Protein AF-0000000074055749 (afdb_homodimer)

Nearest PDB structures (foldseek):
  2ffj-assembly2_A-2  TM=7.618E-01  e=1.193E-06  Archaeoglobus fulgidus DSM 4304
  1xfi-assembly1_A  TM=6.530E-01  e=8.987E-08  Arabidopsis thaliana
  2ffj-assembly2_B  TM=7.366E-01  e=2.694E-06  Archaeoglobus fulgidus DSM 4304
  7u1x-assembly2_B  TM=4.970E-01  e=5.228E-04  Schizosaccharomyces pombe
  2wtz-assembly1_A  TM=3.624E-01  e=6.543E+00  Mycobacterium tuberculosis H37Rv

pLDDT: mean 88.6, std 11.99, range [26.44, 98.62]

Structure (mmCIF, N/CA/C/O backbone):
data_AF-0000000074055749-model_v1
#
loop_
_entity.id
_entity.type
_entity.pdbx_description
1 polymer 'Damage-control phosphatase ARMT1-like metal-binding domain-containing protein'
#
loop_
_atom_site.group_PDB
_atom_site.id
_atom_site.type_symbol
_atom_site.label_atom_id
_atom_site.label_alt_id
_atom_site.label_comp_id
_atom_site.label_asym_id
_atom_site.label_entity_id
_atom_site.label_seq_id
_atom_site.pdbx_PDB_ins_code
_atom_site.Cartn_x
_atom_site.Cartn_y
_atom_site.Cartn_z
_atom_site.occupancy
_atom_site.B_iso_or_equiv
_atom_site.auth_seq_id
_atom_site.auth_comp_id
_atom_site.auth_asym_id
_atom_site.auth_atom_id
_atom_site.pdbx_PDB_model_num
ATOM 1 N N . MET A 1 1 ? -15.938 49.438 37.906 1 33.16 1 MET A N 1
ATOM 2 C CA . MET A 1 1 ? -16.203 48.75 36.656 1 33.16 1 MET A CA 1
ATOM 3 C C . MET A 1 1 ? -15.445 47.438 36.562 1 33.16 1 MET A C 1
ATOM 5 O O . MET A 1 1 ? -14.234 47.406 36.781 1 33.16 1 MET A O 1
ATOM 9 N N . LYS A 1 2 ? -16.188 46.406 36.906 1 42.69 2 LYS A N 1
ATOM 10 C CA . LYS A 1 2 ? -15.891 45.031 37.25 1 42.69 2 LYS A CA 1
ATOM 11 C C . LYS A 1 2 ? -14.883 44.406 36.281 1 42.69 2 LYS A C 1
ATOM 13 O O . LYS A 1 2 ? -15.031 44.562 35.062 1 42.69 2 LYS A O 1
ATOM 18 N N . LYS A 1 3 ? -13.648 44.219 36.5 1 47.81 3 LYS A N 1
ATOM 19 C CA . LYS A 1 3 ? -12.383 43.781 35.906 1 47.81 3 LYS A CA 1
ATOM 20 C C . LYS A 1 3 ? -12.57 42.562 35.031 1 47.81 3 LYS A C 1
ATOM 22 O O . LYS A 1 3 ? -12.961 41.5 35.531 1 47.81 3 LYS A O 1
ATOM 27 N N . SER A 1 4 ? -13.109 42.594 33.75 1 51.25 4 SER A N 1
ATOM 28 C CA . SER A 1 4 ? -13.492 41.75 32.594 1 51.25 4 SER A CA 1
ATOM 29 C C . SER A 1 4 ? -12.562 40.562 32.469 1 51.25 4 SER A C 1
ATOM 31 O O . SER A 1 4 ? -11.352 40.688 32.688 1 51.25 4 SER A O 1
ATOM 33 N N . ARG A 1 5 ? -13.062 39.344 32.781 1 63.41 5 ARG A N 1
ATOM 34 C CA . ARG A 1 5 ? -12.398 38.031 32.906 1 63.41 5 ARG A CA 1
ATOM 35 C C . ARG A 1 5 ? -11.594 37.719 31.656 1 63.41 5 ARG A C 1
ATOM 37 O O . ARG A 1 5 ? -12.125 37.156 30.703 1 63.41 5 ARG A O 1
ATOM 44 N N . GLU A 1 6 ? -10.688 38.5 31.391 1 78.62 6 GLU A N 1
ATOM 45 C CA . GLU A 1 6 ? -9.773 38.219 30.281 1 78.62 6 GLU A CA 1
ATOM 46 C C . GLU A 1 6 ? -9.203 36.812 30.375 1 78.62 6 GLU A C 1
ATOM 48 O O . GLU A 1 6 ? -8.992 36.281 31.484 1 78.62 6 GLU A O 1
ATOM 53 N N . PRO A 1 7 ? -9.219 36.094 29.219 1 86.44 7 PRO A N 1
ATOM 54 C CA . PRO A 1 7 ? -8.688 34.719 29.234 1 86.44 7 PRO A CA 1
ATOM 55 C C . PRO A 1 7 ? -7.246 34.656 29.734 1 86.44 7 PRO A C 1
ATOM 57 O O . PRO A 1 7 ? -6.438 35.531 29.422 1 86.44 7 PRO A O 1
ATOM 60 N N . SER A 1 8 ? -6.992 33.812 30.672 1 83.94 8 SER A N 1
ATOM 61 C CA . SER A 1 8 ? -5.66 33.625 31.234 1 83.94 8 SER A CA 1
ATOM 62 C C . SER A 1 8 ? -4.801 32.719 30.375 1 83.94 8 SER A C 1
ATOM 64 O O . SER A 1 8 ? -3.574 32.719 30.484 1 83.94 8 SER A O 1
ATOM 66 N N . SER A 1 9 ? -5.445 31.922 29.578 1 92 9 SER A N 1
ATOM 67 C CA . SER A 1 9 ? -4.766 30.984 28.688 1 92 9 SER A CA 1
ATOM 68 C C . SER A 1 9 ? -5.391 31 27.297 1 92 9 SER A C 1
ATOM 70 O O . SER A 1 9 ? -6.504 31.5 27.109 1 92 9 SER A O 1
ATOM 72 N N . VAL A 1 10 ? -4.641 30.516 26.344 1 92.75 10 VAL A N 1
ATOM 73 C CA . VAL A 1 10 ? -5.109 30.562 24.969 1 92.75 10 VAL A CA 1
ATOM 74 C C . VAL A 1 10 ? -6.328 29.656 24.812 1 92.75 10 VAL A C 1
ATOM 76 O O . VAL A 1 10 ? -7.199 29.922 23.984 1 92.75 10 VAL A O 1
ATOM 79 N N . ARG A 1 11 ? -6.457 28.641 25.594 1 92.25 11 ARG A N 1
ATOM 80 C CA . ARG A 1 11 ? -7.586 27.719 25.5 1 92.25 11 ARG A CA 1
ATOM 81 C C . ARG A 1 11 ? -8.891 28.406 25.891 1 92.25 11 ARG A C 1
ATOM 83 O O . ARG A 1 11 ? -9.969 28 25.469 1 92.25 11 ARG A O 1
ATOM 90 N N . ASP A 1 12 ? -8.773 29.453 26.672 1 91.56 12 ASP A N 1
ATOM 91 C CA . ASP A 1 12 ? -9.945 30.094 27.25 1 91.56 12 ASP A CA 1
ATOM 92 C C . ASP A 1 12 ? -10.445 31.219 26.344 1 91.56 12 ASP A C 1
ATOM 94 O O . ASP A 1 12 ? -11.422 31.906 26.672 1 91.56 12 ASP A O 1
ATOM 98 N N . ILE A 1 13 ? -9.789 31.375 25.297 1 92.88 13 ILE A N 1
ATOM 99 C CA . ILE A 1 13 ? -10.18 32.469 24.391 1 92.88 13 ILE A CA 1
ATOM 100 C C . ILE A 1 13 ? -11.516 32.125 23.719 1 92.88 13 ILE A C 1
ATOM 102 O O . ILE A 1 13 ? -11.633 31.078 23.062 1 92.88 13 ILE A O 1
ATOM 106 N N . ARG A 1 14 ? -12.469 32.969 23.906 1 91.56 14 ARG A N 1
ATOM 107 C CA . ARG A 1 14 ? -13.797 32.844 23.312 1 91.56 14 ARG A CA 1
ATOM 108 C C . ARG A 1 14 ? -14.305 34.188 22.812 1 91.56 14 ARG A C 1
ATOM 110 O O . ARG A 1 14 ? -14.062 35.219 23.453 1 91.56 14 ARG A O 1
ATOM 117 N N . LEU A 1 15 ? -14.977 34.125 21.766 1 87.69 15 LEU A N 1
ATOM 118 C CA . LEU A 1 15 ? -15.578 35.344 21.234 1 87.69 15 LEU A CA 1
ATOM 119 C C . LEU A 1 15 ? -16.938 35.594 21.891 1 87.69 15 LEU A C 1
ATOM 121 O O . LEU A 1 15 ? -17.641 34.656 22.25 1 87.69 15 LEU A O 1
ATOM 125 N N . GLY A 1 16 ? -17.297 36.906 21.984 1 84.88 16 GLY A N 1
ATOM 126 C CA . GLY A 1 16 ? -18.625 37.312 22.406 1 84.88 16 GLY A CA 1
ATOM 127 C C . GLY A 1 16 ? -18.719 37.562 23.906 1 84.88 16 GLY A C 1
ATOM 128 O O . GLY A 1 16 ? -19.781 37.969 24.406 1 84.88 16 GLY A O 1
ATOM 129 N N . ARG A 1 17 ? -17.688 37.469 24.625 1 84.31 17 ARG A N 1
ATOM 130 C CA . ARG A 1 17 ? -17.734 37.625 26.062 1 84.31 17 ARG A CA 1
ATOM 131 C C . ARG A 1 17 ? -17.359 39.062 26.469 1 84.31 17 ARG A C 1
ATOM 133 O O . ARG A 1 17 ? -17.938 39.625 27.391 1 84.31 17 ARG A O 1
ATOM 140 N N . ASP A 1 18 ? -16.281 39.531 25.875 1 87.88 18 ASP A N 1
ATOM 141 C CA . ASP A 1 18 ? -15.773 40.875 26.141 1 87.88 18 ASP A CA 1
ATOM 142 C C . ASP A 1 18 ? -15.523 41.656 24.859 1 87.88 18 ASP A C 1
ATOM 144 O O . ASP A 1 18 ? -14.664 41.25 24.047 1 87.88 18 ASP A O 1
ATOM 148 N N . VAL A 1 19 ? -16.125 42.781 24.75 1 88.5 19 VAL A N 1
ATOM 149 C CA . VAL A 1 19 ? -16.109 43.531 23.516 1 88.5 19 VAL A CA 1
ATOM 150 C C . VAL A 1 19 ? -14.703 44.094 23.266 1 88.5 19 VAL A C 1
ATOM 152 O O . VAL A 1 19 ? -14.234 44.125 22.125 1 88.5 19 VAL A O 1
ATOM 155 N N . CYS A 1 20 ? -14.102 44.625 24.328 1 88.38 20 CYS A N 1
ATOM 156 C CA . CYS A 1 20 ? -12.766 45.156 24.172 1 88.38 20 CYS A CA 1
ATOM 157 C C . CYS A 1 20 ? -11.766 44.094 23.781 1 88.38 20 CYS A C 1
ATOM 159 O O . CYS A 1 20 ? -10.922 44.312 22.906 1 88.38 20 CYS A O 1
ATOM 161 N N . PHE A 1 21 ? -11.898 42.969 24.453 1 90.69 21 PHE A N 1
ATOM 162 C CA . PHE A 1 21 ? -11.008 41.875 24.141 1 90.69 21 PHE A CA 1
ATOM 163 C C . PHE A 1 21 ? -11.25 41.375 22.703 1 90.69 21 PHE A C 1
ATOM 165 O O . PHE A 1 21 ? -10.297 41.062 21.984 1 90.69 21 PHE A O 1
ATOM 172 N N . ASP A 1 22 ? -12.477 41.312 22.359 1 91.56 22 ASP A N 1
ATOM 173 C CA . ASP A 1 22 ? -12.82 40.875 21.016 1 91.56 22 ASP A CA 1
ATOM 174 C C . ASP A 1 22 ? -12.188 41.781 19.953 1 91.56 22 ASP A C 1
ATOM 176 O O . ASP A 1 22 ? -11.68 41.312 18.938 1 91.56 22 ASP A O 1
ATOM 180 N N . ALA A 1 23 ? -12.25 43 20.203 1 90.69 23 ALA A N 1
ATOM 181 C CA . ALA A 1 23 ? -11.656 43.969 19.281 1 90.69 23 ALA A CA 1
ATOM 182 C C . ALA A 1 23 ? -10.148 43.75 19.172 1 90.69 23 ALA A C 1
ATOM 184 O O . ALA A 1 23 ? -9.586 43.844 18.078 1 90.69 23 ALA A O 1
ATOM 185 N N . TRP A 1 24 ? -9.609 43.531 20.297 1 90.31 24 TRP A N 1
ATOM 186 C CA . TRP A 1 24 ? -8.172 43.281 20.297 1 90.31 24 TRP A CA 1
ATOM 187 C C . TRP A 1 24 ? -7.852 42 19.531 1 90.31 24 TRP A C 1
ATOM 189 O O . TRP A 1 24 ? -6.918 41.969 18.734 1 90.31 24 TRP A O 1
ATOM 199 N N . LEU A 1 25 ? -8.625 41.031 19.875 1 91.75 25 LEU A N 1
ATOM 200 C CA . LEU A 1 25 ? -8.406 39.719 19.25 1 91.75 25 LEU A CA 1
ATOM 201 C C . LEU A 1 25 ? -8.531 39.812 17.734 1 91.75 25 LEU A C 1
ATOM 203 O O . LEU A 1 25 ? -7.703 39.25 17.016 1 91.75 25 LEU A O 1
ATOM 207 N N . TYR A 1 26 ? -9.461 40.469 17.266 1 90.69 26 TYR A N 1
ATOM 208 C CA . TYR A 1 26 ? -9.648 40.625 15.828 1 90.69 26 TYR A CA 1
ATOM 209 C C . TYR A 1 26 ? -8.492 41.375 15.203 1 90.69 26 TYR A C 1
ATOM 211 O O . TYR A 1 26 ? -8.031 41.062 14.109 1 90.69 26 TYR A O 1
ATOM 219 N N . SER A 1 27 ? -8.102 42.406 15.891 1 90.31 27 SER A N 1
ATOM 220 C CA . SER A 1 27 ? -6.949 43.188 15.414 1 90.31 27 SER A CA 1
ATOM 221 C C . SER A 1 27 ? -5.703 42.281 15.336 1 90.31 27 SER A C 1
ATOM 223 O O . SER A 1 27 ? -4.941 42.375 14.367 1 90.31 27 SER A O 1
ATOM 225 N N . MET A 1 28 ? -5.57 41.531 16.359 1 91.62 28 MET A N 1
ATOM 226 C CA . MET A 1 28 ? -4.438 40.625 16.406 1 91.62 28 MET A CA 1
ATOM 227 C C . MET A 1 28 ? -4.488 39.625 15.258 1 91.62 28 MET A C 1
ATOM 229 O O . MET A 1 28 ? -3.477 39.375 14.602 1 91.62 28 MET A O 1
ATOM 233 N N . LEU A 1 29 ? -5.613 39.062 14.992 1 92.88 29 LEU A N 1
ATOM 234 C CA . LEU A 1 29 ? -5.777 38.125 13.914 1 92.88 29 LEU A CA 1
ATOM 235 C C . LEU A 1 29 ? -5.527 38.75 12.555 1 92.88 29 LEU A C 1
ATOM 237 O O . LEU A 1 29 ? -4.895 38.156 11.68 1 92.88 29 LEU A O 1
ATOM 241 N N . MET A 1 30 ? -5.941 39.938 12.391 1 90.56 30 MET A N 1
ATOM 242 C CA . MET A 1 30 ? -5.766 40.656 11.141 1 90.56 30 MET A CA 1
ATOM 243 C C . MET A 1 30 ? -4.301 41 10.914 1 90.56 30 MET A C 1
ATOM 245 O O . MET A 1 30 ? -3.766 40.812 9.82 1 90.56 30 MET A O 1
ATOM 249 N N . ASP A 1 31 ? -3.699 41.531 11.992 1 91.38 31 ASP A N 1
ATOM 250 C CA . ASP A 1 31 ? -2.303 41.938 11.898 1 91.38 31 ASP A CA 1
ATOM 251 C C . ASP A 1 31 ? -1.399 40.75 11.555 1 91.38 31 ASP A C 1
ATOM 253 O O . ASP A 1 31 ? -0.371 40.938 10.898 1 91.38 31 ASP A O 1
ATOM 257 N N . ASN A 1 32 ? -1.759 39.625 11.984 1 94 32 ASN A N 1
ATOM 258 C CA . ASN A 1 32 ? -0.957 38.438 11.758 1 94 32 ASN A CA 1
ATOM 259 C C . ASN A 1 32 ? -1.463 37.625 10.547 1 94 32 ASN A C 1
ATOM 261 O O . ASN A 1 32 ? -1.005 36.531 10.297 1 94 32 ASN A O 1
ATOM 265 N N . ASN A 1 33 ? -2.416 38.125 9.797 1 91.88 33 ASN A N 1
ATOM 266 C CA . ASN A 1 33 ? -3.002 37.5 8.609 1 91.88 33 ASN A CA 1
ATOM 267 C C . ASN A 1 33 ? -3.549 36.125 8.922 1 91.88 33 ASN A C 1
ATOM 269 O O . ASN A 1 33 ? -3.199 35.156 8.25 1 91.88 33 ASN A O 1
ATOM 273 N N . LEU A 1 34 ? -4.363 36.062 9.953 1 93.75 34 LEU A N 1
ATOM 274 C CA . LEU A 1 34 ? -4.922 34.781 10.414 1 93.75 34 LEU A CA 1
ATOM 275 C C . LEU A 1 34 ? -6.445 34.812 10.336 1 93.75 34 LEU A C 1
ATOM 277 O O . LEU A 1 34 ? -7.098 33.844 10.695 1 93.75 34 LEU A O 1
ATOM 281 N N . ALA A 1 35 ? -7.004 35.938 9.891 1 90.88 35 ALA A N 1
ATOM 282 C CA . ALA A 1 35 ? -8.453 36.062 9.805 1 90.88 35 ALA A CA 1
ATOM 283 C C . ALA A 1 35 ? -8.992 35.438 8.523 1 90.88 35 ALA A C 1
ATOM 285 O O . ALA A 1 35 ? -8.844 36 7.438 1 90.88 35 ALA A O 1
ATOM 286 N N . TYR A 1 36 ? -9.719 34.406 8.672 1 87.06 36 TYR A N 1
ATOM 287 C CA . TYR A 1 36 ? -10.172 33.594 7.539 1 87.06 36 TYR A CA 1
ATOM 288 C C . TYR A 1 36 ? -11.008 34.438 6.574 1 87.06 36 TYR A C 1
ATOM 290 O O . TYR A 1 36 ? -10.828 34.344 5.355 1 87.06 36 TYR A O 1
ATOM 298 N N . ARG A 1 37 ? -11.852 35.188 7.02 1 81.81 37 ARG A N 1
ATOM 299 C CA . ARG A 1 37 ? -12.789 35.938 6.188 1 81.81 37 ARG A CA 1
ATOM 300 C C . ARG A 1 37 ? -12.062 36.969 5.324 1 81.81 37 ARG A C 1
ATOM 302 O O . ARG A 1 37 ? -12.547 37.344 4.258 1 81.81 37 ARG A O 1
ATOM 309 N N . MET A 1 38 ? -10.922 37.344 5.746 1 82.44 38 MET A N 1
ATOM 310 C CA . MET A 1 38 ? -10.156 38.344 5.008 1 82.44 38 MET A CA 1
ATOM 311 C C . MET A 1 38 ? -9.414 37.719 3.84 1 82.44 38 MET A C 1
ATOM 313 O O . MET A 1 38 ? -9.258 38.312 2.785 1 82.44 38 MET A O 1
ATOM 317 N N . ASN A 1 39 ? -8.93 36.5 4.066 1 86.25 39 ASN A N 1
ATOM 318 C CA . ASN A 1 39 ? -8.18 35.781 3.039 1 86.25 39 ASN A CA 1
ATOM 319 C C . ASN A 1 39 ? -8.484 34.281 3.049 1 86.25 39 ASN A C 1
ATOM 321 O O . ASN A 1 39 ? -7.629 33.469 3.383 1 86.25 39 ASN A O 1
ATOM 325 N N . PRO A 1 40 ? -9.633 33.906 2.527 1 83.75 40 PRO A N 1
ATOM 326 C CA . PRO A 1 40 ? -10.07 32.531 2.602 1 83.75 40 PRO A CA 1
ATOM 327 C C . PRO A 1 40 ? -9.234 31.594 1.723 1 83.75 40 PRO A C 1
ATOM 329 O O . PRO A 1 40 ? -9.258 30.375 1.914 1 83.75 40 PRO A O 1
ATOM 332 N N . ASP A 1 41 ? -8.469 32.156 0.854 1 81.69 41 ASP A N 1
ATOM 333 C CA . ASP A 1 41 ? -7.699 31.344 -0.084 1 81.69 41 ASP A CA 1
ATOM 334 C C . ASP A 1 41 ? -6.43 30.797 0.57 1 81.69 41 ASP A C 1
ATOM 336 O O . ASP A 1 41 ? -5.879 29.797 0.124 1 81.69 41 ASP A O 1
ATOM 340 N N . ILE A 1 42 ? -6.039 31.5 1.638 1 88.12 42 ILE A N 1
ATOM 341 C CA . ILE A 1 42 ? -4.742 31.094 2.17 1 88.12 42 ILE A CA 1
ATOM 342 C C . ILE A 1 42 ? -4.879 30.719 3.643 1 88.12 42 ILE A C 1
ATOM 344 O O . ILE A 1 42 ? -3.98 30.109 4.219 1 88.12 42 ILE A O 1
ATOM 348 N N . ILE A 1 43 ? -5.98 31.125 4.246 1 92 43 ILE A N 1
ATOM 349 C CA . ILE A 1 43 ? -6.168 30.844 5.668 1 92 43 ILE A CA 1
ATOM 350 C C . ILE A 1 43 ? -7.125 29.672 5.844 1 92 43 ILE A C 1
ATOM 352 O O . ILE A 1 43 ? -8.172 29.609 5.191 1 92 43 ILE A O 1
ATOM 356 N N . ALA A 1 44 ? -6.785 28.781 6.719 1 92.12 44 ALA A N 1
ATOM 357 C CA . ALA A 1 44 ? -7.586 27.594 6.977 1 92.12 44 ALA A CA 1
ATOM 358 C C . ALA A 1 44 ? -8.977 27.969 7.492 1 92.12 44 ALA A C 1
ATOM 360 O O . ALA A 1 44 ? -9.109 28.859 8.336 1 92.12 44 ALA A O 1
ATOM 361 N N . SER A 1 45 ? -9.992 27.328 6.914 1 87.06 45 SER A N 1
ATOM 362 C CA . SER A 1 45 ? -11.352 27.5 7.391 1 87.06 45 SER A CA 1
ATOM 363 C C . SER A 1 45 ? -11.547 26.875 8.766 1 87.06 45 SER A C 1
ATOM 365 O O . SER A 1 45 ? -10.711 26.078 9.211 1 87.06 45 SER A O 1
ATOM 367 N N . PRO A 1 46 ? -12.562 27.281 9.453 1 85.56 46 PRO A N 1
ATOM 368 C CA . PRO A 1 46 ? -12.836 26.656 10.742 1 85.56 46 PRO A CA 1
ATOM 369 C C . PRO A 1 46 ? -12.992 25.141 10.648 1 85.56 46 PRO A C 1
ATOM 371 O O . PRO A 1 46 ? -12.562 24.422 11.547 1 85.56 46 PRO A O 1
ATOM 374 N N . GLU A 1 47 ? -13.586 24.625 9.578 1 83 47 GLU A N 1
ATOM 375 C CA . GLU A 1 47 ? -13.75 23.188 9.375 1 83 47 GLU A CA 1
ATOM 376 C C . GLU A 1 47 ? -12.398 22.5 9.203 1 83 47 GLU A C 1
ATOM 378 O O . GLU A 1 47 ? -12.188 21.391 9.719 1 83 47 GLU A O 1
ATOM 383 N N . GLN A 1 48 ? -11.562 23.188 8.492 1 88.44 48 GLN A N 1
ATOM 384 C CA . GLN A 1 48 ? -10.227 22.656 8.297 1 88.44 48 GLN A CA 1
ATOM 385 C C . GLN A 1 48 ? -9.445 22.625 9.609 1 88.44 48 GLN A C 1
ATOM 387 O O . GLN A 1 48 ? -8.766 21.641 9.906 1 88.44 48 GLN A O 1
ATOM 392 N N . LEU A 1 49 ? -9.555 23.703 10.352 1 92.88 49 LEU A N 1
ATOM 393 C CA . LEU A 1 49 ? -8.867 23.797 11.633 1 92.88 49 LEU A CA 1
ATOM 394 C C . LEU A 1 49 ? -9.344 22.703 12.586 1 92.88 49 LEU A C 1
ATOM 396 O O . LEU A 1 49 ? -8.57 22.219 13.414 1 92.88 49 LEU A O 1
ATOM 400 N N . ALA A 1 50 ? -10.562 22.312 12.422 1 89.38 50 ALA A N 1
ATOM 401 C CA . ALA A 1 50 ? -11.172 21.328 13.312 1 89.38 50 ALA A CA 1
ATOM 402 C C . ALA A 1 50 ? -10.555 19.953 13.102 1 89.38 50 ALA A C 1
ATOM 404 O O . ALA A 1 50 ? -10.664 19.078 13.969 1 89.38 50 ALA A O 1
ATOM 405 N N . PHE A 1 51 ? -9.914 19.75 11.992 1 92.06 51 PHE A N 1
ATOM 406 C CA . PHE A 1 51 ? -9.203 18.5 11.773 1 92.06 51 PHE A CA 1
ATOM 407 C C . PHE A 1 51 ? -8.039 18.359 12.75 1 92.06 51 PHE A C 1
ATOM 409 O O . PHE A 1 51 ? -7.656 17.25 13.117 1 92.06 51 PHE A O 1
ATOM 416 N N . MET A 1 52 ? -7.555 19.453 13.219 1 96.44 52 MET A N 1
ATOM 417 C CA . MET A 1 52 ? -6.273 19.438 13.922 1 96.44 52 MET A CA 1
ATOM 418 C C . MET A 1 52 ? -6.441 19.859 15.375 1 96.44 52 MET A C 1
ATOM 420 O O . MET A 1 52 ? -5.742 19.359 16.266 1 96.44 52 MET A O 1
ATOM 424 N N . ILE A 1 53 ? -7.355 20.781 15.555 1 95.88 53 ILE A N 1
ATOM 425 C CA . ILE A 1 53 ? -7.551 21.359 16.875 1 95.88 53 ILE A CA 1
ATOM 426 C C . ILE A 1 53 ? -8.969 21.062 17.375 1 95.88 53 ILE A C 1
ATOM 428 O O . ILE A 1 53 ? -9.93 21.141 16.594 1 95.88 53 ILE A O 1
ATOM 432 N N . GLN A 1 54 ? -8.984 20.688 18.656 1 93.5 54 GLN A N 1
ATOM 433 C CA . GLN A 1 54 ? -10.297 20.531 19.281 1 93.5 54 GLN A CA 1
ATOM 434 C C . GLN A 1 54 ? -10.82 21.875 19.797 1 93.5 54 GLN A C 1
ATOM 436 O O . GLN A 1 54 ? -10.297 22.406 20.781 1 93.5 54 GLN A O 1
ATOM 441 N N . LEU A 1 55 ? -11.789 22.391 19.125 1 89.44 55 LEU A N 1
ATOM 442 C CA . LEU A 1 55 ? -12.328 23.688 19.5 1 89.44 55 LEU A CA 1
ATOM 443 C C . LEU A 1 55 ? -13.797 23.578 19.891 1 89.44 55 LEU A C 1
ATOM 445 O O . LEU A 1 55 ? -14.57 22.875 19.234 1 89.44 55 LEU A O 1
ATOM 449 N N . ASP A 1 56 ? -14.07 24.266 20.938 1 86.69 56 ASP A N 1
ATOM 450 C CA . ASP A 1 56 ? -15.477 24.438 21.297 1 86.69 56 ASP A CA 1
ATOM 451 C C . ASP A 1 56 ? -16.141 25.516 20.438 1 86.6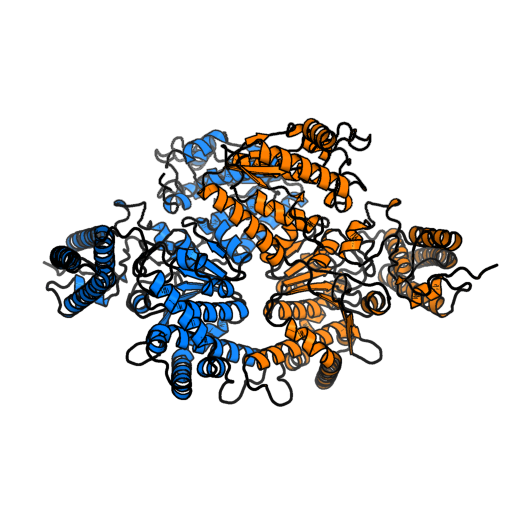9 56 ASP A C 1
ATOM 453 O O . ASP A 1 56 ? -15.469 26.203 19.672 1 86.69 56 ASP A O 1
ATOM 457 N N . ASP A 1 57 ? -17.469 25.594 20.766 1 83.75 57 ASP A N 1
ATOM 458 C CA . ASP A 1 57 ? -18.203 26.641 20.047 1 83.75 57 ASP A CA 1
ATOM 459 C C . ASP A 1 57 ? -17.672 28.031 20.391 1 83.75 57 ASP A C 1
ATOM 461 O O . ASP A 1 57 ? -17.453 28.328 21.562 1 83.75 57 ASP A O 1
ATOM 465 N N . ASN A 1 58 ? -17.359 28.906 19.562 1 86.5 58 ASN A N 1
ATOM 466 C CA . ASN A 1 58 ? -16.906 30.281 19.672 1 86.5 58 ASN A CA 1
ATOM 467 C C . ASN A 1 58 ? -15.477 30.375 20.172 1 86.5 58 ASN A C 1
ATOM 469 O O . ASN A 1 58 ? -15 31.469 20.516 1 86.5 58 ASN A O 1
ATOM 473 N N . GLN A 1 59 ? -14.891 29.219 20.453 1 91.62 59 GLN A N 1
ATOM 474 C CA . GLN A 1 59 ? -13.477 29.234 20.844 1 91.62 59 GLN A CA 1
ATOM 475 C C . GLN A 1 59 ? -12.594 29.609 19.656 1 91.62 59 GLN A C 1
ATOM 477 O O . GLN A 1 59 ? -12.867 29.219 18.516 1 91.62 59 GLN A O 1
ATOM 482 N N . VAL A 1 60 ? -11.602 30.375 19.969 1 93.31 60 VAL A N 1
ATOM 483 C CA . VAL A 1 60 ? -10.695 30.812 18.922 1 93.31 60 VAL A CA 1
ATOM 484 C C . VAL A 1 60 ? -9.305 30.219 19.156 1 93.31 60 VAL A C 1
ATOM 486 O O . VAL A 1 60 ? -8.828 30.172 20.281 1 93.31 60 VAL A O 1
ATOM 489 N N . TYR A 1 61 ? -8.734 29.734 18.078 1 95 61 TYR A N 1
ATOM 490 C CA . TYR A 1 61 ? -7.371 29.219 18.125 1 95 61 TYR A CA 1
ATOM 491 C C . TYR A 1 61 ? -6.359 30.328 17.891 1 95 61 TYR A C 1
ATOM 493 O O . TYR A 1 61 ? -6.527 31.141 16.984 1 95 61 TYR A O 1
ATOM 501 N N . LEU A 1 62 ? -5.375 30.422 18.734 1 94.38 62 LEU A N 1
ATOM 502 C CA . LEU A 1 62 ? -4.227 31.297 18.516 1 94.38 62 LEU A CA 1
ATOM 503 C C . LEU A 1 62 ? -2.945 30.484 18.375 1 94.38 62 LEU A C 1
ATOM 505 O O . LEU A 1 62 ? -2.625 29.672 19.234 1 94.38 62 LEU A O 1
ATOM 509 N N . PRO A 1 63 ? -2.203 30.609 17.312 1 93.88 63 PRO A N 1
ATOM 510 C CA . PRO A 1 63 ? -1.02 29.797 17.047 1 93.88 63 PRO A CA 1
ATOM 511 C C . PRO A 1 63 ? 0.207 30.25 17.828 1 93.88 63 PRO A C 1
ATOM 513 O O . PRO A 1 63 ? 1.273 30.469 17.25 1 93.88 63 PRO A O 1
ATOM 516 N N . CYS A 1 64 ? 0.084 30.391 19.109 1 92.81 64 CYS A N 1
ATOM 517 C CA . CYS A 1 64 ? 1.205 30.734 19.969 1 92.81 64 CYS A CA 1
ATOM 518 C C . CYS A 1 64 ? 1.053 30.078 21.344 1 92.81 64 CYS A C 1
ATOM 520 O O . CYS A 1 64 ? -0.008 29.531 21.656 1 92.81 64 CYS A O 1
ATOM 522 N N . SER A 1 65 ? 2.133 30.078 22.109 1 94.19 65 SER A N 1
ATOM 523 C CA . SER A 1 65 ? 2.117 29.5 23.453 1 94.19 65 SER A CA 1
ATOM 524 C C . SER A 1 65 ? 1.374 30.391 24.438 1 94.19 65 SER A C 1
ATOM 526 O O . SER A 1 65 ? 1.133 31.578 24.156 1 94.19 65 SER A O 1
ATOM 528 N N . ASP A 1 66 ? 1.009 29.828 25.594 1 95.31 66 ASP A N 1
ATOM 529 C CA . ASP A 1 66 ? 0.383 30.609 26.656 1 95.31 66 ASP A CA 1
ATOM 530 C C . ASP A 1 66 ? 1.307 31.719 27.125 1 95.31 66 ASP A C 1
ATOM 532 O O . ASP A 1 66 ? 0.849 32.844 27.438 1 95.31 66 ASP A O 1
ATOM 536 N N . ALA A 1 67 ? 2.57 31.422 27.141 1 93.31 67 ALA A N 1
ATOM 537 C CA . ALA A 1 67 ? 3.549 32.406 27.562 1 93.31 67 ALA A CA 1
ATOM 538 C C . ALA A 1 67 ? 3.578 33.594 26.594 1 93.31 67 ALA A C 1
ATOM 540 O O . ALA A 1 67 ? 3.572 34.75 27 1 93.31 67 ALA A O 1
ATOM 541 N N . THR A 1 68 ? 3.588 33.312 25.359 1 92.62 68 THR A N 1
ATOM 542 C CA . THR A 1 68 ? 3.6 34.344 24.359 1 92.62 68 THR A CA 1
ATOM 543 C C . THR A 1 68 ? 2.303 35.156 24.391 1 92.62 68 THR A C 1
ATOM 545 O O . THR A 1 68 ? 2.322 36.375 24.266 1 92.62 68 THR A O 1
ATOM 548 N N . PHE A 1 69 ? 1.215 34.531 24.562 1 93.44 69 PHE A N 1
ATOM 549 C CA . PHE A 1 69 ? -0.079 35.188 24.672 1 93.44 69 PHE A CA 1
ATOM 550 C C . PHE A 1 69 ? -0.097 36.156 25.828 1 93.44 69 PHE A C 1
ATOM 552 O O . PHE A 1 69 ? -0.54 37.312 25.688 1 93.44 69 PHE A O 1
ATOM 559 N N . ALA A 1 70 ? 0.401 35.688 26.922 1 92.44 70 ALA A N 1
ATOM 560 C CA . ALA A 1 70 ? 0.46 36.562 28.109 1 92.44 70 ALA A CA 1
ATOM 561 C C . ALA A 1 70 ? 1.325 37.781 27.844 1 92.44 70 ALA A C 1
ATOM 563 O O . ALA A 1 70 ? 1.003 38.875 28.312 1 92.44 70 ALA A O 1
ATOM 564 N N . MET A 1 71 ? 2.369 37.594 27.125 1 91.88 71 MET A N 1
ATOM 565 C CA . MET A 1 71 ? 3.266 38.688 26.812 1 91.88 71 MET A CA 1
ATOM 566 C C . MET A 1 71 ? 2.602 39.688 25.859 1 91.88 71 MET A C 1
ATOM 568 O O . MET A 1 71 ? 2.773 40.906 26.016 1 91.88 71 MET A O 1
ATOM 572 N N . LEU A 1 72 ? 1.874 39.25 24.953 1 90.5 72 LEU A N 1
ATOM 573 C CA . LEU A 1 72 ? 1.205 40.094 23.984 1 90.5 72 LEU A CA 1
ATOM 574 C C . LEU A 1 72 ? 0.074 40.906 24.625 1 90.5 72 LEU A C 1
ATOM 576 O O . LEU A 1 72 ? -0.238 42 24.203 1 90.5 72 LEU A O 1
ATOM 580 N N . ARG A 1 73 ? -0.495 40.344 25.625 1 89.19 73 ARG A N 1
ATOM 581 C CA . ARG A 1 73 ? -1.638 40.969 26.281 1 89.19 73 ARG A CA 1
ATOM 582 C C . ARG A 1 73 ? -1.18 41.969 27.328 1 89.19 73 ARG A C 1
ATOM 584 O O . ARG A 1 73 ? -1.956 42.844 27.766 1 89.19 73 ARG A O 1
ATOM 591 N N . ALA A 1 74 ? 0.006 41.844 27.672 1 86.38 74 ALA A N 1
ATOM 592 C CA . ALA A 1 74 ? 0.506 42.75 28.703 1 86.38 74 ALA A CA 1
ATOM 593 C C . ALA A 1 74 ? 0.397 44.219 28.266 1 86.38 74 ALA A C 1
ATOM 595 O O . ALA A 1 74 ? 0.47 44.5 27.078 1 86.38 74 ALA A O 1
ATOM 596 N N . ASP A 1 75 ? 0.186 45.094 29.188 1 80.12 75 ASP A N 1
ATOM 597 C CA . ASP A 1 75 ? 0.005 46.531 28.906 1 80.12 75 ASP A CA 1
ATOM 598 C C . ASP A 1 75 ? 1.291 47.156 28.359 1 80.12 75 ASP A C 1
ATOM 600 O O . ASP A 1 75 ? 1.247 48.031 27.5 1 80.12 75 ASP A O 1
ATOM 604 N N . ASN A 1 76 ? 2.393 46.688 28.953 1 80.25 76 ASN A N 1
ATOM 605 C CA . ASN A 1 76 ? 3.689 47.188 28.5 1 80.25 76 ASN A CA 1
ATOM 606 C C . ASN A 1 76 ? 4.484 46.094 27.781 1 80.25 76 ASN A C 1
ATOM 608 O O . ASN A 1 76 ? 4.176 44.906 27.922 1 80.25 76 ASN A O 1
ATOM 612 N N . LEU A 1 77 ? 5.289 46.656 26.953 1 79.75 77 LEU A N 1
ATOM 613 C CA . LEU A 1 77 ? 6.18 45.719 26.281 1 79.75 77 LEU A CA 1
ATOM 614 C C . LEU A 1 77 ? 7.125 45.031 27.281 1 79.75 77 LEU A C 1
ATOM 616 O O . LEU A 1 77 ? 8.031 45.688 27.812 1 79.75 77 LEU A O 1
ATOM 620 N N . LEU A 1 78 ? 6.891 43.812 27.438 1 84.44 78 LEU A N 1
ATOM 621 C CA . LEU A 1 78 ? 7.699 43.062 28.391 1 84.44 78 LEU A CA 1
ATOM 622 C C . LEU A 1 78 ? 9.078 42.75 27.797 1 84.44 78 LEU A C 1
ATOM 624 O O . LEU A 1 78 ? 9.203 42.5 26.609 1 84.44 78 LEU A O 1
ATOM 628 N N . PRO A 1 79 ? 10.023 42.75 28.625 1 88.75 79 PRO A N 1
ATOM 629 C CA . PRO A 1 79 ? 11.383 42.469 28.156 1 88.75 79 PRO A CA 1
ATOM 630 C C . PRO A 1 79 ? 11.516 41.125 27.453 1 88.75 79 PRO A C 1
ATOM 632 O O . PRO A 1 79 ? 12.273 41 26.484 1 88.75 79 PRO A O 1
ATOM 635 N N . LYS A 1 80 ? 10.828 40.25 27.891 1 90.81 80 LYS A N 1
ATOM 636 C CA . LYS A 1 80 ? 10.922 38.906 27.281 1 90.81 80 LYS A CA 1
ATOM 637 C C . LYS A 1 80 ? 10.383 38.906 25.859 1 90.81 80 LYS A C 1
ATOM 639 O O . LYS A 1 80 ? 10.906 38.219 25 1 90.81 80 LYS A O 1
ATOM 644 N N . LEU A 1 81 ? 9.359 39.625 25.672 1 91.75 81 LEU A N 1
ATOM 645 C CA . LEU A 1 81 ? 8.812 39.75 24.312 1 91.75 81 LEU A CA 1
ATOM 646 C C . LEU A 1 81 ? 9.766 40.5 23.406 1 91.75 81 LEU A C 1
ATOM 648 O O . LEU A 1 81 ? 9.953 40.125 22.25 1 91.75 81 LEU A O 1
ATOM 652 N N . GLN A 1 82 ? 10.344 41.562 23.969 1 92.38 82 GLN A N 1
ATOM 653 C CA . GLN A 1 82 ? 11.336 42.312 23.219 1 92.38 82 GLN A CA 1
ATOM 654 C C . GLN A 1 82 ? 12.516 41.438 22.828 1 92.38 82 GLN A C 1
ATOM 656 O O . GLN A 1 82 ? 13.062 41.562 21.719 1 92.38 82 GLN A O 1
ATOM 661 N N . ALA A 1 83 ? 12.852 40.625 23.719 1 93.94 83 ALA A N 1
ATOM 662 C CA . ALA A 1 83 ? 13.945 39.688 23.422 1 93.94 83 ALA A CA 1
ATOM 663 C C . ALA A 1 83 ? 13.602 38.781 22.25 1 93.94 83 ALA A C 1
ATOM 665 O O . ALA A 1 83 ? 14.469 38.438 21.438 1 93.94 83 ALA A O 1
ATOM 666 N N . GLN A 1 84 ? 12.445 38.344 22.188 1 93.06 84 GLN A N 1
ATOM 667 C CA . GLN A 1 84 ? 12 37.5 21.078 1 93.06 84 GLN A CA 1
ATOM 668 C C . GLN A 1 84 ? 12.016 38.281 19.766 1 93.06 84 GLN A C 1
ATOM 670 O O . GLN A 1 84 ? 12.391 37.719 18.719 1 93.06 84 GLN A O 1
ATOM 675 N N . TYR A 1 85 ? 11.586 39.469 19.797 1 94.62 85 TYR A N 1
ATOM 676 C CA . TYR A 1 85 ? 11.625 40.312 18.609 1 94.62 85 TYR A CA 1
ATOM 677 C C . TYR A 1 85 ? 13.062 40.594 18.172 1 94.62 85 TYR A C 1
ATOM 679 O O . TYR A 1 85 ? 13.359 40.594 16.969 1 94.62 85 TYR A O 1
ATOM 687 N N . ASN A 1 86 ? 13.898 40.781 19.156 1 94.69 86 ASN A N 1
ATOM 688 C CA . ASN A 1 86 ? 15.305 40.969 18.844 1 94.69 86 ASN A CA 1
ATOM 689 C C . ASN A 1 86 ? 15.914 39.719 18.203 1 94.69 86 ASN A C 1
ATOM 691 O O . ASN A 1 86 ? 16.781 39.844 17.328 1 94.69 86 ASN A O 1
ATOM 695 N N . ARG A 1 87 ? 15.539 38.656 18.719 1 93.88 87 ARG A N 1
ATOM 696 C CA . ARG A 1 87 ? 15.992 37.406 18.094 1 93.88 87 ARG A CA 1
ATOM 697 C C . ARG A 1 87 ? 15.547 37.344 16.641 1 93.88 87 ARG A C 1
ATOM 699 O O . ARG A 1 87 ? 16.328 36.906 15.773 1 93.88 87 ARG A O 1
ATOM 706 N N . ALA A 1 88 ? 14.328 37.688 16.391 1 94.25 88 ALA A N 1
ATOM 707 C CA . ALA A 1 88 ? 13.82 37.719 15.023 1 94.25 88 ALA A CA 1
ATOM 708 C C . ALA A 1 88 ? 14.672 38.656 14.148 1 94.25 88 ALA A C 1
ATOM 710 O O . ALA A 1 88 ? 15 38.312 13.008 1 94.25 88 ALA A O 1
ATOM 711 N N . TRP A 1 89 ? 14.992 39.719 14.719 1 95 89 TRP A N 1
ATOM 712 C CA . TRP A 1 89 ? 15.805 40.688 13.992 1 95 89 TRP A CA 1
ATOM 713 C C . TRP A 1 89 ? 17.172 40.094 13.648 1 95 89 TRP A C 1
ATOM 715 O O . TRP A 1 89 ? 17.672 40.281 12.539 1 95 89 TRP A O 1
ATOM 725 N N . ARG A 1 90 ? 17.781 39.406 14.539 1 95.19 90 ARG A N 1
ATOM 726 C CA . ARG A 1 90 ? 19.078 38.781 14.305 1 95.19 90 ARG A CA 1
ATOM 727 C C . ARG A 1 90 ? 19 37.75 13.172 1 95.19 90 ARG A C 1
ATOM 729 O O . ARG A 1 90 ? 19.922 37.656 12.359 1 95.19 90 ARG A O 1
ATOM 736 N N . ILE A 1 91 ? 17.984 37.062 13.18 1 93.12 91 ILE A N 1
ATOM 737 C CA . ILE A 1 91 ? 17.766 36.062 12.133 1 93.12 91 ILE A CA 1
ATOM 738 C C . ILE A 1 91 ? 17.719 36.75 10.766 1 93.12 91 ILE A C 1
ATOM 740 O O . ILE A 1 91 ? 18.344 36.281 9.812 1 93.12 91 ILE A O 1
ATOM 744 N N . ILE A 1 92 ? 17.031 37.844 10.703 1 93.38 92 ILE A N 1
ATOM 745 C CA . ILE A 1 92 ? 16.844 38.562 9.445 1 93.38 92 ILE A CA 1
ATOM 746 C C . ILE A 1 92 ? 18.156 39.188 8.992 1 93.38 92 ILE A C 1
ATOM 748 O O . ILE A 1 92 ? 18.5 39.156 7.809 1 93.38 92 ILE A O 1
ATOM 752 N N . MET A 1 93 ? 18.875 39.625 9.93 1 93.94 93 MET A N 1
ATOM 753 C CA . MET A 1 93 ? 20.172 40.219 9.609 1 93.94 93 MET A CA 1
ATOM 754 C C . MET A 1 93 ? 21.109 39.156 9.023 1 93.94 93 MET A C 1
ATOM 756 O O . MET A 1 93 ? 21.812 39.438 8.039 1 93.94 93 MET A O 1
ATOM 760 N N . ARG A 1 94 ? 21.078 38.062 9.602 1 90.56 94 ARG A N 1
ATOM 761 C CA . ARG A 1 94 ? 21.906 36.969 9.102 1 90.56 94 ARG A CA 1
ATOM 762 C C . ARG A 1 94 ? 21.484 36.562 7.691 1 90.56 94 ARG A C 1
ATOM 764 O O . ARG A 1 94 ? 22.312 36.219 6.859 1 90.56 94 ARG A O 1
ATOM 771 N N . LEU A 1 95 ? 20.234 36.594 7.465 1 91.12 95 LEU A N 1
ATOM 772 C CA . LEU A 1 95 ? 19.688 36.25 6.152 1 91.12 95 LEU A CA 1
ATOM 773 C C . LEU A 1 95 ? 20.156 37.25 5.102 1 91.12 95 LEU A C 1
ATOM 775 O O . LEU A 1 95 ? 20.625 36.844 4.031 1 91.12 95 LEU A O 1
ATOM 779 N N . ILE A 1 96 ? 20.109 38.469 5.426 1 91.19 96 ILE A N 1
ATOM 780 C CA . ILE A 1 96 ? 20.484 39.531 4.496 1 91.19 96 ILE A CA 1
ATOM 781 C C . ILE A 1 96 ? 21.984 39.438 4.188 1 91.19 96 ILE A C 1
ATOM 783 O O . ILE A 1 96 ? 22.391 39.531 3.025 1 91.19 96 ILE A O 1
ATOM 787 N N . ARG A 1 97 ? 22.688 39.188 5.184 1 89.75 97 ARG A N 1
ATOM 788 C CA . ARG A 1 97 ? 24.141 39.094 5.023 1 89.75 97 ARG A CA 1
ATOM 789 C C . ARG A 1 97 ? 24.531 37.906 4.176 1 89.75 97 ARG A C 1
ATOM 791 O O . ARG A 1 97 ? 25.516 37.969 3.42 1 89.75 97 ARG A O 1
ATOM 798 N N . SER A 1 98 ? 23.828 36.906 4.316 1 85.94 98 SER A N 1
ATOM 799 C CA . SER A 1 98 ? 24.141 35.688 3.584 1 85.94 98 SER A CA 1
ATOM 800 C C . SER A 1 98 ? 23.719 35.781 2.125 1 85.94 98 SER A C 1
ATOM 802 O O . SER A 1 98 ? 24.312 35.156 1.252 1 85.94 98 SER A O 1
ATOM 804 N N . MET A 1 99 ? 22.797 36.594 1.773 1 86.56 99 MET A N 1
ATOM 805 C CA . MET A 1 99 ? 22.203 36.625 0.442 1 86.56 99 MET A CA 1
ATOM 806 C C . MET A 1 99 ? 22.812 37.719 -0.409 1 86.56 99 MET A C 1
ATOM 808 O O . MET A 1 99 ? 22.984 37.562 -1.619 1 86.56 99 MET A O 1
ATOM 812 N N . VAL A 1 100 ? 23.047 38.812 0.24 1 85.81 100 VAL A N 1
ATOM 813 C CA . VAL A 1 100 ? 23.453 40 -0.511 1 85.81 100 VAL A CA 1
ATOM 814 C C . VAL A 1 100 ? 24.953 40.25 -0.338 1 85.81 100 VAL A C 1
ATOM 816 O O . VAL A 1 100 ? 25.406 40.562 0.759 1 85.81 100 VAL A O 1
ATOM 819 N N . GLN A 1 101 ? 25.609 40.156 -1.411 1 84.56 101 GLN A N 1
ATOM 820 C CA . GLN A 1 101 ? 27.047 40.312 -1.353 1 84.56 101 GLN A CA 1
ATOM 821 C C . GLN A 1 101 ? 27.484 41.75 -1.511 1 84.56 101 GLN A C 1
ATOM 823 O O . GLN A 1 101 ? 28.453 42.188 -0.887 1 84.56 101 GLN A O 1
ATOM 828 N N . ASP A 1 102 ? 26.719 42.469 -2.336 1 88.25 102 ASP A N 1
ATOM 829 C CA . ASP A 1 102 ? 27.047 43.875 -2.557 1 88.25 102 ASP A CA 1
ATOM 830 C C . ASP A 1 102 ? 26.812 44.688 -1.293 1 88.25 102 ASP A C 1
ATOM 832 O O . ASP A 1 102 ? 25.719 44.688 -0.732 1 88.25 102 ASP A O 1
ATOM 836 N N . ARG A 1 103 ? 27.75 45.438 -0.859 1 91.31 103 ARG A N 1
ATOM 837 C CA . ARG A 1 103 ? 27.719 46.188 0.406 1 91.31 103 ARG A CA 1
ATOM 838 C C . ARG A 1 103 ? 26.688 47.312 0.366 1 91.31 103 ARG A C 1
ATOM 840 O O . ARG A 1 103 ? 26 47.562 1.357 1 91.31 103 ARG A O 1
ATOM 847 N N . VAL A 1 104 ? 26.641 48 -0.734 1 91.81 104 VAL A N 1
ATOM 848 C CA . VAL A 1 104 ? 25.719 49.125 -0.846 1 91.81 104 VAL A CA 1
ATOM 849 C C . VAL A 1 104 ? 24.281 48.625 -0.838 1 91.81 104 VAL A C 1
ATOM 851 O O . VAL A 1 104 ? 23.438 49.188 -0.135 1 91.81 104 VAL A O 1
ATOM 854 N N . GLU A 1 105 ? 24.125 47.656 -1.578 1 89.25 105 GLU A N 1
ATOM 855 C CA . GLU A 1 105 ? 22.797 47.062 -1.64 1 89.25 105 GLU A CA 1
ATOM 856 C C . GLU A 1 105 ? 22.391 46.438 -0.297 1 89.25 105 GLU A C 1
ATOM 858 O O . GLU A 1 105 ? 21.234 46.562 0.114 1 89.25 105 GLU A O 1
ATOM 863 N N . ARG A 1 106 ? 23.312 45.812 0.339 1 92.12 106 ARG A N 1
ATOM 864 C CA . ARG A 1 106 ? 23.062 45.25 1.653 1 92.12 106 ARG A CA 1
ATOM 865 C C . ARG A 1 106 ? 22.656 46.312 2.66 1 92.12 106 ARG A C 1
ATOM 867 O O . ARG A 1 106 ? 21.703 46.094 3.43 1 92.12 106 ARG A O 1
ATOM 874 N N . ARG A 1 107 ? 23.297 47.406 2.617 1 92.44 107 ARG A N 1
ATOM 875 C CA . ARG A 1 107 ? 22.969 48.469 3.531 1 92.44 107 ARG A CA 1
ATOM 876 C C . ARG A 1 107 ? 21.578 49.062 3.244 1 92.44 107 ARG A C 1
ATOM 878 O O . ARG A 1 107 ? 20.844 49.375 4.168 1 92.44 107 ARG A O 1
ATOM 885 N N . ARG A 1 108 ? 21.297 49.125 2.043 1 92.38 108 ARG A N 1
ATOM 886 C CA . ARG A 1 108 ? 19.984 49.625 1.651 1 92.38 108 ARG A CA 1
ATOM 887 C C . ARG A 1 108 ? 18.875 48.719 2.17 1 92.38 108 ARG A C 1
ATOM 889 O O . ARG A 1 108 ? 17.922 49.188 2.77 1 92.38 108 ARG A O 1
ATOM 896 N N . ILE A 1 109 ? 19.047 47.5 1.96 1 91.25 109 ILE A N 1
ATOM 897 C CA . ILE A 1 109 ? 18.047 46.531 2.369 1 91.25 109 ILE A CA 1
ATOM 898 C C . ILE A 1 109 ? 17.953 46.5 3.893 1 91.25 109 ILE A C 1
ATOM 900 O O . ILE A 1 109 ? 16.859 46.375 4.449 1 91.25 109 ILE A O 1
ATOM 904 N N . LEU A 1 110 ? 19.062 46.594 4.527 1 93.81 110 LEU A N 1
ATOM 905 C CA . LEU A 1 110 ? 19.109 46.594 5.984 1 93.81 110 LEU A CA 1
ATOM 906 C C . LEU A 1 110 ? 18.359 47.781 6.559 1 93.81 110 LEU A C 1
ATOM 908 O O . LEU A 1 110 ? 17.625 47.656 7.543 1 93.81 110 LEU A O 1
ATOM 912 N N . HIS A 1 111 ? 18.531 48.906 5.945 1 93.38 111 HIS A N 1
ATOM 913 C CA . HIS A 1 111 ? 17.844 50.094 6.422 1 93.38 111 HIS A CA 1
ATOM 914 C C . HIS A 1 111 ? 16.344 50 6.191 1 93.38 111 HIS A C 1
ATOM 916 O O . HIS A 1 111 ? 15.555 50.375 7.059 1 93.38 111 HIS A O 1
ATOM 922 N N . PHE A 1 112 ? 16.078 49.562 5.098 1 92.94 112 PHE A N 1
ATOM 923 C CA . PHE A 1 112 ? 14.672 49.344 4.789 1 92.94 112 PHE A CA 1
ATOM 924 C C . PHE A 1 112 ? 14.031 48.406 5.781 1 92.94 112 PHE A C 1
ATOM 926 O O . PHE A 1 112 ? 12.961 48.688 6.328 1 92.94 112 PHE A O 1
ATOM 933 N N . CYS A 1 113 ? 14.688 47.281 6.055 1 93.19 113 CYS A N 1
ATOM 934 C CA . CYS A 1 113 ? 14.156 46.25 6.949 1 93.19 113 CYS A CA 1
ATOM 935 C C . CYS A 1 113 ? 14.102 46.781 8.383 1 93.19 113 CYS A C 1
ATOM 937 O O . CYS A 1 113 ? 13.188 46.406 9.141 1 93.19 113 CYS A O 1
ATOM 939 N N . ARG A 1 114 ? 15.023 47.562 8.734 1 94.31 114 ARG A N 1
ATOM 940 C CA . ARG A 1 114 ? 15.023 48.125 10.078 1 94.31 114 ARG A CA 1
ATOM 941 C C . ARG A 1 114 ? 13.812 49.031 10.289 1 94.31 114 ARG A C 1
ATOM 943 O O . ARG A 1 114 ? 13.172 49 11.344 1 94.31 114 ARG A O 1
ATOM 950 N N . TYR A 1 115 ? 13.547 49.812 9.273 1 94.19 115 TYR A N 1
ATOM 951 C CA . TYR A 1 115 ? 12.391 50.688 9.344 1 94.19 115 TYR A CA 1
ATOM 952 C C . TYR A 1 115 ? 11.102 49.906 9.492 1 94.19 115 TYR A C 1
ATOM 954 O O . TYR A 1 115 ? 10.266 50.219 10.344 1 94.19 115 TYR A O 1
ATOM 962 N N . ARG A 1 116 ? 10.953 48.969 8.734 1 92.44 116 ARG A N 1
ATOM 963 C CA . ARG A 1 116 ? 9.75 48.125 8.773 1 92.44 116 ARG A CA 1
ATOM 964 C C . ARG A 1 116 ? 9.656 47.375 10.094 1 92.44 116 ARG A C 1
ATOM 966 O O . ARG A 1 116 ? 8.57 47.188 10.641 1 92.44 116 ARG A O 1
ATOM 973 N N . PHE A 1 117 ? 10.781 46.875 10.523 1 94.56 117 PHE A N 1
ATOM 974 C CA . PHE A 1 117 ? 10.852 46.125 11.781 1 94.56 117 PHE A CA 1
ATOM 975 C C . PHE A 1 117 ? 10.328 47 12.93 1 94.56 117 PHE A C 1
ATOM 977 O O . PHE A 1 117 ? 9.492 46.531 13.711 1 94.56 117 PHE A O 1
ATOM 984 N N . LEU A 1 118 ? 10.758 48.188 13 1 93.25 118 LEU A N 1
ATOM 985 C CA . LEU A 1 118 ? 10.352 49.094 14.07 1 93.25 118 LEU A CA 1
ATOM 986 C C . LEU A 1 118 ? 8.867 49.406 13.984 1 93.25 118 LEU A C 1
ATOM 988 O O . LEU A 1 118 ? 8.188 49.531 15.008 1 93.25 118 LEU A O 1
ATOM 992 N N . GLN A 1 119 ? 8.406 49.5 12.828 1 91.5 119 GLN A N 1
ATOM 993 C CA . GLN A 1 119 ? 6.98 49.75 12.625 1 91.5 119 GLN A CA 1
ATOM 994 C C . GLN A 1 119 ? 6.141 48.562 13.094 1 91.5 119 GLN A C 1
ATOM 996 O O . GLN A 1 119 ? 5.102 48.75 13.734 1 91.5 119 GLN A O 1
ATOM 1001 N N . TYR A 1 120 ? 6.621 47.406 12.797 1 90.81 120 TYR A N 1
ATOM 1002 C CA . TYR A 1 120 ? 5.867 46.188 13.109 1 90.81 120 TYR A CA 1
ATOM 1003 C C . TYR A 1 120 ? 5.812 45.969 14.617 1 90.81 120 TYR A C 1
ATOM 1005 O O . TYR A 1 120 ? 4.77 45.594 15.156 1 90.81 120 TYR A O 1
ATOM 1013 N N . ILE A 1 121 ? 6.918 46.125 15.297 1 90 121 ILE A N 1
ATOM 1014 C CA . ILE A 1 121 ? 6.969 45.812 16.719 1 90 121 ILE A CA 1
ATOM 1015 C C . ILE A 1 121 ? 6.211 46.875 17.516 1 90 121 ILE A C 1
ATOM 1017 O O . ILE A 1 121 ? 5.754 46.625 18.625 1 90 121 ILE A O 1
ATOM 1021 N N . ALA A 1 122 ? 6.078 48 16.906 1 87.31 122 ALA A N 1
ATOM 1022 C CA . ALA A 1 122 ? 5.363 49.094 17.562 1 87.31 122 ALA A CA 1
ATOM 1023 C C . ALA A 1 122 ? 3.883 48.75 17.734 1 87.31 122 ALA A C 1
ATOM 1025 O O . ALA A 1 122 ? 3.229 49.25 18.656 1 87.31 122 ALA A O 1
ATOM 1026 N N . GLN A 1 123 ? 3.352 47.938 16.891 1 81.5 123 GLN A N 1
ATOM 1027 C CA . GLN A 1 123 ? 1.951 47.531 16.969 1 81.5 123 GLN A CA 1
ATOM 1028 C C . GLN A 1 123 ? 1.696 46.656 18.172 1 81.5 123 GLN A C 1
ATOM 1030 O O . GLN A 1 123 ? 0.579 46.625 18.703 1 81.5 123 GLN A O 1
ATOM 1035 N N . ARG A 1 124 ? 2.602 45.875 18.688 1 82.75 124 ARG A N 1
ATOM 1036 C CA . ARG A 1 124 ? 2.592 45 19.875 1 82.75 124 ARG A CA 1
ATOM 1037 C C . ARG A 1 124 ? 1.574 43.875 19.719 1 82.75 124 ARG A C 1
ATOM 1039 O O . ARG A 1 124 ? 1.02 43.406 20.703 1 82.75 124 ARG A O 1
ATOM 1046 N N . THR A 1 125 ? 1.173 43.531 18.531 1 88.94 125 THR A N 1
ATOM 1047 C CA . THR A 1 125 ? 0.195 42.469 18.297 1 88.94 125 THR A CA 1
ATOM 1048 C C . THR A 1 125 ? 0.797 41.375 17.453 1 88.94 125 THR A C 1
ATOM 1050 O O . THR A 1 125 ? 0.175 40.312 17.266 1 88.94 125 THR A O 1
ATOM 1053 N N . LEU A 1 126 ? 1.945 41.594 17.047 1 92.56 126 LEU A N 1
ATOM 1054 C CA . LEU A 1 126 ? 2.533 40.625 16.125 1 92.56 126 LEU A CA 1
ATOM 1055 C C . LEU A 1 126 ? 3.168 39.469 16.891 1 92.56 126 LEU A C 1
ATOM 1057 O O . LEU A 1 126 ? 3.945 39.688 17.828 1 92.56 126 LEU A O 1
ATOM 1061 N N . ILE A 1 127 ? 2.781 38.281 16.516 1 93.69 127 ILE A N 1
ATOM 1062 C CA . ILE A 1 127 ? 3.441 37.094 17.047 1 93.69 127 ILE A CA 1
ATOM 1063 C C . ILE A 1 127 ? 4.875 37 16.516 1 93.69 127 ILE A C 1
ATOM 1065 O O . ILE A 1 127 ? 5.109 37.156 15.32 1 93.69 127 ILE A O 1
ATOM 1069 N N . PRO A 1 128 ? 5.828 36.75 17.359 1 93.38 128 PRO A N 1
ATOM 1070 C CA . PRO A 1 128 ? 7.23 36.781 16.938 1 93.38 128 PRO A CA 1
ATOM 1071 C C . PRO A 1 128 ? 7.504 35.906 15.719 1 93.38 128 PRO A C 1
ATOM 1073 O O . PRO A 1 128 ? 8.242 36.312 14.82 1 93.38 128 PRO A O 1
ATOM 1076 N N . SER A 1 129 ? 6.984 34.688 15.672 1 93.56 129 SER A N 1
ATOM 1077 C CA . SER A 1 129 ? 7.195 33.812 14.523 1 93.56 129 SER A CA 1
ATOM 1078 C C . SER A 1 129 ? 6.625 34.438 13.25 1 93.56 129 SER A C 1
ATOM 1080 O O . SER A 1 129 ? 7.203 34.281 12.172 1 93.56 129 SER A O 1
ATOM 1082 N N . ARG A 1 130 ? 5.523 35.156 13.359 1 94.5 130 ARG A N 1
ATOM 1083 C CA . ARG A 1 130 ? 4.91 35.812 12.219 1 94.5 130 ARG A CA 1
ATOM 1084 C C . ARG A 1 130 ? 5.762 37 11.758 1 94.5 130 ARG A C 1
ATOM 1086 O O . ARG A 1 130 ? 5.805 37.312 10.57 1 94.5 130 ARG A O 1
ATOM 1093 N N . LEU A 1 131 ? 6.375 37.594 12.719 1 94.56 131 LEU A N 1
ATOM 1094 C CA . LEU A 1 131 ? 7.305 38.656 12.383 1 94.56 131 LEU A CA 1
ATOM 1095 C C . LEU A 1 131 ? 8.445 38.156 11.516 1 94.56 131 LEU A C 1
ATOM 1097 O O . LEU A 1 131 ? 8.805 38.75 10.516 1 94.56 131 LEU A O 1
ATOM 1101 N N . VAL A 1 132 ? 8.984 37.031 11.914 1 94.5 132 VAL A N 1
ATOM 1102 C CA . VAL A 1 132 ? 10.055 36.438 11.141 1 94.5 132 VAL A CA 1
ATOM 1103 C C . VAL A 1 132 ? 9.578 36.156 9.719 1 94.5 132 VAL A C 1
ATOM 1105 O O . VAL A 1 132 ? 10.289 36.438 8.75 1 94.5 132 VAL A O 1
ATOM 1108 N N . LYS A 1 133 ? 8.438 35.594 9.586 1 94.44 133 LYS A N 1
ATOM 1109 C CA . LYS A 1 133 ? 7.855 35.281 8.281 1 94.44 133 LYS A CA 1
ATOM 1110 C C . LYS A 1 133 ? 7.715 36.562 7.434 1 94.44 133 LYS A C 1
ATOM 1112 O O . LYS A 1 133 ? 8.164 36.594 6.281 1 94.44 133 LYS A O 1
ATOM 1117 N N . ARG A 1 134 ? 7.145 37.562 7.984 1 92.62 134 ARG A N 1
ATOM 1118 C CA . ARG A 1 134 ? 6.906 38.812 7.27 1 92.62 134 ARG A CA 1
ATOM 1119 C C . ARG A 1 134 ? 8.219 39.438 6.824 1 92.62 134 ARG A C 1
ATOM 1121 O O . ARG A 1 134 ? 8.344 39.875 5.684 1 92.62 134 ARG A O 1
ATOM 1128 N N . MET A 1 135 ? 9.109 39.5 7.734 1 93.75 135 MET A N 1
ATOM 1129 C CA . MET A 1 135 ? 10.406 40.125 7.438 1 93.75 135 MET A CA 1
ATOM 1130 C C . MET A 1 135 ? 11.156 39.312 6.387 1 93.75 135 MET A C 1
ATOM 1132 O O . MET A 1 135 ? 11.828 39.875 5.52 1 93.75 135 MET A O 1
ATOM 1136 N N . THR A 1 136 ? 11.125 38 6.504 1 92.56 136 THR A N 1
ATOM 1137 C CA . THR A 1 136 ? 11.758 37.125 5.512 1 92.56 136 THR A CA 1
ATOM 1138 C C . THR A 1 136 ? 11.18 37.406 4.121 1 92.56 136 THR A C 1
ATOM 1140 O O . THR A 1 136 ? 11.922 37.5 3.143 1 92.56 136 THR A O 1
ATOM 1143 N N . ASP A 1 137 ? 9.898 37.5 4.055 1 90.56 137 ASP A N 1
ATOM 1144 C CA . ASP A 1 137 ? 9.242 37.781 2.781 1 90.56 137 ASP A CA 1
ATOM 1145 C C . ASP A 1 137 ? 9.719 39.125 2.199 1 90.56 137 ASP A C 1
ATOM 1147 O O . ASP A 1 137 ? 9.914 39.25 0.988 1 90.56 137 ASP A O 1
ATOM 1151 N N . LEU A 1 138 ? 9.883 40.031 3.055 1 89.31 138 LEU A N 1
ATOM 1152 C CA . LEU A 1 138 ? 10.328 41.344 2.627 1 89.31 138 LEU A CA 1
ATOM 1153 C C . LEU A 1 138 ? 11.742 41.281 2.059 1 89.31 138 LEU A C 1
ATOM 1155 O O . LEU A 1 138 ? 12.031 41.875 1.023 1 89.31 138 LEU A O 1
ATOM 1159 N N . VAL A 1 139 ? 12.578 40.625 2.734 1 89.81 139 VAL A N 1
ATOM 1160 C CA . VAL A 1 139 ? 13.961 40.5 2.299 1 89.81 139 VAL A CA 1
ATOM 1161 C C . VAL A 1 139 ? 14.016 39.781 0.941 1 89.81 139 VAL A C 1
ATOM 1163 O O . VAL A 1 139 ? 14.734 40.219 0.041 1 89.81 139 VAL A O 1
ATOM 1166 N N . LEU A 1 140 ? 13.281 38.719 0.795 1 88.12 140 LEU A N 1
ATOM 1167 C CA . LEU A 1 140 ? 13.281 37.969 -0.447 1 88.12 140 LEU A CA 1
ATOM 1168 C C . LEU A 1 140 ? 12.719 38.812 -1.598 1 88.12 140 LEU A C 1
ATOM 1170 O O . LEU A 1 140 ? 13.203 38.688 -2.729 1 88.12 140 LEU A O 1
ATOM 1174 N N . ALA A 1 141 ? 11.758 39.562 -1.338 1 84.19 141 ALA A N 1
ATOM 1175 C CA . ALA A 1 141 ? 11.148 40.406 -2.357 1 84.19 141 ALA A CA 1
ATOM 1176 C C . ALA A 1 141 ? 12.125 41.469 -2.826 1 84.19 141 ALA A C 1
ATOM 1178 O O . ALA A 1 141 ? 12.141 41.844 -4.008 1 84.19 141 ALA A O 1
ATOM 1179 N N . GLN A 1 142 ? 12.906 41.969 -1.997 1 81.12 142 GLN A N 1
ATOM 1180 C CA . GLN A 1 142 ? 13.812 43.062 -2.299 1 81.12 142 GLN A CA 1
ATOM 1181 C C . GLN A 1 142 ? 15.062 42.562 -3.016 1 81.12 142 GLN A C 1
ATOM 1183 O O . GLN A 1 142 ? 15.703 43.312 -3.756 1 81.12 142 GLN A O 1
ATOM 1188 N N . SER A 1 143 ? 15.477 41.438 -2.76 1 74.12 143 SER A N 1
ATOM 1189 C CA . SER A 1 143 ? 16.734 40.938 -3.309 1 74.12 143 SER A CA 1
ATOM 1190 C C . SER A 1 143 ? 16.531 40.375 -4.719 1 74.12 143 SER A C 1
ATOM 1192 O O . SER A 1 143 ? 17.5 40.031 -5.398 1 74.12 143 SER A O 1
ATOM 1194 N N . TYR A 1 144 ? 15.547 40.594 -5.41 1 61.34 144 TYR A N 1
ATOM 1195 C CA . TYR A 1 144 ? 15.273 40.094 -6.762 1 61.34 144 TYR A CA 1
ATOM 1196 C C . TYR A 1 144 ? 15.742 38.656 -6.941 1 61.34 144 TYR A C 1
ATOM 1198 O O . TYR A 1 144 ? 16.031 38.25 -8.062 1 61.34 144 TYR A O 1
ATOM 1206 N N . SER A 1 145 ? 16.062 38.125 -5.941 1 61 145 SER A N 1
ATOM 1207 C CA . SER A 1 145 ? 16.531 36.75 -6.047 1 61 145 SER A CA 1
ATOM 1208 C C . SER A 1 145 ? 15.391 35.812 -6.352 1 61 145 SER A C 1
ATOM 1210 O O . SER A 1 145 ? 14.352 35.844 -5.688 1 61 145 SER A O 1
ATOM 1212 N N . LEU A 1 146 ? 15.336 35.312 -7.617 1 61.41 146 LEU A N 1
ATOM 1213 C CA . LEU A 1 146 ? 14.258 34.469 -8.172 1 61.41 146 LEU A CA 1
ATOM 1214 C C . LEU A 1 146 ? 14.289 33.094 -7.578 1 61.41 146 LEU A C 1
ATOM 1216 O O . LEU A 1 146 ? 13.391 32.281 -7.824 1 61.41 146 LEU A O 1
ATOM 1220 N N . GLY A 1 147 ? 14.867 32.906 -6.297 1 74.81 147 GLY A N 1
ATOM 1221 C CA . GLY A 1 147 ? 14.82 31.5 -5.895 1 74.81 147 GLY A CA 1
ATOM 1222 C C . GLY A 1 147 ? 15.055 31.312 -4.41 1 74.81 147 GLY A C 1
ATOM 1223 O O . GLY A 1 147 ? 14.977 32.25 -3.629 1 74.81 147 GLY A O 1
ATOM 1224 N N . ASP A 1 148 ? 14.984 30.141 -3.941 1 87.44 148 ASP A N 1
ATOM 1225 C CA . ASP A 1 148 ? 15.289 29.719 -2.574 1 87.44 148 ASP A CA 1
ATOM 1226 C C . ASP A 1 148 ? 16.766 29.953 -2.25 1 87.44 148 ASP A C 1
ATOM 1228 O O . ASP A 1 148 ? 17.641 29.25 -2.779 1 87.44 148 ASP A O 1
ATOM 1232 N N . PRO A 1 149 ? 17.094 30.938 -1.468 1 88.69 149 PRO A N 1
ATOM 1233 C CA . PRO A 1 149 ? 18.484 31.312 -1.213 1 88.69 149 PRO A CA 1
ATOM 1234 C C . PRO A 1 149 ? 19.25 30.234 -0.453 1 88.69 149 PRO A C 1
ATOM 1236 O O . PRO A 1 149 ? 20.484 30.281 -0.398 1 88.69 149 PRO A O 1
ATOM 1239 N N . TRP A 1 150 ? 18.656 29.312 0.139 1 92.12 150 TRP A N 1
ATOM 1240 C CA . TRP A 1 150 ? 19.328 28.344 0.988 1 92.12 150 TRP A CA 1
ATOM 1241 C C . TRP A 1 150 ? 19.375 26.969 0.308 1 92.12 150 TRP A C 1
ATOM 1243 O O . TRP A 1 150 ? 19.734 25.969 0.938 1 92.12 150 TRP A O 1
ATOM 1253 N N . ARG A 1 151 ? 19.016 26.859 -0.901 1 92.06 151 ARG A N 1
ATOM 1254 C CA . ARG A 1 151 ? 18.953 25.578 -1.606 1 92.06 151 ARG A CA 1
ATOM 1255 C C . ARG A 1 151 ? 20.328 24.891 -1.607 1 92.06 151 ARG A C 1
ATOM 1257 O O . ARG A 1 151 ? 20.438 23.719 -1.279 1 92.06 151 ARG A O 1
ATOM 1264 N N . GLU A 1 152 ? 21.312 25.641 -1.905 1 92.5 152 GLU A N 1
ATOM 1265 C CA . GLU A 1 152 ? 22.672 25.078 -1.978 1 92.5 152 GLU A CA 1
ATOM 1266 C C . GLU A 1 152 ? 23.188 24.719 -0.593 1 92.5 152 GLU A C 1
ATOM 1268 O O . GLU A 1 152 ? 23.875 23.703 -0.434 1 92.5 152 GLU A O 1
ATOM 1273 N N . ARG A 1 153 ? 22.859 25.531 0.342 1 93.25 153 ARG A N 1
ATOM 1274 C CA . ARG A 1 153 ? 23.281 25.25 1.713 1 93.25 153 ARG A CA 1
ATOM 1275 C C . ARG A 1 153 ? 22.625 23.969 2.23 1 93.25 153 ARG A C 1
ATOM 1277 O O . ARG A 1 153 ? 23.266 23.172 2.906 1 93.25 153 ARG A O 1
ATOM 1284 N N . ARG A 1 154 ? 21.391 23.797 1.927 1 95.62 154 ARG A N 1
ATOM 1285 C CA . ARG A 1 154 ? 20.688 22.594 2.35 1 95.62 154 ARG A CA 1
ATOM 1286 C C . ARG A 1 154 ? 21.266 21.359 1.659 1 95.62 154 ARG A C 1
ATOM 1288 O O . ARG A 1 154 ? 21.422 20.297 2.285 1 95.62 154 ARG A O 1
ATOM 1295 N N . SER A 1 155 ? 21.594 21.5 0.397 1 95.81 155 SER A N 1
ATOM 1296 C CA . SER A 1 155 ? 22.172 20.391 -0.345 1 95.81 155 SER A CA 1
ATOM 1297 C C . SER A 1 155 ? 23.516 19.984 0.25 1 95.81 155 SER A C 1
ATOM 1299 O O . SER A 1 155 ? 23.797 18.797 0.395 1 95.81 155 SER A O 1
ATOM 1301 N N . ALA A 1 156 ? 24.266 20.969 0.592 1 96.06 156 ALA A N 1
ATOM 1302 C CA . ALA A 1 156 ? 25.562 20.688 1.22 1 96.06 156 ALA A CA 1
ATOM 1303 C C . ALA A 1 156 ? 25.375 20.031 2.58 1 96.06 156 ALA A C 1
ATOM 1305 O O . ALA A 1 156 ? 26.141 19.125 2.941 1 96.06 156 ALA A O 1
ATOM 1306 N N . SER A 1 157 ? 24.453 20.531 3.25 1 96.31 157 SER A N 1
ATOM 1307 C CA . SER A 1 157 ? 24.141 19.953 4.559 1 96.31 157 SER A CA 1
ATOM 1308 C C . SER A 1 157 ? 23.719 18.5 4.434 1 96.31 157 SER A C 1
ATOM 1310 O O . SER A 1 157 ? 24.125 17.656 5.23 1 96.31 157 SER A O 1
ATOM 1312 N N . THR A 1 158 ? 22.891 18.172 3.475 1 97.06 158 THR A N 1
ATOM 1313 C CA . THR A 1 158 ? 22.406 16.812 3.252 1 97.06 158 THR A CA 1
ATOM 1314 C C . THR A 1 158 ? 23.547 15.875 2.895 1 97.06 158 THR A C 1
ATOM 1316 O O . THR A 1 158 ? 23.594 14.727 3.352 1 97.06 158 THR A O 1
ATOM 1319 N N . LEU A 1 159 ? 24.453 16.359 2.104 1 96.62 159 LEU A N 1
ATOM 1320 C CA . LEU A 1 159 ? 25.625 15.562 1.745 1 96.62 159 LEU A CA 1
ATOM 1321 C C . LEU A 1 159 ? 26.453 15.242 2.979 1 96.62 159 LEU A C 1
ATOM 1323 O O . LEU A 1 159 ? 26.938 14.117 3.141 1 96.62 159 LEU A O 1
ATOM 1327 N N . ARG A 1 160 ? 26.625 16.234 3.768 1 96.62 160 ARG A N 1
ATOM 1328 C CA . ARG A 1 160 ? 27.375 16.047 5.008 1 96.62 160 ARG A CA 1
ATOM 1329 C C . ARG A 1 160 ? 26.688 15.023 5.906 1 96.62 160 ARG A C 1
ATOM 1331 O O . ARG A 1 160 ? 27.359 14.211 6.547 1 96.62 160 ARG A O 1
ATOM 1338 N N . GLN A 1 161 ? 25.422 15.109 5.992 1 97.38 161 GLN A N 1
ATOM 1339 C CA . GLN A 1 161 ? 24.656 14.156 6.785 1 97.38 161 GLN A CA 1
ATOM 1340 C C . GLN A 1 161 ? 24.875 12.734 6.289 1 97.38 161 GLN A C 1
ATOM 1342 O O . GLN A 1 161 ? 25.016 11.805 7.086 1 97.38 161 GLN A O 1
ATOM 1347 N N . GLN A 1 162 ? 24.859 12.523 4.984 1 97 162 GLN A N 1
ATOM 1348 C CA . GLN A 1 162 ? 25.094 11.211 4.398 1 97 162 GLN A CA 1
ATOM 1349 C C . GLN A 1 162 ? 26.469 10.68 4.789 1 97 162 GLN A C 1
ATOM 1351 O O . GLN A 1 162 ? 26.609 9.508 5.148 1 97 162 GLN A O 1
ATOM 1356 N N . GLU A 1 163 ? 27.422 11.523 4.715 1 96.31 163 GLU A N 1
ATOM 1357 C CA . GLU A 1 163 ? 28.766 11.148 5.113 1 96.31 163 GLU A CA 1
ATOM 1358 C C . GLU A 1 163 ? 28.812 10.711 6.578 1 96.31 163 GLU A C 1
ATOM 1360 O O . GLU A 1 163 ? 29.469 9.734 6.918 1 96.31 163 GLU A O 1
ATOM 1365 N N . MET A 1 164 ? 28.156 11.445 7.363 1 96.38 164 MET A N 1
ATOM 1366 C CA . MET A 1 164 ? 28.141 11.164 8.797 1 96.38 164 MET A CA 1
ATOM 1367 C C . MET A 1 164 ? 27.469 9.82 9.086 1 96.38 164 MET A C 1
ATOM 1369 O O . MET A 1 164 ? 27.953 9.047 9.914 1 96.38 164 MET A O 1
ATOM 1373 N N . LEU A 1 165 ? 26.438 9.531 8.422 1 95.12 165 LEU A N 1
ATOM 1374 C CA . LEU A 1 165 ? 25.734 8.266 8.609 1 95.12 165 LEU A CA 1
ATOM 1375 C C . LEU A 1 165 ? 26.641 7.09 8.25 1 95.12 165 LEU A C 1
ATOM 1377 O O . LEU A 1 165 ? 26.469 5.996 8.797 1 95.12 165 LEU A O 1
ATOM 1381 N N . ASP A 1 166 ? 27.578 7.355 7.391 1 94.25 166 ASP A N 1
ATOM 1382 C CA . ASP A 1 166 ? 28.453 6.297 6.926 1 94.25 166 ASP A CA 1
ATOM 1383 C C . ASP A 1 166 ? 29.672 6.145 7.848 1 94.25 166 ASP A C 1
ATOM 1385 O O . ASP A 1 166 ? 30.406 5.168 7.754 1 94.25 166 ASP A O 1
ATOM 1389 N N . MET A 1 167 ? 29.844 7.055 8.766 1 95.56 167 MET A N 1
ATOM 1390 C CA . MET A 1 167 ? 30.969 6.996 9.695 1 95.56 167 MET A CA 1
ATOM 1391 C C . MET A 1 167 ? 30.781 5.867 10.711 1 95.56 167 MET A C 1
ATOM 1393 O O . MET A 1 167 ? 29.688 5.703 11.258 1 95.56 167 MET A O 1
ATOM 1397 N N . PRO A 1 168 ? 31.781 5.125 10.961 1 94.75 168 PRO A N 1
ATOM 1398 C CA . PRO A 1 168 ? 31.688 4.008 11.906 1 94.75 168 PRO A CA 1
ATOM 1399 C C . PRO A 1 168 ? 31.281 4.453 13.305 1 94.75 168 PRO A C 1
ATOM 1401 O O . PRO A 1 168 ? 30.578 3.721 14.008 1 94.75 168 PRO A O 1
ATOM 1404 N N . GLU A 1 169 ? 31.719 5.668 13.703 1 94.19 169 GLU A N 1
ATOM 1405 C CA . GLU A 1 169 ? 31.406 6.188 15.031 1 94.19 169 GLU A CA 1
ATOM 1406 C C . GLU A 1 169 ? 29.891 6.297 15.227 1 94.19 169 GLU A C 1
ATOM 1408 O O . GLU A 1 169 ? 29.375 5.984 16.297 1 94.19 169 GLU A O 1
ATOM 1413 N N . ILE A 1 170 ? 29.25 6.688 14.188 1 96.12 170 ILE A N 1
ATOM 1414 C CA . ILE A 1 170 ? 27.797 6.871 14.266 1 96.12 170 ILE A CA 1
ATOM 1415 C C . ILE A 1 170 ? 27.109 5.531 14.039 1 96.12 170 ILE A C 1
ATOM 1417 O O . ILE A 1 170 ? 26.25 5.133 14.836 1 96.12 170 ILE A O 1
ATOM 1421 N N . ARG A 1 171 ? 27.516 4.773 13.055 1 94.88 171 ARG A N 1
ATOM 1422 C CA . ARG A 1 171 ? 26.891 3.512 12.68 1 94.88 171 ARG A CA 1
ATOM 1423 C C . ARG A 1 171 ? 26.969 2.502 13.82 1 94.88 171 ARG A C 1
ATOM 1425 O O . ARG A 1 171 ? 25.984 1.833 14.133 1 94.88 171 ARG A O 1
ATOM 1432 N N . ASN A 1 172 ? 28.078 2.416 14.43 1 94.88 172 ASN A N 1
ATOM 1433 C CA . ASN A 1 172 ? 28.297 1.449 15.5 1 94.88 172 ASN A CA 1
ATOM 1434 C C . ASN A 1 172 ? 27.422 1.768 16.719 1 94.88 172 ASN A C 1
ATOM 1436 O O . ASN A 1 172 ? 26.938 0.86 17.391 1 94.88 172 ASN A O 1
ATOM 1440 N N . ASN A 1 173 ? 27.297 3.016 16.969 1 95.38 173 ASN A N 1
ATOM 1441 C CA . ASN A 1 173 ? 26.469 3.408 18.109 1 95.38 173 ASN A CA 1
ATOM 1442 C C . ASN A 1 173 ? 24.984 3.193 17.812 1 95.38 173 ASN A C 1
ATOM 1444 O O . ASN A 1 173 ? 24.219 2.789 18.688 1 95.38 173 ASN A O 1
ATOM 1448 N N . LEU A 1 174 ? 24.609 3.451 16.578 1 96.12 174 LEU A N 1
ATOM 1449 C CA . LEU A 1 174 ? 23.219 3.25 16.188 1 96.12 174 LEU A CA 1
ATOM 1450 C C . LEU A 1 174 ? 22.828 1.773 16.266 1 96.12 174 LEU A C 1
ATOM 1452 O O . LEU A 1 174 ? 21.719 1.436 16.656 1 96.12 174 LEU A O 1
ATOM 1456 N N . GLU A 1 175 ? 23.781 0.894 15.984 1 95 175 GLU A N 1
ATOM 1457 C CA . GLU A 1 175 ? 23.484 -0.53 15.852 1 95 175 GLU A CA 1
ATOM 1458 C C . GLU A 1 175 ? 23.938 -1.304 17.094 1 95 175 GLU A C 1
ATOM 1460 O O . GLU A 1 175 ? 23.797 -2.527 17.141 1 95 175 GLU A O 1
ATOM 1465 N N . ALA A 1 176 ? 24.422 -0.655 18.062 1 95.38 176 ALA A N 1
ATOM 1466 C CA . ALA A 1 176 ? 24.938 -1.318 19.266 1 95.38 176 ALA A CA 1
ATOM 1467 C C . ALA A 1 176 ? 23.844 -2.057 20 1 95.38 176 ALA A C 1
ATOM 1469 O O . ALA A 1 176 ? 22.703 -1.569 20.094 1 95.38 176 ALA A O 1
ATOM 1470 N N . MET A 1 177 ? 24.156 -3.207 20.562 1 94.94 177 MET A N 1
ATOM 1471 C CA . MET A 1 177 ? 23.219 -3.977 21.359 1 94.94 177 MET A CA 1
ATOM 1472 C C . MET A 1 177 ? 22.938 -3.279 22.688 1 94.94 177 MET A C 1
ATOM 1474 O O . MET A 1 177 ? 23.781 -2.545 23.203 1 94.94 177 MET A O 1
ATOM 1478 N N . PRO A 1 178 ? 21.672 -3.467 23.125 1 92 178 PRO A N 1
ATOM 1479 C CA . PRO A 1 178 ? 21.375 -2.867 24.438 1 92 178 PRO A CA 1
ATOM 1480 C C . PRO A 1 178 ? 22.266 -3.418 25.547 1 92 178 PRO A C 1
ATOM 1482 O O . PRO A 1 178 ? 22.688 -4.574 25.5 1 92 178 PRO A O 1
ATOM 1485 N N . ARG A 1 179 ? 22.344 -2.498 26.484 1 84.06 179 ARG A N 1
ATOM 1486 C CA . ARG A 1 179 ? 23.094 -2.908 27.672 1 84.06 179 ARG A CA 1
ATOM 1487 C C . ARG A 1 179 ? 22.203 -3.678 28.641 1 84.06 179 ARG A C 1
ATOM 1489 O O . ARG A 1 179 ? 21.016 -3.381 28.766 1 84.06 179 ARG A O 1
ATOM 1496 N N . GLY A 1 180 ? 22.672 -4.785 29.062 1 81.62 180 GLY A N 1
ATOM 1497 C CA . GLY A 1 180 ? 21.906 -5.512 30.078 1 81.62 180 GLY A CA 1
ATOM 1498 C C . GLY A 1 180 ? 21.297 -6.797 29.547 1 81.62 180 GLY A C 1
ATOM 1499 O O . GLY A 1 180 ? 21.641 -7.25 28.453 1 81.62 180 GLY A O 1
ATOM 1500 N N . LYS A 1 181 ? 20.344 -7.301 30.359 1 87.19 181 LYS A N 1
ATOM 1501 C CA . LYS A 1 181 ? 19.719 -8.578 30.031 1 87.19 181 LYS A CA 1
ATOM 1502 C C . LYS A 1 181 ? 18.578 -8.383 29.031 1 87.19 181 LYS A C 1
ATOM 1504 O O . LYS A 1 181 ? 17.797 -7.438 29.141 1 87.19 181 LYS A O 1
ATOM 1509 N N . LEU A 1 182 ? 18.594 -9.211 28.047 1 91.19 182 LEU A N 1
ATOM 1510 C CA . LEU A 1 182 ? 17.516 -9.203 27.062 1 91.19 182 LEU A CA 1
ATOM 1511 C C . LEU A 1 182 ? 16.281 -9.898 27.625 1 91.19 182 LEU A C 1
ATOM 1513 O O . LEU A 1 182 ? 16.375 -10.734 28.531 1 91.19 182 LEU A O 1
ATOM 1517 N N . PRO A 1 183 ? 15.156 -9.484 27.109 1 90.94 183 PRO A N 1
ATOM 1518 C CA . PRO A 1 183 ? 13.93 -10.18 27.5 1 90.94 183 PRO A CA 1
ATOM 1519 C C . PRO A 1 183 ? 13.977 -11.68 27.203 1 90.94 183 PRO A C 1
ATOM 1521 O O . PRO A 1 183 ? 14.836 -12.133 26.438 1 90.94 183 PRO A O 1
ATOM 1524 N N . ALA A 1 184 ? 12.977 -12.367 27.781 1 89.62 184 ALA A N 1
ATOM 1525 C CA . ALA A 1 184 ? 12.969 -13.82 27.688 1 89.62 184 ALA A CA 1
ATOM 1526 C C . ALA A 1 184 ? 12.359 -14.297 26.375 1 89.62 184 ALA A C 1
ATOM 1528 O O . ALA A 1 184 ? 12.547 -15.453 25.984 1 89.62 184 ALA A O 1
ATOM 1529 N N . ASP A 1 185 ? 11.68 -13.445 25.766 1 92.94 185 ASP A N 1
ATOM 1530 C CA . ASP A 1 185 ? 11.062 -13.906 24.516 1 92.94 185 ASP A CA 1
ATOM 1531 C C . ASP A 1 185 ? 11.461 -13.008 23.344 1 92.94 185 ASP A C 1
ATOM 1533 O O . ASP A 1 185 ? 11.844 -11.852 23.547 1 92.94 185 ASP A O 1
ATOM 1537 N N . MET A 1 186 ? 11.312 -13.562 22.172 1 93.88 186 MET A N 1
ATOM 1538 C CA . MET A 1 186 ? 11.773 -12.906 20.953 1 93.88 186 MET A CA 1
ATOM 1539 C C . MET A 1 186 ? 10.938 -11.672 20.641 1 93.88 186 MET A C 1
ATOM 1541 O O . MET A 1 186 ? 11.453 -10.672 20.156 1 93.88 186 MET A O 1
ATOM 1545 N N . CYS A 1 187 ? 9.648 -11.727 20.953 1 89.62 187 CYS A N 1
ATOM 1546 C CA . CYS A 1 187 ? 8.758 -10.609 20.672 1 89.62 187 CYS A CA 1
ATOM 1547 C C . CYS A 1 187 ? 9.148 -9.383 21.484 1 89.62 187 CYS A C 1
ATOM 1549 O O . CYS A 1 187 ? 9.312 -8.289 20.938 1 89.62 187 CYS A O 1
ATOM 1551 N N . GLU A 1 188 ? 9.375 -9.578 22.734 1 90.5 188 GLU A N 1
ATOM 1552 C CA . GLU A 1 188 ? 9.773 -8.484 23.609 1 90.5 188 GLU A CA 1
ATOM 1553 C C . GLU A 1 188 ? 11.172 -7.969 23.25 1 90.5 188 GLU A C 1
ATOM 1555 O O . GLU A 1 188 ? 11.438 -6.77 23.359 1 90.5 188 GLU A O 1
ATOM 1560 N N . THR A 1 189 ? 12.008 -8.867 22.875 1 93.81 189 THR A N 1
ATOM 1561 C CA . THR A 1 189 ? 13.352 -8.469 22.469 1 93.81 189 THR A CA 1
ATOM 1562 C C . THR A 1 189 ? 13.297 -7.594 21.219 1 93.81 189 THR A C 1
ATOM 1564 O O . THR A 1 189 ? 13.984 -6.574 21.141 1 93.81 189 THR A O 1
ATOM 1567 N N . ARG A 1 190 ? 12.5 -7.961 20.297 1 91.31 190 ARG A N 1
ATOM 1568 C CA . ARG A 1 190 ? 12.344 -7.164 19.094 1 91.31 190 ARG A CA 1
ATOM 1569 C C . ARG A 1 190 ? 11.82 -5.77 19.422 1 91.31 190 ARG A C 1
ATOM 1571 O O . ARG A 1 190 ? 12.281 -4.777 18.859 1 91.31 190 ARG A O 1
ATOM 1578 N N . GLN A 1 191 ? 10.875 -5.746 20.266 1 89.62 191 GLN A N 1
ATOM 1579 C CA . GLN A 1 191 ? 10.305 -4.469 20.672 1 89.62 191 GLN A CA 1
ATOM 1580 C C . GLN A 1 191 ? 11.352 -3.576 21.312 1 89.62 191 GLN A C 1
ATOM 1582 O O . GLN A 1 191 ? 11.383 -2.367 21.094 1 89.62 191 GLN A O 1
ATOM 1587 N N . LEU A 1 192 ? 12.141 -4.223 22.125 1 91.81 192 LEU A N 1
ATOM 1588 C CA . LEU A 1 192 ? 13.211 -3.488 22.781 1 91.81 192 LEU A CA 1
ATOM 1589 C C . LEU A 1 192 ? 14.203 -2.936 21.75 1 91.81 192 LEU A C 1
ATOM 1591 O O . LEU A 1 192 ? 14.586 -1.767 21.828 1 91.81 192 LEU A O 1
ATOM 1595 N N . LEU A 1 193 ? 14.602 -3.744 20.812 1 93.06 193 LEU A N 1
ATOM 1596 C CA . LEU A 1 193 ? 15.547 -3.32 19.797 1 93.06 193 LEU A CA 1
ATOM 1597 C C . LEU A 1 193 ? 14.969 -2.195 18.953 1 93.06 193 LEU A C 1
ATOM 1599 O O . LEU A 1 193 ? 15.656 -1.22 18.641 1 93.06 193 LEU A O 1
ATOM 1603 N N . ASP A 1 194 ? 13.711 -2.344 18.609 1 91.62 194 ASP A N 1
ATOM 1604 C CA . ASP A 1 194 ? 13.039 -1.329 17.812 1 91.62 194 ASP A CA 1
ATOM 1605 C C . ASP A 1 194 ? 12.977 0.004 18.547 1 91.62 194 ASP A C 1
ATOM 1607 O O . ASP A 1 194 ? 13.242 1.058 17.969 1 91.62 194 ASP A O 1
ATOM 1611 N N . SER A 1 195 ? 12.586 -0.046 19.812 1 91.56 195 SER A N 1
ATOM 1612 C CA . SER A 1 195 ? 12.492 1.163 20.625 1 91.56 195 SER A CA 1
ATOM 1613 C C . SER A 1 195 ? 13.852 1.847 20.75 1 91.56 195 SER A C 1
ATOM 1615 O O . SER A 1 195 ? 13.945 3.072 20.656 1 91.56 195 SER A O 1
ATOM 1617 N N . LEU A 1 196 ? 14.859 1.065 20.953 1 93.38 196 LEU A N 1
ATOM 1618 C CA . LEU A 1 196 ? 16.203 1.596 21.109 1 93.38 196 LEU A CA 1
ATOM 1619 C C . LEU A 1 196 ? 16.672 2.264 19.828 1 93.38 196 LEU A C 1
ATOM 1621 O O . LEU A 1 196 ? 17.25 3.355 19.859 1 93.38 196 LEU A O 1
ATOM 1625 N N . GLU A 1 197 ? 16.469 1.599 18.766 1 94.31 197 GLU A N 1
ATOM 1626 C CA . GLU A 1 197 ? 16.828 2.15 17.453 1 94.31 197 GLU A CA 1
ATOM 1627 C C . GLU A 1 197 ? 16.156 3.496 17.219 1 94.31 197 GLU A C 1
ATOM 1629 O O . GLU A 1 197 ? 16.797 4.461 16.812 1 94.31 197 GLU A O 1
ATOM 1634 N N . LEU A 1 198 ? 14.906 3.568 17.531 1 94.25 198 LEU A N 1
ATOM 1635 C CA . LEU A 1 198 ? 14.133 4.785 17.297 1 94.25 198 LEU A CA 1
ATOM 1636 C C . LEU A 1 198 ? 14.672 5.938 18.141 1 94.25 198 LEU A C 1
ATOM 1638 O O . LEU A 1 198 ? 14.883 7.039 17.641 1 94.25 198 LEU A O 1
ATOM 1642 N N . VAL A 1 199 ? 14.906 5.645 19.375 1 96.38 199 VAL A N 1
ATOM 1643 C CA . VAL A 1 199 ? 15.359 6.691 20.281 1 96.38 199 VAL A CA 1
ATOM 1644 C C . VAL A 1 199 ? 16.75 7.184 19.859 1 96.38 199 VAL A C 1
ATOM 1646 O O . VAL A 1 199 ? 17.031 8.383 19.953 1 96.38 199 VAL A O 1
ATOM 1649 N N . ARG A 1 200 ? 17.578 6.305 19.438 1 97.12 200 ARG A N 1
ATOM 1650 C CA . ARG A 1 200 ? 18.906 6.691 18.984 1 97.12 200 ARG A CA 1
ATOM 1651 C C . ARG A 1 200 ? 18.828 7.562 17.734 1 97.12 200 ARG A C 1
ATOM 1653 O O . ARG A 1 200 ? 19.578 8.531 17.594 1 97.12 200 ARG A O 1
ATOM 1660 N N . PHE A 1 201 ? 17.906 7.258 16.875 1 97.38 201 PHE A N 1
ATOM 1661 C CA . PHE A 1 201 ? 17.703 8.094 15.703 1 97.38 201 PHE A CA 1
ATOM 1662 C C . PHE A 1 201 ? 17.094 9.438 16.094 1 97.38 201 PHE A C 1
ATOM 1664 O O . PHE A 1 201 ? 17.391 10.461 15.484 1 97.38 201 PHE A O 1
ATOM 1671 N N . PHE A 1 202 ? 16.219 9.445 17.141 1 97.5 202 PHE A N 1
ATOM 1672 C CA . PHE A 1 202 ? 15.719 10.711 17.656 1 97.5 202 PHE A CA 1
ATOM 1673 C C . PHE A 1 202 ? 16.859 11.602 18.109 1 97.5 202 PHE A C 1
ATOM 1675 O O . PHE A 1 202 ? 16.891 12.805 17.812 1 97.5 202 PHE A O 1
ATOM 1682 N N . CYS A 1 203 ? 17.734 10.992 18.75 1 97.81 203 CYS A N 1
ATOM 1683 C CA . CYS A 1 203 ? 18.906 11.719 19.25 1 97.81 203 CYS A CA 1
ATOM 1684 C C . CYS A 1 203 ? 19.719 12.289 18.109 1 97.81 203 CYS A C 1
ATOM 1686 O O . CYS A 1 203 ? 20.031 13.484 18.094 1 97.81 203 CYS A O 1
ATOM 1688 N N . LEU A 1 204 ? 20.031 11.461 17.156 1 97.44 204 LEU A N 1
ATOM 1689 C CA . LEU A 1 204 ? 20.812 11.891 16 1 97.44 204 LEU A CA 1
ATOM 1690 C C . LEU A 1 204 ? 20.109 13.031 15.266 1 97.44 204 LEU A C 1
ATOM 1692 O O . LEU A 1 204 ? 20.75 14.016 14.883 1 97.44 204 LEU A O 1
ATOM 1696 N N . SER A 1 205 ? 18.797 12.898 15.07 1 97.56 205 SER A N 1
ATOM 1697 C CA . SER A 1 205 ? 17.984 13.898 14.398 1 97.56 205 SER A CA 1
ATOM 1698 C C . SER A 1 205 ? 17.969 15.211 15.172 1 97.56 205 SER A C 1
ATOM 1700 O O . SER A 1 205 ? 18.141 16.281 14.594 1 97.56 205 SER A O 1
ATOM 1702 N N . ALA A 1 206 ? 17.828 15.125 16.453 1 97.06 206 ALA A N 1
ATOM 1703 C CA . ALA A 1 206 ? 17.734 16.312 17.312 1 97.06 206 ALA A CA 1
ATOM 1704 C C . ALA A 1 206 ? 19.078 17.047 17.359 1 97.06 206 ALA A C 1
ATOM 1706 O O . ALA A 1 206 ? 19.125 18.266 17.484 1 97.06 206 ALA A O 1
ATOM 1707 N N . MET A 1 207 ? 20.203 16.312 17.25 1 95.31 207 MET A N 1
ATOM 1708 C CA . MET A 1 207 ? 21.531 16.875 17.406 1 95.31 207 MET A CA 1
ATOM 1709 C C . MET A 1 207 ? 22.125 17.25 16.047 1 95.31 207 MET A C 1
ATOM 1711 O O . MET A 1 207 ? 23.312 17.578 15.961 1 95.31 207 MET A O 1
ATOM 1715 N N . ALA A 1 208 ? 21.359 17.203 15.031 1 94.19 208 ALA A N 1
ATOM 1716 C CA . ALA A 1 208 ? 21.844 17.312 13.656 1 94.19 208 ALA A CA 1
ATOM 1717 C C . ALA A 1 208 ? 22.656 18.578 13.453 1 94.19 208 ALA A C 1
ATOM 1719 O O . ALA A 1 208 ? 23.766 18.547 12.922 1 94.19 208 ALA A O 1
ATOM 1720 N N . LYS A 1 209 ? 22.109 19.734 13.836 1 92.69 209 LYS A N 1
ATOM 1721 C CA . LYS A 1 209 ? 22.766 21.016 13.617 1 92.69 209 LYS A CA 1
ATOM 1722 C C . LYS A 1 209 ? 24.125 21.078 14.328 1 92.69 209 LYS A C 1
ATOM 1724 O O . LYS A 1 209 ? 25.141 21.391 13.719 1 92.69 209 LYS A O 1
ATOM 1729 N N . GLU A 1 210 ? 24.172 20.688 15.531 1 92.94 210 GLU A N 1
ATOM 1730 C CA . GLU A 1 210 ? 25.375 20.766 16.359 1 92.94 210 GLU A CA 1
ATOM 1731 C C . GLU A 1 210 ? 26.438 19.766 15.883 1 92.94 210 GLU A C 1
ATOM 1733 O O . GLU A 1 210 ? 27.609 20.109 15.797 1 92.94 210 GLU A O 1
ATOM 1738 N N . TRP A 1 211 ? 26.031 18.562 15.586 1 93.69 211 TRP A N 1
ATOM 1739 C CA . TRP A 1 211 ? 26.969 17.5 15.242 1 93.69 211 TRP A CA 1
ATOM 1740 C C . TRP A 1 211 ? 27.562 17.734 13.859 1 93.69 211 TRP A C 1
ATOM 1742 O O . TRP A 1 211 ? 28.688 17.297 13.578 1 93.69 211 TRP A O 1
ATOM 1752 N N . GLN A 1 212 ? 26.828 18.438 12.977 1 92.88 212 GLN A N 1
ATOM 1753 C CA . GLN A 1 212 ? 27.391 18.781 11.68 1 92.88 212 GLN A CA 1
ATOM 1754 C C . GLN A 1 212 ? 28.469 19.844 11.805 1 92.88 212 GLN A C 1
ATOM 1756 O O . GLN A 1 212 ? 29.422 19.891 11.023 1 92.88 212 GLN A O 1
ATOM 1761 N N . GLU A 1 213 ? 28.234 20.734 12.766 1 91.88 213 GLU A N 1
ATOM 1762 C CA . GLU A 1 213 ? 29.219 21.766 13.016 1 91.88 213 GLU A CA 1
ATOM 1763 C C . GLU A 1 213 ? 30.469 21.188 13.688 1 91.88 213 GLU A C 1
ATOM 1765 O O . GLU A 1 213 ? 31.594 21.484 13.289 1 91.88 213 GLU A O 1
ATOM 1770 N N . ARG A 1 214 ? 30.172 20.359 14.703 1 92.75 214 ARG A N 1
ATOM 1771 C CA . ARG A 1 214 ? 31.25 19.688 15.422 1 92.75 214 ARG A CA 1
ATOM 1772 C C . ARG A 1 214 ? 30.828 18.297 15.875 1 92.75 214 ARG A C 1
ATOM 1774 O O . ARG A 1 214 ? 30.094 18.141 16.859 1 92.75 214 ARG A O 1
ATOM 1781 N N . LEU A 1 215 ? 31.375 17.312 15.266 1 91.25 215 LEU A N 1
ATOM 1782 C CA . LEU A 1 215 ? 31.031 15.938 15.578 1 91.25 215 LEU A CA 1
ATOM 1783 C C . LEU A 1 215 ? 31.672 15.492 16.891 1 91.25 215 LEU A C 1
ATOM 1785 O O . LEU A 1 215 ? 32.906 15.641 17.062 1 91.25 215 LEU A O 1
ATOM 1789 N N . PRO A 1 216 ? 30.922 15.008 17.719 1 91.56 216 PRO A N 1
ATOM 1790 C CA . PRO A 1 216 ? 31.531 14.477 18.953 1 91.56 216 PRO A CA 1
ATOM 1791 C C . PRO A 1 216 ? 32.344 13.203 18.703 1 91.56 216 PRO A C 1
ATOM 1793 O O . PRO A 1 216 ? 32.25 12.617 17.625 1 91.56 216 PRO A O 1
ATOM 1796 N N . SER A 1 217 ? 33.062 12.797 19.797 1 93.56 217 SER A N 1
ATOM 1797 C CA . SER A 1 217 ? 33.781 11.516 19.75 1 93.56 217 SER A CA 1
ATOM 1798 C C . SER A 1 217 ? 32.812 10.344 19.828 1 93.56 217 SER A C 1
ATOM 1800 O O . SER A 1 217 ? 31.625 10.523 20.141 1 93.56 217 SER A O 1
ATOM 1802 N N . ALA A 1 218 ? 33.344 9.211 19.516 1 94.25 218 ALA A N 1
ATOM 1803 C CA . ALA A 1 218 ? 32.531 8 19.578 1 94.25 218 ALA A CA 1
ATOM 1804 C C . ALA A 1 218 ? 31.906 7.832 20.969 1 94.25 218 ALA A C 1
ATOM 1806 O O . ALA A 1 218 ? 30.75 7.445 21.094 1 94.25 218 ALA A O 1
ATOM 1807 N N . GLN A 1 219 ? 32.688 8.148 21.922 1 95.12 219 GLN A N 1
ATOM 1808 C CA . GLN A 1 219 ? 32.219 8.055 23.297 1 95.12 219 GLN A CA 1
ATOM 1809 C C . GLN A 1 219 ? 31.172 9.125 23.594 1 95.12 219 GLN A C 1
ATOM 1811 O O . GLN A 1 219 ? 30.234 8.883 24.359 1 95.12 219 GLN A O 1
ATOM 1816 N N . GLY A 1 220 ? 31.422 10.281 23.031 1 95.19 220 GLY A N 1
ATOM 1817 C CA . GLY A 1 220 ? 30.453 11.352 23.188 1 95.19 220 GLY A CA 1
ATOM 1818 C C . GLY A 1 220 ? 29.109 11.016 22.578 1 95.19 220 GLY A C 1
ATOM 1819 O O . GLY A 1 220 ? 28.062 11.32 23.172 1 95.19 220 GLY A O 1
ATOM 1820 N N . ILE A 1 221 ? 29.188 10.406 21.438 1 96.31 221 ILE A N 1
ATOM 1821 C CA . ILE A 1 221 ? 27.953 9.977 20.766 1 96.31 221 ILE A CA 1
ATOM 1822 C C . ILE A 1 221 ? 27.25 8.922 21.609 1 96.31 221 ILE A C 1
ATOM 1824 O O . ILE A 1 221 ? 26.031 8.984 21.812 1 96.31 221 ILE A O 1
ATOM 1828 N N . HIS A 1 222 ? 28 8.016 22.156 1 95.88 222 HIS A N 1
ATOM 1829 C CA . HIS A 1 222 ? 27.469 6.961 23.016 1 95.88 222 HIS A CA 1
ATOM 1830 C C . HIS A 1 222 ? 26.75 7.551 24.219 1 95.88 222 HIS A C 1
ATOM 1832 O O . HIS A 1 222 ? 25.641 7.125 24.562 1 95.88 222 HIS A O 1
ATOM 1838 N N . ARG A 1 223 ? 27.359 8.477 24.812 1 95.38 223 ARG A N 1
ATOM 1839 C CA . ARG A 1 223 ? 26.781 9.117 25.984 1 95.38 223 ARG A CA 1
ATOM 1840 C C . ARG A 1 223 ? 25.5 9.859 25.625 1 95.38 223 ARG A C 1
ATOM 1842 O O . ARG A 1 223 ? 24.516 9.781 26.359 1 95.38 223 ARG A O 1
ATOM 1849 N N . ALA A 1 224 ? 25.516 10.578 24.562 1 96 224 ALA A N 1
ATOM 1850 C CA . ALA A 1 224 ? 24.344 11.328 24.125 1 96 224 ALA A CA 1
ATOM 1851 C C . ALA A 1 224 ? 23.172 10.398 23.859 1 96 224 ALA A C 1
ATOM 1853 O O . ALA A 1 224 ? 22.031 10.688 24.25 1 96 224 ALA A O 1
ATOM 1854 N N . MET A 1 225 ? 23.438 9.281 23.25 1 96 225 MET A N 1
ATOM 1855 C CA . MET A 1 225 ? 22.375 8.344 22.891 1 96 225 MET A CA 1
ATOM 1856 C C . MET A 1 225 ? 21.8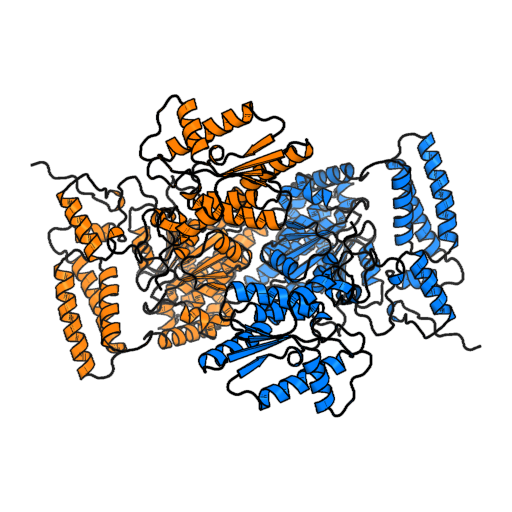44 7.637 24.141 1 96 225 MET A C 1
ATOM 1858 O O . MET A 1 225 ? 20.641 7.367 24.25 1 96 225 MET A O 1
ATOM 1862 N N . ARG A 1 226 ? 22.688 7.402 25.047 1 95.12 226 ARG A N 1
ATOM 1863 C CA . ARG A 1 226 ? 22.266 6.82 26.312 1 95.12 226 ARG A CA 1
ATOM 1864 C C . ARG A 1 226 ? 21.375 7.785 27.078 1 95.12 226 ARG A C 1
ATOM 1866 O O . ARG A 1 226 ? 20.375 7.371 27.703 1 95.12 226 ARG A O 1
ATOM 1873 N N . GLU A 1 227 ? 21.734 9.016 27.062 1 95.56 227 GLU A N 1
ATOM 1874 C CA . GLU A 1 227 ? 20.922 10.039 27.719 1 95.56 227 GLU A CA 1
ATOM 1875 C C . GLU A 1 227 ? 19.547 10.148 27.062 1 95.56 227 GLU A C 1
ATOM 1877 O O . GLU A 1 227 ? 18.547 10.336 27.75 1 95.56 227 GLU A O 1
ATOM 1882 N N . ALA A 1 228 ? 19.562 10.039 25.797 1 96.69 228 ALA A N 1
ATOM 1883 C CA . ALA A 1 228 ? 18.297 10.07 25.062 1 96.69 228 ALA A CA 1
ATOM 1884 C C . ALA A 1 228 ? 17.422 8.883 25.438 1 96.69 228 ALA A C 1
ATOM 1886 O O . ALA A 1 228 ? 16.203 9.016 25.562 1 96.69 228 ALA A O 1
ATOM 1887 N N . GLU A 1 229 ? 18.047 7.723 25.625 1 94.5 229 GLU A N 1
ATOM 1888 C CA . GLU A 1 229 ? 17.328 6.523 26.047 1 94.5 229 GLU A CA 1
ATOM 1889 C C . GLU A 1 229 ? 16.672 6.719 27.406 1 94.5 229 GLU A C 1
ATOM 1891 O O . GLU A 1 229 ? 15.531 6.305 27.625 1 94.5 229 GLU A O 1
ATOM 1896 N N . GLN A 1 230 ? 17.344 7.363 28.219 1 94.06 230 GLN A N 1
ATOM 1897 C CA . GLN A 1 230 ? 16.812 7.637 29.547 1 94.06 230 GLN A CA 1
ATOM 1898 C C . GLN A 1 230 ? 15.664 8.641 29.5 1 94.06 230 GLN A C 1
ATOM 1900 O O . GLN A 1 230 ? 14.656 8.469 30.172 1 94.06 230 GLN A O 1
ATOM 1905 N N . ALA A 1 231 ? 15.859 9.602 28.688 1 95.62 231 ALA A N 1
ATOM 1906 C CA . ALA A 1 231 ? 14.828 10.625 28.547 1 95.62 231 ALA A CA 1
ATOM 1907 C C . ALA A 1 231 ? 13.547 10.031 27.953 1 95.62 231 ALA A C 1
ATOM 1909 O O . ALA A 1 231 ? 12.445 10.469 28.281 1 95.62 231 ALA A O 1
ATOM 1910 N N . ALA A 1 232 ? 13.688 9.039 27.125 1 95.19 232 ALA A N 1
ATOM 1911 C CA . ALA A 1 232 ? 12.555 8.469 26.406 1 95.19 232 ALA A CA 1
ATOM 1912 C C . ALA A 1 232 ? 11.938 7.316 27.188 1 95.19 232 ALA A C 1
ATOM 1914 O O . ALA A 1 232 ? 10.898 6.773 26.797 1 95.19 232 ALA A O 1
ATOM 1915 N N . ALA A 1 233 ? 12.469 6.914 28.266 1 92.12 233 ALA A N 1
ATOM 1916 C CA . ALA A 1 233 ? 12.055 5.746 29.047 1 92.12 233 ALA A CA 1
ATOM 1917 C C . ALA A 1 233 ? 10.578 5.832 29.422 1 92.12 233 ALA A C 1
ATOM 1919 O O . ALA A 1 233 ? 9.852 4.844 29.312 1 92.12 233 ALA A O 1
ATOM 1920 N N . PRO A 1 234 ? 10.086 6.988 29.75 1 91.69 234 PRO A N 1
ATOM 1921 C CA . PRO A 1 234 ? 8.672 7.074 30.125 1 91.69 234 PRO A CA 1
ATOM 1922 C C . PRO A 1 234 ? 7.734 6.828 28.953 1 91.69 234 PRO A C 1
ATOM 1924 O O . PRO A 1 234 ? 6.555 6.516 29.156 1 91.69 234 PRO A O 1
ATOM 1927 N N . LEU A 1 235 ? 8.219 7.008 27.812 1 91.94 235 LEU A N 1
ATOM 1928 C CA . LEU A 1 235 ? 7.371 6.879 26.641 1 91.94 235 LEU A CA 1
ATOM 1929 C C . LEU A 1 235 ? 7.445 5.469 26.062 1 91.94 235 LEU A C 1
ATOM 1931 O O . LEU A 1 235 ? 6.785 5.16 25.078 1 91.94 235 LEU A O 1
ATOM 1935 N N . ARG A 1 236 ? 8.188 4.602 26.656 1 86.19 236 ARG A N 1
ATOM 1936 C CA . ARG A 1 236 ? 8.359 3.24 26.156 1 86.19 236 ARG A CA 1
ATOM 1937 C C . ARG A 1 236 ? 7.016 2.523 26.062 1 86.19 236 ARG A C 1
ATOM 1939 O O . ARG A 1 236 ? 6.754 1.807 25.094 1 86.19 236 ARG A O 1
ATOM 1946 N N . GLY A 1 237 ? 6.238 2.682 27.031 1 83.12 237 GLY A N 1
ATOM 1947 C CA . GLY A 1 237 ? 4.918 2.076 27.016 1 83.12 237 GLY A CA 1
ATOM 1948 C C . GLY A 1 237 ? 4.047 2.58 25.875 1 83.12 237 GLY A C 1
ATOM 1949 O O . GLY A 1 237 ? 3.307 1.808 25.266 1 83.12 237 GLY A O 1
ATOM 1950 N N . TYR A 1 238 ? 4.188 3.832 25.609 1 85.81 238 TYR A N 1
ATOM 1951 C CA . TYR A 1 238 ? 3.408 4.438 24.547 1 85.81 238 TYR A CA 1
ATOM 1952 C C . TYR A 1 238 ? 3.812 3.869 23.188 1 85.81 238 TYR A C 1
ATOM 1954 O O . TYR A 1 238 ? 2.957 3.494 22.375 1 85.81 238 TYR A O 1
ATOM 1962 N N . PHE A 1 239 ? 5.043 3.721 23.016 1 80.5 239 PHE A N 1
ATOM 1963 C CA . PHE A 1 239 ? 5.555 3.234 21.734 1 80.5 239 PHE A CA 1
ATOM 1964 C C . PHE A 1 239 ? 5.281 1.743 21.578 1 80.5 239 PHE A C 1
ATOM 1966 O O . PHE A 1 239 ? 5.031 1.269 20.469 1 80.5 239 PHE A O 1
ATOM 1973 N N . SER A 1 240 ? 5.309 1.025 22.609 1 76.81 240 SER A N 1
ATOM 1974 C CA . SER A 1 240 ? 5.078 -0.416 22.578 1 76.81 240 SER A CA 1
ATOM 1975 C C . SER A 1 240 ? 3.625 -0.736 22.25 1 76.81 240 SER A C 1
ATOM 1977 O O . SER A 1 240 ? 3.34 -1.723 21.578 1 76.81 240 SER A O 1
ATOM 1979 N N . ARG A 1 241 ? 2.732 0.032 22.781 1 73 241 ARG A N 1
ATOM 1980 C CA . ARG A 1 241 ? 1.313 -0.205 22.531 1 73 241 ARG A CA 1
ATOM 1981 C C . ARG A 1 241 ? 0.97 -0.006 21.062 1 73 241 ARG A C 1
ATOM 1983 O O . ARG A 1 241 ? 0.042 -0.631 20.547 1 73 241 ARG A O 1
ATOM 1990 N N . THR A 1 242 ? 1.716 0.756 20.578 1 62.72 242 THR A N 1
ATOM 1991 C CA . THR A 1 242 ? 1.492 1.03 19.172 1 62.72 242 THR A CA 1
ATOM 1992 C C . THR A 1 242 ? 2.262 0.042 18.297 1 62.72 242 THR A C 1
ATOM 1994 O O . THR A 1 242 ? 2.014 -0.059 17.094 1 62.72 242 THR A O 1
ATOM 1997 N N . ALA A 1 243 ? 3.123 -0.706 19.234 1 59.38 243 ALA A N 1
ATOM 1998 C CA . ALA A 1 243 ? 3.945 -1.705 18.562 1 59.38 243 ALA A CA 1
ATOM 1999 C C . ALA A 1 243 ? 3.109 -2.91 18.125 1 59.38 243 ALA A C 1
ATOM 2001 O O . ALA A 1 243 ? 2.195 -3.32 18.844 1 59.38 243 ALA A O 1
ATOM 2002 N N . GLY A 1 244 ? 2.945 -3.182 16.812 1 59.47 244 GLY A N 1
ATOM 2003 C CA . GLY A 1 244 ? 2.207 -4.316 16.281 1 59.47 244 GLY A CA 1
ATOM 2004 C C . GLY A 1 244 ? 1.055 -3.912 15.391 1 59.47 244 GLY A C 1
ATOM 2005 O O . GLY A 1 244 ? 0.492 -4.746 14.68 1 59.47 244 GLY A O 1
ATOM 2006 N N . ARG A 1 245 ? 0.766 -2.664 15.75 1 69.75 245 ARG A N 1
ATOM 2007 C CA . ARG A 1 245 ? -0.261 -2.174 14.836 1 69.75 245 ARG A CA 1
ATOM 2008 C C . ARG A 1 245 ? 0.333 -1.219 13.805 1 69.75 245 ARG A C 1
ATOM 2010 O O . ARG A 1 245 ? 1.317 -0.532 14.078 1 69.75 245 ARG A O 1
ATOM 2017 N N . SER A 1 246 ? -0.054 -1.449 12.633 1 81.12 246 SER A N 1
ATOM 2018 C CA . SER A 1 246 ? 0.38 -0.523 11.594 1 81.12 246 SER A CA 1
ATOM 2019 C C . SER A 1 246 ? -0.23 0.86 11.797 1 81.12 246 SER A C 1
ATOM 2021 O O . SER A 1 246 ? -1.429 1.053 11.578 1 81.12 246 SER A O 1
ATOM 2023 N N . ALA A 1 247 ? 0.57 1.767 12.367 1 90.12 247 ALA A N 1
ATOM 2024 C CA . ALA A 1 247 ? 0.102 3.129 12.617 1 90.12 247 ALA A CA 1
ATOM 2025 C C . ALA A 1 247 ? 0.545 4.07 11.5 1 90.12 247 ALA A C 1
ATOM 2027 O O . ALA A 1 247 ? 1.474 3.762 10.75 1 90.12 247 ALA A O 1
ATOM 2028 N N . THR A 1 248 ? -0.224 5.117 11.359 1 94.25 248 THR A N 1
ATOM 2029 C CA . THR A 1 248 ? 0.162 6.203 10.461 1 94.25 248 THR A CA 1
ATOM 2030 C C . THR A 1 248 ? 0.82 7.34 11.242 1 94.25 248 THR A C 1
ATOM 2032 O O . THR A 1 248 ? 0.21 7.914 12.148 1 94.25 248 THR A O 1
ATOM 2035 N N . VAL A 1 249 ? 2.059 7.684 10.898 1 96.69 249 VAL A N 1
ATOM 2036 C CA . VAL A 1 249 ? 2.82 8.711 11.602 1 96.69 249 VAL A CA 1
ATOM 2037 C C . VAL A 1 249 ? 2.977 9.945 10.711 1 96.69 249 VAL A C 1
ATOM 2039 O O . VAL A 1 249 ? 3.4 9.828 9.555 1 96.69 249 VAL A O 1
ATOM 2042 N N . LEU A 1 250 ? 2.523 11.094 11.188 1 98.5 250 LEU A N 1
ATOM 2043 C CA . LEU A 1 250 ? 2.799 12.367 10.516 1 98.5 250 LEU A CA 1
ATOM 2044 C C . LEU A 1 250 ? 4.039 13.031 11.109 1 98.5 250 LEU A C 1
ATOM 2046 O O . LEU A 1 250 ? 4.074 13.344 12.297 1 98.5 250 LEU A O 1
ATOM 2050 N N . PHE A 1 251 ? 5.066 13.188 10.336 1 98.56 251 PHE A N 1
ATOM 2051 C CA . PHE A 1 251 ? 6.32 13.773 10.789 1 98.56 251 PHE A CA 1
ATOM 2052 C C . PHE A 1 251 ? 6.426 15.227 10.336 1 98.56 251 PHE A C 1
ATOM 2054 O O . PHE A 1 251 ? 6.207 15.539 9.164 1 98.56 251 PHE A O 1
ATOM 2061 N N . LEU A 1 252 ? 6.797 16.109 11.25 1 98.38 252 LEU A N 1
ATOM 2062 C CA . LEU A 1 252 ? 7.004 17.531 10.977 1 98.38 252 LEU A CA 1
ATOM 2063 C C . LEU A 1 252 ? 8.484 17.891 11.086 1 98.38 252 LEU A C 1
ATOM 2065 O O . LEU A 1 252 ? 9.094 17.719 12.141 1 98.38 252 LEU A O 1
ATOM 2069 N N . CYS A 1 253 ? 8.984 18.453 10.039 1 96.44 253 CYS A N 1
ATOM 2070 C CA . CYS A 1 253 ? 10.391 18.844 10 1 96.44 253 CYS A CA 1
ATOM 2071 C C . CYS A 1 253 ? 10.617 20.156 10.742 1 96.44 253 CYS A C 1
ATOM 2073 O O . CYS A 1 253 ? 9.664 20.812 11.148 1 96.44 253 CYS A O 1
ATOM 2075 N N . ASP A 1 254 ? 11.875 20.516 10.828 1 93.62 254 ASP A N 1
ATOM 2076 C CA . ASP A 1 254 ? 12.25 21.719 11.555 1 93.62 254 ASP A CA 1
ATOM 2077 C C . ASP A 1 254 ? 13.25 22.547 10.758 1 93.62 254 ASP A C 1
ATOM 2079 O O . ASP A 1 254 ? 13.883 22.047 9.828 1 93.62 254 ASP A O 1
ATOM 2083 N N . ALA A 1 255 ? 13.352 23.797 11.164 1 94.62 255 ALA A N 1
ATOM 2084 C CA . ALA A 1 255 ? 14.211 24.75 10.461 1 94.62 255 ALA A CA 1
ATOM 2085 C C . ALA A 1 255 ? 15.68 24.5 10.789 1 94.62 255 ALA A C 1
ATOM 2087 O O . ALA A 1 255 ? 16.578 25.031 10.125 1 94.62 255 ALA A O 1
ATOM 2088 N N . ASP A 1 256 ? 15.977 23.656 11.711 1 92.31 256 ASP A N 1
ATOM 2089 C CA . ASP A 1 256 ? 17.359 23.328 12.047 1 92.31 256 ASP A CA 1
ATOM 2090 C C . ASP A 1 256 ? 17.938 22.312 11.062 1 92.31 256 ASP A C 1
ATOM 2092 O O . ASP A 1 256 ? 19.141 22.062 11.062 1 92.31 256 ASP A O 1
ATOM 2096 N N . GLY A 1 257 ? 17.141 21.734 10.352 1 95.38 257 GLY A N 1
ATOM 2097 C CA . GLY A 1 257 ? 17.594 20.828 9.312 1 95.38 257 GLY A CA 1
ATOM 2098 C C . GLY A 1 257 ? 17.812 19.406 9.82 1 95.38 257 GLY A C 1
ATOM 2099 O O . GLY A 1 257 ? 17.156 18.969 10.758 1 95.38 257 GLY A O 1
ATOM 2100 N N . GLY A 1 258 ? 18.594 18.594 9.062 1 97.06 258 GLY A N 1
ATOM 2101 C CA . GLY A 1 258 ? 18.859 17.203 9.398 1 97.06 258 GLY A CA 1
ATOM 2102 C C . GLY A 1 258 ? 17.938 16.234 8.703 1 97.06 258 GLY A C 1
ATOM 2103 O O . GLY A 1 258 ? 17.594 15.188 9.258 1 97.06 258 GLY A O 1
ATOM 2104 N N . ILE A 1 259 ? 17.562 16.594 7.535 1 97.81 259 ILE A N 1
ATOM 2105 C CA . ILE A 1 259 ? 16.484 15.875 6.867 1 97.81 259 ILE A CA 1
ATOM 2106 C C . ILE A 1 259 ? 16.906 14.43 6.605 1 97.81 259 ILE A C 1
ATOM 2108 O O . ILE A 1 259 ? 16.094 13.516 6.656 1 97.81 259 ILE A O 1
ATOM 2112 N N . LEU A 1 260 ? 18.188 14.195 6.348 1 97.62 260 LEU A N 1
ATOM 2113 C CA . LEU A 1 260 ? 18.609 12.828 6.066 1 97.62 260 LEU A CA 1
ATOM 2114 C C . LEU A 1 260 ? 18.531 11.969 7.324 1 97.62 260 LEU A C 1
ATOM 2116 O O . LEU A 1 260 ? 18.188 10.781 7.254 1 97.62 260 LEU A O 1
ATOM 2120 N N . PHE A 1 261 ? 18.906 12.531 8.461 1 97.94 261 PHE A N 1
ATOM 2121 C CA . PHE A 1 261 ? 18.766 11.828 9.727 1 97.94 261 PHE A CA 1
ATOM 2122 C C . PHE A 1 261 ? 17.297 11.547 10.016 1 97.94 261 PHE A C 1
ATOM 2124 O O . PHE A 1 261 ? 16.953 10.477 10.523 1 97.94 261 PHE A O 1
ATOM 2131 N N . ASP A 1 262 ? 16.453 12.523 9.688 1 98.25 262 ASP A N 1
ATOM 2132 C CA . ASP A 1 262 ? 15.016 12.336 9.836 1 98.25 262 ASP A CA 1
ATOM 2133 C C . ASP A 1 262 ? 14.523 11.18 8.977 1 98.25 262 ASP A C 1
ATOM 2135 O O . ASP A 1 262 ? 13.758 10.336 9.445 1 98.25 262 ASP A O 1
ATOM 2139 N N . LEU A 1 263 ? 14.977 11.172 7.734 1 97.94 263 LEU A N 1
ATOM 2140 C CA . LEU A 1 263 ? 14.539 10.133 6.805 1 97.94 263 LEU A CA 1
ATOM 2141 C C . LEU A 1 263 ? 15.023 8.758 7.258 1 97.94 263 LEU A C 1
ATOM 2143 O O . LEU A 1 263 ? 14.305 7.77 7.113 1 97.94 263 LEU A O 1
ATOM 2147 N N . ALA A 1 264 ? 16.234 8.672 7.777 1 96.69 264 ALA A N 1
ATOM 2148 C CA . ALA A 1 264 ? 16.734 7.406 8.32 1 96.69 264 ALA A CA 1
ATOM 2149 C C . ALA A 1 264 ? 15.836 6.91 9.453 1 96.69 264 ALA A C 1
ATOM 2151 O O . ALA A 1 264 ? 15.523 5.719 9.531 1 96.69 264 ALA A O 1
ATOM 2152 N N . MET A 1 265 ? 15.469 7.809 10.289 1 97.12 265 MET A N 1
ATOM 2153 C CA . MET A 1 265 ? 14.547 7.496 11.383 1 97.12 265 MET A CA 1
ATOM 2154 C C . MET A 1 265 ? 13.203 7.031 10.844 1 97.12 265 MET A C 1
ATOM 2156 O O . MET A 1 265 ? 12.641 6.043 11.32 1 97.12 265 MET A O 1
ATOM 2160 N N . LEU A 1 266 ? 12.688 7.715 9.875 1 97.25 266 LEU A N 1
ATOM 2161 C CA . LEU A 1 266 ? 11.398 7.379 9.289 1 97.25 266 LEU A CA 1
ATOM 2162 C C . LEU A 1 266 ? 11.445 6.012 8.617 1 97.25 266 LEU A C 1
ATOM 2164 O O . LEU A 1 266 ? 10.469 5.262 8.648 1 97.25 266 LEU A O 1
ATOM 2168 N N . GLN A 1 267 ? 12.594 5.73 7.984 1 94.19 267 GLN A N 1
ATOM 2169 C CA . GLN A 1 267 ? 12.766 4.41 7.387 1 94.19 267 GLN A CA 1
ATOM 2170 C C . GLN A 1 267 ? 12.703 3.314 8.445 1 94.19 267 GLN A C 1
ATOM 2172 O O . GLN A 1 267 ? 12.211 2.215 8.18 1 94.19 267 GLN A O 1
ATOM 2177 N N . SER A 1 268 ? 13.188 3.6 9.633 1 93.12 268 SER A N 1
ATOM 2178 C CA . SER A 1 268 ? 13.078 2.652 10.734 1 93.12 268 SER A CA 1
ATOM 2179 C C . SER A 1 268 ? 11.617 2.418 11.117 1 93.12 268 SER A C 1
ATOM 2181 O O . SER A 1 268 ? 11.211 1.282 11.367 1 93.12 268 SER A O 1
ATOM 2183 N N . LEU A 1 269 ? 10.836 3.479 11.148 1 93.44 269 LEU A N 1
ATOM 2184 C CA . LEU A 1 269 ? 9.414 3.361 11.445 1 93.44 269 LEU A CA 1
ATOM 2185 C C . LEU A 1 269 ? 8.703 2.521 10.383 1 93.44 269 LEU A C 1
ATOM 2187 O O . LEU A 1 269 ? 7.848 1.699 10.711 1 93.44 269 LEU A O 1
ATOM 2191 N N . ILE A 1 270 ? 9.086 2.721 9.164 1 91.81 270 ILE A N 1
ATOM 2192 C CA . ILE A 1 270 ? 8.508 1.967 8.062 1 91.81 270 ILE A CA 1
ATOM 2193 C C . ILE A 1 270 ? 8.852 0.487 8.211 1 91.81 270 ILE A C 1
ATOM 2195 O O . ILE A 1 270 ? 7.992 -0.379 8.039 1 91.81 270 ILE A O 1
ATOM 2199 N N . ARG A 1 271 ? 10.094 0.206 8.516 1 88.19 271 ARG A N 1
ATOM 2200 C CA . ARG A 1 271 ? 10.523 -1.174 8.719 1 88.19 271 ARG A CA 1
ATOM 2201 C C . ARG A 1 271 ? 9.703 -1.844 9.82 1 88.19 271 ARG A C 1
ATOM 2203 O O . ARG A 1 271 ? 9.398 -3.033 9.734 1 88.19 271 ARG A O 1
ATOM 2210 N N . MET A 1 272 ? 9.32 -1.053 10.75 1 88.5 272 MET A N 1
ATOM 2211 C CA . MET A 1 272 ? 8.539 -1.562 11.875 1 88.5 272 MET A CA 1
ATOM 2212 C C . MET A 1 272 ? 7.082 -1.772 11.484 1 88.5 272 MET A C 1
ATOM 2214 O O . MET A 1 272 ? 6.273 -2.227 12.297 1 88.5 272 MET A O 1
ATOM 2218 N N . GLY A 1 273 ? 6.727 -1.351 10.305 1 85.06 273 GLY A N 1
ATOM 2219 C CA . GLY A 1 273 ? 5.398 -1.644 9.789 1 85.06 273 GLY A CA 1
ATOM 2220 C C . GLY A 1 273 ? 4.492 -0.428 9.75 1 85.06 273 GLY A C 1
ATOM 2221 O O . GLY A 1 273 ? 3.314 -0.536 9.406 1 85.06 273 GLY A O 1
ATOM 2222 N N . HIS A 1 274 ? 4.984 0.727 10.047 1 90.88 274 HIS A N 1
ATOM 2223 C CA . HIS A 1 274 ? 4.172 1.938 10.086 1 90.88 274 HIS A CA 1
ATOM 2224 C C . HIS A 1 274 ? 4.137 2.625 8.727 1 90.88 274 HIS A C 1
ATOM 2226 O O . HIS A 1 274 ? 5.004 2.387 7.883 1 90.88 274 HIS A O 1
ATOM 2232 N N . ARG A 1 275 ? 3.113 3.373 8.508 1 92.81 275 ARG A N 1
ATOM 2233 C CA . ARG A 1 275 ? 3.037 4.324 7.402 1 92.81 275 ARG A CA 1
ATOM 2234 C C . ARG A 1 275 ? 3.494 5.711 7.84 1 92.81 275 ARG A C 1
ATOM 2236 O O . ARG A 1 275 ? 3.193 6.145 8.953 1 92.81 275 ARG A O 1
ATOM 2243 N N . VAL A 1 276 ? 4.191 6.352 6.945 1 97.25 276 VAL A N 1
ATOM 2244 C CA . VAL A 1 276 ? 4.762 7.629 7.371 1 97.25 276 VAL A CA 1
ATOM 2245 C C . VAL A 1 276 ? 4.395 8.719 6.367 1 97.25 276 VAL A C 1
ATOM 2247 O O . VAL A 1 276 ? 4.504 8.516 5.152 1 97.25 276 VAL A O 1
ATOM 2250 N N . ILE A 1 277 ? 3.873 9.805 6.863 1 98.5 277 ILE A N 1
ATOM 2251 C CA . ILE A 1 277 ? 3.689 11.039 6.109 1 98.5 277 ILE A CA 1
ATOM 2252 C C . ILE A 1 277 ? 4.738 12.062 6.539 1 98.5 277 ILE A C 1
ATOM 2254 O O . ILE A 1 277 ? 4.828 12.414 7.719 1 98.5 277 ILE A O 1
ATOM 2258 N N . CYS A 1 278 ? 5.543 12.445 5.633 1 98.62 278 CYS A N 1
ATOM 2259 C CA . CYS A 1 278 ? 6.559 13.453 5.898 1 98.62 278 CYS A CA 1
ATOM 2260 C C . CYS A 1 278 ? 6.145 14.805 5.336 1 98.62 278 CYS A C 1
ATOM 2262 O O . CYS A 1 278 ? 6.062 14.977 4.117 1 98.62 278 CYS A O 1
ATOM 2264 N N . ALA A 1 279 ? 5.844 15.758 6.176 1 98.5 279 ALA A N 1
ATOM 2265 C CA . ALA A 1 279 ? 5.438 17.094 5.742 1 98.5 279 ALA A CA 1
ATOM 2266 C C . ALA A 1 279 ? 6.641 18.031 5.648 1 98.5 279 ALA A C 1
ATOM 2268 O O . ALA A 1 279 ? 7.375 18.203 6.625 1 98.5 279 ALA A O 1
ATOM 2269 N N . VAL A 1 280 ? 6.824 18.594 4.496 1 98.31 280 VAL A N 1
ATOM 2270 C CA . VAL A 1 280 ? 7.918 19.531 4.277 1 98.31 280 VAL A CA 1
ATOM 2271 C C . VAL A 1 280 ? 7.355 20.891 3.867 1 98.31 280 VAL A C 1
ATOM 2273 O O . VAL A 1 280 ? 6.145 21.047 3.695 1 98.31 280 VAL A O 1
ATOM 2276 N N . LYS A 1 281 ? 8.234 21.828 3.762 1 97.31 281 LYS A N 1
ATOM 2277 C CA . LYS A 1 281 ? 7.801 23.203 3.523 1 97.31 281 LYS A CA 1
ATOM 2278 C C . LYS A 1 281 ? 7.496 23.438 2.047 1 97.31 281 LYS A C 1
ATOM 2280 O O . LYS A 1 281 ? 8.102 22.812 1.175 1 97.31 281 LYS A O 1
ATOM 2285 N N . SER A 1 282 ? 6.59 24.406 1.83 1 94.56 282 SER A N 1
ATOM 2286 C CA . SER A 1 282 ? 6.211 24.781 0.475 1 94.56 282 SER A CA 1
ATOM 2287 C C . SER A 1 282 ? 7.301 25.625 -0.188 1 94.56 282 SER A C 1
ATOM 2289 O O . SER A 1 282 ? 7.379 25.688 -1.416 1 94.56 282 SER A O 1
ATOM 2291 N N . GLY A 1 283 ? 8.078 26.25 0.611 1 93.19 283 GLY A N 1
ATOM 2292 C CA . GLY A 1 283 ? 9.156 27.125 0.159 1 93.19 283 GLY A CA 1
ATOM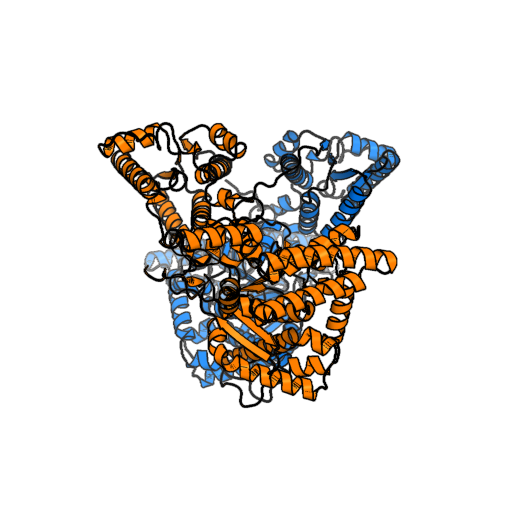 2293 C C . GLY A 1 283 ? 10.195 27.375 1.229 1 93.19 283 GLY A C 1
ATOM 2294 O O . GLY A 1 283 ? 10.242 26.688 2.242 1 93.19 283 GLY A O 1
ATOM 2295 N N . PHE A 1 284 ? 10.906 28.406 1.025 1 93.56 284 PHE A N 1
ATOM 2296 C CA . PHE A 1 284 ? 12.094 28.672 1.835 1 93.56 284 PHE A CA 1
ATOM 2297 C C . PHE A 1 284 ? 11.711 28.891 3.293 1 93.56 284 PHE A C 1
ATOM 2299 O O . PHE A 1 284 ? 10.844 29.719 3.596 1 93.56 284 PHE A O 1
ATOM 2306 N N . TYR A 1 285 ? 12.398 28.25 4.133 1 95.69 285 TYR A N 1
ATOM 2307 C CA . TYR A 1 285 ? 12.383 28.406 5.582 1 95.69 285 TYR A CA 1
ATOM 2308 C C . TYR A 1 285 ? 13.656 27.859 6.207 1 95.69 285 TYR A C 1
ATOM 2310 O O . TYR A 1 285 ? 13.617 26.844 6.918 1 95.69 285 TYR A O 1
ATOM 2318 N N . PHE A 1 286 ? 14.766 28.453 5.812 1 94.25 286 PHE A N 1
ATOM 2319 C CA . PHE A 1 286 ? 16.109 28.172 6.32 1 94.25 286 PHE A CA 1
ATOM 2320 C C . PHE A 1 286 ? 16.5 26.734 5.996 1 94.25 286 PHE A C 1
ATOM 2322 O O . PHE A 1 286 ? 16.562 26.344 4.824 1 94.25 286 PHE A O 1
ATOM 2329 N N . PHE A 1 287 ? 16.75 25.875 7.07 1 95.75 287 PHE A N 1
ATOM 2330 C CA . PHE A 1 287 ? 17.266 24.547 6.75 1 95.75 287 PHE A CA 1
ATOM 2331 C C . PHE A 1 287 ? 16.125 23.531 6.695 1 95.75 287 PHE A C 1
ATOM 2333 O O . PHE A 1 287 ? 16.359 22.344 6.504 1 95.75 287 PHE A O 1
ATOM 2340 N N . ALA A 1 288 ? 14.945 23.984 6.875 1 97.06 288 ALA A N 1
ATOM 2341 C CA . ALA A 1 288 ? 13.82 23.078 6.684 1 97.06 288 ALA A CA 1
ATOM 2342 C C . ALA A 1 288 ? 13.742 22.594 5.238 1 97.06 288 ALA A C 1
ATOM 2344 O O . ALA A 1 288 ? 13.867 23.391 4.305 1 97.06 288 ALA A O 1
ATOM 2345 N N . PRO A 1 289 ? 13.57 21.281 5.051 1 97.75 289 PRO A N 1
ATOM 2346 C CA . PRO A 1 289 ? 13.453 20.797 3.68 1 97.75 289 PRO A CA 1
ATOM 2347 C C . PRO A 1 289 ? 12.203 21.297 2.973 1 97.75 289 PRO A C 1
ATOM 2349 O O . PRO A 1 289 ? 11.148 21.438 3.602 1 97.75 289 PRO A O 1
ATOM 2352 N N . THR A 1 290 ? 12.352 21.516 1.687 1 97 290 THR A N 1
ATOM 2353 C CA . THR A 1 290 ? 11.234 21.969 0.859 1 97 290 THR A CA 1
ATOM 2354 C C . THR A 1 290 ? 10.812 20.875 -0.117 1 97 290 THR A C 1
ATOM 2356 O O . THR A 1 290 ? 11.523 19.875 -0.293 1 97 290 THR A O 1
ATOM 2359 N N . MET A 1 291 ? 9.641 21.062 -0.733 1 94.94 291 MET A N 1
ATOM 2360 C CA . MET A 1 291 ? 9.172 20.141 -1.763 1 94.94 291 MET A CA 1
ATOM 2361 C C . MET A 1 291 ? 10.203 20 -2.879 1 94.94 291 MET A C 1
ATOM 2363 O O . MET A 1 291 ? 10.461 18.891 -3.355 1 94.94 291 MET A O 1
ATOM 2367 N N . ASP A 1 292 ? 10.812 21.078 -3.23 1 92.62 292 ASP A N 1
ATOM 2368 C CA . ASP A 1 292 ? 11.805 21.078 -4.297 1 92.62 292 ASP A CA 1
ATOM 2369 C C . ASP A 1 292 ? 13.023 20.234 -3.902 1 92.62 292 ASP A C 1
ATOM 2371 O O . ASP A 1 292 ? 13.594 19.531 -4.734 1 92.62 292 ASP A O 1
ATOM 2375 N N . ASP A 1 293 ? 13.406 20.328 -2.705 1 95.38 293 ASP A N 1
ATOM 2376 C CA . ASP A 1 293 ? 14.531 19.531 -2.221 1 95.38 293 ASP A CA 1
ATOM 2377 C C . ASP A 1 293 ? 14.25 18.031 -2.342 1 95.38 293 ASP A C 1
ATOM 2379 O O . ASP A 1 293 ? 15.094 17.281 -2.812 1 95.38 293 ASP A O 1
ATOM 2383 N N . MET A 1 294 ? 13.062 17.656 -1.958 1 95.5 294 MET A N 1
ATOM 2384 C CA . MET A 1 294 ? 12.68 16.25 -1.921 1 95.5 294 MET A CA 1
ATOM 2385 C C . MET A 1 294 ? 12.633 15.656 -3.326 1 95.5 294 MET A C 1
ATOM 2387 O O . MET A 1 294 ? 12.828 14.453 -3.506 1 95.5 294 MET A O 1
ATOM 2391 N N . GLU A 1 295 ? 12.453 16.5 -4.266 1 88.25 295 GLU A N 1
ATOM 2392 C CA . GLU A 1 295 ? 12.328 16.031 -5.645 1 88.25 295 GLU A CA 1
ATOM 2393 C C . GLU A 1 295 ? 13.672 16.078 -6.367 1 88.25 295 GLU A C 1
ATOM 2395 O O . GLU A 1 295 ? 13.945 15.258 -7.242 1 88.25 295 GLU A O 1
ATOM 2400 N N . SER A 1 296 ? 14.516 17.016 -6.004 1 87.75 296 SER A N 1
ATOM 2401 C CA . SER A 1 296 ? 15.633 17.312 -6.891 1 87.75 296 SER A CA 1
ATOM 2402 C C . SER A 1 296 ? 16.969 16.922 -6.25 1 87.75 296 SER A C 1
ATOM 2404 O O . SER A 1 296 ? 17.969 16.75 -6.949 1 87.75 296 SER A O 1
ATOM 2406 N N . ASP A 1 297 ? 17.031 16.875 -4.941 1 93.25 297 ASP A N 1
ATOM 2407 C CA . ASP A 1 297 ? 18.297 16.562 -4.289 1 93.25 297 ASP A CA 1
ATOM 2408 C C . ASP A 1 297 ? 18.672 15.094 -4.504 1 93.25 297 ASP A C 1
ATOM 2410 O O . ASP A 1 297 ? 18 14.188 -4.004 1 93.25 297 ASP A O 1
ATOM 2414 N N . PRO A 1 298 ? 19.734 14.797 -5.195 1 91.44 298 PRO A N 1
ATOM 2415 C CA . PRO A 1 298 ? 20.125 13.422 -5.512 1 91.44 298 PRO A CA 1
ATOM 2416 C C . PRO A 1 298 ? 20.453 12.602 -4.266 1 91.44 298 PRO A C 1
ATOM 2418 O O . PRO A 1 298 ? 20.281 11.383 -4.254 1 91.44 298 PRO A O 1
ATOM 2421 N N . THR A 1 299 ? 20.922 13.281 -3.238 1 95.12 299 THR A N 1
ATOM 2422 C CA . THR A 1 299 ? 21.312 12.578 -2.02 1 95.12 299 THR A CA 1
ATOM 2423 C C . THR A 1 299 ? 20.078 12 -1.314 1 95.12 299 THR A C 1
ATOM 2425 O O . THR A 1 299 ? 20.188 10.992 -0.613 1 95.12 299 THR A O 1
ATOM 2428 N N . LEU A 1 300 ? 18.984 12.641 -1.549 1 95.62 300 LEU A N 1
ATOM 2429 C CA . LEU A 1 300 ? 17.766 12.227 -0.866 1 95.62 300 LEU A CA 1
ATOM 2430 C C . LEU A 1 300 ? 17.047 11.125 -1.648 1 95.62 300 LEU A C 1
ATOM 2432 O O . LEU A 1 300 ? 16.188 10.438 -1.108 1 95.62 300 LEU A O 1
ATOM 2436 N N . GLU A 1 301 ? 17.391 10.938 -2.838 1 88.44 301 GLU A N 1
ATOM 2437 C CA . GLU A 1 301 ? 16.688 10.039 -3.736 1 88.44 301 GLU A CA 1
ATOM 2438 C C . GLU A 1 301 ? 16.656 8.617 -3.18 1 88.44 301 GLU A C 1
ATOM 2440 O O . GLU A 1 301 ? 15.602 7.965 -3.186 1 88.44 301 GLU A O 1
ATOM 2445 N N . ARG A 1 302 ? 17.75 8.156 -2.703 1 87.25 302 ARG A N 1
ATOM 2446 C CA . ARG A 1 302 ? 17.859 6.793 -2.193 1 87.25 302 ARG A CA 1
ATOM 2447 C C . ARG A 1 302 ? 16.969 6.598 -0.968 1 87.25 302 ARG A C 1
ATOM 2449 O O . ARG A 1 302 ? 16.422 5.512 -0.753 1 87.25 302 ARG A O 1
ATOM 2456 N N . TRP A 1 303 ? 16.828 7.621 -0.205 1 92.94 303 TRP A N 1
ATOM 2457 C CA . TRP A 1 303 ? 16.094 7.535 1.054 1 92.94 303 TRP A CA 1
ATOM 2458 C C . TRP A 1 303 ? 14.602 7.699 0.824 1 92.94 303 TRP A C 1
ATOM 2460 O O . TRP A 1 303 ? 13.797 7.406 1.71 1 92.94 303 TRP A O 1
ATOM 2470 N N . LEU A 1 304 ? 14.281 8.109 -0.421 1 92.38 304 LEU A N 1
ATOM 2471 C CA . LEU A 1 304 ? 12.875 8.336 -0.759 1 92.38 304 LEU A CA 1
ATOM 2472 C C . LEU A 1 304 ? 12.328 7.184 -1.588 1 92.38 304 LEU A C 1
ATOM 2474 O O . LEU A 1 304 ? 11.148 7.191 -1.969 1 92.38 304 LEU A O 1
ATOM 2478 N N . ARG A 1 305 ? 13.117 6.203 -1.739 1 82.19 305 ARG A N 1
ATOM 2479 C CA . ARG A 1 305 ? 12.703 5.062 -2.551 1 82.19 305 ARG A CA 1
ATOM 2480 C C . ARG A 1 305 ? 11.492 4.367 -1.939 1 82.19 305 ARG A C 1
ATOM 2482 O O . ARG A 1 305 ? 11.422 4.184 -0.722 1 82.19 305 ARG A O 1
ATOM 2489 N N . GLY A 1 306 ? 10.594 3.998 -2.785 1 78.06 306 GLY A N 1
ATOM 2490 C CA . GLY A 1 306 ? 9.383 3.328 -2.33 1 78.06 306 GLY A CA 1
ATOM 2491 C C . GLY A 1 306 ? 8.305 4.289 -1.875 1 78.06 306 GLY A C 1
ATOM 2492 O O . GLY A 1 306 ? 7.176 3.877 -1.592 1 78.06 306 GLY A O 1
ATOM 2493 N N . GLY A 1 307 ? 8.688 5.559 -1.814 1 90.06 307 GLY A N 1
ATOM 2494 C CA . GLY A 1 307 ? 7.719 6.566 -1.425 1 90.06 307 GLY A CA 1
ATOM 2495 C C . GLY A 1 307 ? 7.23 7.406 -2.59 1 90.06 307 GLY A C 1
ATOM 2496 O O . GLY A 1 307 ? 7.461 7.062 -3.75 1 90.06 307 GLY A O 1
ATOM 2497 N N . ILE A 1 308 ? 6.418 8.461 -2.254 1 92.62 308 ILE A N 1
ATOM 2498 C CA . ILE A 1 308 ? 5.891 9.367 -3.268 1 92.62 308 ILE A CA 1
ATOM 2499 C C . ILE A 1 308 ? 5.938 10.805 -2.752 1 92.62 308 ILE A C 1
ATOM 2501 O O . ILE A 1 308 ? 5.746 11.047 -1.558 1 92.62 308 ILE A O 1
ATOM 2505 N N . VAL A 1 309 ? 6.312 11.656 -3.625 1 93.5 309 VAL A N 1
ATOM 2506 C CA . VAL A 1 309 ? 6.266 13.086 -3.342 1 93.5 309 VAL A CA 1
ATOM 2507 C C . VAL A 1 309 ? 5.016 13.695 -3.977 1 93.5 309 VAL A C 1
ATOM 2509 O O . VAL A 1 309 ? 4.859 13.68 -5.199 1 93.5 309 VAL A O 1
ATOM 2512 N N . LEU A 1 310 ? 4.094 14.219 -3.109 1 93.31 310 LEU A N 1
ATOM 2513 C CA . LEU A 1 310 ? 2.82 14.75 -3.582 1 93.31 310 LEU A CA 1
ATOM 2514 C C . LEU A 1 310 ? 2.783 16.266 -3.457 1 93.31 310 LEU A C 1
ATOM 2516 O O . LEU A 1 310 ? 2.656 16.797 -2.352 1 93.31 310 LEU A O 1
ATOM 2520 N N . ARG A 1 311 ? 2.689 16.922 -4.551 1 89.06 311 ARG A N 1
ATOM 2521 C CA . ARG A 1 311 ? 2.648 18.391 -4.559 1 89.06 311 ARG A CA 1
ATOM 2522 C C . ARG A 1 311 ? 1.222 18.891 -4.375 1 89.06 311 ARG A C 1
ATOM 2524 O O . ARG A 1 311 ? 1.013 20.062 -4.031 1 89.06 311 ARG A O 1
ATOM 2531 N N . GLU A 1 312 ? 0.267 18.047 -4.539 1 89 312 GLU A N 1
ATOM 2532 C CA . GLU A 1 312 ? -1.133 18.453 -4.465 1 89 312 GLU A CA 1
ATOM 2533 C C . GLU A 1 312 ? -1.483 18.969 -3.074 1 89 312 GLU A C 1
ATOM 2535 O O . GLU A 1 312 ? -1.365 18.234 -2.086 1 89 312 GLU A O 1
ATOM 2540 N N . THR A 1 313 ? -1.938 20.188 -2.971 1 91.94 313 THR A N 1
ATOM 2541 C CA . THR A 1 313 ? -2.189 20.844 -1.694 1 91.94 313 THR A CA 1
ATOM 2542 C C . THR A 1 313 ? -3.652 20.703 -1.29 1 91.94 313 THR A C 1
ATOM 2544 O O . THR A 1 313 ? -4.039 21.094 -0.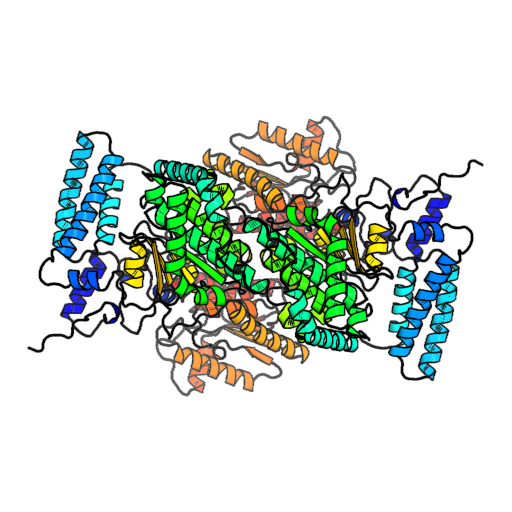186 1 91.94 313 THR A O 1
ATOM 2547 N N . GLN A 1 314 ? -4.504 20.172 -2.121 1 89.31 314 GLN A N 1
ATOM 2548 C CA . GLN A 1 314 ? -5.926 20.016 -1.853 1 89.31 314 GLN A CA 1
ATOM 2549 C C . GLN A 1 314 ? -6.371 18.578 -2.092 1 89.31 314 GLN A C 1
ATOM 2551 O O . GLN A 1 314 ? -7.422 18.328 -2.688 1 89.31 314 GLN A O 1
ATOM 2556 N N . LEU A 1 315 ? -5.555 17.688 -1.704 1 87.88 315 LEU A N 1
ATOM 2557 C CA . LEU A 1 315 ? -5.828 16.266 -1.913 1 87.88 315 LEU A CA 1
ATOM 2558 C C . LEU A 1 315 ? -7.07 15.836 -1.141 1 87.88 315 LEU A C 1
ATOM 2560 O O . LEU A 1 315 ? -7.246 16.203 0.022 1 87.88 315 LEU A O 1
ATOM 2564 N N . GLY A 1 316 ? -7.965 15.117 -1.804 1 86 316 GLY A N 1
ATOM 2565 C CA . GLY A 1 316 ? -9.117 14.547 -1.119 1 86 316 GLY A CA 1
ATOM 2566 C C . GLY A 1 316 ? -8.758 13.398 -0.193 1 86 316 GLY A C 1
ATOM 2567 O O . GLY A 1 316 ? -7.656 12.852 -0.275 1 86 316 GLY A O 1
ATOM 2568 N N . LYS A 1 317 ? -9.648 13.07 0.702 1 87.88 317 LYS A N 1
ATOM 2569 C CA . LYS A 1 317 ? -9.422 11.992 1.655 1 87.88 317 LYS A CA 1
ATOM 2570 C C . LYS A 1 317 ? -9.195 10.664 0.938 1 87.88 317 LYS A C 1
ATOM 2572 O O . LYS A 1 317 ? -8.281 9.906 1.282 1 87.88 317 LYS A O 1
ATOM 2577 N N . ASN A 1 318 ? -9.977 10.352 -0.111 1 84.62 318 ASN A N 1
ATOM 2578 C CA . ASN A 1 318 ? -9.867 9.102 -0.846 1 84.62 318 ASN A CA 1
ATOM 2579 C C . ASN A 1 318 ? -8.492 8.938 -1.476 1 84.62 318 ASN A C 1
ATOM 2581 O O . ASN A 1 318 ? -7.883 7.867 -1.386 1 84.62 318 ASN A O 1
ATOM 2585 N N . ASP A 1 319 ? -8.109 10 -2.053 1 87.94 319 ASP A N 1
ATOM 2586 C CA . ASP A 1 319 ? -6.805 9.961 -2.707 1 87.94 319 ASP A CA 1
ATOM 2587 C C . ASP A 1 319 ? -5.68 9.812 -1.686 1 87.94 319 ASP A C 1
ATOM 2589 O O . ASP A 1 319 ? -4.738 9.047 -1.899 1 87.94 319 ASP A O 1
ATOM 2593 N N . LEU A 1 320 ? -5.809 10.555 -0.621 1 92.19 320 LEU A N 1
ATOM 2594 C CA . LEU A 1 320 ? -4.793 10.453 0.423 1 92.19 320 LEU A CA 1
ATOM 2595 C C . LEU A 1 320 ? -4.711 9.031 0.966 1 92.19 320 LEU A C 1
ATOM 2597 O O . LEU A 1 320 ? -3.621 8.469 1.089 1 92.19 320 LEU A O 1
ATOM 2601 N N . LEU A 1 321 ? -5.84 8.469 1.291 1 91.12 321 LEU A N 1
ATOM 2602 C CA . LEU A 1 321 ? -5.879 7.113 1.829 1 91.12 321 LEU A CA 1
ATOM 2603 C C . LEU A 1 321 ? -5.32 6.113 0.822 1 91.12 321 LEU A C 1
ATOM 2605 O O . LEU A 1 321 ? -4.617 5.172 1.2 1 91.12 321 LEU A O 1
ATOM 2609 N N . ARG A 1 322 ? -5.645 6.309 -0.421 1 88.56 322 ARG A N 1
ATOM 2610 C CA . ARG A 1 322 ? -5.09 5.445 -1.46 1 88.56 322 ARG A CA 1
ATOM 2611 C C . ARG A 1 322 ? -3.566 5.523 -1.482 1 88.56 322 ARG A C 1
ATOM 2613 O O . ARG A 1 322 ? -2.887 4.496 -1.533 1 88.56 322 ARG A O 1
ATOM 2620 N N . HIS A 1 323 ? -3.039 6.703 -1.468 1 92.44 323 HIS A N 1
ATOM 2621 C CA . HIS A 1 323 ? -1.591 6.879 -1.454 1 92.44 323 HIS A CA 1
ATOM 2622 C C . HIS A 1 323 ? -0.966 6.223 -0.228 1 92.44 323 HIS A C 1
ATOM 2624 O O . HIS A 1 323 ? 0.102 5.613 -0.321 1 92.44 323 HIS A O 1
ATOM 2630 N N . LEU A 1 324 ? -1.648 6.32 0.864 1 92.81 324 LEU A N 1
ATOM 2631 C CA . LEU A 1 324 ? -1.125 5.758 2.104 1 92.81 324 LEU A CA 1
ATOM 2632 C C . LEU A 1 324 ? -1.134 4.234 2.055 1 92.81 324 LEU A C 1
ATOM 2634 O O . LEU A 1 324 ? -0.321 3.582 2.717 1 92.81 324 LEU A O 1
ATOM 2638 N N . ARG A 1 325 ? -2.01 3.684 1.3 1 88.75 325 ARG A N 1
ATOM 2639 C CA . ARG A 1 325 ? -2.025 2.236 1.121 1 88.75 325 ARG A CA 1
ATOM 2640 C C . ARG A 1 325 ? -0.928 1.791 0.16 1 88.75 325 ARG A C 1
ATOM 2642 O O . ARG A 1 325 ? -0.307 0.744 0.36 1 88.75 325 ARG A O 1
ATOM 2649 N N . GLU A 1 326 ? -0.748 2.611 -0.836 1 89 326 GLU A N 1
ATOM 2650 C CA . GLU A 1 326 ? 0.151 2.236 -1.924 1 89 326 GLU A CA 1
ATOM 2651 C C . GLU A 1 326 ? 1.606 2.514 -1.558 1 89 326 GLU A C 1
ATOM 2653 O O . GLU A 1 326 ? 2.516 1.849 -2.059 1 89 326 GLU A O 1
ATOM 2658 N N . HIS A 1 327 ? 1.799 3.527 -0.733 1 91.31 327 HIS A N 1
ATOM 2659 C CA . HIS A 1 327 ? 3.152 3.955 -0.401 1 91.31 327 HIS A CA 1
ATOM 2660 C C . HIS A 1 327 ? 3.355 4.023 1.109 1 91.31 327 HIS A C 1
ATOM 2662 O O . HIS A 1 327 ? 2.48 4.5 1.836 1 91.31 327 HIS A O 1
ATOM 2668 N N . ARG A 1 328 ? 4.535 3.51 1.525 1 91.19 328 ARG A N 1
ATOM 2669 C CA . ARG A 1 328 ? 4.801 3.527 2.959 1 91.19 328 ARG A CA 1
ATOM 2670 C C . ARG A 1 328 ? 5.375 4.875 3.393 1 91.19 328 ARG A C 1
ATOM 2672 O O . ARG A 1 328 ? 5.383 5.195 4.582 1 91.19 328 ARG A O 1
ATOM 2679 N N . LEU A 1 329 ? 5.883 5.66 2.457 1 96.12 329 LEU A N 1
ATOM 2680 C CA . LEU A 1 329 ? 6.363 7.016 2.689 1 96.12 329 LEU A CA 1
ATOM 2681 C C . LEU A 1 329 ? 5.691 8 1.741 1 96.12 329 LEU A C 1
ATOM 2683 O O . LEU A 1 329 ? 5.812 7.875 0.521 1 96.12 329 LEU A O 1
ATOM 2687 N N . VAL A 1 330 ? 4.957 8.914 2.307 1 97.81 330 VAL A N 1
ATOM 2688 C CA . VAL A 1 330 ? 4.285 9.953 1.527 1 97.81 330 VAL A CA 1
ATOM 2689 C C . VAL A 1 330 ? 4.797 11.328 1.944 1 97.81 330 VAL A C 1
ATOM 2691 O O . VAL A 1 330 ? 4.645 11.727 3.1 1 97.81 330 VAL A O 1
ATOM 2694 N N . VAL A 1 331 ? 5.461 11.992 1.042 1 98.25 331 VAL A N 1
ATOM 2695 C CA . VAL A 1 331 ? 5.945 13.344 1.306 1 98.25 331 VAL A CA 1
ATOM 2696 C C . VAL A 1 331 ? 4.914 14.367 0.828 1 98.25 331 VAL A C 1
ATOM 2698 O O . VAL A 1 331 ? 4.461 14.305 -0.317 1 98.25 331 VAL A O 1
ATOM 2701 N N . ILE A 1 332 ? 4.52 15.281 1.706 1 98 332 ILE A N 1
ATOM 2702 C CA . ILE A 1 332 ? 3.504 16.266 1.343 1 98 332 ILE A CA 1
ATOM 2703 C C . ILE A 1 332 ? 4.012 17.672 1.657 1 98 332 ILE A C 1
ATOM 2705 O O . ILE A 1 332 ? 5.008 17.828 2.367 1 98 332 ILE A O 1
ATOM 2709 N N . ASP A 1 333 ? 3.32 18.594 1.094 1 95.75 333 ASP A N 1
ATOM 2710 C CA . ASP A 1 333 ? 3.523 20.016 1.339 1 95.75 333 ASP A CA 1
ATOM 2711 C C . ASP A 1 333 ? 2.699 20.484 2.533 1 95.75 333 ASP A C 1
ATOM 2713 O O . ASP A 1 333 ? 1.471 20.406 2.521 1 95.75 333 ASP A O 1
ATOM 2717 N N . ASP A 1 334 ? 3.426 21 3.561 1 96.5 334 ASP A N 1
ATOM 2718 C CA . ASP A 1 334 ? 2.631 21.422 4.707 1 96.5 334 ASP A CA 1
ATOM 2719 C C . ASP A 1 334 ? 1.93 22.75 4.434 1 96.5 334 ASP A C 1
ATOM 2721 O O . ASP A 1 334 ? 1.1 23.203 5.227 1 96.5 334 ASP A O 1
ATOM 2725 N N . GLY A 1 335 ? 2.295 23.438 3.279 1 95.5 335 GLY A N 1
ATOM 2726 C CA . GLY A 1 335 ? 1.613 24.641 2.836 1 95.5 335 GLY A CA 1
ATOM 2727 C C . GLY A 1 335 ? 2.248 25.922 3.365 1 95.5 335 GLY A C 1
ATOM 2728 O O . GLY A 1 335 ? 1.822 27.016 3.018 1 95.5 335 GLY A O 1
ATOM 2729 N N . THR A 1 336 ? 3.32 25.781 4.16 1 95.31 336 THR A N 1
ATOM 2730 C CA . THR A 1 336 ? 3.824 26.969 4.832 1 95.31 336 THR A CA 1
ATOM 2731 C C . THR A 1 336 ? 5.285 27.219 4.461 1 95.31 336 THR A C 1
ATOM 2733 O O . THR A 1 336 ? 5.98 26.312 4.012 1 95.31 336 THR A O 1
ATOM 2736 N N . ARG A 1 337 ? 5.676 28.484 4.625 1 94.69 337 ARG A N 1
ATOM 2737 C CA . ARG A 1 337 ? 7.062 28.938 4.527 1 94.69 337 ARG A CA 1
ATOM 2738 C C . ARG A 1 337 ? 7.512 29.609 5.824 1 94.69 337 ARG A C 1
ATOM 2740 O O . ARG A 1 337 ? 8.203 30.625 5.793 1 94.69 337 ARG A O 1
ATOM 2747 N N . GLU A 1 338 ? 6.98 29.141 6.848 1 95.25 338 GLU A N 1
ATOM 2748 C CA . GLU A 1 338 ? 7.203 29.672 8.195 1 95.25 338 GLU A CA 1
ATOM 2749 C C . GLU A 1 338 ? 7.125 28.547 9.234 1 95.25 338 GLU A C 1
ATOM 2751 O O . GLU A 1 338 ? 6.957 27.375 8.891 1 95.25 338 GLU A O 1
ATOM 2756 N N . ARG A 1 339 ? 7.398 29.031 10.5 1 94.44 339 ARG A N 1
ATOM 2757 C CA . ARG A 1 339 ? 7.105 28.094 11.578 1 94.44 339 ARG A CA 1
ATOM 2758 C C . ARG A 1 339 ? 5.688 27.531 11.453 1 94.44 339 ARG A C 1
ATOM 2760 O O . ARG A 1 339 ? 4.781 28.234 10.992 1 94.44 339 ARG A O 1
ATOM 2767 N N . LEU A 1 340 ? 5.547 26.328 11.844 1 93.31 340 LEU A N 1
ATOM 2768 C CA . LEU A 1 340 ? 4.25 25.688 11.656 1 93.31 340 LEU A CA 1
ATOM 2769 C C . LEU A 1 340 ? 3.123 26.578 12.172 1 93.31 340 LEU A C 1
ATOM 2771 O O . LEU A 1 340 ? 3.168 27.031 13.312 1 93.31 340 LEU A O 1
ATOM 2775 N N . ASN A 1 341 ? 2.275 26.875 11.305 1 95 341 ASN A N 1
ATOM 2776 C CA . ASN A 1 341 ? 1.065 27.656 11.555 1 95 341 ASN A CA 1
ATOM 2777 C C . ASN A 1 341 ? -0.173 26.953 11 1 95 341 ASN A C 1
ATOM 2779 O O . ASN A 1 341 ? -0.401 26.953 9.789 1 95 341 ASN A O 1
ATOM 2783 N N . LEU A 1 342 ? -1.006 26.469 11.938 1 96.81 342 LEU A N 1
ATOM 2784 C CA . LEU A 1 342 ? -2.111 25.609 11.539 1 96.81 342 LEU A CA 1
ATOM 2785 C C . LEU A 1 342 ? -3.174 26.406 10.781 1 96.81 342 LEU A C 1
ATOM 2787 O O . LEU A 1 342 ? -4.039 25.828 10.125 1 96.81 342 LEU A O 1
ATOM 2791 N N . TYR A 1 343 ? -3.104 27.781 10.766 1 95.56 343 TYR A N 1
ATOM 2792 C CA . TYR A 1 343 ? -3.988 28.609 9.953 1 95.56 343 TYR A CA 1
ATOM 2793 C C . TYR A 1 343 ? -3.555 28.609 8.492 1 95.56 343 TYR A C 1
ATOM 2795 O O . TYR A 1 343 ? -4.355 28.891 7.602 1 95.56 343 TYR A O 1
ATOM 2803 N N . ARG A 1 344 ? -2.332 28.266 8.312 1 95.31 344 ARG A N 1
ATOM 2804 C CA . ARG A 1 344 ? -1.765 28.516 6.988 1 95.31 344 ARG A CA 1
ATOM 2805 C C . ARG A 1 344 ? -1.399 27.203 6.289 1 95.31 344 ARG A C 1
ATOM 2807 O O . ARG A 1 344 ? -0.835 27.219 5.191 1 95.31 344 ARG A O 1
ATOM 2814 N N . VAL A 1 345 ? -1.715 26.109 6.848 1 96.5 345 VAL A N 1
ATOM 2815 C CA . VAL A 1 345 ? -1.333 24.812 6.285 1 96.5 345 VAL A CA 1
ATOM 2816 C C . VAL A 1 345 ? -2.252 24.469 5.117 1 96.5 345 VAL A C 1
ATOM 2818 O O . VAL A 1 345 ? -3.342 25.031 4.988 1 96.5 345 VAL A O 1
ATOM 2821 N N . SER A 1 346 ? -1.805 23.594 4.273 1 94.75 346 SER A N 1
ATOM 2822 C CA . SER A 1 346 ? -2.598 23.125 3.139 1 94.75 346 SER A CA 1
ATOM 2823 C C . SER A 1 346 ? -3.723 22.203 3.592 1 94.75 346 SER A C 1
ATOM 2825 O O . SER A 1 346 ? -3.697 21.688 4.715 1 94.75 346 SER A O 1
ATOM 2827 N N . VAL A 1 347 ? -4.695 22.016 2.725 1 92.94 347 VAL A N 1
ATOM 2828 C CA . VAL A 1 347 ? -5.789 21.094 3.002 1 92.94 347 VAL A CA 1
ATOM 2829 C C . VAL A 1 347 ? -5.246 19.672 3.111 1 92.94 347 VAL A C 1
ATOM 2831 O O . VAL A 1 347 ? -5.66 18.906 3.986 1 92.94 347 VAL A O 1
ATOM 2834 N N . THR A 1 348 ? -4.305 19.375 2.244 1 95.31 348 THR A N 1
ATOM 2835 C CA . THR A 1 348 ? -3.66 18.078 2.268 1 95.31 348 THR A CA 1
ATOM 2836 C C . THR A 1 348 ? -3.018 17.812 3.627 1 95.31 348 THR A C 1
ATOM 2838 O O . THR A 1 348 ? -3.174 16.719 4.191 1 95.31 348 THR A O 1
ATOM 2841 N N . PHE A 1 349 ? -2.408 18.781 4.133 1 97.62 349 PHE A N 1
ATOM 2842 C CA . PHE A 1 349 ? -1.772 18.641 5.438 1 97.62 349 PHE A CA 1
ATOM 2843 C C . PHE A 1 349 ? -2.812 18.391 6.523 1 97.62 349 PHE A C 1
ATOM 2845 O O . PHE A 1 349 ? -2.627 17.516 7.379 1 97.62 349 PHE A O 1
ATOM 2852 N N . SER A 1 350 ? -3.83 19.156 6.48 1 96.44 350 SER A N 1
ATOM 2853 C CA . SER A 1 350 ? -4.875 19.016 7.492 1 96.44 350 SER A CA 1
ATOM 2854 C C . SER A 1 350 ? -5.5 17.625 7.445 1 96.44 350 SER A C 1
ATOM 2856 O O . SER A 1 350 ? -5.785 17.031 8.492 1 96.44 350 SER A O 1
ATOM 2858 N N . ARG A 1 351 ? -5.699 17.141 6.305 1 94.19 351 ARG A N 1
ATOM 2859 C CA . ARG A 1 351 ? -6.242 15.797 6.164 1 94.19 351 ARG A CA 1
ATOM 2860 C C . ARG A 1 351 ? -5.23 14.75 6.621 1 94.19 351 ARG A C 1
ATOM 2862 O O . ARG A 1 351 ? -5.605 13.734 7.203 1 94.19 351 ARG A O 1
ATOM 2869 N N . ALA A 1 352 ? -3.994 15 6.293 1 97.25 352 ALA A N 1
ATOM 2870 C CA . ALA A 1 352 ? -2.943 14.109 6.781 1 97.25 352 ALA A CA 1
ATOM 2871 C C . ALA A 1 352 ? -2.939 14.055 8.305 1 97.25 352 ALA A C 1
ATOM 2873 O O . ALA A 1 352 ? -2.793 12.977 8.898 1 97.25 352 ALA A O 1
ATOM 2874 N N . TRP A 1 353 ? -3.086 15.227 8.898 1 97.5 353 TRP A N 1
ATOM 2875 C CA . TRP A 1 353 ? -3.176 15.297 10.359 1 97.5 353 TRP A CA 1
ATOM 2876 C C . TRP A 1 353 ? -4.336 14.453 10.875 1 97.5 353 TRP A C 1
ATOM 2878 O O . TRP A 1 353 ? -4.184 13.695 11.828 1 97.5 353 TRP A O 1
ATOM 2888 N N . LYS A 1 354 ? -5.402 14.578 10.242 1 94 354 LYS A N 1
ATOM 2889 C CA . LYS A 1 354 ? -6.605 13.859 10.656 1 94 354 LYS A CA 1
ATOM 2890 C C . LYS A 1 354 ? -6.414 12.352 10.539 1 94 354 LYS A C 1
ATOM 2892 O O . LYS A 1 354 ? -6.941 11.594 11.352 1 94 354 LYS A O 1
ATOM 2897 N N . GLU A 1 355 ? -5.66 11.938 9.578 1 93.38 355 GLU A N 1
ATOM 2898 C CA . GLU A 1 355 ? -5.477 10.516 9.32 1 93.38 355 GLU A CA 1
ATOM 2899 C C . GLU A 1 355 ? -4.355 9.938 10.172 1 93.38 355 GLU A C 1
ATOM 2901 O O . GLU A 1 355 ? -4.242 8.719 10.32 1 93.38 355 GLU A O 1
ATOM 2906 N N . ALA A 1 356 ? -3.529 10.773 10.742 1 95.69 356 ALA A N 1
ATOM 2907 C CA . ALA A 1 356 ? -2.391 10.32 11.539 1 95.69 356 ALA A CA 1
ATOM 2908 C C . ALA A 1 356 ? -2.846 9.766 12.883 1 95.69 356 ALA A C 1
ATOM 2910 O O . ALA A 1 356 ? -3.844 10.227 13.445 1 95.69 356 ALA A O 1
ATOM 2911 N N . ASP A 1 357 ? -2.131 8.734 13.344 1 93.25 357 ASP A N 1
ATOM 2912 C CA . ASP A 1 357 ? -2.326 8.234 14.703 1 93.25 357 ASP A CA 1
ATOM 2913 C C . ASP A 1 357 ? -1.475 9.008 15.703 1 93.25 357 ASP A C 1
ATOM 2915 O O . ASP A 1 357 ? -1.852 9.156 16.875 1 93.25 357 ASP A O 1
ATOM 2919 N N . VAL A 1 358 ? -0.375 9.453 15.227 1 95.5 358 VAL A N 1
ATOM 2920 C CA . VAL A 1 358 ? 0.545 10.234 16.047 1 95.5 358 VAL A CA 1
ATOM 2921 C C . VAL A 1 358 ? 1.286 11.242 15.164 1 95.5 358 VAL A C 1
ATOM 2923 O O . VAL A 1 358 ? 1.597 10.961 14.008 1 95.5 358 VAL A O 1
ATOM 2926 N N . VAL A 1 359 ? 1.443 12.422 15.719 1 97.88 359 VAL A N 1
ATOM 2927 C CA . VAL A 1 359 ? 2.238 13.461 15.062 1 97.88 359 VAL A CA 1
ATOM 2928 C C . VAL A 1 359 ? 3.602 13.57 15.742 1 97.88 359 VAL A C 1
ATOM 2930 O O . VAL A 1 359 ? 3.682 13.812 16.953 1 97.88 359 VAL A O 1
ATOM 2933 N N . LEU A 1 360 ? 4.625 13.305 14.992 1 97.81 360 LEU A N 1
ATOM 2934 C CA . LEU A 1 360 ? 6 13.414 15.469 1 97.81 360 LEU A CA 1
ATOM 2935 C C . LEU A 1 360 ? 6.613 14.75 15.055 1 97.81 360 LEU A C 1
ATOM 2937 O O . LEU A 1 360 ? 6.754 15.023 13.859 1 97.81 360 LEU A O 1
ATOM 2941 N N . CYS A 1 361 ? 6.969 15.555 15.992 1 97.88 361 CYS A N 1
ATOM 2942 C CA . CYS A 1 361 ? 7.418 16.906 15.727 1 97.88 361 CYS A CA 1
ATOM 2943 C C . CYS A 1 361 ? 8.859 17.109 16.172 1 97.88 361 CYS A C 1
ATOM 2945 O O . CYS A 1 361 ? 9.195 16.875 17.328 1 97.88 361 CYS A O 1
ATOM 2947 N N . LYS A 1 362 ? 9.594 17.609 15.305 1 97.75 362 LYS A N 1
ATOM 2948 C CA . LYS A 1 362 ? 11.008 17.859 15.594 1 97.75 362 LYS A CA 1
ATOM 2949 C C . LYS A 1 362 ? 11.242 19.312 15.977 1 97.75 362 LYS A C 1
ATOM 2951 O O . LYS A 1 362 ? 10.703 20.234 15.344 1 97.75 362 LYS A O 1
ATOM 2956 N N . GLY A 1 363 ? 12.023 19.547 17.062 1 96.75 363 GLY A N 1
ATOM 2957 C CA . GLY A 1 363 ? 12.578 20.859 17.328 1 96.75 363 GLY A CA 1
ATOM 2958 C C . GLY A 1 363 ? 11.859 21.609 18.438 1 96.75 363 GLY A C 1
ATOM 2959 O O . GLY A 1 363 ? 10.711 21.297 18.75 1 96.75 363 GLY A O 1
ATOM 2960 N N . TRP A 1 364 ? 12.516 22.609 18.906 1 94.12 364 TRP A N 1
ATOM 2961 C CA . TRP A 1 364 ? 11.984 23.391 20.016 1 94.12 364 TRP A CA 1
ATOM 2962 C C . TRP A 1 364 ? 10.828 24.281 19.562 1 94.12 364 TRP A C 1
ATOM 2964 O O . TRP A 1 364 ? 9.945 24.609 20.344 1 94.12 364 TRP A O 1
ATOM 2974 N N . ARG A 1 365 ? 10.836 24.688 18.312 1 94.25 365 ARG A N 1
ATOM 2975 C CA . ARG A 1 365 ? 9.773 25.531 17.797 1 94.25 365 ARG A CA 1
ATOM 2976 C C . ARG A 1 365 ? 8.422 24.828 17.859 1 94.25 365 ARG A C 1
ATOM 2978 O O . ARG A 1 365 ? 7.43 25.422 18.281 1 94.25 365 ARG A O 1
ATOM 2985 N N . ALA A 1 366 ? 8.438 23.578 17.438 1 94.62 366 ALA A N 1
ATOM 2986 C CA . ALA A 1 366 ? 7.215 22.797 17.531 1 94.62 366 ALA A CA 1
ATOM 2987 C C . ALA A 1 366 ? 6.82 22.547 18.984 1 94.62 366 ALA A C 1
ATOM 2989 O O . ALA A 1 366 ? 5.637 22.594 19.328 1 94.62 366 ALA A O 1
ATOM 2990 N N . ALA A 1 367 ? 7.82 22.297 19.797 1 95.56 367 ALA A N 1
ATOM 2991 C CA . ALA A 1 367 ? 7.543 22.078 21.219 1 95.56 367 ALA A CA 1
ATOM 2992 C C . ALA A 1 367 ? 6.883 23.297 21.844 1 95.56 367 ALA A C 1
ATOM 2994 O O . ALA A 1 367 ? 5.969 23.172 22.656 1 95.56 367 ALA A O 1
ATOM 2995 N N . ASP A 1 368 ? 7.293 24.438 21.422 1 93.56 368 ASP A N 1
ATOM 2996 C CA . ASP A 1 368 ? 6.746 25.672 21.969 1 93.56 368 ASP A CA 1
ATOM 2997 C C . ASP A 1 368 ? 5.27 25.828 21.609 1 93.56 368 ASP A C 1
ATOM 2999 O O . ASP A 1 368 ? 4.48 26.328 22.422 1 93.56 368 ASP A O 1
ATOM 3003 N N . ILE A 1 369 ? 4.938 25.422 20.469 1 91.88 369 ILE A N 1
ATOM 3004 C CA . ILE A 1 369 ? 3.578 25.609 19.984 1 91.88 369 ILE A CA 1
ATOM 3005 C C . ILE A 1 369 ? 2.67 24.5 20.516 1 91.88 369 ILE A C 1
ATOM 3007 O O . ILE A 1 369 ? 1.507 24.75 20.844 1 91.88 369 ILE A O 1
ATOM 3011 N N . PHE A 1 370 ? 3.15 23.328 20.656 1 96.25 370 PHE A N 1
ATOM 3012 C CA . PHE A 1 370 ? 2.268 22.203 20.969 1 96.25 370 PHE A CA 1
ATOM 3013 C C . PHE A 1 370 ? 2.281 21.922 22.469 1 96.25 370 PHE A C 1
ATOM 3015 O O . PHE A 1 370 ? 1.24 21.625 23.062 1 96.25 370 PHE A O 1
ATOM 3022 N N . LEU A 1 371 ? 3.441 22.031 23.031 1 96.25 371 LEU A N 1
ATOM 3023 C CA . LEU A 1 371 ? 3.547 21.734 24.469 1 96.25 371 LEU A CA 1
ATOM 3024 C C . LEU A 1 371 ? 3.346 23 25.297 1 96.25 371 LEU A C 1
ATOM 3026 O O . LEU A 1 371 ? 2.861 22.938 26.422 1 96.25 371 LEU A O 1
ATOM 3030 N N . GLY A 1 372 ? 3.697 24.125 24.719 1 95.56 372 GLY A N 1
ATOM 3031 C CA . GLY A 1 372 ? 3.598 25.391 25.438 1 95.56 372 GLY A CA 1
ATOM 3032 C C . GLY A 1 372 ? 2.209 26 25.375 1 95.56 372 GLY A C 1
ATOM 3033 O O . GLY A 1 372 ? 1.939 27.016 26.031 1 95.56 372 GLY A O 1
ATOM 3034 N N . SER A 1 373 ? 1.378 25.453 24.625 1 95.25 373 SER A N 1
ATOM 3035 C CA . SER A 1 373 ? 0.018 25.969 24.453 1 95.25 373 SER A CA 1
ATOM 3036 C C . SER A 1 373 ? -0.988 25.094 25.219 1 95.25 373 SER A C 1
ATOM 3038 O O . SER A 1 373 ? -0.82 23.891 25.312 1 95.25 373 SER A O 1
ATOM 3040 N N . SER A 1 374 ? -2.008 25.75 25.734 1 96 374 SER A N 1
ATOM 3041 C CA . SER A 1 374 ? -3.041 25.031 26.469 1 96 374 SER A CA 1
ATOM 3042 C C . SER A 1 374 ? -4.121 24.516 25.516 1 96 374 SER A C 1
ATOM 3044 O O . SER A 1 374 ? -5.035 23.797 25.938 1 96 374 SER A O 1
ATOM 3046 N N . HIS A 1 375 ? -4.051 24.859 24.266 1 95.5 375 HIS A N 1
ATOM 3047 C CA . HIS A 1 375 ? -5.004 24.328 23.297 1 95.5 375 HIS A CA 1
ATOM 3048 C C . HIS A 1 375 ? -5 22.797 23.312 1 95.5 375 HIS A C 1
ATOM 3050 O O . HIS A 1 375 ? -4.004 22.188 23.688 1 95.5 375 HIS A O 1
ATOM 3056 N N . GLU A 1 376 ? -6.059 22.25 22.953 1 96.12 376 GLU A N 1
ATOM 3057 C CA . GLU A 1 376 ? -6.137 20.812 22.797 1 96.12 376 GLU A CA 1
ATOM 3058 C C . GLU A 1 376 ? -6.133 20.406 21.328 1 96.12 376 GLU A C 1
ATOM 3060 O O . GLU A 1 376 ? -6.73 21.094 20.5 1 96.12 376 GLU A O 1
ATOM 3065 N N . PHE A 1 377 ? -5.457 19.344 21.062 1 97.38 377 PHE A N 1
ATOM 3066 C CA . PHE A 1 377 ? -5.309 18.906 19.688 1 97.38 377 PHE A CA 1
ATOM 3067 C C . PHE A 1 377 ? -5.996 17.562 19.453 1 97.38 377 PHE A C 1
ATOM 3069 O O . PHE A 1 377 ? -6.293 16.844 20.406 1 97.38 377 PHE A O 1
ATOM 3076 N N . THR A 1 378 ? -6.223 17.25 18.172 1 95.81 378 THR A N 1
ATOM 3077 C CA . THR A 1 378 ? -7.059 16.094 17.844 1 95.81 378 THR A CA 1
ATOM 3078 C C . THR A 1 378 ? -6.23 14.812 17.828 1 95.81 378 THR A C 1
ATOM 3080 O O . THR A 1 378 ? -6.785 13.711 17.828 1 95.81 378 THR A O 1
ATOM 3083 N N . ARG A 1 379 ? -4.883 14.922 17.875 1 96.44 379 ARG A N 1
ATOM 3084 C CA . ARG A 1 379 ? -4.008 13.758 17.812 1 96.44 379 ARG A CA 1
ATOM 3085 C C . ARG A 1 379 ? -2.924 13.836 18.891 1 96.44 379 ARG A C 1
ATOM 3087 O O . ARG A 1 379 ? -2.615 14.914 19.391 1 96.44 379 ARG A O 1
ATOM 3094 N N . ASP A 1 380 ? -2.416 12.625 19.219 1 96.12 380 ASP A N 1
ATOM 3095 C CA . ASP A 1 380 ? -1.219 12.602 20.047 1 96.12 380 ASP A CA 1
ATOM 3096 C C . ASP A 1 380 ? -0.038 13.258 19.344 1 96.12 380 ASP A C 1
ATOM 3098 O O . ASP A 1 380 ? 0.132 13.094 18.125 1 96.12 380 ASP A O 1
ATOM 3102 N N . ILE A 1 381 ? 0.664 14.008 20.141 1 97.94 381 ILE A N 1
ATOM 3103 C CA . ILE A 1 381 ? 1.817 14.711 19.594 1 97.94 381 ILE A CA 1
ATOM 3104 C C . ILE A 1 381 ? 3.066 14.367 20.391 1 97.94 381 ILE A C 1
ATOM 3106 O O . ILE A 1 381 ? 3.072 14.477 21.625 1 97.94 381 ILE A O 1
ATOM 3110 N N . VAL A 1 382 ? 4.082 13.867 19.734 1 97.38 382 VAL A N 1
ATOM 3111 C CA . VAL A 1 382 ? 5.379 13.633 20.359 1 97.38 382 VAL A CA 1
ATOM 3112 C C . VAL A 1 382 ? 6.391 14.656 19.844 1 97.38 382 VAL A C 1
ATOM 3114 O O . VAL A 1 382 ? 6.676 14.711 18.656 1 97.38 382 VAL A O 1
ATOM 3117 N N . CYS A 1 383 ? 6.852 15.453 20.766 1 97.94 383 CYS A N 1
ATOM 3118 C CA . CYS A 1 383 ? 7.883 16.422 20.438 1 97.94 383 CYS A CA 1
ATOM 3119 C C . CYS A 1 383 ? 9.25 15.977 20.953 1 97.94 383 CYS A C 1
ATOM 3121 O O . CYS A 1 383 ? 9.352 15.453 22.062 1 97.94 383 CYS A O 1
ATOM 3123 N N . TYR A 1 384 ? 10.25 16.094 20.141 1 97.94 384 TYR A N 1
ATOM 3124 C CA . TYR A 1 384 ? 11.617 15.852 20.594 1 97.94 384 TYR A CA 1
ATOM 3125 C C . TYR A 1 384 ? 12.547 16.969 20.125 1 97.94 384 TYR A C 1
ATOM 3127 O O . TYR A 1 384 ? 12.375 17.5 19.031 1 97.94 384 TYR A O 1
ATOM 3135 N N . TRP A 1 385 ? 13.398 17.391 20.969 1 97.06 385 TRP A N 1
ATOM 3136 C CA . TRP A 1 385 ? 14.305 18.5 20.656 1 97.06 385 TRP A CA 1
ATOM 3137 C C . TRP A 1 385 ? 15.523 18.484 21.578 1 97.06 385 TRP A C 1
ATOM 3139 O O . TRP A 1 385 ? 15.656 17.578 22.406 1 97.06 385 TRP A O 1
ATOM 3149 N N . ARG A 1 386 ? 16.453 19.297 21.234 1 94.75 386 ARG A N 1
ATOM 3150 C CA . ARG A 1 386 ? 17.609 19.516 22.078 1 94.75 386 ARG A CA 1
ATOM 3151 C C . ARG A 1 386 ? 17.562 20.891 22.734 1 94.75 386 ARG A C 1
ATOM 3153 O O . ARG A 1 386 ? 17.203 21.891 22.109 1 94.75 386 ARG A O 1
ATOM 3160 N N . ASP A 1 387 ? 17.766 20.891 23.984 1 90.69 387 ASP A N 1
ATOM 3161 C CA . ASP A 1 387 ? 17.938 22.172 24.672 1 90.69 387 ASP A CA 1
ATOM 3162 C C . ASP A 1 387 ? 19.25 22.203 25.438 1 90.69 387 ASP A C 1
ATOM 3164 O O . ASP A 1 387 ? 20.156 21.422 25.156 1 90.69 387 ASP A O 1
ATOM 3168 N N . GLU A 1 388 ? 19.375 23.203 26.266 1 87.31 388 GLU A N 1
ATOM 3169 C CA . GLU A 1 388 ? 20.625 23.375 27 1 87.31 388 GLU A CA 1
ATOM 3170 C C . GLU A 1 388 ? 20.922 22.172 27.891 1 87.31 388 GLU A C 1
ATOM 3172 O O . GLU A 1 388 ? 22.078 21.844 28.141 1 87.31 388 GLU A O 1
ATOM 3177 N N . SER A 1 389 ? 19.859 21.5 28.266 1 86.94 389 SER A N 1
ATOM 3178 C CA . SER A 1 389 ? 20 20.344 29.156 1 86.94 389 SER A CA 1
ATOM 3179 C C . SER A 1 389 ? 20.219 19.062 28.375 1 86.94 389 SER A C 1
ATOM 3181 O O . SER A 1 389 ? 20.5 18.016 28.953 1 86.94 389 SER A O 1
ATOM 3183 N N . GLY A 1 390 ? 20.156 19.188 27.109 1 91.12 390 GLY A N 1
ATOM 3184 C CA . GLY A 1 390 ? 20.375 18.016 26.281 1 91.12 390 GLY A CA 1
ATOM 3185 C C . GLY A 1 390 ? 19.141 17.594 25.5 1 91.12 390 GLY A C 1
ATOM 3186 O O . GLY A 1 390 ? 18.359 18.453 25.062 1 91.12 390 GLY A O 1
ATOM 3187 N N . PHE A 1 391 ? 19.078 16.297 25.312 1 96.19 391 PHE A N 1
ATOM 3188 C CA . PHE A 1 391 ? 17.984 15.742 24.531 1 96.19 391 PHE A CA 1
ATOM 3189 C C . PHE A 1 391 ? 16.703 15.688 25.344 1 96.19 391 PHE A C 1
ATOM 3191 O O . PHE A 1 391 ? 16.719 15.297 26.516 1 96.19 391 PHE A O 1
ATOM 3198 N N . ARG A 1 392 ? 15.578 16.156 24.703 1 96.25 392 ARG A N 1
ATOM 3199 C CA . ARG A 1 392 ? 14.266 16.109 25.328 1 96.25 392 ARG A CA 1
ATOM 3200 C C . ARG A 1 392 ? 13.227 15.469 24.422 1 96.25 392 ARG A C 1
ATOM 3202 O O . ARG A 1 392 ? 13.312 15.594 23.188 1 96.25 392 ARG A O 1
ATOM 3209 N N . ILE A 1 393 ? 12.297 14.742 25.062 1 97.31 393 ILE A N 1
ATOM 3210 C CA . ILE A 1 393 ? 11.18 14.156 24.344 1 97.31 393 ILE A CA 1
ATOM 3211 C C . ILE A 1 393 ? 9.945 14.125 25.25 1 97.31 393 ILE A C 1
ATOM 3213 O O . ILE A 1 393 ? 10.039 13.82 26.438 1 97.31 393 ILE A O 1
ATOM 3217 N N . GLU A 1 394 ? 8.789 14.594 24.688 1 97.06 394 GLU A N 1
ATOM 3218 C CA . GLU A 1 394 ? 7.566 14.664 25.469 1 97.06 394 GLU A CA 1
ATOM 3219 C C . GLU A 1 394 ? 6.344 14.312 24.625 1 97.06 394 GLU A C 1
ATOM 3221 O O . GLU A 1 394 ? 6.332 14.555 23.422 1 97.06 394 GLU A O 1
ATOM 3226 N N . LEU A 1 395 ? 5.414 13.68 25.297 1 96.56 395 LEU A N 1
ATOM 3227 C CA . LEU A 1 395 ? 4.156 13.305 24.672 1 96.56 395 LEU A CA 1
ATOM 3228 C C . LEU A 1 395 ? 3.021 14.219 25.125 1 96.56 395 LEU A C 1
ATOM 3230 O O . LEU A 1 395 ? 2.852 14.453 26.328 1 96.56 395 LEU A O 1
ATOM 3234 N N . ARG A 1 396 ? 2.365 14.844 24.172 1 96.81 396 ARG A N 1
ATOM 3235 C CA . ARG A 1 396 ? 1.09 15.516 24.391 1 96.81 396 ARG A CA 1
ATOM 3236 C C . ARG A 1 396 ? -0.075 14.656 23.922 1 96.81 396 ARG A C 1
ATOM 3238 O O . ARG A 1 396 ? -0.211 14.398 22.719 1 96.81 396 ARG A O 1
ATOM 3245 N N . ARG A 1 397 ? -0.886 14.266 24.859 1 95.44 397 ARG A N 1
ATOM 3246 C CA . ARG A 1 397 ? -2.021 13.414 24.531 1 95.44 397 ARG A CA 1
ATOM 3247 C C . ARG A 1 397 ? -3.104 14.211 23.797 1 95.44 397 ARG A C 1
ATOM 3249 O O . ARG A 1 397 ? -3.256 15.414 24.031 1 95.44 397 ARG A O 1
ATOM 3256 N N . HIS A 1 398 ? -3.795 13.531 22.969 1 95.88 398 HIS A N 1
ATOM 3257 C CA . HIS A 1 398 ? -4.895 14.172 22.266 1 95.88 398 HIS A CA 1
ATOM 3258 C C . HIS A 1 398 ? -6.039 14.516 23.219 1 95.88 398 HIS A C 1
ATOM 3260 O O . HIS A 1 398 ? -6.086 14.008 24.344 1 95.88 398 HIS A O 1
ATOM 3266 N N . ALA A 1 399 ? -6.883 15.438 22.719 1 95.38 399 ALA A N 1
ATOM 3267 C CA . ALA A 1 399 ? -8.07 15.805 23.484 1 95.38 399 ALA A CA 1
ATOM 3268 C C . ALA A 1 399 ? -8.938 14.586 23.781 1 95.38 399 ALA A C 1
ATOM 3270 O O . ALA A 1 399 ? -9.102 13.711 22.922 1 95.38 399 ALA A O 1
ATOM 3271 N N . ALA A 1 400 ? -9.523 14.5 24.938 1 92.19 400 ALA A N 1
ATOM 3272 C CA . ALA A 1 400 ? -10.352 13.375 25.359 1 92.19 400 ALA A CA 1
ATOM 3273 C C . ALA A 1 400 ? -11.562 13.211 24.453 1 92.19 400 ALA A C 1
ATOM 3275 O O . ALA A 1 400 ? -12.008 12.086 24.203 1 92.19 400 ALA A O 1
ATOM 3276 N N . ALA A 1 401 ? -12.016 14.305 23.953 1 87.94 401 ALA A N 1
ATOM 3277 C CA . ALA A 1 401 ? -13.234 14.281 23.141 1 87.94 401 ALA A CA 1
ATOM 3278 C C . ALA A 1 401 ? -12.922 13.914 21.703 1 87.94 401 ALA A C 1
ATOM 3280 O O . ALA A 1 401 ? -13.82 13.562 20.938 1 87.94 401 ALA A O 1
ATOM 3281 N N . ALA A 1 402 ? -11.664 13.969 21.406 1 88.94 402 ALA A N 1
ATOM 3282 C CA . ALA A 1 402 ? -11.289 13.703 20.016 1 88.94 402 ALA A CA 1
ATOM 3283 C C . ALA A 1 402 ? -11.297 12.203 19.734 1 88.94 402 ALA A C 1
ATOM 3285 O O . ALA A 1 402 ? -10.75 11.414 20.5 1 88.94 402 ALA A O 1
ATOM 3286 N N . ARG A 1 403 ? -12.047 11.773 18.688 1 84.69 403 ARG A N 1
ATOM 3287 C CA . ARG A 1 403 ? -12.109 10.367 18.281 1 84.69 403 ARG A CA 1
ATOM 3288 C C . ARG A 1 403 ? -11.625 10.188 16.859 1 84.69 403 ARG A C 1
ATOM 3290 O O . ARG A 1 403 ? -12.031 10.938 15.953 1 84.69 403 ARG A O 1
ATOM 3297 N N . LYS A 1 404 ? -10.742 9.25 16.703 1 85.75 404 LYS A N 1
ATOM 3298 C CA . LYS A 1 404 ? -10.281 8.93 15.359 1 85.75 404 LYS A CA 1
ATOM 3299 C C . LYS A 1 404 ? -11 7.703 14.805 1 85.75 404 LYS A C 1
ATOM 3301 O O . LYS A 1 404 ? -11.164 6.707 15.508 1 85.75 404 LYS A O 1
ATOM 3306 N N . PHE A 1 405 ? -11.5 7.848 13.617 1 84.31 405 PHE A N 1
ATOM 3307 C CA . PHE A 1 405 ? -12.039 6.707 12.883 1 84.31 405 PHE A CA 1
ATOM 3308 C C . PHE A 1 405 ? -11.047 6.219 11.836 1 84.31 405 PHE A C 1
ATOM 3310 O O . PHE A 1 405 ? -10.766 6.922 10.859 1 84.31 405 PHE A O 1
ATOM 3317 N N . SER A 1 406 ? -10.57 5.023 12.125 1 84.38 406 SER A N 1
ATOM 3318 C CA . SER A 1 406 ? -9.617 4.465 11.172 1 84.38 406 SER A CA 1
ATOM 3319 C C . SER A 1 406 ? -10.305 4.07 9.867 1 84.38 406 SER A C 1
ATOM 3321 O O . SER A 1 406 ? -11.523 3.943 9.812 1 84.38 406 SER A O 1
ATOM 3323 N N . GLU A 1 407 ? -9.508 3.998 8.82 1 84.81 407 GLU A N 1
ATOM 3324 C CA . GLU A 1 407 ? -10.055 3.521 7.551 1 84.81 407 GLU A CA 1
ATOM 3325 C C . GLU A 1 407 ? -10.734 2.166 7.719 1 84.81 407 GLU A C 1
ATOM 3327 O O . GLU A 1 407 ? -11.781 1.915 7.121 1 84.81 407 GLU A O 1
ATOM 3332 N N . GLU A 1 408 ? -10.102 1.311 8.469 1 81 408 GLU A N 1
ATOM 3333 C CA . GLU A 1 408 ? -10.664 -0.018 8.703 1 81 408 GLU A CA 1
ATOM 3334 C C . GLU A 1 408 ? -12.031 0.068 9.383 1 81 408 GLU A C 1
ATOM 3336 O O . GLU A 1 408 ? -12.938 -0.693 9.047 1 81 408 GLU A O 1
ATOM 3341 N N . ASP A 1 409 ? -12.109 0.955 10.289 1 83.38 409 ASP A N 1
ATOM 3342 C CA . ASP A 1 409 ? -13.383 1.146 10.984 1 83.38 409 ASP A CA 1
ATOM 3343 C C . ASP A 1 409 ? -14.469 1.621 10.016 1 83.38 409 ASP A C 1
ATOM 3345 O O . ASP A 1 409 ? -15.594 1.128 10.055 1 83.38 409 ASP A O 1
ATOM 3349 N N . ILE A 1 410 ? -14.117 2.58 9.266 1 86.69 410 ILE A N 1
ATOM 3350 C CA . ILE A 1 410 ? -15.07 3.137 8.312 1 86.69 410 ILE A CA 1
ATOM 3351 C C . ILE A 1 410 ? -15.445 2.076 7.277 1 86.69 410 ILE A C 1
ATOM 3353 O O . ILE A 1 410 ? -16.609 1.927 6.93 1 86.69 410 ILE A O 1
ATOM 3357 N N . ALA A 1 411 ? -14.477 1.321 6.832 1 84.5 411 ALA A N 1
ATOM 3358 C CA . ALA A 1 411 ? -14.711 0.25 5.867 1 84.5 411 ALA A CA 1
ATOM 3359 C C . ALA A 1 411 ? -15.625 -0.824 6.449 1 84.5 411 ALA A C 1
ATOM 3361 O O . ALA A 1 411 ? -16.484 -1.37 5.746 1 84.5 411 ALA A O 1
ATOM 3362 N N . ALA A 1 412 ? -15.367 -1.136 7.688 1 83.5 412 ALA A N 1
ATOM 3363 C CA . ALA A 1 412 ? -16.203 -2.135 8.344 1 83.5 412 ALA A CA 1
ATOM 3364 C C . ALA A 1 412 ? -17.672 -1.696 8.375 1 83.5 412 ALA A C 1
ATOM 3366 O O . ALA A 1 412 ? -18.562 -2.518 8.195 1 83.5 412 ALA A O 1
ATOM 3367 N N . GLN A 1 413 ? -17.859 -0.432 8.602 1 87.06 413 GLN A N 1
ATOM 3368 C CA . GLN A 1 413 ? -19.219 0.107 8.586 1 87.06 413 GLN A CA 1
ATOM 3369 C C . GLN A 1 413 ? -19.828 0.023 7.188 1 87.06 413 GLN A C 1
ATOM 3371 O O . GLN A 1 413 ? -21 -0.356 7.035 1 87.06 413 GLN A O 1
ATOM 3376 N N . ALA A 1 414 ? -19.109 0.424 6.242 1 89.44 414 ALA A N 1
ATOM 3377 C CA . ALA A 1 414 ? -19.562 0.319 4.859 1 89.44 414 ALA A CA 1
ATOM 3378 C C . ALA A 1 414 ? -19.859 -1.13 4.488 1 89.44 414 ALA A C 1
ATOM 3380 O O . ALA A 1 414 ? -20.891 -1.417 3.869 1 89.44 414 ALA A O 1
ATOM 3381 N N . ASP A 1 415 ? -19.016 -2.02 4.926 1 85.31 415 ASP A N 1
ATOM 3382 C CA . ASP A 1 415 ? -19.172 -3.436 4.598 1 85.31 415 ASP A CA 1
ATOM 3383 C C . ASP A 1 415 ? -20.422 -4.016 5.238 1 85.31 415 ASP A C 1
ATOM 3385 O O . ASP A 1 415 ? -21.062 -4.898 4.668 1 85.31 415 ASP A O 1
ATOM 3389 N N . ALA A 1 416 ? -20.672 -3.543 6.375 1 86.94 416 ALA A N 1
ATOM 3390 C CA . ALA A 1 416 ? -21.906 -3.979 7.027 1 86.94 416 ALA A CA 1
ATOM 3391 C C . ALA A 1 416 ? -23.125 -3.6 6.199 1 86.94 416 ALA A C 1
ATOM 3393 O O . ALA A 1 416 ? -24.062 -4.395 6.062 1 86.94 416 ALA A O 1
ATOM 3394 N N . ILE A 1 417 ? -23.156 -2.414 5.688 1 91.19 417 ILE A N 1
ATOM 3395 C CA . ILE A 1 417 ? -24.25 -1.945 4.852 1 91.19 417 ILE A CA 1
ATOM 3396 C C . ILE A 1 417 ? -24.297 -2.748 3.553 1 91.19 417 ILE A C 1
ATOM 3398 O O . ILE A 1 417 ? -25.359 -3.15 3.096 1 91.19 417 ILE A O 1
ATOM 3402 N N . ILE A 1 418 ? -23.156 -3.016 3.029 1 90.25 418 ILE A N 1
ATOM 3403 C CA . ILE A 1 418 ? -23.047 -3.779 1.792 1 90.25 418 ILE A CA 1
ATOM 3404 C C . ILE A 1 418 ? -23.562 -5.199 2.016 1 90.25 418 ILE A C 1
ATOM 3406 O O . ILE A 1 418 ? -24.25 -5.762 1.157 1 90.25 418 ILE A O 1
ATOM 3410 N N . LYS A 1 419 ? -23.188 -5.727 3.121 1 86 419 LYS A N 1
ATOM 3411 C CA . LYS A 1 419 ? -23.672 -7.059 3.467 1 86 419 LYS A CA 1
ATOM 3412 C C . LYS A 1 419 ? -25.203 -7.078 3.521 1 86 419 LYS A C 1
ATOM 3414 O O . LYS A 1 419 ? -25.828 -8.039 3.068 1 86 419 LYS A O 1
ATOM 3419 N N . GLU A 1 420 ? -25.75 -6.051 4.031 1 91.06 420 GLU A N 1
ATOM 3420 C CA . GLU A 1 420 ? -27.203 -5.918 4.082 1 91.06 420 GLU A CA 1
ATOM 3421 C C . GLU A 1 420 ? -27.797 -5.824 2.678 1 91.06 420 GLU A C 1
ATOM 3423 O O . GLU A 1 420 ? -28.844 -6.41 2.4 1 91.06 420 GLU A O 1
ATOM 3428 N N . MET A 1 421 ? -27.188 -5.102 1.871 1 92.75 421 MET A N 1
ATOM 3429 C CA . MET A 1 421 ? -27.641 -4.949 0.489 1 92.75 421 MET A CA 1
ATOM 3430 C C . MET A 1 421 ? -27.547 -6.277 -0.257 1 92.75 421 MET A C 1
ATOM 3432 O O . MET A 1 421 ? -28.453 -6.629 -1.016 1 92.75 421 MET A O 1
ATOM 3436 N N . ARG A 1 422 ? -26.531 -6.973 0.01 1 88 422 ARG A N 1
ATOM 3437 C CA . ARG A 1 422 ? -26.375 -8.281 -0.616 1 88 422 ARG A CA 1
ATOM 3438 C C . ARG A 1 422 ? -27.438 -9.258 -0.144 1 88 422 ARG A C 1
ATOM 3440 O O . ARG A 1 422 ? -27.953 -10.047 -0.933 1 88 422 ARG A O 1
ATOM 3447 N N . ALA A 1 423 ? -27.641 -9.227 1.09 1 89.38 423 ALA A N 1
ATOM 3448 C CA . ALA A 1 423 ? -28.703 -10.062 1.646 1 89.38 423 ALA A CA 1
ATOM 3449 C C . ALA A 1 423 ? -30.047 -9.734 1.009 1 89.38 423 ALA A C 1
ATOM 3451 O O . ALA A 1 423 ? -30.844 -10.633 0.716 1 89.38 423 ALA A O 1
ATOM 3452 N N . ALA A 1 424 ? -30.344 -8.477 0.814 1 91.94 424 ALA A N 1
ATOM 3453 C CA . ALA A 1 424 ? -31.594 -8.055 0.172 1 91.94 424 ALA A CA 1
ATOM 3454 C C . ALA A 1 424 ? -31.688 -8.602 -1.248 1 91.94 424 ALA A C 1
ATOM 3456 O O . ALA A 1 424 ? -32.75 -9.102 -1.654 1 91.94 424 ALA A O 1
ATOM 3457 N N . HIS A 1 425 ? -30.672 -8.578 -1.936 1 89.94 425 HIS A N 1
ATOM 3458 C CA . HIS A 1 425 ? -30.641 -9.117 -3.293 1 89.94 425 HIS A CA 1
ATOM 3459 C C . HIS A 1 425 ? -30.891 -10.617 -3.301 1 89.94 425 HIS A C 1
ATOM 3461 O O . HIS A 1 425 ? -31.625 -11.117 -4.164 1 89.94 425 HIS A O 1
ATOM 3467 N N . SER A 1 426 ? -30.281 -11.266 -2.334 1 86.19 426 SER A N 1
ATOM 3468 C CA . SER A 1 426 ? -30.453 -12.711 -2.24 1 86.19 426 SER A CA 1
ATOM 3469 C C . SER A 1 426 ? -31.906 -13.07 -1.947 1 86.19 426 SER A C 1
ATOM 3471 O O . SER A 1 426 ? -32.375 -14.148 -2.33 1 86.19 426 SER A O 1
ATOM 3473 N N . GLU A 1 427 ? -32.625 -12.18 -1.353 1 90.31 427 GLU A N 1
ATOM 3474 C CA . GLU A 1 427 ? -34.031 -12.375 -1.029 1 90.31 427 GLU A CA 1
ATOM 3475 C C . GLU A 1 427 ? -34.938 -11.906 -2.17 1 90.31 427 GLU A C 1
ATOM 3477 O O . GLU A 1 427 ? -36.156 -12.016 -2.086 1 90.31 427 GLU A O 1
ATOM 3482 N N . GLY A 1 428 ? -34.375 -11.391 -3.16 1 89.38 428 GLY A N 1
ATOM 3483 C CA . GLY A 1 428 ? -35.125 -10.922 -4.305 1 89.38 428 GLY A CA 1
ATOM 3484 C C . GLY A 1 428 ? -35.625 -9.5 -4.141 1 89.38 428 GLY A C 1
ATOM 3485 O O . GLY A 1 428 ? -36.5 -9.062 -4.883 1 89.38 428 GLY A O 1
ATOM 3486 N N . ARG A 1 429 ? -35.219 -8.805 -3.205 1 92.81 429 ARG A N 1
ATOM 3487 C CA . ARG A 1 429 ? -35.594 -7.418 -2.982 1 92.81 429 ARG A CA 1
ATOM 3488 C C . ARG A 1 429 ? -34.719 -6.461 -3.77 1 92.81 429 ARG A C 1
ATOM 3490 O O . ARG A 1 429 ? -33.531 -6.711 -3.93 1 92.81 429 ARG A O 1
ATOM 3497 N N . SER A 1 430 ? -35.219 -5.355 -4.25 1 93.81 430 SER A N 1
ATOM 3498 C CA . SER A 1 430 ? -34.438 -4.309 -4.891 1 93.81 430 SER A CA 1
ATOM 3499 C C . SER A 1 430 ? -33.844 -3.371 -3.859 1 93.81 430 SER A C 1
ATOM 3501 O O . SER A 1 430 ? -34.344 -3.242 -2.744 1 93.81 430 SER A O 1
ATOM 3503 N N . VAL A 1 431 ? -32.75 -2.779 -4.195 1 96.38 431 VAL A N 1
ATOM 3504 C CA . VAL A 1 431 ? -32.031 -1.864 -3.293 1 96.38 431 VAL A CA 1
ATOM 3505 C C . VAL A 1 431 ? -32.125 -0.441 -3.844 1 96.38 431 VAL A C 1
ATOM 3507 O O . VAL A 1 431 ? -31.75 -0.195 -4.996 1 96.38 431 VAL A O 1
ATOM 3510 N N . MET A 1 432 ? -32.625 0.485 -3.002 1 96.06 432 MET A N 1
ATOM 3511 C CA . MET A 1 432 ? -32.688 1.9 -3.355 1 96.06 432 MET A CA 1
ATOM 3512 C C . MET A 1 432 ? -31.781 2.732 -2.453 1 96.06 432 MET A C 1
ATOM 3514 O O . MET A 1 432 ? -31.719 2.494 -1.245 1 96.06 432 MET A O 1
ATOM 3518 N N . PHE A 1 433 ? -31.016 3.59 -3.055 1 96.69 433 PHE A N 1
ATOM 3519 C CA . PHE A 1 433 ? -30.203 4.547 -2.318 1 96.69 433 PHE A CA 1
ATOM 3520 C C . PHE A 1 433 ? -30.781 5.953 -2.43 1 96.69 433 PHE A C 1
ATOM 3522 O O . PHE A 1 433 ? -31.016 6.449 -3.535 1 96.69 433 PHE A O 1
ATOM 3529 N N . TYR A 1 434 ? -31.094 6.59 -1.33 1 95.75 434 TYR A N 1
ATOM 3530 C CA . TYR A 1 434 ? -31.719 7.914 -1.32 1 95.75 434 TYR A CA 1
ATOM 3531 C C . TYR A 1 434 ? -30.688 8.992 -1.004 1 95.75 434 TYR A C 1
ATOM 3533 O O . TYR A 1 434 ? -30.203 9.094 0.13 1 95.75 434 TYR A O 1
ATOM 3541 N N . SER A 1 435 ? -30.312 9.781 -1.989 1 94.06 435 SER A N 1
ATOM 3542 C CA . SER A 1 435 ? -29.391 10.906 -1.832 1 94.06 435 SER A CA 1
ATOM 3543 C C . SER A 1 435 ? -30.141 12.203 -1.558 1 94.06 435 SER A C 1
ATOM 3545 O O . SER A 1 435 ? -30.984 12.617 -2.359 1 94.06 435 SER A O 1
ATOM 3547 N N . CYS A 1 436 ? -29.828 12.797 -0.419 1 91.69 436 CYS A N 1
ATOM 3548 C CA . CYS A 1 436 ? -30.578 13.992 -0.043 1 91.69 436 CYS A CA 1
ATOM 3549 C C . CYS A 1 436 ? -29.656 15.023 0.61 1 91.69 436 CYS A C 1
ATOM 3551 O O . CYS A 1 436 ? -28.516 14.727 0.939 1 91.69 436 CYS A O 1
ATOM 3553 N N . VAL A 1 437 ? -30.188 16.172 0.784 1 85.88 437 VAL A N 1
ATOM 3554 C CA . VAL A 1 437 ? -29.469 17.266 1.445 1 85.88 437 VAL A CA 1
ATOM 3555 C C . VAL A 1 437 ? -29.391 16.984 2.945 1 85.88 437 VAL A C 1
ATOM 3557 O O . VAL A 1 437 ? -30.406 16.75 3.598 1 85.88 437 VAL A O 1
ATOM 3560 N N . ILE A 1 438 ? -28.188 17.031 3.441 1 79.44 438 ILE A N 1
ATOM 3561 C CA . ILE A 1 438 ? -28.031 16.812 4.875 1 79.44 438 ILE A CA 1
ATOM 3562 C C . ILE A 1 438 ? -27.312 18.016 5.5 1 79.44 438 ILE A C 1
ATOM 3564 O O . ILE A 1 438 ? -27.875 18.688 6.371 1 79.44 438 ILE A O 1
ATOM 3568 N N . GLY A 1 439 ? -26.109 18.391 5.008 1 71.62 439 GLY A N 1
ATOM 3569 C CA . GLY A 1 439 ? -25.312 19.422 5.652 1 71.62 439 GLY A CA 1
ATOM 3570 C C . GLY A 1 439 ? -25.125 20.656 4.785 1 71.62 439 GLY A C 1
ATOM 3571 O O . GLY A 1 439 ? -24.391 21.578 5.16 1 71.62 439 GLY A O 1
ATOM 3572 N N . SER A 1 440 ? -25.828 20.797 3.732 1 73.31 440 SER A N 1
ATOM 3573 C CA . SER A 1 440 ? -25.547 21.859 2.783 1 73.31 440 SER A CA 1
ATOM 3574 C C . SER A 1 440 ? -26.281 23.156 3.16 1 73.31 440 SER A C 1
ATOM 3576 O O . SER A 1 440 ? -25.938 24.234 2.672 1 73.31 440 SER A O 1
ATOM 3578 N N . ILE A 1 441 ? -27.312 23 3.934 1 73.31 441 ILE A N 1
ATOM 3579 C CA . ILE A 1 441 ? -28.031 24.172 4.422 1 73.31 441 ILE A CA 1
ATOM 3580 C C . ILE A 1 441 ? -27.578 24.516 5.84 1 73.31 441 ILE A C 1
ATOM 3582 O O . ILE A 1 441 ? -27.781 23.734 6.77 1 73.31 441 ILE A O 1
ATOM 3586 N N . PRO A 1 442 ? -26.859 25.641 5.965 1 71.19 442 PRO A N 1
ATOM 3587 C CA . PRO A 1 442 ? -26.25 25.984 7.254 1 71.19 442 PRO A CA 1
ATOM 3588 C C . PRO A 1 442 ? -27.25 25.953 8.406 1 71.19 442 PRO A C 1
ATOM 3590 O O . PRO A 1 442 ? -28.328 26.547 8.305 1 71.19 442 PRO A O 1
ATOM 3593 N N . GLY A 1 443 ? -27 25.297 9.438 1 71.81 443 GLY A N 1
ATOM 3594 C CA . GLY A 1 443 ? -27.781 25.266 10.664 1 71.81 443 GLY A CA 1
ATOM 3595 C C . GLY A 1 443 ? -29.031 24.406 10.555 1 71.81 443 GLY A C 1
ATOM 3596 O O . GLY A 1 443 ? -29.859 24.391 11.469 1 71.81 443 GLY A O 1
ATOM 3597 N N . GLN A 1 444 ? -29.188 23.719 9.484 1 80.38 444 GLN A N 1
ATOM 3598 C CA . GLN A 1 444 ? -30.422 22.984 9.258 1 80.38 444 GLN A CA 1
ATOM 3599 C C . GLN A 1 444 ? -30.156 21.484 9.172 1 80.38 444 GLN A C 1
ATOM 3601 O O . GLN A 1 444 ? -30.938 20.75 8.547 1 80.38 444 GLN A O 1
ATOM 3606 N N . THR A 1 445 ? -29.094 21.016 9.781 1 81.44 445 THR A N 1
ATOM 3607 C CA . THR A 1 445 ? -28.75 19.594 9.664 1 81.44 445 THR A CA 1
ATOM 3608 C C . THR A 1 445 ? -29.797 18.719 10.344 1 81.44 445 THR A C 1
ATOM 3610 O O . THR A 1 445 ? -30.188 17.688 9.805 1 81.44 445 THR A O 1
ATOM 3613 N N . SER A 1 446 ? -30.25 19.188 11.461 1 85.69 446 SER A N 1
ATOM 3614 C CA . SER A 1 446 ? -31.25 18.406 12.18 1 85.69 446 SER A CA 1
ATOM 3615 C C . SER A 1 446 ? -32.562 18.344 11.398 1 85.69 446 SER A C 1
ATOM 3617 O O . SER A 1 446 ? -33.188 17.281 11.336 1 85.69 446 SER A O 1
ATOM 3619 N N . VAL A 1 447 ? -32.875 19.453 10.852 1 89.62 447 VAL A N 1
ATOM 3620 C CA . VAL A 1 447 ? -34.094 19.484 10.031 1 89.62 447 VAL A CA 1
ATOM 3621 C C . VAL A 1 447 ? -33.938 18.578 8.82 1 89.62 447 VAL A C 1
ATOM 3623 O O . VAL A 1 447 ? -34.844 17.828 8.477 1 89.62 447 VAL A O 1
ATOM 3626 N N . ALA A 1 448 ? -32.812 18.609 8.234 1 89.12 448 ALA A N 1
ATOM 3627 C CA . ALA A 1 448 ? -32.5 17.812 7.051 1 89.12 448 ALA A CA 1
ATOM 3628 C C . ALA A 1 448 ? -32.656 16.312 7.363 1 89.12 448 ALA A C 1
ATOM 3630 O O . ALA A 1 448 ? -33.219 15.555 6.574 1 89.12 448 ALA A O 1
ATOM 3631 N N . VAL A 1 449 ? -32.094 15.953 8.484 1 90.25 449 VAL A N 1
ATOM 3632 C CA . VAL A 1 449 ? -32.125 14.555 8.898 1 90.25 449 VAL A CA 1
ATOM 3633 C C . VAL A 1 449 ? -33.594 14.125 9.148 1 90.25 449 VAL A C 1
ATOM 3635 O O . VAL A 1 449 ? -34 13.031 8.742 1 90.25 449 VAL A O 1
ATOM 3638 N N . THR A 1 450 ? -34.281 14.984 9.766 1 92.81 450 THR A N 1
ATOM 3639 C CA . THR A 1 450 ? -35.688 14.695 10.055 1 92.81 450 THR A CA 1
ATOM 3640 C C . THR A 1 450 ? -36.5 14.555 8.758 1 92.81 450 THR A C 1
ATOM 3642 O O . THR A 1 450 ? -37.312 13.648 8.633 1 92.81 450 THR A O 1
ATOM 3645 N N . LEU A 1 451 ? -36.25 15.422 7.867 1 93.5 451 LEU A N 1
ATOM 3646 C CA . LEU A 1 451 ? -36.938 15.367 6.586 1 93.5 451 LEU A CA 1
ATOM 3647 C C . LEU A 1 451 ? -36.656 14.055 5.859 1 93.5 451 LEU A C 1
ATOM 3649 O O . LEU A 1 451 ? -37.562 13.406 5.336 1 93.5 451 LEU A O 1
ATOM 3653 N N . ALA A 1 452 ? -35.375 13.695 5.809 1 93.69 452 ALA A N 1
ATOM 3654 C CA . ALA A 1 452 ? -34.938 12.484 5.117 1 93.69 452 ALA A CA 1
ATOM 3655 C C . ALA A 1 452 ? -35.562 11.242 5.742 1 93.69 452 ALA A C 1
ATOM 3657 O O . ALA A 1 452 ? -36.062 10.352 5.035 1 93.69 452 ALA A O 1
ATOM 3658 N N . ARG A 1 453 ? -35.594 11.195 7.012 1 94.19 453 ARG A N 1
ATOM 3659 C CA . ARG A 1 453 ? -36.188 10.055 7.723 1 94.19 453 ARG A CA 1
ATOM 3660 C C . ARG A 1 453 ? -37.688 9.953 7.473 1 94.19 453 ARG A C 1
ATOM 3662 O O . ARG A 1 453 ? -38.188 8.867 7.215 1 94.19 453 ARG A O 1
ATOM 3669 N N . THR A 1 454 ? -38.344 11.062 7.605 1 95.5 454 THR A N 1
ATOM 3670 C CA . THR A 1 454 ? -39.781 11.109 7.41 1 95.5 454 THR A CA 1
ATOM 3671 C C . THR A 1 454 ? -40.156 10.641 6.012 1 95.5 454 THR A C 1
ATOM 3673 O O . THR A 1 454 ? -41.062 9.836 5.844 1 95.5 454 THR A O 1
ATOM 3676 N N . PHE A 1 455 ? -39.469 11.117 5.113 1 95.25 455 PHE A N 1
ATOM 3677 C CA . PHE A 1 455 ? -39.781 10.773 3.729 1 95.25 455 PHE A CA 1
ATOM 3678 C C . PHE A 1 455 ? -39.531 9.289 3.473 1 95.25 455 PHE A C 1
ATOM 3680 O O . PHE A 1 455 ? -40.375 8.617 2.885 1 95.25 455 PHE A O 1
ATOM 3687 N N . VAL A 1 456 ? -38.406 8.789 3.861 1 94.94 456 VAL A N 1
ATOM 3688 C CA . VAL A 1 456 ? -38.031 7.406 3.6 1 94.94 456 VAL A CA 1
ATOM 3689 C C . VAL A 1 456 ? -38.969 6.465 4.34 1 94.94 456 VAL A C 1
ATOM 3691 O O . VAL A 1 456 ? -39.344 5.406 3.822 1 94.94 456 VAL A O 1
ATOM 3694 N N . ASP A 1 457 ? -39.344 6.844 5.523 1 94.69 457 ASP A N 1
ATOM 3695 C CA . ASP A 1 457 ? -40.312 6.051 6.25 1 94.69 457 ASP A CA 1
ATOM 3696 C C . ASP A 1 457 ? -41.625 5.949 5.473 1 94.69 457 ASP A C 1
ATOM 3698 O O . ASP A 1 457 ? -42.25 4.891 5.438 1 94.69 457 ASP A O 1
ATOM 3702 N N . ASN A 1 458 ? -42.031 7.016 4.949 1 94.5 458 ASN A N 1
ATOM 3703 C CA . ASN A 1 458 ? -43.25 7.027 4.129 1 94.5 458 ASN A CA 1
ATOM 3704 C C . ASN A 1 458 ? -43.094 6.164 2.883 1 94.5 458 ASN A C 1
ATOM 3706 O O . ASN A 1 458 ? -44.031 5.484 2.467 1 94.5 458 ASN A O 1
ATOM 3710 N N . LEU A 1 459 ? -41.906 6.238 2.25 1 92.94 459 LEU A N 1
ATOM 3711 C CA . LEU A 1 459 ? -41.625 5.43 1.072 1 92.94 459 LEU A CA 1
ATOM 3712 C C . LEU A 1 459 ? -41.688 3.941 1.408 1 92.94 459 LEU A C 1
ATOM 3714 O O . LEU A 1 459 ? -42.156 3.139 0.604 1 92.94 459 LEU A O 1
ATOM 3718 N N . ARG A 1 460 ? -41.125 3.621 2.576 1 93.75 460 ARG A N 1
ATOM 3719 C CA . ARG A 1 460 ? -41.094 2.227 3.012 1 93.75 460 ARG A CA 1
ATOM 3720 C C . ARG A 1 460 ? -42.531 1.686 3.191 1 93.75 460 ARG A C 1
ATOM 3722 O O . ARG A 1 460 ? -42.75 0.496 2.98 1 93.75 460 ARG A O 1
ATOM 3729 N N . LYS A 1 461 ? -43.438 2.498 3.516 1 92.56 461 LYS A N 1
ATOM 3730 C CA . LYS A 1 461 ? -44.844 2.1 3.672 1 92.56 461 LYS A CA 1
ATOM 3731 C C . LYS A 1 461 ? -45.5 1.886 2.316 1 92.56 461 LYS A C 1
ATOM 3733 O O . LYS A 1 461 ? -46.406 1.06 2.188 1 92.56 461 LYS A O 1
ATOM 3738 N N . LYS A 1 462 ? -45.031 2.572 1.392 1 90.19 462 LYS A N 1
ATOM 3739 C CA . LYS A 1 462 ? -45.656 2.57 0.077 1 90.19 462 LYS A CA 1
ATOM 3740 C C . LYS A 1 462 ? -45.062 1.487 -0.819 1 90.19 462 LYS A C 1
ATOM 3742 O O . LYS A 1 462 ? -45.719 1.051 -1.78 1 90.19 462 LYS A O 1
ATOM 3747 N N . MET A 1 463 ? -43.844 1.121 -0.599 1 87.94 463 MET A N 1
ATOM 3748 C CA . MET A 1 463 ? -43.125 0.228 -1.509 1 87.94 463 MET A CA 1
ATOM 3749 C C . MET A 1 463 ? -42.906 -1.138 -0.867 1 87.94 463 MET A C 1
ATOM 3751 O O . MET A 1 463 ? -42.594 -1.227 0.317 1 87.94 463 MET A O 1
ATOM 3755 N N . ASP A 1 464 ? -43.125 -2.195 -1.71 1 86 464 ASP A N 1
ATOM 3756 C CA . ASP A 1 464 ? -42.906 -3.562 -1.248 1 86 464 ASP A CA 1
ATOM 3757 C C . ASP A 1 464 ? -41.594 -4.133 -1.803 1 86 464 ASP A C 1
ATOM 3759 O O . ASP A 1 464 ? -41.188 -3.775 -2.906 1 86 464 ASP A O 1
ATOM 3763 N N . ASN A 1 465 ? -40.906 -4.906 -1.04 1 89.69 465 ASN A N 1
ATOM 3764 C CA . ASN A 1 465 ? -39.75 -5.719 -1.44 1 89.69 465 ASN A CA 1
ATOM 3765 C C . ASN A 1 465 ? -38.562 -4.852 -1.85 1 89.69 465 ASN A C 1
ATOM 3767 O O . ASN A 1 465 ? -37.938 -5.109 -2.869 1 89.69 465 ASN A O 1
ATOM 3771 N N . ILE A 1 466 ? -38.469 -3.674 -1.199 1 91.94 466 ILE A N 1
ATOM 3772 C CA . ILE A 1 466 ? -37.375 -2.781 -1.499 1 91.94 466 ILE A CA 1
ATOM 3773 C C . ILE A 1 466 ? -36.625 -2.445 -0.213 1 91.94 466 ILE A C 1
ATOM 3775 O O . ILE A 1 466 ? -37.219 -2.242 0.837 1 91.94 466 ILE A O 1
ATOM 3779 N N . LEU A 1 467 ? -35.312 -2.549 -0.202 1 95.56 467 LEU A N 1
ATOM 3780 C CA . LEU A 1 467 ? -34.469 -2.035 0.86 1 95.56 467 LEU A CA 1
ATOM 3781 C C . LEU A 1 467 ? -33.969 -0.62 0.542 1 95.56 467 LEU A C 1
ATOM 3783 O O . LEU A 1 467 ? -33.344 -0.39 -0.49 1 95.56 467 LEU A O 1
ATOM 3787 N N . ILE A 1 468 ? -34.375 0.299 1.376 1 95.31 468 ILE A N 1
ATOM 3788 C CA . ILE A 1 468 ? -33.969 1.686 1.146 1 95.31 468 ILE A CA 1
ATOM 3789 C C . ILE A 1 468 ? -32.844 2.07 2.098 1 95.31 468 ILE A C 1
ATOM 3791 O O . ILE A 1 468 ? -33 1.986 3.318 1 95.31 468 ILE A O 1
ATOM 3795 N N . ILE A 1 469 ? -31.734 2.428 1.537 1 95.25 469 ILE A N 1
ATOM 3796 C CA . ILE A 1 469 ? -30.609 2.93 2.309 1 95.25 469 ILE A CA 1
ATOM 3797 C C . ILE A 1 469 ? -30.703 4.449 2.447 1 95.25 469 ILE A C 1
ATOM 3799 O O . ILE A 1 469 ? -30.609 5.176 1.456 1 95.25 469 ILE A O 1
ATOM 3803 N N . ASN A 1 470 ? -30.922 4.887 3.656 1 93 470 ASN A N 1
ATOM 3804 C CA . ASN A 1 470 ? -31.016 6.301 3.998 1 93 470 ASN A CA 1
ATOM 3805 C C . ASN A 1 470 ? -29.797 6.777 4.781 1 93 470 ASN A C 1
ATOM 3807 O O . ASN A 1 470 ? -29.641 6.434 5.953 1 93 470 ASN A O 1
ATOM 3811 N N . PRO A 1 471 ? -28.953 7.629 4.125 1 89.38 471 PRO A N 1
ATOM 3812 C CA . PRO A 1 471 ? -27.75 8.109 4.812 1 89.38 471 PRO A CA 1
ATOM 3813 C C . PRO A 1 471 ? -28.062 8.789 6.145 1 89.38 471 PRO A C 1
ATOM 3815 O O . PRO A 1 471 ? -27.25 8.75 7.07 1 89.38 471 PRO A O 1
ATOM 3818 N N . ALA A 1 472 ? -29.219 9.305 6.273 1 87 472 ALA A N 1
ATOM 3819 C CA . ALA A 1 472 ? -29.609 10.023 7.484 1 87 472 ALA A CA 1
ATOM 3820 C C . ALA A 1 472 ? -29.766 9.062 8.664 1 87 472 ALA A C 1
ATOM 3822 O O . ALA A 1 472 ? -29.766 9.492 9.82 1 87 472 ALA A O 1
ATOM 3823 N N . GLU A 1 473 ? -29.781 7.844 8.383 1 87.56 473 GLU A N 1
ATOM 3824 C CA . GLU A 1 473 ? -29.984 6.844 9.43 1 87.56 473 GLU A CA 1
ATOM 3825 C C . GLU A 1 473 ? -28.656 6.25 9.883 1 87.56 473 GLU A C 1
ATOM 3827 O O . GLU A 1 473 ? -28.609 5.473 10.844 1 87.56 473 GLU A O 1
ATOM 3832 N N . HIS A 1 474 ? -27.625 6.523 9.203 1 80.94 474 HIS A N 1
ATOM 3833 C CA . HIS A 1 474 ? -26.328 5.906 9.469 1 80.94 474 HIS A CA 1
ATOM 3834 C C . HIS A 1 474 ? -25.312 6.934 9.969 1 80.94 474 HIS A C 1
ATOM 3836 O O . HIS A 1 474 ? -24.125 6.82 9.695 1 80.94 474 HIS A O 1
ATOM 3842 N N . PHE A 1 475 ? -25.781 7.852 10.711 1 72.25 475 PHE A N 1
ATOM 3843 C CA . PHE A 1 475 ? -24.875 8.844 11.289 1 72.25 475 PHE A CA 1
ATOM 3844 C C . PHE A 1 475 ? -24.109 8.25 12.461 1 72.25 475 PHE A C 1
ATOM 3846 O O . PHE A 1 475 ? -24.688 7.598 13.328 1 72.25 475 PHE A O 1
ATOM 3853 N N . VAL A 1 476 ? -22.875 8.227 12.273 1 70.62 476 VAL A N 1
ATOM 3854 C CA . VAL A 1 476 ? -22.031 7.812 13.383 1 70.62 476 VAL A CA 1
ATOM 3855 C C . VAL A 1 476 ? -21.406 9.039 14.047 1 70.62 476 VAL A C 1
ATOM 3857 O O . VAL A 1 476 ? -20.781 9.859 13.375 1 70.62 476 VAL A O 1
ATOM 3860 N N . GLU A 1 477 ? -21.688 9.125 15.305 1 68.31 477 GLU A N 1
ATOM 3861 C CA . GLU A 1 477 ? -21.172 10.266 16.062 1 68.31 477 GLU A CA 1
ATOM 3862 C C . GLU A 1 477 ? -19.656 10.367 15.945 1 68.31 477 GLU A C 1
ATOM 3864 O O . GLU A 1 477 ? -18.953 9.367 16.094 1 68.31 477 GLU A O 1
ATOM 3869 N N . GLY A 1 478 ? -19.297 11.547 15.578 1 70 478 GLY A N 1
ATOM 3870 C CA . GLY A 1 478 ? -17.859 11.773 15.531 1 70 478 GLY A CA 1
ATOM 3871 C C . GLY A 1 478 ? -17.297 11.75 14.125 1 70 478 GLY A C 1
ATOM 3872 O O . GLY A 1 478 ? -16.203 12.258 13.883 1 70 478 GLY A O 1
ATOM 3873 N N . MET A 1 479 ? -18.047 11.148 13.234 1 77.31 479 MET A N 1
ATOM 3874 C CA . MET A 1 479 ? -17.562 11.133 11.859 1 77.31 479 MET A CA 1
ATOM 3875 C C . MET A 1 479 ? -17.812 12.484 11.188 1 77.31 479 MET A C 1
ATOM 3877 O O . MET A 1 479 ? -18.891 13.055 11.297 1 77.31 479 MET A O 1
ATOM 3881 N N . ASP A 1 480 ? -16.75 12.922 10.633 1 77.38 480 ASP A N 1
ATOM 3882 C CA . ASP A 1 480 ? -16.922 14.18 9.914 1 77.38 480 ASP A CA 1
ATOM 3883 C C . ASP A 1 480 ? -17.344 13.938 8.469 1 77.38 480 ASP A C 1
ATOM 3885 O O . ASP A 1 480 ? -17.625 12.797 8.078 1 77.38 480 ASP A O 1
ATOM 3889 N N . GLY A 1 481 ? -17.562 15.047 7.754 1 74.5 481 GLY A N 1
ATOM 3890 C CA . GLY A 1 481 ? -18.031 14.969 6.383 1 74.5 481 GLY A CA 1
ATOM 3891 C C . GLY A 1 481 ? -17.141 14.133 5.488 1 74.5 481 GLY A C 1
ATOM 3892 O O . GLY A 1 481 ? -17.625 13.359 4.664 1 74.5 481 GLY A O 1
ATOM 3893 N N . ASP A 1 482 ? -15.859 14.203 5.711 1 78.38 482 ASP A N 1
ATOM 3894 C CA . ASP A 1 482 ? -14.898 13.453 4.91 1 78.38 482 ASP A CA 1
ATOM 3895 C C . ASP A 1 482 ? -15.039 11.953 5.141 1 78.38 482 ASP A C 1
ATOM 3897 O O . ASP A 1 482 ? -14.977 11.164 4.195 1 78.38 482 ASP A O 1
ATOM 3901 N N . ASP A 1 483 ? -15.227 11.609 6.336 1 83.81 483 ASP A N 1
ATOM 3902 C CA . ASP A 1 483 ? -15.375 10.203 6.695 1 83.81 483 ASP A CA 1
ATOM 3903 C C . ASP A 1 483 ? -16.656 9.617 6.113 1 83.81 483 ASP A C 1
ATOM 3905 O O . ASP A 1 483 ? -16.656 8.516 5.566 1 83.81 483 ASP A O 1
ATOM 3909 N N . LEU A 1 484 ? -17.641 10.398 6.219 1 82.06 484 LEU A N 1
ATOM 3910 C CA . LEU A 1 484 ? -18.938 9.953 5.723 1 82.06 484 LEU A CA 1
ATOM 3911 C C . LEU A 1 484 ? -18.906 9.766 4.207 1 82.06 484 LEU A C 1
ATOM 3913 O O . LEU A 1 484 ? -19.422 8.773 3.688 1 82.06 484 LEU A O 1
ATOM 3917 N N . MET A 1 485 ? -18.359 10.711 3.584 1 81.62 485 MET A N 1
ATOM 3918 C CA . MET A 1 485 ? -18.297 10.641 2.127 1 81.62 485 MET A CA 1
ATOM 3919 C C . MET A 1 485 ? -17.469 9.43 1.683 1 81.62 485 MET A C 1
ATOM 3921 O O . MET A 1 485 ? -17.812 8.773 0.698 1 81.62 485 MET A O 1
ATOM 3925 N N . PHE A 1 486 ? -16.516 9.172 2.395 1 83.88 486 PHE A N 1
ATOM 3926 C CA . PHE A 1 486 ? -15.688 8 2.105 1 83.88 486 PHE A CA 1
ATOM 3927 C C . PHE A 1 486 ? -16.484 6.719 2.299 1 83.88 486 PHE A C 1
ATOM 3929 O O . PHE A 1 486 ? -16.453 5.828 1.447 1 83.88 486 PHE A O 1
ATOM 3936 N N . MET A 1 487 ? -17.125 6.609 3.328 1 85.88 487 MET A N 1
ATOM 3937 C CA . MET A 1 487 ? -17.922 5.438 3.645 1 85.88 487 MET A CA 1
ATOM 3938 C C . MET A 1 487 ? -19 5.211 2.58 1 85.88 487 MET A C 1
ATOM 3940 O O . MET A 1 487 ? -19.141 4.098 2.07 1 85.88 487 MET A O 1
ATOM 3944 N N . TRP A 1 488 ? -19.594 6.281 2.256 1 88.31 488 TRP A N 1
ATOM 3945 C CA . TRP A 1 488 ? -20.719 6.164 1.334 1 88.31 488 TRP A CA 1
ATOM 3946 C C . TRP A 1 488 ? -20.25 5.812 -0.07 1 88.31 488 TRP A C 1
ATOM 3948 O O . TRP A 1 488 ? -20.906 5.066 -0.792 1 88.31 488 TRP A O 1
ATOM 3958 N N . GLU A 1 489 ? -19.156 6.398 -0.415 1 88.5 489 GLU A N 1
ATOM 3959 C CA . GLU A 1 489 ? -18.625 6.055 -1.735 1 88.5 489 GLU A CA 1
ATOM 3960 C C . GLU A 1 489 ? -18.359 4.559 -1.848 1 88.5 489 GLU A C 1
ATOM 3962 O O . GLU A 1 489 ? -18.578 3.959 -2.902 1 88.5 489 GLU A O 1
ATOM 3967 N N . ARG A 1 490 ? -17.875 3.996 -0.835 1 88.12 490 ARG A N 1
ATOM 3968 C CA . ARG A 1 490 ? -17.641 2.557 -0.82 1 88.12 490 ARG A CA 1
ATOM 3969 C C . ARG A 1 490 ? -18.938 1.783 -1.014 1 88.12 490 ARG A C 1
ATOM 3971 O O . ARG A 1 490 ? -18.984 0.814 -1.774 1 88.12 490 ARG A O 1
ATOM 3978 N N . VAL A 1 491 ? -19.969 2.227 -0.364 1 91.75 491 VAL A N 1
ATOM 3979 C CA . VAL A 1 491 ? -21.266 1.592 -0.469 1 91.75 491 VAL A CA 1
ATOM 3980 C C . VAL A 1 491 ? -21.844 1.803 -1.871 1 91.75 491 VAL A C 1
ATOM 3982 O O . VAL A 1 491 ? -22.328 0.86 -2.498 1 91.75 491 VAL A O 1
ATOM 3985 N N . GLN A 1 492 ? -21.688 3.021 -2.262 1 92.88 492 GLN A N 1
ATOM 3986 C CA . GLN A 1 492 ? -22.281 3.457 -3.523 1 92.88 492 GLN A CA 1
ATOM 3987 C C . GLN A 1 492 ? -21.609 2.775 -4.711 1 92.88 492 GLN A C 1
ATOM 3989 O O . GLN A 1 492 ? -22.25 2.514 -5.73 1 92.88 492 GLN A O 1
ATOM 3994 N N . ARG A 1 493 ? -20.391 2.408 -4.629 1 89.81 493 ARG A N 1
ATOM 3995 C CA . ARG A 1 493 ? -19.656 1.781 -5.723 1 89.81 493 ARG A CA 1
ATOM 3996 C C . ARG A 1 493 ? -19.656 0.262 -5.582 1 89.81 493 ARG A C 1
ATOM 3998 O O . ARG A 1 493 ? -18.938 -0.433 -6.297 1 89.81 493 ARG A O 1
ATOM 4005 N N . SER A 1 494 ? -20.438 -0.246 -4.707 1 87.12 494 SER A N 1
ATOM 4006 C CA . SER A 1 494 ? -20.5 -1.684 -4.465 1 87.12 494 SER A CA 1
ATOM 4007 C C . SER A 1 494 ? -21.141 -2.412 -5.641 1 87.12 494 SER A C 1
ATOM 4009 O O . SER A 1 494 ? -20.984 -3.629 -5.781 1 87.12 494 SER A O 1
ATOM 4011 N N . GLY A 1 495 ? -21.969 -1.688 -6.48 1 87.88 495 GLY A N 1
ATOM 4012 C CA . GLY A 1 495 ? -22.656 -2.281 -7.613 1 87.88 495 GLY A CA 1
ATOM 4013 C C . GLY A 1 495 ? -23.969 -2.941 -7.227 1 87.88 495 GLY A C 1
ATOM 4014 O O . GLY A 1 495 ? -24.578 -3.639 -8.039 1 87.88 495 GLY A O 1
ATOM 4015 N N . LEU A 1 496 ? -24.406 -2.719 -6.031 1 91.69 496 LEU A N 1
ATOM 4016 C CA . LEU A 1 496 ? -25.578 -3.434 -5.535 1 91.69 496 LEU A CA 1
ATOM 4017 C C . LEU A 1 496 ? -26.812 -2.533 -5.551 1 91.69 496 LEU A C 1
ATOM 4019 O O . LEU A 1 496 ? -27.922 -2.973 -5.211 1 91.69 496 LEU A O 1
ATOM 4023 N N . ILE A 1 497 ? -26.688 -1.256 -5.961 1 94.56 497 ILE A N 1
ATOM 4024 C CA . ILE A 1 497 ? -27.797 -0.313 -5.992 1 94.56 497 ILE A CA 1
ATOM 4025 C C . ILE A 1 497 ? -28.578 -0.476 -7.293 1 94.56 497 ILE A C 1
ATOM 4027 O O . ILE A 1 497 ? -28 -0.375 -8.383 1 94.56 497 ILE A O 1
ATOM 4031 N N . ASP A 1 498 ? -29.812 -0.702 -7.141 1 94.62 498 ASP A N 1
ATOM 4032 C CA . ASP A 1 498 ? -30.672 -0.854 -8.312 1 94.62 498 ASP A CA 1
ATOM 4033 C C . ASP A 1 498 ? -31.297 0.48 -8.719 1 94.62 498 ASP A C 1
ATOM 4035 O O . ASP A 1 498 ? -31.453 0.761 -9.906 1 94.62 498 ASP A O 1
ATOM 4039 N N . VAL A 1 499 ? -31.734 1.211 -7.707 1 94.81 499 VAL A N 1
ATOM 4040 C CA . VAL A 1 499 ? -32.375 2.506 -7.934 1 94.81 499 VAL A CA 1
ATOM 4041 C C . VAL A 1 499 ? -31.672 3.574 -7.094 1 94.81 499 VAL A C 1
ATOM 4043 O O . VAL A 1 499 ? -31.578 3.449 -5.871 1 94.81 499 VAL A O 1
ATOM 4046 N N . TRP A 1 500 ? -31.156 4.551 -7.777 1 96.75 500 TRP A N 1
ATOM 4047 C CA . TRP A 1 500 ? -30.578 5.703 -7.102 1 96.75 500 TRP A CA 1
ATOM 4048 C C . TRP A 1 500 ? -31.531 6.898 -7.156 1 96.75 500 TRP A C 1
ATOM 4050 O O . TRP A 1 500 ? -31.734 7.488 -8.219 1 96.75 500 TRP A O 1
ATOM 4060 N N . ARG A 1 501 ? -32.125 7.246 -6.051 1 96 501 ARG A N 1
ATOM 4061 C CA . ARG A 1 501 ? -33.094 8.344 -6.012 1 96 501 ARG A CA 1
ATOM 4062 C C . ARG A 1 501 ? -32.469 9.586 -5.371 1 96 501 ARG A C 1
ATOM 4064 O O . ARG A 1 501 ? -31.984 9.531 -4.246 1 96 501 ARG A O 1
ATOM 4071 N N . PHE A 1 502 ? -32.5 10.68 -6.09 1 96.5 502 PHE A N 1
ATOM 4072 C CA . PHE A 1 502 ? -32.062 11.969 -5.586 1 96.5 502 PHE A CA 1
ATOM 4073 C C . PHE A 1 502 ? -33.219 12.82 -5.137 1 96.5 502 PHE A C 1
ATOM 4075 O O . PHE A 1 502 ? -34.25 12.867 -5.82 1 96.5 502 PHE A O 1
ATOM 4082 N N . GLN A 1 503 ? -33.062 13.414 -4.039 1 94.94 503 GLN A N 1
ATOM 4083 C CA . GLN A 1 503 ? -34.094 14.203 -3.4 1 94.94 503 GLN A CA 1
ATOM 4084 C C . GLN A 1 503 ? -34.562 15.32 -4.32 1 94.94 503 GLN A C 1
ATOM 4086 O O . GLN A 1 503 ? -33.781 16.109 -4.816 1 94.94 503 GLN A O 1
ATOM 4091 N N . THR A 1 504 ? -35.906 15.406 -4.527 1 94.25 504 THR A N 1
ATOM 4092 C CA . THR A 1 504 ? -36.531 16.453 -5.344 1 94.25 504 THR A CA 1
ATOM 4093 C C . THR A 1 504 ? -37.219 17.484 -4.473 1 94.25 504 THR A C 1
ATOM 4095 O O . THR A 1 504 ? -37.344 17.297 -3.258 1 94.25 504 THR A O 1
ATOM 4098 N N . VAL A 1 505 ? -37.594 18.547 -5.188 1 93 505 VAL A N 1
ATOM 4099 C CA . VAL A 1 505 ? -38.344 19.578 -4.504 1 93 505 VAL A CA 1
ATOM 4100 C C . VAL A 1 505 ? -39.656 18.984 -3.957 1 93 505 VAL A C 1
ATOM 4102 O O . VAL A 1 505 ? -40.062 19.328 -2.85 1 93 505 VAL A O 1
ATOM 4105 N N . GLU A 1 506 ? -40.188 18.078 -4.723 1 93.12 506 GLU A N 1
ATOM 4106 C CA . GLU A 1 506 ? -41.438 17.422 -4.328 1 93.12 506 GLU A CA 1
ATOM 4107 C C . GLU A 1 506 ? -41.219 16.562 -3.088 1 93.12 506 GLU A C 1
ATOM 4109 O O . GLU A 1 506 ? -42.125 16.484 -2.225 1 93.12 506 GLU A O 1
ATOM 4114 N N . ASP A 1 507 ? -40.125 15.906 -3.029 1 95.56 507 ASP A N 1
ATOM 4115 C CA . ASP A 1 507 ? -39.812 15.102 -1.849 1 95.56 507 ASP A CA 1
ATOM 4116 C C . ASP A 1 507 ? -39.812 15.969 -0.588 1 95.56 507 ASP A C 1
ATOM 4118 O O . ASP A 1 507 ? -40.312 15.547 0.461 1 95.56 507 ASP A O 1
ATOM 4122 N N . ILE A 1 508 ? -39.156 17.109 -0.696 1 94.25 508 ILE A N 1
ATOM 4123 C CA . ILE A 1 508 ? -39 18.031 0.433 1 94.25 508 ILE A CA 1
ATOM 4124 C C . ILE A 1 508 ? -40.406 18.562 0.834 1 94.25 508 ILE A C 1
ATOM 4126 O O . ILE A 1 508 ? -40.719 18.578 2.02 1 94.25 508 ILE A O 1
ATOM 4130 N N . GLU A 1 509 ? -41.188 18.922 -0.149 1 94.06 509 GLU A N 1
ATOM 4131 C CA . GLU A 1 509 ? -42.562 19.422 0.116 1 94.06 509 GLU A CA 1
ATOM 4132 C C . GLU A 1 509 ? -43.406 18.344 0.772 1 94.06 509 GLU A C 1
ATOM 4134 O O . GLU A 1 509 ? -44.125 18.625 1.731 1 94.06 509 GLU A O 1
ATOM 4139 N N . GLU A 1 510 ? -43.25 17.172 0.232 1 95.06 510 GLU A N 1
ATOM 4140 C CA . GLU A 1 510 ? -44 16.062 0.795 1 95.06 510 GLU A CA 1
ATOM 4141 C C . GLU A 1 510 ? -43.594 15.781 2.234 1 95.06 510 GLU A C 1
ATOM 4143 O O . GLU A 1 510 ? -44.406 15.461 3.082 1 95.06 510 GLU A O 1
ATOM 4148 N N . SER A 1 511 ? -42.344 15.836 2.494 1 95.38 511 SER A N 1
ATOM 4149 C CA . SER A 1 511 ? -41.844 15.594 3.838 1 95.38 511 SER A CA 1
ATOM 4150 C C . SER A 1 511 ? -42.375 16.609 4.836 1 95.38 511 SER A C 1
ATOM 4152 O O . SER A 1 511 ? -42.812 16.25 5.938 1 95.38 511 SER A O 1
ATOM 4154 N N . PHE A 1 512 ? -42.312 17.812 4.461 1 94.94 512 PHE A N 1
ATOM 4155 C CA . PHE A 1 512 ? -42.844 18.844 5.34 1 94.94 512 PHE A CA 1
ATOM 4156 C C . PHE A 1 512 ? -44.344 18.656 5.551 1 94.94 512 PHE A C 1
ATOM 4158 O O . PHE A 1 512 ? -44.875 18.875 6.648 1 94.94 512 PHE A O 1
ATOM 4165 N N . ALA A 1 513 ? -45.062 18.281 4.512 1 95.19 513 ALA A N 1
ATOM 4166 C CA . ALA A 1 513 ? -46.5 18.016 4.613 1 95.19 513 ALA A CA 1
ATOM 4167 C C . ALA A 1 513 ? -46.781 16.875 5.598 1 95.19 513 ALA A C 1
ATOM 4169 O O . ALA A 1 513 ? -47.719 16.953 6.387 1 95.19 513 ALA A O 1
ATOM 4170 N N . LEU A 1 514 ? -45.969 15.906 5.496 1 95.69 514 LEU A N 1
ATOM 4171 C CA . LEU A 1 514 ? -46.156 14.75 6.379 1 95.69 514 LEU A CA 1
ATOM 4172 C C . LEU A 1 514 ? -45.875 15.141 7.832 1 95.69 514 LEU A C 1
ATOM 4174 O O . LEU A 1 514 ? -46.438 14.539 8.75 1 95.69 514 LEU A O 1
ATOM 4178 N N . LEU A 1 515 ? -45.094 16.125 8.039 1 95.12 515 LEU A N 1
ATOM 4179 C CA . LEU A 1 515 ? -44.75 16.594 9.375 1 95.12 515 LEU A CA 1
ATOM 4180 C C . LEU A 1 515 ? -45.75 17.641 9.852 1 95.12 515 LEU A C 1
ATOM 4182 O O . LEU A 1 515 ? -45.719 18.094 11 1 95.12 515 LEU A O 1
ATOM 4186 N N . GLY A 1 516 ? -46.562 18.031 9 1 93.12 516 GLY A N 1
ATOM 4187 C CA . GLY A 1 516 ? -47.562 19.031 9.336 1 93.12 516 GLY A CA 1
ATOM 4188 C C . GLY A 1 516 ? -47.031 20.438 9.383 1 93.12 516 GLY A C 1
ATOM 4189 O O . GLY A 1 516 ? -47.5 21.281 10.141 1 93.12 516 GLY A O 1
ATOM 4190 N N . ARG A 1 517 ? -45.938 20.688 8.75 1 94 517 ARG A N 1
ATOM 4191 C CA . ARG A 1 517 ? -45.281 21.984 8.75 1 94 517 ARG A CA 1
ATOM 4192 C C . ARG A 1 517 ? -45.25 22.562 7.34 1 94 517 ARG A C 1
ATOM 4194 O O . ARG A 1 517 ? -45.219 21.828 6.355 1 94 517 ARG A O 1
ATOM 4201 N N . LYS A 1 518 ? -45.25 23.875 7.273 1 91.88 518 LYS A N 1
ATOM 4202 C CA . LYS A 1 518 ? -45.031 24.547 5.996 1 91.88 518 LYS A CA 1
ATOM 4203 C C . LYS A 1 518 ? -43.531 24.609 5.652 1 91.88 518 LYS A C 1
ATOM 4205 O O . LYS A 1 518 ? -42.688 24.578 6.547 1 91.88 518 LYS A O 1
ATOM 4210 N N . VAL A 1 519 ? -43.219 24.672 4.395 1 92.06 519 VAL A N 1
ATOM 4211 C CA . VAL A 1 519 ? -41.844 24.734 3.951 1 92.06 519 VAL A CA 1
ATOM 4212 C C . VAL A 1 519 ? -41.25 26.094 4.285 1 92.06 519 VAL A C 1
ATOM 4214 O O . VAL A 1 519 ? -41.719 27.125 3.797 1 92.06 519 VAL A O 1
ATOM 4217 N N . PRO A 1 520 ? -40.312 26.141 5.043 1 91.94 520 PRO A N 1
ATOM 4218 C CA . PRO A 1 520 ? -39.656 27.422 5.336 1 91.94 520 PRO A CA 1
ATOM 4219 C C . PRO A 1 520 ? -38.906 28.016 4.137 1 91.94 520 PRO A C 1
ATOM 4221 O O . PRO A 1 520 ? -38.562 27.266 3.217 1 91.94 520 PRO A O 1
ATOM 4224 N N . PRO A 1 521 ? -38.594 29.297 4.219 1 87.62 521 PRO A N 1
ATOM 4225 C CA . PRO A 1 521 ? -37.875 29.953 3.102 1 87.62 521 PRO A CA 1
ATOM 4226 C C . PRO A 1 521 ? -36.5 29.359 2.834 1 87.62 521 PRO A C 1
ATOM 4228 O O . PRO A 1 521 ? -36.062 29.297 1.684 1 87.62 521 PRO A O 1
ATOM 4231 N N . SER A 1 522 ? -35.906 28.859 3.832 1 87.12 522 SER A N 1
ATOM 4232 C CA . SER A 1 522 ? -34.562 28.297 3.686 1 87.12 522 SER A CA 1
ATOM 4233 C C . SER A 1 522 ? -34.562 27.016 2.865 1 87.12 522 SER A C 1
ATOM 4235 O O . SER A 1 522 ? -33.562 26.609 2.299 1 87.12 522 SER A O 1
ATOM 4237 N N . TRP A 1 523 ? -35.688 26.406 2.723 1 90.44 523 TRP A N 1
ATOM 4238 C CA . TRP A 1 523 ? -35.781 25.125 2.051 1 90.44 523 TRP A CA 1
ATOM 4239 C C . TRP A 1 523 ? -36.594 25.25 0.752 1 90.44 523 TRP A C 1
ATOM 4241 O O . TRP A 1 523 ? -36.625 24.312 -0.054 1 90.44 523 TRP A O 1
ATOM 4251 N N . SER A 1 524 ? -37.156 26.453 0.512 1 87.56 524 SER A N 1
ATOM 4252 C CA . SER A 1 524 ? -38.031 26.641 -0.639 1 87.56 524 SER A CA 1
ATOM 4253 C C . SER A 1 524 ? -37.25 26.5 -1.948 1 87.56 524 SER A C 1
ATOM 4255 O O . SER A 1 524 ? -36.25 27.156 -2.162 1 87.56 524 SER A O 1
ATOM 4257 N N . GLY A 1 525 ? -37.688 25.641 -2.783 1 85.75 525 GLY A N 1
ATOM 4258 C CA . GLY A 1 525 ? -37.125 25.438 -4.105 1 85.75 525 GLY A CA 1
ATOM 4259 C C . GLY A 1 525 ? -35.812 24.641 -4.082 1 85.75 525 GLY A C 1
ATOM 4260 O O . GLY A 1 525 ? -35.156 24.516 -5.105 1 85.75 525 GLY A O 1
ATOM 4261 N N . LYS A 1 526 ? -35.469 24.156 -2.965 1 87.88 526 LYS A N 1
ATOM 4262 C CA . LYS A 1 526 ? -34.188 23.438 -2.859 1 87.88 526 LYS A CA 1
ATOM 4263 C C . LYS A 1 526 ? -34.375 21.938 -3.066 1 87.88 526 LYS A C 1
ATOM 4265 O O . LYS A 1 526 ? -35.469 21.422 -2.852 1 87.88 526 LYS A O 1
ATOM 4270 N N . ASP A 1 527 ? -33.469 21.312 -3.674 1 90.44 527 ASP A N 1
ATOM 4271 C CA . ASP A 1 527 ? -33.406 19.875 -3.865 1 90.44 527 ASP A CA 1
ATOM 4272 C C . ASP A 1 527 ? -31.984 19.359 -3.781 1 90.44 527 ASP A C 1
ATOM 4274 O O . ASP A 1 527 ? -31.109 20.047 -3.232 1 90.44 527 ASP A O 1
ATOM 4278 N N . ALA A 1 528 ? -31.766 18.141 -4.199 1 90.38 528 ALA A N 1
ATOM 4279 C CA . ALA A 1 528 ? -30.453 17.5 -4.059 1 90.38 528 ALA A CA 1
ATOM 4280 C C . ALA A 1 528 ? -29.391 18.266 -4.84 1 90.38 528 ALA A C 1
ATOM 4282 O O . ALA A 1 528 ? -28.188 18.141 -4.547 1 90.38 528 ALA A O 1
ATOM 4283 N N . THR A 1 529 ? -29.797 19.047 -5.855 1 86.81 529 THR A N 1
ATOM 4284 C CA . THR A 1 529 ? -28.844 19.781 -6.691 1 86.81 529 THR A CA 1
ATOM 4285 C C . THR A 1 529 ? -28.156 20.875 -5.891 1 86.81 529 THR A C 1
ATOM 4287 O O . THR A 1 529 ? -27.109 21.391 -6.305 1 86.81 529 THR A O 1
ATOM 4290 N N . TYR A 1 530 ? -28.688 21.125 -4.715 1 81.25 530 TYR A N 1
ATOM 4291 C CA . TYR A 1 530 ? -28.109 22.172 -3.869 1 81.25 530 TYR A CA 1
ATOM 4292 C C . TYR A 1 530 ? -27 21.625 -2.986 1 81.25 530 TYR A C 1
ATOM 4294 O O . TYR A 1 530 ? -26.312 22.375 -2.297 1 81.25 530 TYR A O 1
ATOM 4302 N N . SER A 1 531 ? -26.797 20.406 -3.064 1 82.5 531 SER A N 1
ATOM 4303 C CA . SER A 1 531 ? -25.859 19.75 -2.178 1 82.5 531 SER A CA 1
ATOM 4304 C C . SER A 1 531 ? -24.578 19.359 -2.924 1 82.5 531 SER A C 1
ATOM 4306 O O . SER A 1 531 ? -24.641 18.656 -3.945 1 82.5 531 SER A O 1
ATOM 4308 N N . THR A 1 532 ? -23.453 19.719 -2.377 1 76.75 532 THR A N 1
ATOM 4309 C CA . THR A 1 532 ? -22.172 19.328 -2.945 1 76.75 532 THR A CA 1
ATOM 4310 C C . THR A 1 532 ? -21.969 17.812 -2.83 1 76.75 532 THR A C 1
ATOM 4312 O O . THR A 1 532 ? -21.391 17.188 -3.721 1 76.75 532 THR A O 1
ATOM 4315 N N . GLY A 1 533 ? -22.469 17.328 -1.761 1 81 533 GLY A N 1
ATOM 4316 C CA . GLY A 1 533 ? -22.391 15.883 -1.595 1 81 533 GLY A CA 1
ATOM 4317 C C . GLY A 1 533 ? -23.188 15.117 -2.637 1 81 533 GLY A C 1
ATOM 4318 O O . GLY A 1 533 ? -22.688 14.141 -3.209 1 81 533 GLY A O 1
ATOM 4319 N N . CYS A 1 534 ? -24.297 15.641 -2.898 1 88 534 CYS A N 1
ATOM 4320 C CA . CYS A 1 534 ? -25.156 14.977 -3.879 1 88 534 CYS A CA 1
ATOM 4321 C C . CYS A 1 534 ? -24.578 15.109 -5.281 1 88 534 CYS A C 1
ATOM 4323 O O . CYS A 1 534 ? -24.75 14.227 -6.117 1 88 534 CYS A O 1
ATOM 4325 N N . THR A 1 535 ? -23.922 16.219 -5.516 1 85.25 535 THR A N 1
ATOM 4326 C CA . THR A 1 535 ? -23.266 16.391 -6.812 1 85.25 535 THR A CA 1
ATOM 4327 C C . THR A 1 535 ? -22.219 15.305 -7.035 1 85.25 535 THR A C 1
ATOM 4329 O O . THR A 1 535 ? -22.125 14.734 -8.125 1 85.25 535 THR A O 1
ATOM 4332 N N . LYS A 1 536 ? -21.469 15.094 -6.039 1 84.06 536 LYS A N 1
ATOM 4333 C CA . LYS A 1 536 ? -20.484 14.031 -6.129 1 84.06 536 LYS A CA 1
ATOM 4334 C C . LYS A 1 536 ? -21.156 12.672 -6.312 1 84.06 536 LYS A C 1
ATOM 4336 O O . LYS A 1 536 ? -20.672 11.836 -7.082 1 84.06 536 LYS A O 1
ATOM 4341 N N . GLU A 1 537 ? -22.203 12.523 -5.629 1 90.25 537 GLU A N 1
ATOM 4342 C CA . GLU A 1 537 ? -22.922 11.25 -5.711 1 90.25 537 GLU A CA 1
ATOM 4343 C C . GLU A 1 537 ? -23.5 11.031 -7.105 1 90.25 537 GLU A C 1
ATOM 4345 O O . GLU A 1 537 ? -23.547 9.898 -7.59 1 90.25 537 GLU A O 1
ATOM 4350 N N . MET A 1 538 ? -23.938 12.117 -7.699 1 91.06 538 MET A N 1
ATOM 4351 C CA . MET A 1 538 ? -24.469 12 -9.055 1 91.06 538 MET A CA 1
ATOM 4352 C C . MET A 1 538 ? -23.391 11.523 -10.023 1 91.06 538 MET A C 1
ATOM 4354 O O . MET A 1 538 ? -23.656 10.703 -10.898 1 91.06 538 MET A O 1
ATOM 4358 N N . ARG A 1 539 ? -22.219 12 -9.859 1 87.25 539 ARG A N 1
ATOM 4359 C CA . ARG A 1 539 ? -21.094 11.531 -10.68 1 87.25 539 ARG A CA 1
ATOM 4360 C C . ARG A 1 539 ? -20.859 10.039 -10.484 1 87.25 539 ARG A C 1
ATOM 4362 O O . ARG A 1 539 ? -20.625 9.312 -11.453 1 87.25 539 ARG A O 1
ATOM 4369 N N . ILE A 1 540 ? -20.906 9.656 -9.273 1 90.56 540 ILE A N 1
ATOM 4370 C CA . ILE A 1 540 ? -20.719 8.242 -8.953 1 90.56 540 ILE A CA 1
ATOM 4371 C C . ILE A 1 540 ? -21.844 7.418 -9.578 1 90.56 540 ILE A C 1
ATOM 4373 O O . ILE A 1 540 ? -21.609 6.344 -10.133 1 90.56 540 ILE A O 1
ATOM 4377 N N . ALA A 1 541 ? -23.031 7.957 -9.43 1 93.62 541 ALA A N 1
ATOM 4378 C CA . ALA A 1 541 ? -24.188 7.254 -9.969 1 93.62 541 ALA A CA 1
ATOM 4379 C C . ALA A 1 541 ? -24.047 7.043 -11.477 1 93.62 541 ALA A C 1
ATOM 4381 O O . ALA A 1 541 ? -24.344 5.965 -11.992 1 93.62 541 ALA A O 1
ATOM 4382 N N . LEU A 1 542 ? -23.594 8.031 -12.117 1 90.31 542 LEU A N 1
ATOM 4383 C CA . LEU A 1 542 ? -23.406 7.934 -13.562 1 90.31 542 LEU A CA 1
ATOM 4384 C C . LEU A 1 542 ? -22.312 6.934 -13.906 1 90.31 542 LEU A C 1
ATOM 4386 O O . LEU A 1 542 ? -22.453 6.156 -14.859 1 90.31 542 LEU A O 1
ATOM 4390 N N . ASP A 1 543 ? -21.312 6.98 -13.18 1 87.5 543 ASP A N 1
ATOM 4391 C CA . ASP A 1 543 ? -20.234 6.02 -13.367 1 87.5 543 ASP A CA 1
ATOM 4392 C C . ASP A 1 543 ? -20.734 4.586 -13.188 1 87.5 543 ASP A C 1
ATOM 4394 O O . ASP A 1 543 ? -20.391 3.705 -13.977 1 87.5 543 ASP A O 1
ATOM 4398 N N . MET A 1 544 ? -21.484 4.383 -12.188 1 90.19 544 MET A N 1
ATOM 4399 C CA . MET A 1 544 ? -21.984 3.051 -11.867 1 90.19 544 MET A CA 1
ATOM 4400 C C . MET A 1 544 ? -23.016 2.6 -12.883 1 90.19 544 MET A C 1
ATOM 4402 O O . MET A 1 544 ? -23.109 1.412 -13.203 1 90.19 544 MET A O 1
ATOM 4406 N N . GLN A 1 545 ? -23.781 3.541 -13.336 1 89.88 545 GLN A N 1
ATOM 4407 C CA . GLN A 1 545 ? -24.766 3.209 -14.352 1 89.88 545 GLN A CA 1
ATOM 4408 C C . GLN A 1 545 ? -24.094 2.756 -15.641 1 89.88 545 GLN A C 1
ATOM 4410 O O . GLN A 1 545 ? -24.625 1.885 -16.344 1 89.88 545 GLN A O 1
ATOM 4415 N N . ALA A 1 546 ? -23 3.326 -15.922 1 82.88 546 ALA A N 1
ATOM 4416 C CA . ALA A 1 546 ? -22.234 2.924 -17.094 1 82.88 546 ALA A CA 1
ATOM 4417 C C . ALA A 1 546 ? -21.766 1.476 -16.984 1 82.88 546 ALA A C 1
ATOM 4419 O O . ALA A 1 546 ? -21.703 0.755 -17.984 1 82.88 546 ALA A O 1
ATOM 4420 N N . LYS A 1 547 ? -21.5 1.065 -15.82 1 80.94 547 LYS A N 1
ATOM 4421 C CA . LYS A 1 547 ? -21.047 -0.3 -15.578 1 80.94 547 LYS A CA 1
ATOM 4422 C C . LYS A 1 547 ? -22.234 -1.261 -15.469 1 80.94 547 LYS A C 1
ATOM 4424 O O . LYS A 1 547 ? -22.125 -2.434 -15.828 1 80.94 547 LYS A O 1
ATOM 4429 N N . ASN A 1 548 ? -23.234 -0.752 -14.867 1 86.94 548 ASN A N 1
ATOM 4430 C CA . ASN A 1 548 ? -24.484 -1.488 -14.711 1 86.94 548 ASN A CA 1
ATOM 4431 C C . ASN A 1 548 ? -25.656 -0.753 -15.367 1 86.94 548 ASN A C 1
ATOM 4433 O O . ASN A 1 548 ? -26.406 -0.048 -14.695 1 86.94 548 ASN A O 1
ATOM 4437 N N . ARG A 1 549 ? -25.984 -1.147 -16.531 1 83.94 549 ARG A N 1
ATOM 4438 C CA . ARG A 1 549 ? -26.922 -0.4 -17.359 1 83.94 549 ARG A CA 1
ATOM 4439 C C . ARG A 1 549 ? -28.344 -0.551 -16.828 1 83.94 549 ARG A C 1
ATOM 4441 O O . ARG A 1 549 ? -29.219 0.285 -17.109 1 83.94 549 ARG A O 1
ATOM 4448 N N . GLU A 1 550 ? -28.578 -1.508 -16.047 1 89.75 550 GLU A N 1
ATOM 4449 C CA . GLU A 1 550 ? -29.938 -1.739 -15.531 1 89.75 550 GLU A CA 1
ATOM 4450 C C . GLU A 1 550 ? -30.234 -0.842 -14.336 1 89.75 550 GLU A C 1
ATOM 4452 O O . GLU A 1 550 ? -31.391 -0.681 -13.953 1 89.75 550 GLU A O 1
ATOM 4457 N N . MET A 1 551 ? -29.25 -0.185 -13.805 1 92.5 551 MET A N 1
ATOM 4458 C CA . MET A 1 551 ? -29.453 0.7 -12.664 1 92.5 551 MET A CA 1
ATOM 4459 C C . MET A 1 551 ? -30.25 1.94 -13.07 1 92.5 551 MET A C 1
ATOM 4461 O O . MET A 1 551 ? -30 2.525 -14.125 1 92.5 551 MET A O 1
ATOM 4465 N N . GLN A 1 552 ? -31.188 2.348 -12.242 1 93.88 552 GLN A N 1
ATOM 4466 C CA . GLN A 1 552 ? -32.031 3.5 -12.539 1 93.88 552 GLN A CA 1
ATOM 4467 C C . GLN A 1 552 ? -31.656 4.695 -11.664 1 93.88 552 GLN A C 1
ATOM 4469 O O . GLN A 1 552 ? -31.375 4.535 -10.477 1 93.88 552 GLN A O 1
ATOM 4474 N N . ILE A 1 553 ? -31.625 5.836 -12.234 1 95.19 553 ILE A N 1
ATOM 4475 C CA . ILE A 1 553 ? -31.406 7.086 -11.516 1 95.19 553 ILE A CA 1
ATOM 4476 C C . ILE A 1 553 ? -32.656 7.949 -11.586 1 95.19 553 ILE A C 1
ATOM 4478 O O . ILE A 1 553 ? -33.156 8.266 -12.672 1 95.19 553 ILE A O 1
ATOM 4482 N N . ILE A 1 554 ? -33.219 8.227 -10.445 1 94.94 554 ILE A N 1
ATOM 4483 C CA . ILE A 1 554 ? -34.438 9.023 -10.359 1 94.94 554 ILE A CA 1
ATOM 4484 C C . ILE A 1 554 ? -34.125 10.352 -9.664 1 94.94 554 ILE A C 1
ATOM 4486 O O . ILE A 1 554 ? -33.375 10.398 -8.695 1 94.94 554 ILE A O 1
ATOM 4490 N N . GLY A 1 555 ? -34.656 11.422 -10.148 1 93.12 555 GLY A N 1
ATOM 4491 C CA . GLY A 1 555 ? -34.438 12.742 -9.562 1 93.12 555 GLY A CA 1
ATOM 4492 C C . GLY A 1 555 ? -34.156 13.812 -10.594 1 93.12 555 GLY A C 1
ATOM 4493 O O . GLY A 1 555 ? -34.562 13.688 -11.758 1 93.12 555 GLY A O 1
ATOM 4494 N N . PRO A 1 556 ? -33.562 14.906 -10.109 1 91.88 556 PRO A N 1
ATOM 4495 C CA . PRO A 1 556 ? -33.25 15.992 -11.047 1 91.88 556 PRO A CA 1
ATOM 4496 C C . PRO A 1 556 ? -32.219 15.57 -12.102 1 91.88 556 PRO A C 1
ATOM 4498 O O . PRO A 1 556 ? -31.469 14.625 -11.898 1 91.88 556 PRO A O 1
ATOM 4501 N N . GLU A 1 557 ? -32.25 16.328 -13.219 1 90.38 557 GLU A N 1
ATOM 4502 C CA . GLU A 1 557 ? -31.328 16.016 -14.32 1 90.38 557 GLU A CA 1
ATOM 4503 C C . GLU A 1 557 ? -29.875 16.219 -13.906 1 90.38 557 GLU A C 1
ATOM 4505 O O . GLU A 1 557 ? -29.562 17.156 -13.18 1 90.38 557 GLU A O 1
ATOM 4510 N N . PRO A 1 558 ? -29 15.289 -14.367 1 88.94 558 PRO A N 1
ATOM 4511 C CA . PRO A 1 558 ? -27.594 15.367 -14.008 1 88.94 558 PRO A CA 1
ATOM 4512 C C . PRO A 1 558 ? -26.969 16.719 -14.344 1 88.94 558 PRO A C 1
ATOM 4514 O O . PRO A 1 558 ? -26.109 17.219 -13.594 1 88.94 558 PRO A O 1
ATOM 4517 N N . ARG A 1 559 ? -27.438 17.375 -15.414 1 84.88 559 ARG A N 1
ATOM 4518 C CA . ARG A 1 559 ? -26.859 18.641 -15.844 1 84.88 559 ARG A CA 1
ATOM 4519 C C . ARG A 1 559 ? -27.031 19.719 -14.781 1 84.88 559 ARG A C 1
ATOM 4521 O O . ARG A 1 559 ? -26.203 20.625 -14.656 1 84.88 559 ARG A O 1
ATOM 4528 N N . LEU A 1 560 ? -28.047 19.609 -14.008 1 84.12 560 LEU A N 1
ATOM 4529 C CA . LEU A 1 560 ? -28.359 20.609 -12.984 1 84.12 560 LEU A CA 1
ATOM 4530 C C . LEU A 1 560 ? -27.375 20.5 -11.82 1 84.12 560 LEU A C 1
ATOM 4532 O O . LEU A 1 560 ? -27.141 21.484 -11.109 1 84.12 560 LEU A O 1
ATOM 4536 N N . PHE A 1 561 ? -26.812 19.344 -11.625 1 85.25 561 PHE A N 1
ATOM 4537 C CA . PHE A 1 561 ? -25.844 19.141 -10.562 1 85.25 561 PHE A CA 1
ATOM 4538 C C . PHE A 1 561 ? -24.5 19.781 -10.914 1 85.25 561 PHE A C 1
ATOM 4540 O O . PHE A 1 561 ? -23.828 20.328 -10.047 1 85.25 561 PHE A O 1
ATOM 4547 N N . PHE A 1 562 ? -24.109 19.719 -12.18 1 77.19 562 PHE A N 1
ATOM 4548 C CA . PHE A 1 562 ? -22.781 20.094 -12.609 1 77.19 562 PHE A CA 1
ATOM 4549 C C . PHE A 1 562 ? -22.703 21.578 -12.938 1 77.19 562 PHE A C 1
ATOM 4551 O O . PHE A 1 562 ? -21.609 22.156 -13.047 1 77.19 562 PHE A O 1
ATOM 4558 N N . ARG A 1 563 ? -23.797 22.188 -13.195 1 58.69 563 ARG A N 1
ATOM 4559 C CA . ARG A 1 563 ? -23.812 23.625 -13.422 1 58.69 563 ARG A CA 1
ATOM 4560 C C . ARG A 1 563 ? -23.266 24.375 -12.211 1 58.69 563 ARG A C 1
ATOM 4562 O O . ARG A 1 563 ? -22.625 25.422 -12.367 1 58.69 563 ARG A O 1
ATOM 4569 N N . ARG A 1 564 ? -23.531 23.844 -11.172 1 49.75 564 ARG A N 1
ATOM 4570 C CA . ARG A 1 564 ? -23.188 24.562 -9.961 1 49.75 564 ARG A CA 1
ATOM 4571 C C . ARG A 1 564 ? -21.719 24.406 -9.625 1 49.75 564 ARG A C 1
ATOM 4573 O O . ARG A 1 564 ? -21.188 25.109 -8.766 1 49.75 564 ARG A O 1
ATOM 4580 N N . GLY A 1 565 ? -21.094 23.344 -9.82 1 47.78 565 GLY A N 1
ATOM 4581 C CA . GLY A 1 565 ? -19.656 23.234 -9.609 1 47.78 565 GLY A CA 1
ATOM 4582 C C . GLY A 1 565 ? -18.891 24.453 -10.062 1 47.78 565 GLY A C 1
ATOM 4583 O O . GLY A 1 565 ? -17.875 24.828 -9.469 1 47.78 565 GLY A O 1
ATOM 4584 N N . GLU A 1 566 ? -19.422 25.172 -11.133 1 39.12 566 GLU A N 1
ATOM 4585 C CA . GLU A 1 566 ? -18.891 26.438 -11.641 1 39.12 566 GLU A CA 1
ATOM 4586 C C . GLU A 1 566 ? -19.172 27.578 -10.68 1 39.12 566 GLU A C 1
ATOM 4588 O O . GLU A 1 566 ? -18.375 28.516 -10.578 1 39.12 566 GLU A O 1
ATOM 4593 N N . TYR A 1 567 ? -20.359 27.609 -10.133 1 30.17 567 TYR A N 1
ATOM 4594 C CA . TYR A 1 567 ? -20.719 28.797 -9.375 1 30.17 567 TYR A CA 1
ATOM 4595 C C . TYR A 1 567 ? -20.547 28.562 -7.879 1 30.17 567 TYR A C 1
ATOM 4597 O O . TYR A 1 567 ? -21.312 27.797 -7.273 1 30.17 567 TYR A O 1
ATOM 4605 N N . GLY A 1 568 ? -19.438 28.422 -7.312 1 35.62 568 GLY A N 1
ATOM 4606 C CA . GLY A 1 568 ? -18.984 28.5 -5.93 1 35.62 568 GLY A CA 1
ATOM 4607 C C . GLY A 1 568 ? -20.062 28.109 -4.934 1 35.62 568 GLY A C 1
ATOM 4608 O O . GLY A 1 568 ? -19.875 28.266 -3.725 1 35.62 568 GLY A O 1
ATOM 4609 N N . VAL A 1 569 ? -21.5 28.047 -5.113 1 31.48 569 VAL A N 1
ATOM 4610 C CA . VAL A 1 569 ? -22.672 27.844 -4.281 1 31.48 569 VAL A CA 1
ATOM 4611 C C . VAL A 1 569 ? -22.875 26.344 -4.039 1 31.48 569 VAL A C 1
ATOM 4613 O O . VAL A 1 569 ? -22.781 25.531 -4.965 1 31.48 569 VAL A O 1
ATOM 4616 N N . GLY A 1 570 ? -22.844 25.859 -2.684 1 32.97 570 GLY A N 1
ATOM 4617 C CA . GLY A 1 570 ? -23.156 24.578 -2.076 1 32.97 570 GLY A CA 1
ATOM 4618 C C . GLY A 1 570 ? -21.922 23.844 -1.562 1 32.97 570 GLY A C 1
ATOM 4619 O O . GLY A 1 570 ? -21.875 22.625 -1.589 1 32.97 570 GLY A O 1
ATOM 4620 N N . LYS A 1 571 ? -21.047 24.594 -1.301 1 40.59 571 LYS A N 1
ATOM 4621 C CA . LYS A 1 571 ? -19.734 24.062 -0.959 1 40.59 571 LYS A CA 1
ATOM 4622 C C . LYS A 1 571 ? -19.781 23.312 0.369 1 40.59 571 LYS A C 1
ATOM 4624 O O . LYS A 1 571 ? -20.031 23.906 1.417 1 40.59 571 LYS A O 1
ATOM 4629 N N . TYR A 1 572 ? -20.375 22.156 0.437 1 37.97 572 TYR A N 1
ATOM 4630 C CA . TYR A 1 572 ? -20.266 21.312 1.621 1 37.97 572 TYR A CA 1
ATOM 4631 C C . TYR A 1 572 ? -18.828 21.344 2.164 1 37.97 572 TYR A C 1
ATOM 4633 O O . TYR A 1 572 ? -17.969 22.047 1.639 1 37.97 572 TYR A O 1
ATOM 4641 N N . PHE A 1 573 ? -18.578 20.234 2.871 1 40.47 573 PHE A N 1
ATOM 4642 C CA . PHE A 1 573 ? -17.359 20.016 3.635 1 40.47 573 PHE A CA 1
ATOM 4643 C C . PHE A 1 573 ? -16.125 20.188 2.748 1 40.47 573 PHE A C 1
ATOM 4645 O O . PHE A 1 573 ? -15.172 20.875 3.115 1 40.47 573 PHE A O 1
ATOM 4652 N N . ASP A 1 574 ? -16.203 19.688 1.635 1 41.91 574 ASP A N 1
ATOM 4653 C CA . ASP A 1 574 ? -15.031 19.797 0.778 1 41.91 574 ASP A CA 1
ATOM 4654 C C . ASP A 1 574 ? -14.906 21.203 0.197 1 41.91 574 ASP A C 1
ATOM 4656 O O . ASP A 1 574 ? -13.797 21.703 0.016 1 41.91 574 ASP A O 1
ATOM 4660 N N . ALA A 1 575 ? -16.016 21.875 0.006 1 45.31 575 ALA A N 1
ATOM 4661 C CA . ALA A 1 575 ? -15.961 23.234 -0.539 1 45.31 575 ALA A CA 1
ATOM 4662 C C . ALA A 1 575 ? -15.383 24.203 0.476 1 45.31 575 ALA A C 1
ATOM 4664 O O . ALA A 1 575 ? -14.688 25.156 0.105 1 45.31 575 ALA A O 1
ATOM 4665 N N . SER A 1 576 ? -15.867 23.922 1.724 1 45.88 576 SER A N 1
ATOM 4666 C CA . SER A 1 576 ? -15.305 24.812 2.744 1 45.88 576 SER A CA 1
ATOM 4667 C C . SER A 1 576 ? -13.828 24.516 2.979 1 45.88 576 SER A C 1
ATOM 4669 O O . SER A 1 576 ? -13.094 25.375 3.479 1 45.88 576 SER A O 1
ATOM 4671 N N . ILE A 1 577 ? -13.523 23.25 2.578 1 46.16 577 ILE A N 1
ATOM 4672 C CA . ILE A 1 577 ? -12.125 22.875 2.793 1 46.16 577 ILE A CA 1
ATOM 4673 C C . ILE A 1 577 ? -11.32 23.141 1.522 1 46.16 577 ILE A C 1
ATOM 4675 O O . ILE A 1 577 ? -10.148 23.5 1.59 1 46.16 577 ILE A O 1
ATOM 4679 N N . SER A 1 578 ? -12.023 22.922 0.328 1 49.31 578 SER A N 1
ATOM 4680 C CA . SER A 1 578 ? -11.289 23.094 -0.924 1 49.31 578 SER A CA 1
ATOM 4681 C C . SER A 1 578 ? -11.047 24.578 -1.22 1 49.31 578 SER A C 1
ATOM 4683 O O . SER A 1 578 ? -11.914 25.406 -0.975 1 49.31 578 SER A O 1
ATOM 4685 N N . ARG A 1 579 ? -9.789 25.031 -1.249 1 52.59 579 ARG A N 1
ATOM 4686 C CA . ARG A 1 579 ? -9.406 26.391 -1.604 1 52.59 579 ARG A CA 1
ATOM 4687 C C . ARG A 1 579 ? -9.602 26.641 -3.096 1 52.59 579 ARG A C 1
ATOM 4689 O O . ARG A 1 579 ? -9.453 25.734 -3.908 1 52.59 579 ARG A O 1
ATOM 4696 N N . PRO A 1 580 ? -10.359 27.656 -3.547 1 40.16 580 PRO A N 1
ATOM 4697 C CA . PRO A 1 580 ? -10.477 27.953 -4.973 1 40.16 580 PRO A CA 1
ATOM 4698 C C . PRO A 1 580 ? -9.125 27.969 -5.684 1 40.16 580 PRO A C 1
ATOM 4700 O O . PRO A 1 580 ? -8.133 28.453 -5.133 1 40.16 580 PRO A O 1
ATOM 4703 N N . THR A 1 581 ? -8.812 26.891 -6.363 1 35.31 581 THR A N 1
ATOM 4704 C CA . THR A 1 581 ? -7.617 26.953 -7.191 1 35.31 581 THR A CA 1
ATOM 4705 C C . THR A 1 581 ? -7.648 28.172 -8.102 1 35.31 581 THR A C 1
ATOM 4707 O O . THR A 1 581 ? -8.609 28.375 -8.852 1 35.31 581 THR A O 1
ATOM 4710 N N . GLY A 1 582 ? -7.418 29.375 -7.566 1 28.55 582 GLY A N 1
ATOM 4711 C CA . GLY A 1 582 ? -7.266 30.469 -8.508 1 28.55 582 GLY A CA 1
ATOM 4712 C C . GLY A 1 582 ? -6.539 30.078 -9.773 1 28.55 582 GLY A C 1
ATOM 4713 O O . GLY A 1 582 ? -5.48 29.453 -9.719 1 28.55 582 GLY A O 1
ATOM 4714 N N . ARG A 1 583 ? -7.156 29.906 -10.898 1 26.78 583 ARG A N 1
ATOM 4715 C CA . ARG A 1 583 ? -6.438 30.484 -12.031 1 26.78 583 ARG A CA 1
ATOM 4716 C C . ARG A 1 583 ? -6.234 31.984 -11.844 1 26.78 583 ARG A C 1
ATOM 4718 O O . ARG A 1 583 ? -7.16 32.688 -11.453 1 26.78 583 ARG A O 1
ATOM 4725 N N . MET B 1 1 ? 17.922 -50.938 -36.781 1 31.69 1 MET B N 1
ATOM 4726 C CA . MET B 1 1 ? 16.984 -49.812 -36.719 1 31.69 1 MET B CA 1
ATOM 4727 C C . MET B 1 1 ? 17.141 -49.031 -35.406 1 31.69 1 MET B C 1
ATOM 4729 O O . MET B 1 1 ? 17.109 -49.625 -34.344 1 31.69 1 MET B O 1
ATOM 4733 N N . LYS B 1 2 ? 17.859 -47.938 -35.531 1 42.59 2 LYS B N 1
ATOM 4734 C CA . LYS B 1 2 ? 18.609 -47.031 -34.688 1 42.59 2 LYS B CA 1
ATOM 4735 C C . LYS B 1 2 ? 17.75 -46.562 -33.5 1 42.59 2 LYS B C 1
ATOM 4737 O O . LYS B 1 2 ? 16.625 -46.094 -33.688 1 42.59 2 LYS B O 1
ATOM 4742 N N . LYS B 1 3 ? 17.766 -47.031 -32.312 1 47.5 3 LYS B N 1
ATOM 4743 C CA . LYS B 1 3 ? 17.172 -46.938 -30.984 1 47.5 3 LYS B CA 1
ATOM 4744 C C . LYS B 1 3 ? 16.922 -45.5 -30.594 1 47.5 3 LYS B C 1
ATOM 4746 O O . LYS B 1 3 ? 17.859 -44.688 -30.484 1 47.5 3 LYS B O 1
ATOM 4751 N N . SER B 1 4 ? 15.805 -44.75 -31.109 1 51.31 4 SER B N 1
ATOM 4752 C CA . SER B 1 4 ? 15.195 -43.406 -31.094 1 51.31 4 SER B CA 1
ATOM 4753 C C . SER B 1 4 ? 15.359 -42.75 -29.734 1 51.31 4 SER B C 1
ATOM 4755 O O . SER B 1 4 ? 15.32 -43.406 -28.688 1 51.31 4 SER B O 1
ATOM 4757 N N . ARG B 1 5 ? 16.234 -41.688 -29.656 1 63.25 5 ARG B N 1
ATOM 4758 C CA . ARG B 1 5 ? 16.719 -40.906 -28.531 1 63.25 5 ARG B CA 1
ATOM 4759 C C . ARG B 1 5 ? 15.562 -40.406 -27.672 1 63.25 5 ARG B C 1
ATOM 4761 O O . ARG B 1 5 ? 15.062 -39.281 -27.891 1 63.25 5 ARG B O 1
ATOM 4768 N N . GLU B 1 6 ? 14.797 -41.25 -27.219 1 78.5 6 GLU B N 1
ATOM 4769 C CA . GLU B 1 6 ? 13.727 -40.875 -26.312 1 78.5 6 GLU B CA 1
ATOM 4770 C C . GLU B 1 6 ? 14.258 -40.062 -25.141 1 78.5 6 GLU B C 1
ATOM 4772 O O . GLU B 1 6 ? 15.383 -40.25 -24.688 1 78.5 6 GLU B O 1
ATOM 4777 N N . PRO B 1 7 ? 13.516 -38.969 -24.844 1 86.38 7 PRO B N 1
ATOM 4778 C CA . PRO B 1 7 ? 13.953 -38.125 -23.719 1 86.38 7 PRO B CA 1
ATOM 4779 C C . PRO B 1 7 ? 14.094 -38.875 -22.422 1 86.38 7 PRO B C 1
ATOM 4781 O O . PRO B 1 7 ? 13.273 -39.75 -22.109 1 86.38 7 PRO B O 1
ATOM 4784 N N . SER B 1 8 ? 15.203 -38.75 -21.766 1 83.69 8 SER B N 1
ATOM 4785 C CA . SER B 1 8 ? 15.469 -39.406 -20.5 1 83.69 8 SER B CA 1
ATOM 4786 C C . SER B 1 8 ? 14.867 -38.656 -19.328 1 83.69 8 SER B C 1
ATOM 4788 O O . SER B 1 8 ? 14.672 -39.188 -18.25 1 83.69 8 SER B O 1
ATOM 4790 N N . SER B 1 9 ? 14.664 -37.375 -19.531 1 92 9 SER B N 1
ATOM 4791 C CA . SER B 1 9 ? 14.078 -36.531 -18.516 1 92 9 SER B CA 1
ATOM 4792 C C . SER B 1 9 ? 12.992 -35.625 -19.109 1 92 9 SER B C 1
ATOM 4794 O O . SER B 1 9 ? 12.891 -35.5 -20.328 1 92 9 SER B O 1
ATOM 4796 N N . VAL B 1 10 ? 12.18 -35.094 -18.234 1 92.81 10 VAL B N 1
ATOM 4797 C CA . VAL B 1 10 ? 11.047 -34.312 -18.703 1 92.81 10 VAL B CA 1
ATOM 4798 C C . VAL B 1 10 ? 11.562 -33.031 -19.359 1 92.81 10 VAL B C 1
ATOM 4800 O O . VAL B 1 10 ? 10.922 -32.5 -20.266 1 92.81 10 VAL B O 1
ATOM 4803 N N . ARG B 1 11 ? 12.695 -32.562 -18.984 1 92.25 11 ARG B N 1
ATOM 4804 C CA . ARG B 1 11 ? 13.258 -31.328 -19.547 1 92.25 11 ARG B CA 1
ATOM 4805 C C . ARG B 1 11 ? 13.641 -31.531 -21.016 1 92.25 11 ARG B C 1
ATOM 4807 O O . ARG B 1 11 ? 13.68 -30.562 -21.781 1 92.25 11 ARG B O 1
ATOM 4814 N N . ASP B 1 12 ? 13.859 -32.75 -21.391 1 91.44 12 ASP B N 1
ATOM 4815 C CA . ASP B 1 12 ? 14.383 -33.062 -22.719 1 91.44 12 ASP B CA 1
ATOM 4816 C C . ASP B 1 12 ? 13.258 -33.312 -23.703 1 91.44 12 ASP B C 1
ATOM 4818 O O . ASP B 1 12 ? 13.5 -33.625 -24.875 1 91.44 12 ASP B O 1
ATOM 4822 N N . ILE B 1 13 ? 12.109 -33.219 -23.234 1 92.88 13 ILE B N 1
ATOM 4823 C CA . ILE B 1 13 ? 10.969 -33.469 -24.094 1 92.88 13 ILE B CA 1
ATOM 4824 C C . ILE B 1 13 ? 10.836 -32.344 -25.125 1 92.88 13 ILE B C 1
ATOM 4826 O O . ILE B 1 13 ? 10.688 -31.172 -24.766 1 92.88 13 ILE B O 1
ATOM 4830 N N . ARG B 1 14 ? 10.891 -32.719 -26.375 1 91.44 14 ARG B N 1
ATOM 4831 C CA . ARG B 1 14 ? 10.734 -31.797 -27.5 1 91.44 14 ARG B CA 1
ATOM 4832 C C . ARG B 1 14 ? 9.867 -32.406 -28.578 1 91.44 14 ARG B C 1
ATOM 4834 O O . ARG B 1 14 ? 9.945 -33.625 -28.844 1 91.44 14 ARG B O 1
ATOM 4841 N N . LEU B 1 15 ? 9.125 -31.594 -29.172 1 87.62 15 LEU B N 1
ATOM 4842 C CA . LEU B 1 15 ? 8.305 -32.062 -30.281 1 87.62 15 LEU B CA 1
ATOM 4843 C C . LEU B 1 15 ? 9.086 -32.031 -31.578 1 87.62 15 LEU B C 1
ATOM 4845 O O . LEU B 1 15 ? 9.953 -31.172 -31.766 1 87.62 15 LEU B O 1
ATOM 4849 N N . GLY B 1 16 ? 8.727 -32.969 -32.5 1 84.62 16 GLY B N 1
ATOM 4850 C CA . GLY B 1 16 ? 9.258 -32.938 -33.844 1 84.62 16 GLY B CA 1
ATOM 4851 C C . GLY B 1 16 ? 10.492 -33.781 -34.031 1 84.62 16 GLY B C 1
ATOM 4852 O O . GLY B 1 16 ? 11.023 -33.906 -35.125 1 84.62 16 GLY B O 1
ATOM 4853 N N . ARG B 1 17 ? 10.93 -34.469 -33.031 1 84.06 17 ARG B N 1
ATOM 4854 C CA . ARG B 1 17 ? 12.156 -35.25 -33.125 1 84.06 17 ARG B CA 1
ATOM 4855 C C . ARG B 1 17 ? 11.844 -36.719 -33.438 1 84.06 17 ARG B C 1
ATOM 4857 O O . ARG B 1 17 ? 12.555 -37.344 -34.219 1 84.06 17 ARG B O 1
ATOM 4864 N N . ASP B 1 18 ? 10.852 -37.25 -32.75 1 87.81 18 ASP B N 1
ATOM 4865 C CA . ASP B 1 18 ? 10.43 -38.656 -32.938 1 87.81 18 ASP B CA 1
ATOM 4866 C C . ASP B 1 18 ? 8.914 -38.75 -33.094 1 87.81 18 ASP B C 1
ATOM 4868 O O . ASP B 1 18 ? 8.164 -38.406 -32.188 1 87.81 18 ASP B O 1
ATOM 4872 N N . VAL B 1 19 ? 8.508 -39.344 -34.156 1 88.5 19 VAL B N 1
ATOM 4873 C CA . VAL B 1 19 ? 7.094 -39.344 -34.531 1 88.5 19 VAL B CA 1
ATOM 4874 C C . VAL B 1 19 ? 6.32 -40.25 -33.562 1 88.5 19 VAL B C 1
ATOM 4876 O O . VAL B 1 19 ? 5.188 -39.906 -33.188 1 88.5 19 VAL B O 1
ATOM 4879 N N . CYS B 1 20 ? 6.895 -41.375 -33.25 1 88 20 CYS B N 1
ATOM 4880 C CA . CYS B 1 20 ? 6.219 -42.281 -32.312 1 88 20 CYS B CA 1
ATOM 4881 C C . CYS B 1 20 ? 6.078 -41.656 -30.938 1 88 20 CYS B C 1
ATOM 4883 O O . CYS B 1 20 ? 5.02 -41.781 -30.328 1 88 20 CYS B O 1
ATOM 4885 N N . PHE B 1 21 ? 7.152 -41.062 -30.531 1 90.56 21 PHE B N 1
ATOM 4886 C CA . PHE B 1 21 ? 7.105 -40.406 -29.234 1 90.56 21 PHE B CA 1
ATOM 4887 C C . PHE B 1 21 ? 6.109 -39.25 -29.25 1 90.56 21 PHE B C 1
ATOM 4889 O O . PHE B 1 21 ? 5.371 -39.062 -28.281 1 90.56 21 PHE B O 1
ATOM 4896 N N . ASP B 1 22 ? 6.121 -38.531 -30.312 1 91.44 22 ASP B N 1
ATOM 4897 C CA . ASP B 1 22 ? 5.191 -37.406 -30.422 1 91.44 22 ASP B CA 1
ATOM 4898 C C . ASP B 1 22 ? 3.744 -37.875 -30.312 1 91.44 22 ASP B C 1
ATOM 4900 O O . ASP B 1 22 ? 2.922 -37.25 -29.672 1 91.44 22 ASP B O 1
ATOM 4904 N N . ALA B 1 23 ? 3.488 -38.938 -30.922 1 90.5 23 ALA B N 1
ATOM 4905 C CA . ALA B 1 23 ? 2.141 -39.5 -30.875 1 90.5 23 ALA B CA 1
ATOM 4906 C C . ALA B 1 23 ? 1.762 -39.906 -29.453 1 90.5 23 ALA B C 1
ATOM 4908 O O . ALA B 1 23 ? 0.632 -39.656 -29.016 1 90.5 23 ALA B O 1
ATOM 4909 N N . TRP B 1 24 ? 2.713 -40.469 -28.859 1 90.25 24 TRP B N 1
ATOM 4910 C CA . TRP B 1 24 ? 2.482 -40.844 -27.469 1 90.25 24 TRP B CA 1
ATOM 4911 C C . TRP B 1 24 ? 2.246 -39.625 -26.609 1 90.25 24 TRP B C 1
ATOM 4913 O O . TRP B 1 24 ? 1.322 -39.594 -25.797 1 90.25 24 TRP B O 1
ATOM 4923 N N . LEU B 1 25 ? 3.141 -38.688 -26.812 1 91.69 25 LEU B N 1
ATOM 4924 C CA . LEU B 1 25 ? 3.07 -37.469 -26.031 1 91.69 25 LEU B CA 1
ATOM 4925 C C . LEU B 1 25 ? 1.724 -36.781 -26.203 1 91.69 25 LEU B C 1
ATOM 4927 O O . LEU B 1 25 ? 1.104 -36.344 -25.234 1 91.69 25 LEU B O 1
ATOM 4931 N N . TYR B 1 26 ? 1.266 -36.688 -27.359 1 90.62 26 TYR B N 1
ATOM 4932 C CA . TYR B 1 26 ? -0.02 -36.062 -27.625 1 90.62 26 TYR B CA 1
ATOM 4933 C C . TYR B 1 26 ? -1.159 -36.844 -26.984 1 90.62 26 TYR B C 1
ATOM 4935 O O . TYR B 1 26 ? -2.1 -36.25 -26.453 1 90.62 26 TYR B O 1
ATOM 4943 N N . SER B 1 27 ? -1.062 -38.125 -27.094 1 90.25 27 SER B N 1
ATOM 4944 C CA . SER B 1 27 ? -2.066 -38.969 -26.453 1 90.25 27 SER B CA 1
ATOM 4945 C C . SER B 1 27 ? -2.08 -38.75 -24.938 1 90.25 27 SER B C 1
ATOM 4947 O O . SER B 1 27 ? -3.148 -38.656 -24.328 1 90.25 27 SER B O 1
ATOM 4949 N N . MET B 1 28 ? -0.902 -38.688 -24.453 1 91.62 28 MET B N 1
ATOM 4950 C CA . MET B 1 28 ? -0.759 -38.469 -23.016 1 91.62 28 MET B CA 1
ATOM 4951 C C . MET B 1 28 ? -1.357 -37.094 -22.625 1 91.62 28 MET B C 1
ATOM 4953 O O . MET B 1 28 ? -2.072 -37 -21.625 1 91.62 28 MET B O 1
ATOM 4957 N N . LEU B 1 29 ? -1.1 -36.094 -23.359 1 92.75 29 LEU B N 1
ATOM 4958 C CA . LEU B 1 29 ? -1.623 -34.75 -23.078 1 92.75 29 LEU B CA 1
ATOM 4959 C C . LEU B 1 29 ? -3.143 -34.75 -23.203 1 92.75 29 LEU B C 1
ATOM 4961 O O . LEU B 1 29 ? -3.824 -34.125 -22.375 1 92.75 29 LEU B O 1
ATOM 4965 N N . MET B 1 30 ? -3.664 -35.406 -24.109 1 90.44 30 MET B N 1
ATOM 4966 C CA . MET B 1 30 ? -5.109 -35.469 -24.328 1 90.44 30 MET B CA 1
ATOM 4967 C C . MET B 1 30 ? -5.797 -36.219 -23.203 1 90.44 30 MET B C 1
ATOM 4969 O O . MET B 1 30 ? -6.797 -35.75 -22.656 1 90.44 30 MET B O 1
ATOM 4973 N N . ASP B 1 31 ? -5.191 -37.375 -22.875 1 91.25 31 ASP B N 1
ATOM 4974 C CA . ASP B 1 31 ? -5.777 -38.219 -21.844 1 91.25 31 ASP B CA 1
ATOM 4975 C C . ASP B 1 31 ? -5.812 -37.5 -20.5 1 91.25 31 ASP B C 1
ATOM 4977 O O . ASP B 1 31 ? -6.707 -37.719 -19.688 1 91.25 31 ASP B O 1
ATOM 4981 N N . ASN B 1 32 ? -4.887 -36.656 -20.281 1 93.88 32 ASN B N 1
ATOM 4982 C CA . ASN B 1 32 ? -4.793 -35.938 -19.016 1 93.88 32 ASN B CA 1
ATOM 4983 C C . ASN B 1 32 ? -5.41 -34.531 -19.125 1 93.88 32 ASN B C 1
ATOM 4985 O O . ASN B 1 32 ? -5.289 -33.719 -18.203 1 93.88 32 ASN B O 1
ATOM 4989 N N . ASN B 1 33 ? -6.051 -34.188 -20.203 1 91.75 33 ASN B N 1
ATOM 4990 C CA . ASN B 1 33 ? -6.699 -32.906 -20.469 1 91.75 33 ASN B CA 1
ATOM 4991 C C . ASN B 1 33 ? -5.73 -31.734 -20.281 1 91.75 33 ASN B C 1
ATOM 4993 O O . ASN B 1 33 ? -6.012 -30.797 -19.531 1 91.75 33 ASN B O 1
ATOM 4997 N N . LEU B 1 34 ? -4.602 -31.859 -20.953 1 93.69 34 LEU B N 1
ATOM 4998 C CA . LEU B 1 34 ? -3.551 -30.859 -20.844 1 93.69 34 LEU B CA 1
ATOM 4999 C C . LEU B 1 34 ? -3.26 -30.219 -22.203 1 93.69 34 LEU B C 1
ATOM 5001 O O . LEU B 1 34 ? -2.389 -29.359 -22.312 1 93.69 34 LEU B O 1
ATOM 5005 N N . ALA B 1 35 ? -3.973 -30.656 -23.234 1 90.69 35 ALA B N 1
ATOM 5006 C CA . ALA B 1 35 ? -3.75 -30.141 -24.578 1 90.69 35 ALA B CA 1
ATOM 5007 C C . ALA B 1 35 ? -4.5 -28.828 -24.78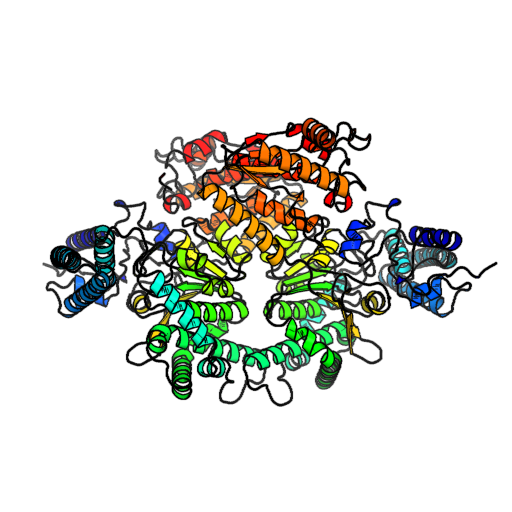1 1 90.69 35 ALA B C 1
ATOM 5009 O O . ALA B 1 35 ? -5.723 -28.828 -24.953 1 90.69 35 ALA B O 1
ATOM 5010 N N . TYR B 1 36 ? -3.775 -27.797 -24.938 1 87 36 TYR B N 1
ATOM 5011 C CA . TYR B 1 36 ? -4.332 -26.453 -24.984 1 87 36 TYR B CA 1
ATOM 5012 C C . TYR B 1 36 ? -5.324 -26.312 -26.125 1 87 36 TYR B C 1
ATOM 5014 O O . TYR B 1 36 ? -6.41 -25.75 -25.953 1 87 36 TYR B O 1
ATOM 5022 N N . ARG B 1 37 ? -5.055 -26.797 -27.234 1 81.88 37 ARG B N 1
ATOM 5023 C CA . ARG B 1 37 ? -5.867 -26.609 -28.438 1 81.88 37 ARG B CA 1
ATOM 5024 C C . ARG B 1 37 ? -7.219 -27.297 -28.281 1 81.88 37 ARG B C 1
ATOM 5026 O O . ARG B 1 37 ? -8.203 -26.891 -28.922 1 81.88 37 ARG B O 1
ATOM 5033 N N . MET B 1 38 ? -7.27 -28.25 -27.453 1 82.44 38 MET B N 1
ATOM 5034 C CA . MET B 1 38 ? -8.508 -29 -27.266 1 82.44 38 MET B CA 1
ATOM 5035 C C . MET B 1 38 ? -9.461 -28.25 -26.328 1 82.44 38 MET B C 1
ATOM 5037 O O . MET B 1 38 ? -10.68 -28.297 -26.516 1 82.44 38 MET B O 1
ATOM 5041 N N . ASN B 1 39 ? -8.867 -27.594 -25.328 1 86.19 39 ASN B N 1
ATOM 5042 C CA . ASN B 1 39 ? -9.664 -26.859 -24.359 1 86.19 39 ASN B CA 1
ATOM 5043 C C . ASN B 1 39 ? -8.977 -25.562 -23.922 1 86.19 39 ASN B C 1
ATOM 5045 O O . ASN B 1 39 ? -8.547 -25.438 -22.781 1 86.19 39 ASN B O 1
ATOM 5049 N N . PRO B 1 40 ? -9.023 -24.562 -24.781 1 83.69 40 PRO B N 1
ATOM 5050 C CA . PRO B 1 40 ? -8.289 -23.328 -24.516 1 83.69 40 PRO B CA 1
ATOM 5051 C C . PRO B 1 40 ? -8.883 -22.516 -23.359 1 83.69 40 PRO B C 1
ATOM 5053 O O . PRO B 1 40 ? -8.211 -21.641 -22.797 1 83.69 40 PRO B O 1
ATOM 5056 N N . ASP B 1 41 ? -10.055 -22.859 -22.953 1 81.69 41 ASP B N 1
ATOM 5057 C CA . ASP B 1 41 ? -10.734 -22.094 -21.922 1 81.69 41 ASP B CA 1
ATOM 5058 C C . ASP B 1 41 ? -10.242 -22.484 -20.531 1 81.69 41 ASP B C 1
ATOM 5060 O O . ASP B 1 41 ? -10.359 -21.719 -19.578 1 81.69 41 ASP B O 1
ATOM 5064 N N . ILE B 1 42 ? -9.688 -23.703 -20.5 1 88.12 42 ILE B N 1
ATOM 5065 C CA . ILE B 1 42 ? -9.367 -24.172 -19.156 1 88.12 42 ILE B CA 1
ATOM 5066 C C . ILE B 1 42 ? -7.883 -24.5 -19.062 1 88.12 42 ILE B C 1
ATOM 5068 O O . ILE B 1 42 ? -7.34 -24.656 -17.969 1 88.12 42 ILE B O 1
ATOM 5072 N N . ILE B 1 43 ? -7.242 -24.656 -20.203 1 91.88 43 ILE B N 1
ATOM 5073 C CA . ILE B 1 43 ? -5.832 -25.031 -20.203 1 91.88 43 ILE B CA 1
ATOM 5074 C C . ILE B 1 43 ? -4.973 -23.797 -20.5 1 91.88 43 ILE B C 1
ATOM 5076 O O . ILE B 1 43 ? -5.273 -23.016 -21.406 1 91.88 43 ILE B O 1
ATOM 5080 N N . ALA B 1 44 ? -3.922 -23.672 -19.766 1 92 44 ALA B N 1
ATOM 5081 C CA . ALA B 1 44 ? -3.021 -22.531 -19.906 1 92 44 ALA B CA 1
ATOM 5082 C C . ALA B 1 44 ? -2.391 -22.484 -21.281 1 92 44 ALA B C 1
ATOM 5084 O O . ALA B 1 44 ? -1.974 -23.531 -21.812 1 92 44 ALA B O 1
ATOM 5085 N N . SER B 1 45 ? -2.414 -21.297 -21.906 1 87 45 SER B N 1
ATOM 5086 C CA . SER B 1 45 ? -1.739 -21.109 -23.188 1 87 45 SER B CA 1
ATOM 5087 C C . SER B 1 45 ? -0.225 -21.188 -23.031 1 87 45 SER B C 1
ATOM 5089 O O . SER B 1 45 ? 0.294 -21.109 -21.906 1 87 45 SER B O 1
ATOM 5091 N N . PRO B 1 46 ? 0.46 -21.422 -24.094 1 85.5 46 PRO B N 1
ATOM 5092 C CA . PRO B 1 46 ? 1.923 -21.422 -24.016 1 85.5 46 PRO B CA 1
ATOM 5093 C C . PRO B 1 46 ? 2.49 -20.125 -23.453 1 85.5 46 PRO B C 1
ATOM 5095 O O . PRO B 1 46 ? 3.479 -20.156 -22.703 1 85.5 46 PRO B O 1
ATOM 5098 N N . GLU B 1 47 ? 1.902 -18.984 -23.734 1 82.88 47 GLU B N 1
ATOM 5099 C CA . GLU B 1 47 ? 2.348 -17.688 -23.219 1 82.88 47 GLU B CA 1
ATOM 5100 C C . GLU B 1 47 ? 2.15 -17.609 -21.703 1 82.88 47 GLU B C 1
ATOM 5102 O O . GLU B 1 47 ? 3.004 -17.078 -20.984 1 82.88 47 GLU B O 1
ATOM 5107 N N . GLN B 1 48 ? 1.045 -18.156 -21.328 1 88.44 48 GLN B N 1
ATOM 5108 C CA . GLN B 1 48 ? 0.767 -18.188 -19.891 1 88.44 48 GLN B CA 1
ATOM 5109 C C . GLN B 1 48 ? 1.753 -19.094 -19.156 1 88.44 48 GLN B C 1
ATOM 5111 O O . GLN B 1 48 ? 2.254 -18.75 -18.094 1 88.44 48 GLN B O 1
ATOM 5116 N N . LEU B 1 49 ? 2 -20.25 -19.734 1 92.88 49 LEU B N 1
ATOM 5117 C CA . LEU B 1 49 ? 2.934 -21.203 -19.156 1 92.88 49 LEU B CA 1
ATOM 5118 C C . LEU B 1 49 ? 4.332 -20.594 -19.031 1 92.88 49 LEU B C 1
ATOM 5120 O O . LEU B 1 49 ? 5.074 -20.922 -18.109 1 92.88 49 LEU B O 1
ATOM 5124 N N . ALA B 1 50 ? 4.629 -19.719 -19.938 1 89.38 50 ALA B N 1
ATOM 5125 C CA . ALA B 1 50 ? 5.957 -19.125 -19.984 1 89.38 50 ALA B CA 1
ATOM 5126 C C . ALA B 1 50 ? 6.188 -18.188 -18.797 1 89.38 50 ALA B C 1
ATOM 5128 O O . ALA B 1 50 ? 7.332 -17.859 -18.484 1 89.38 50 ALA B O 1
ATOM 5129 N N . PHE B 1 51 ? 5.137 -17.781 -18.172 1 92.12 51 PHE B N 1
ATOM 5130 C CA . PHE B 1 51 ? 5.281 -16.969 -16.969 1 92.12 51 PHE B CA 1
ATOM 5131 C C . PHE B 1 51 ? 5.918 -17.797 -15.844 1 92.12 51 PHE B C 1
ATOM 5133 O O . PHE B 1 51 ? 6.602 -17.25 -14.977 1 92.12 51 PHE B O 1
ATOM 5140 N N . MET B 1 52 ? 5.781 -19.062 -15.93 1 96.44 52 MET B N 1
ATOM 5141 C CA . MET B 1 52 ? 6.102 -19.906 -14.766 1 96.44 52 MET B CA 1
ATOM 5142 C C . MET B 1 52 ? 7.25 -20.859 -15.086 1 96.44 52 MET B C 1
ATOM 5144 O O . MET B 1 52 ? 8.07 -21.156 -14.211 1 96.44 52 MET B O 1
ATOM 5148 N N . ILE B 1 53 ? 7.262 -21.297 -16.297 1 95.88 53 ILE B N 1
ATOM 5149 C CA . ILE B 1 53 ? 8.25 -22.281 -16.719 1 95.88 53 ILE B CA 1
ATOM 5150 C C . ILE B 1 53 ? 9.133 -21.703 -17.812 1 95.88 53 ILE B C 1
ATOM 5152 O O . ILE B 1 53 ? 8.648 -21.016 -18.719 1 95.88 53 ILE B O 1
ATOM 5156 N N . GLN B 1 54 ? 10.414 -22.016 -17.641 1 93.5 54 GLN B N 1
ATOM 5157 C CA . GLN B 1 54 ? 11.336 -21.656 -18.703 1 93.5 54 GLN B CA 1
ATOM 5158 C C . GLN B 1 54 ? 11.383 -22.734 -19.781 1 93.5 54 GLN B C 1
ATOM 5160 O O . GLN B 1 54 ? 11.891 -23.828 -19.547 1 93.5 54 GLN B O 1
ATOM 5165 N N . LEU B 1 55 ? 10.812 -22.438 -20.906 1 89.56 55 LEU B N 1
ATOM 5166 C CA . LEU B 1 55 ? 10.75 -23.422 -21.984 1 89.56 55 LEU B CA 1
ATOM 5167 C C . LEU B 1 55 ? 11.484 -22.922 -23.219 1 89.56 55 LEU B C 1
ATOM 5169 O O . LEU B 1 55 ? 11.375 -21.75 -23.578 1 89.56 55 LEU B O 1
ATOM 5173 N N . ASP B 1 56 ? 12.18 -23.828 -23.75 1 86.75 56 ASP B N 1
ATOM 5174 C CA . ASP B 1 56 ? 12.766 -23.562 -25.062 1 86.75 56 ASP B CA 1
ATOM 5175 C C . ASP B 1 56 ? 11.727 -23.734 -26.172 1 86.75 56 ASP B C 1
ATOM 5177 O O . ASP B 1 56 ? 10.609 -24.188 -25.922 1 86.75 56 ASP B O 1
ATOM 5181 N N . ASP B 1 57 ? 12.297 -23.438 -27.391 1 83.5 57 ASP B N 1
ATOM 5182 C CA . ASP B 1 57 ? 11.414 -23.594 -28.547 1 83.5 57 ASP B CA 1
ATOM 5183 C C . ASP B 1 57 ? 11.023 -25.062 -28.719 1 83.5 57 ASP B C 1
ATOM 5185 O O . ASP B 1 57 ? 11.875 -25.953 -28.641 1 83.5 57 ASP B O 1
ATOM 5189 N N . ASN B 1 58 ? 9.859 -25.484 -28.859 1 86.31 58 ASN B N 1
ATOM 5190 C CA . ASN B 1 58 ? 9.281 -26.797 -29.109 1 86.31 58 ASN B CA 1
ATOM 5191 C C . ASN B 1 58 ? 9.344 -27.703 -27.875 1 86.31 58 ASN B C 1
ATOM 5193 O O . ASN B 1 58 ? 9.086 -28.891 -27.969 1 86.31 58 ASN B O 1
ATOM 5197 N N . GLN B 1 59 ? 9.945 -27.156 -26.797 1 91.5 59 GLN B N 1
ATOM 5198 C CA . GLN B 1 59 ? 9.938 -27.922 -25.562 1 91.5 59 GLN B CA 1
ATOM 5199 C C . GLN B 1 59 ? 8.531 -28.016 -24.984 1 91.5 59 GLN B C 1
ATOM 5201 O O . GLN B 1 59 ? 7.754 -27.062 -25.062 1 91.5 59 GLN B O 1
ATOM 5206 N N . VAL B 1 60 ? 8.273 -29.172 -24.453 1 93.25 60 VAL B N 1
ATOM 5207 C CA . VAL B 1 60 ? 6.949 -29.391 -23.891 1 93.25 60 VAL B CA 1
ATOM 5208 C C . VAL B 1 60 ? 7.066 -29.594 -22.375 1 93.25 60 VAL B C 1
ATOM 5210 O O . VAL B 1 60 ? 7.973 -30.281 -21.906 1 93.25 60 VAL B O 1
ATOM 5213 N N . TYR B 1 61 ? 6.18 -28.938 -21.688 1 95 61 TYR B N 1
ATOM 5214 C CA . TYR B 1 61 ? 6.105 -29.109 -20.234 1 95 61 TYR B CA 1
ATOM 5215 C C . TYR B 1 61 ? 5.203 -30.281 -19.875 1 95 61 TYR B C 1
ATOM 5217 O O . TYR B 1 61 ? 4.105 -30.422 -20.406 1 95 61 TYR B O 1
ATOM 5225 N N . LEU B 1 62 ? 5.684 -31.141 -19.016 1 94.31 62 LEU B N 1
ATOM 5226 C CA . LEU B 1 62 ? 4.859 -32.188 -18.406 1 94.31 62 LEU B CA 1
ATOM 5227 C C . LEU B 1 62 ? 4.762 -32 -16.906 1 94.31 62 LEU B C 1
ATOM 5229 O O . LEU B 1 62 ? 5.781 -31.906 -16.219 1 94.31 62 LEU B O 1
ATOM 5233 N N . PRO B 1 63 ? 3.596 -31.922 -16.328 1 93.81 63 PRO B N 1
ATOM 5234 C CA . PRO B 1 63 ? 3.406 -31.625 -14.906 1 93.81 63 PRO B CA 1
ATOM 5235 C C . PRO B 1 63 ? 3.621 -32.844 -14.016 1 93.81 63 PRO B C 1
ATOM 5237 O O . PRO B 1 63 ? 2.768 -33.156 -13.188 1 93.81 63 PRO B O 1
ATOM 5240 N N . CYS B 1 64 ? 4.719 -33.5 -14.172 1 92.69 64 CYS B N 1
ATOM 5241 C CA . CYS B 1 64 ? 5.078 -34.625 -13.32 1 92.69 64 CYS B CA 1
ATOM 5242 C C . CYS B 1 64 ? 6.586 -34.688 -13.109 1 92.69 64 CYS B C 1
ATOM 5244 O O . CYS B 1 64 ? 7.34 -34 -13.781 1 92.69 64 CYS B O 1
ATOM 5246 N N . SER B 1 65 ? 7.012 -35.5 -12.148 1 94.06 65 SER B N 1
ATOM 5247 C CA . SER B 1 65 ? 8.43 -35.688 -11.859 1 94.06 65 SER B CA 1
ATOM 5248 C C . SER B 1 65 ? 9.109 -36.531 -12.914 1 94.06 65 SER B C 1
ATOM 5250 O O . SER B 1 65 ? 8.445 -37.219 -13.695 1 94.06 65 SER B O 1
ATOM 5252 N N . ASP B 1 66 ? 10.438 -36.5 -12.945 1 95.25 66 ASP B N 1
ATOM 5253 C CA . ASP B 1 66 ? 11.211 -37.344 -13.844 1 95.25 66 ASP B CA 1
ATOM 5254 C C . ASP B 1 66 ? 10.953 -38.812 -13.539 1 95.25 66 ASP B C 1
ATOM 5256 O O . ASP B 1 66 ? 10.883 -39.656 -14.461 1 95.25 66 ASP B O 1
ATOM 5260 N N . ALA B 1 67 ? 10.805 -39.125 -12.281 1 93.19 67 ALA B N 1
ATOM 5261 C CA . ALA B 1 67 ? 10.523 -40.5 -11.883 1 93.19 67 ALA B CA 1
ATOM 5262 C C . ALA B 1 67 ? 9.18 -40.969 -12.422 1 93.19 67 ALA B C 1
ATOM 5264 O O . ALA B 1 67 ? 9.078 -42.062 -12.969 1 93.19 67 ALA B O 1
ATOM 5265 N N . THR B 1 68 ? 8.211 -40.156 -12.305 1 92.5 68 THR B N 1
ATOM 5266 C CA . THR B 1 68 ? 6.887 -40.5 -12.812 1 92.5 68 THR B CA 1
ATOM 5267 C C . THR B 1 68 ? 6.902 -40.656 -14.328 1 92.5 68 THR B C 1
ATOM 5269 O O . THR B 1 68 ? 6.285 -41.562 -14.891 1 92.5 68 THR B O 1
ATOM 5272 N N . PHE B 1 69 ? 7.574 -39.781 -14.984 1 93.38 69 PHE B N 1
ATOM 5273 C CA . PHE B 1 69 ? 7.699 -39.812 -16.438 1 93.38 69 PHE B CA 1
ATOM 5274 C C . PHE B 1 69 ? 8.328 -41.125 -16.875 1 93.38 69 PHE B C 1
ATOM 5276 O O . PHE B 1 69 ? 7.84 -41.781 -17.812 1 93.38 69 PHE B O 1
ATOM 5283 N N . ALA B 1 70 ? 9.375 -41.469 -16.203 1 92.31 70 ALA B N 1
ATOM 5284 C CA . ALA B 1 70 ? 10.055 -42.719 -16.516 1 92.31 70 ALA B CA 1
ATOM 5285 C C . ALA B 1 70 ? 9.125 -43.906 -16.344 1 92.31 70 ALA B C 1
ATOM 5287 O O . ALA B 1 70 ? 9.164 -44.875 -17.125 1 92.31 70 ALA B O 1
ATOM 5288 N N . MET B 1 71 ? 8.305 -43.844 -15.352 1 91.81 71 MET B N 1
ATOM 5289 C CA . MET B 1 71 ? 7.371 -44.938 -15.086 1 91.81 71 MET B CA 1
ATOM 5290 C C . MET B 1 71 ? 6.289 -45 -16.156 1 91.81 71 MET B C 1
ATOM 5292 O O . MET B 1 71 ? 5.887 -46.094 -16.562 1 91.81 71 MET B O 1
ATOM 5296 N N . LEU B 1 72 ? 5.84 -43.938 -16.609 1 90.38 72 LEU B N 1
ATOM 5297 C CA . LEU B 1 72 ? 4.789 -43.875 -17.625 1 90.38 72 LEU B CA 1
ATOM 5298 C C . LEU B 1 72 ? 5.309 -44.344 -18.984 1 90.38 72 LEU B C 1
ATOM 5300 O O . LEU B 1 72 ? 4.551 -44.875 -19.781 1 90.38 72 LEU B O 1
ATOM 5304 N N . ARG B 1 73 ? 6.547 -44.156 -19.203 1 89.12 73 ARG B N 1
ATOM 5305 C CA . ARG B 1 73 ? 7.141 -44.469 -20.484 1 89.12 73 ARG B CA 1
ATOM 5306 C C . ARG B 1 73 ? 7.555 -45.938 -20.531 1 89.12 73 ARG B C 1
ATOM 5308 O O . ARG B 1 73 ? 7.773 -46.5 -21.609 1 89.12 73 ARG B O 1
ATOM 5315 N N . ALA B 1 74 ? 7.621 -46.5 -19.422 1 86.25 74 ALA B N 1
ATOM 5316 C CA . ALA B 1 74 ? 8.055 -47.875 -19.375 1 86.25 74 ALA B CA 1
ATOM 5317 C C . ALA B 1 74 ? 7.098 -48.781 -20.172 1 86.25 74 ALA B C 1
ATOM 5319 O O . ALA B 1 74 ? 5.906 -48.5 -20.266 1 86.25 74 ALA B O 1
ATOM 5320 N N . ASP B 1 75 ? 7.59 -49.844 -20.75 1 79.81 75 ASP B N 1
ATOM 5321 C CA . ASP B 1 75 ? 6.801 -50.75 -21.578 1 79.81 75 ASP B CA 1
ATOM 5322 C C . ASP B 1 75 ? 5.773 -51.5 -20.75 1 79.81 75 ASP B C 1
ATOM 5324 O O . ASP B 1 75 ? 4.664 -51.75 -21.203 1 79.81 75 ASP B O 1
ATOM 5328 N N . ASN B 1 76 ? 6.227 -51.875 -19.531 1 80 76 ASN B N 1
ATOM 5329 C CA . ASN B 1 76 ? 5.324 -52.562 -18.625 1 80 76 ASN B CA 1
ATOM 5330 C C . ASN B 1 76 ? 4.949 -51.688 -17.438 1 80 76 ASN B C 1
ATOM 5332 O O . ASN B 1 76 ? 5.629 -50.719 -17.141 1 80 76 ASN B O 1
ATOM 5336 N N . LEU B 1 77 ? 3.801 -52.062 -17 1 78.94 77 LEU B N 1
ATOM 5337 C CA . LEU B 1 77 ? 3.379 -51.375 -15.797 1 78.94 77 LEU B CA 1
ATOM 5338 C C . LEU B 1 77 ? 4.305 -51.688 -14.633 1 78.94 77 LEU B C 1
ATOM 5340 O O . LEU B 1 77 ? 4.289 -52.812 -14.125 1 78.94 77 LEU B O 1
ATOM 5344 N N . LEU B 1 78 ? 4.992 -50.688 -14.266 1 83.81 78 LEU B N 1
ATOM 5345 C CA . LEU B 1 78 ? 5.945 -50.875 -13.172 1 83.81 78 LEU B CA 1
ATOM 5346 C C . LEU B 1 78 ? 5.227 -50.938 -11.828 1 83.81 78 LEU B C 1
ATOM 5348 O O . LEU B 1 78 ? 4.238 -50.219 -11.625 1 83.81 78 LEU B O 1
ATOM 5352 N N . PRO B 1 79 ? 5.727 -51.688 -10.961 1 88.38 79 PRO B N 1
ATOM 5353 C CA . PRO B 1 79 ? 5.094 -51.812 -9.648 1 88.38 79 PRO B CA 1
ATOM 5354 C C . PRO B 1 79 ? 4.988 -50.469 -8.914 1 88.38 79 PRO B C 1
ATOM 5356 O O . PRO B 1 79 ? 4.004 -50.25 -8.211 1 88.38 79 PRO B O 1
ATOM 5359 N N . LYS B 1 80 ? 5.898 -49.719 -9.086 1 90.56 80 LYS B N 1
ATOM 5360 C CA . LYS B 1 80 ? 5.883 -48.406 -8.398 1 90.56 80 LYS B CA 1
ATOM 5361 C C . LYS B 1 80 ? 4.75 -47.531 -8.906 1 90.56 80 LYS B C 1
ATOM 5363 O O . LYS B 1 80 ? 4.141 -46.781 -8.141 1 90.56 80 LYS B O 1
ATOM 5368 N N . LEU B 1 81 ? 4.527 -47.594 -10.156 1 91.56 81 LEU B N 1
ATOM 5369 C CA . LEU B 1 81 ? 3.424 -46.812 -10.727 1 91.56 81 LEU B CA 1
ATOM 5370 C C . LEU B 1 81 ? 2.082 -47.375 -10.258 1 91.56 81 LEU B C 1
ATOM 5372 O O . LEU B 1 81 ? 1.165 -46.625 -9.945 1 91.56 81 LEU B O 1
ATOM 5376 N N . GLN B 1 82 ? 2.023 -48.688 -10.227 1 92.19 82 GLN B N 1
ATOM 5377 C CA . GLN B 1 82 ? 0.814 -49.344 -9.719 1 92.19 82 GLN B CA 1
ATOM 5378 C C . GLN B 1 82 ? 0.548 -48.938 -8.273 1 92.19 82 GLN B C 1
ATOM 5380 O O . GLN B 1 82 ? -0.604 -48.75 -7.879 1 92.19 82 GLN B O 1
ATOM 5385 N N . ALA B 1 83 ? 1.586 -48.844 -7.574 1 93.81 83 ALA B N 1
ATOM 5386 C CA . ALA B 1 83 ? 1.448 -48.438 -6.184 1 93.81 83 ALA B CA 1
ATOM 5387 C C . ALA B 1 83 ? 0.863 -47.031 -6.09 1 93.81 83 ALA B C 1
ATOM 5389 O O . ALA B 1 83 ? 0.063 -46.75 -5.195 1 93.81 83 ALA B O 1
ATOM 5390 N N . GLN B 1 84 ? 1.268 -46.188 -6.906 1 92.88 84 GLN B N 1
ATOM 5391 C CA . GLN B 1 84 ? 0.734 -44.844 -6.926 1 92.88 84 GLN B CA 1
ATOM 5392 C C . GLN B 1 84 ? -0.743 -44.812 -7.309 1 92.88 84 GLN B C 1
ATOM 5394 O O . GLN B 1 84 ? -1.533 -44.062 -6.746 1 92.88 84 GLN B O 1
ATOM 5399 N N . TYR B 1 85 ? -1.109 -45.625 -8.25 1 94.5 85 TYR B N 1
ATOM 5400 C CA . TYR B 1 85 ? -2.51 -45.719 -8.641 1 94.5 85 TYR B CA 1
ATOM 5401 C C . TYR B 1 85 ? -3.346 -46.312 -7.504 1 94.5 85 TYR B C 1
ATOM 5403 O O . TYR B 1 85 ? -4.469 -45.875 -7.262 1 94.5 85 TYR B O 1
ATOM 5411 N N . ASN B 1 86 ? -2.742 -47.25 -6.836 1 94.56 86 ASN B N 1
ATOM 5412 C CA . ASN B 1 86 ? -3.439 -47.844 -5.691 1 94.56 86 ASN B CA 1
ATOM 5413 C C . ASN B 1 86 ? -3.645 -46.812 -4.582 1 94.56 86 ASN B C 1
ATOM 5415 O O . ASN B 1 86 ? -4.668 -46.812 -3.893 1 94.56 86 ASN B O 1
ATOM 5419 N N . ARG B 1 87 ? -2.668 -46.062 -4.398 1 93.69 87 ARG B N 1
ATOM 5420 C CA . ARG B 1 87 ? -2.818 -44.969 -3.428 1 93.69 87 ARG B CA 1
ATOM 5421 C C . ARG B 1 87 ? -3.965 -44.062 -3.816 1 93.69 87 ARG B C 1
ATOM 5423 O O . ARG B 1 87 ? -4.746 -43.625 -2.961 1 93.69 87 ARG B O 1
ATOM 5430 N N . ALA B 1 88 ? -4.035 -43.719 -5.062 1 94.19 88 ALA B N 1
ATOM 5431 C CA . ALA B 1 88 ? -5.137 -42.906 -5.559 1 94.19 88 ALA B CA 1
ATOM 5432 C C . ALA B 1 88 ? -6.484 -43.562 -5.262 1 94.19 88 ALA B C 1
ATOM 5434 O O . ALA B 1 88 ? -7.422 -42.875 -4.832 1 94.19 88 ALA B O 1
ATOM 5435 N N . TRP B 1 89 ? -6.492 -44.781 -5.465 1 94.94 89 TRP B N 1
ATOM 5436 C CA . TRP B 1 89 ? -7.723 -45.531 -5.215 1 94.94 89 TRP B CA 1
ATOM 5437 C C . TRP B 1 89 ? -8.117 -45.469 -3.742 1 94.94 89 TRP B C 1
ATOM 5439 O O . TRP B 1 89 ? -9.289 -45.281 -3.414 1 94.94 89 TRP B O 1
ATOM 5449 N N . ARG B 1 90 ? -7.184 -45.594 -2.865 1 95 90 ARG B N 1
ATOM 5450 C CA . ARG B 1 90 ? -7.453 -45.5 -1.433 1 95 90 ARG B CA 1
ATOM 5451 C C . ARG B 1 90 ? -8.016 -44.156 -1.047 1 95 90 ARG B C 1
ATOM 5453 O O . ARG B 1 90 ? -8.914 -44.062 -0.207 1 95 90 ARG B O 1
ATOM 5460 N N . ILE B 1 91 ? -7.48 -43.188 -1.609 1 92.88 91 ILE B N 1
ATOM 5461 C CA . ILE B 1 91 ? -7.945 -41.812 -1.35 1 92.88 91 ILE B CA 1
ATOM 5462 C C . ILE B 1 91 ? -9.414 -41.688 -1.749 1 92.88 91 ILE B C 1
ATOM 5464 O O . ILE B 1 91 ? -10.227 -41.156 -0.997 1 92.88 91 ILE B O 1
ATOM 5468 N N . ILE B 1 92 ? -9.773 -42.25 -2.875 1 93.19 92 ILE B N 1
ATOM 5469 C CA . ILE B 1 92 ? -11.125 -42.156 -3.408 1 93.19 92 ILE B CA 1
ATOM 5470 C C . ILE B 1 92 ? -12.086 -42.969 -2.543 1 93.19 92 ILE B C 1
ATOM 5472 O O . ILE B 1 92 ? -13.203 -42.5 -2.254 1 93.19 92 ILE B O 1
ATOM 5476 N N . MET B 1 93 ? -11.609 -44.031 -2.104 1 93.81 93 MET B N 1
ATOM 5477 C CA . MET B 1 93 ? -12.438 -44.875 -1.237 1 93.81 93 MET B CA 1
ATOM 5478 C C . MET B 1 93 ? -12.75 -44.156 0.07 1 93.81 93 MET B C 1
ATOM 5480 O O . MET B 1 93 ? -13.891 -44.188 0.54 1 93.81 93 MET B O 1
ATOM 5484 N N . ARG B 1 94 ? -11.789 -43.531 0.576 1 90.44 94 ARG B N 1
ATOM 5485 C CA . ARG B 1 94 ? -11.984 -42.781 1.809 1 90.44 94 ARG B CA 1
ATOM 5486 C C . ARG B 1 94 ? -12.953 -41.625 1.593 1 90.44 94 ARG B C 1
ATOM 5488 O O . ARG B 1 94 ? -13.766 -41.312 2.467 1 90.44 94 ARG B O 1
ATOM 5495 N N . LEU B 1 95 ? -12.867 -41.031 0.474 1 91.06 95 LEU B N 1
ATOM 5496 C CA . LEU B 1 95 ? -13.766 -39.938 0.123 1 91.06 95 LEU B CA 1
ATOM 5497 C C . LEU B 1 95 ? -15.211 -40.406 0.045 1 91.06 95 LEU B C 1
ATOM 5499 O O . LEU B 1 95 ? -16.109 -39.812 0.628 1 91.06 95 LEU B O 1
ATOM 5503 N N . ILE B 1 96 ? -15.398 -41.5 -0.555 1 91.06 96 ILE B N 1
ATOM 5504 C CA . ILE B 1 96 ? -16.734 -42.062 -0.734 1 91.06 96 ILE B CA 1
ATOM 5505 C C . ILE B 1 96 ? -17.328 -42.438 0.623 1 91.06 96 ILE B C 1
ATOM 5507 O O . ILE B 1 96 ? -18.484 -42.125 0.92 1 91.06 96 ILE B O 1
ATOM 5511 N N . ARG B 1 97 ? -16.516 -43 1.389 1 89.69 97 ARG B N 1
ATOM 5512 C CA . ARG B 1 97 ? -16.969 -43.438 2.701 1 89.69 97 ARG B CA 1
ATOM 5513 C C . ARG B 1 97 ? -17.312 -42.25 3.596 1 89.69 97 ARG B C 1
ATOM 5515 O O . ARG B 1 97 ? -18.234 -42.344 4.414 1 89.69 97 ARG B O 1
ATOM 5522 N N . SER B 1 98 ? -16.625 -41.281 3.445 1 85.88 98 SER B N 1
ATOM 5523 C CA . SER B 1 98 ? -16.844 -40.094 4.277 1 85.88 98 SER B CA 1
ATOM 5524 C C . SER B 1 98 ? -18.062 -39.312 3.822 1 85.88 98 SER B C 1
ATOM 5526 O O . SER B 1 98 ? -18.719 -38.656 4.625 1 85.88 98 SER B O 1
ATOM 5528 N N . MET B 1 99 ? -18.5 -39.406 2.627 1 86.5 99 MET B N 1
ATOM 5529 C CA . MET B 1 99 ? -19.547 -38.562 2.061 1 86.5 99 MET B CA 1
ATOM 5530 C C . MET B 1 99 ? -20.891 -39.281 2.061 1 86.5 99 MET B C 1
ATOM 5532 O O . MET B 1 99 ? -21.938 -38.656 2.262 1 86.5 99 MET B O 1
ATOM 5536 N N . VAL B 1 100 ? -20.812 -40.531 1.777 1 85.69 100 VAL B N 1
ATOM 5537 C CA . VAL B 1 100 ? -22.047 -41.281 1.56 1 85.69 100 VAL B CA 1
ATOM 5538 C C . VAL B 1 100 ? -22.344 -42.156 2.773 1 85.69 100 VAL B C 1
ATOM 5540 O O . VAL B 1 100 ? -21.625 -43.125 3.051 1 85.69 100 VAL B O 1
ATOM 5543 N N . GLN B 1 101 ? -23.422 -41.844 3.363 1 84.38 101 GLN B N 1
ATOM 5544 C CA . GLN B 1 101 ? -23.766 -42.562 4.586 1 84.38 101 GLN B CA 1
ATOM 5545 C C . GLN B 1 101 ? -24.594 -43.812 4.273 1 84.38 101 GLN B C 1
ATOM 5547 O O . GLN B 1 101 ? -24.453 -44.844 4.938 1 84.38 101 GLN B O 1
ATOM 5552 N N . ASP B 1 102 ? -25.422 -43.656 3.25 1 88.31 102 ASP B N 1
ATOM 5553 C CA . ASP B 1 102 ? -26.266 -44.812 2.883 1 88.31 102 ASP B CA 1
ATOM 5554 C C . ASP B 1 102 ? -25.422 -45.938 2.314 1 88.31 102 ASP B C 1
ATOM 5556 O O . ASP B 1 102 ? -24.672 -45.75 1.359 1 88.31 102 ASP B O 1
ATOM 5560 N N . ARG B 1 103 ? -25.578 -47.125 2.768 1 91.31 103 ARG B N 1
ATOM 5561 C CA . ARG B 1 103 ? -24.75 -48.281 2.422 1 91.31 103 ARG B CA 1
ATOM 5562 C C . ARG B 1 103 ? -25 -48.719 0.987 1 91.31 103 ARG B C 1
ATOM 5564 O O . ARG B 1 103 ? -24.078 -49.125 0.278 1 91.31 103 ARG B O 1
ATOM 5571 N N . VAL B 1 104 ? -26.25 -48.75 0.608 1 91.69 104 VAL B N 1
ATOM 5572 C CA . VAL B 1 104 ? -26.594 -49.188 -0.736 1 91.69 104 VAL B CA 1
ATOM 5573 C C . VAL B 1 104 ? -26.031 -48.219 -1.769 1 91.69 104 VAL B C 1
ATOM 5575 O O . VAL B 1 104 ? -25.438 -48.625 -2.764 1 91.69 104 VAL B O 1
ATOM 5578 N N . GLU B 1 105 ? -26.266 -47.031 -1.466 1 89.19 105 GLU B N 1
ATOM 5579 C CA . GLU B 1 105 ? -25.75 -46 -2.367 1 89.19 105 GLU B CA 1
ATOM 5580 C C . GLU B 1 105 ? -24.234 -46 -2.408 1 89.19 105 GLU B C 1
ATOM 5582 O O . GLU B 1 105 ? -23.641 -45.812 -3.467 1 89.19 105 GLU B O 1
ATOM 5587 N N . ARG B 1 106 ? -23.625 -46.188 -1.29 1 92.12 106 ARG B N 1
ATOM 5588 C CA . ARG B 1 106 ? -22.172 -46.25 -1.204 1 92.12 106 ARG B CA 1
ATOM 5589 C C . ARG B 1 106 ? -21.625 -47.375 -2.057 1 92.12 106 ARG B C 1
ATOM 5591 O O . ARG B 1 106 ? -20.641 -47.219 -2.779 1 92.12 106 ARG B O 1
ATOM 5598 N N . ARG B 1 107 ? -22.25 -48.469 -2 1 92.31 107 ARG B N 1
ATOM 5599 C CA . ARG B 1 107 ? -21.828 -49.625 -2.781 1 92.31 107 ARG B CA 1
ATOM 5600 C C . ARG B 1 107 ? -21.969 -49.375 -4.273 1 92.31 107 ARG B C 1
ATOM 5602 O O . ARG B 1 107 ? -21.125 -49.781 -5.07 1 92.31 107 ARG B O 1
ATOM 5609 N N . ARG B 1 108 ? -23 -48.75 -4.582 1 92.31 108 ARG B N 1
ATOM 5610 C CA . ARG B 1 108 ? -23.234 -48.438 -5.984 1 92.31 108 ARG B CA 1
ATOM 5611 C C . ARG B 1 108 ? -22.141 -47.5 -6.527 1 92.31 108 ARG B C 1
ATOM 5613 O O . ARG B 1 108 ? -21.578 -47.781 -7.59 1 92.31 108 ARG B O 1
ATOM 5620 N N . ILE B 1 109 ? -21.875 -46.531 -5.801 1 91.19 109 ILE B N 1
ATOM 5621 C CA . ILE B 1 109 ? -20.891 -45.531 -6.227 1 91.19 109 ILE B CA 1
ATOM 5622 C C . ILE B 1 109 ? -19.5 -46.188 -6.266 1 91.19 109 ILE B C 1
ATOM 5624 O O . ILE B 1 109 ? -18.719 -45.938 -7.18 1 91.19 109 ILE B O 1
ATOM 5628 N N . LEU B 1 110 ? -19.25 -47.031 -5.324 1 93.69 110 LEU B N 1
ATOM 5629 C CA . LEU B 1 110 ? -17.953 -47.719 -5.258 1 93.69 110 LEU B CA 1
ATOM 5630 C C . LEU B 1 110 ? -17.766 -48.625 -6.469 1 93.69 110 LEU B C 1
ATOM 5632 O O . LEU B 1 110 ? -16.672 -48.688 -7.031 1 93.69 110 LEU B O 1
ATOM 5636 N N . HIS B 1 111 ? -18.797 -49.281 -6.852 1 93.25 111 HIS B N 1
ATOM 5637 C CA . HIS B 1 111 ? -18.703 -50.156 -8.008 1 93.25 111 HIS B CA 1
ATOM 5638 C C . HIS B 1 111 ? -18.516 -49.375 -9.297 1 93.25 111 HIS B C 1
ATOM 5640 O O . HIS B 1 111 ? -17.719 -49.75 -10.156 1 93.25 111 HIS B O 1
ATOM 5646 N N . PHE B 1 112 ? -19.234 -48.406 -9.344 1 92.69 112 PHE B N 1
ATOM 5647 C CA . PHE B 1 112 ? -19.094 -47.531 -10.5 1 92.69 112 PHE B CA 1
ATOM 5648 C C . PHE B 1 112 ? -17.672 -47 -10.594 1 92.69 112 PHE B C 1
ATOM 5650 O O . PHE B 1 112 ? -17.047 -47.031 -11.656 1 92.69 112 PHE B O 1
ATOM 5657 N N . CYS B 1 113 ? -17.141 -46.531 -9.484 1 93.06 113 CYS B N 1
ATOM 5658 C CA . CYS B 1 113 ? -15.805 -45.938 -9.453 1 93.06 113 CYS B CA 1
ATOM 5659 C C . CYS B 1 113 ? -14.734 -46.969 -9.711 1 93.06 113 CYS B C 1
ATOM 5661 O O . CYS B 1 113 ? -13.711 -46.688 -10.336 1 93.06 113 CYS B O 1
ATOM 5663 N N . ARG B 1 114 ? -14.977 -48.156 -9.273 1 94.12 114 ARG B N 1
ATOM 5664 C CA . ARG B 1 114 ? -14.023 -49.219 -9.516 1 94.12 114 ARG B CA 1
ATOM 5665 C C . ARG B 1 114 ? -13.93 -49.531 -11.008 1 94.12 114 ARG B C 1
ATOM 5667 O O . ARG B 1 114 ? -12.828 -49.75 -11.531 1 94.12 114 ARG B O 1
ATOM 5674 N N . TYR B 1 115 ? -15.07 -49.531 -11.617 1 94.06 115 TYR B N 1
ATOM 5675 C CA . TYR B 1 115 ? -15.094 -49.781 -13.055 1 94.06 115 TYR B CA 1
ATOM 5676 C C . TYR B 1 115 ? -14.328 -48.719 -13.812 1 94.06 115 TYR B C 1
ATOM 5678 O O . TYR B 1 115 ? -13.508 -49.031 -14.68 1 94.06 115 TYR B O 1
ATOM 5686 N N . ARG B 1 116 ? -14.57 -47.562 -13.516 1 92.25 116 ARG B N 1
ATOM 5687 C CA . ARG B 1 116 ? -13.906 -46.469 -14.18 1 92.25 116 ARG B CA 1
ATOM 5688 C C . ARG B 1 116 ? -12.414 -46.438 -13.875 1 92.25 116 ARG B C 1
ATOM 5690 O O . ARG B 1 116 ? -11.602 -46.125 -14.742 1 92.25 116 ARG B O 1
ATOM 5697 N N . PHE B 1 117 ? -12.102 -46.719 -12.641 1 94.38 117 PHE B N 1
ATOM 5698 C CA . PHE B 1 117 ? -10.703 -46.781 -12.211 1 94.38 117 PHE B CA 1
ATOM 5699 C C . PHE B 1 117 ? -9.922 -47.781 -13.055 1 94.38 117 PHE B C 1
ATOM 5701 O O . PHE B 1 117 ? -8.852 -47.438 -13.57 1 94.38 117 PHE B O 1
ATOM 5708 N N . LEU B 1 118 ? -10.445 -48.906 -13.25 1 93.12 118 LEU B N 1
ATOM 5709 C CA . LEU B 1 118 ? -9.781 -49.938 -14.008 1 93.12 118 LEU B CA 1
ATOM 5710 C C . LEU B 1 118 ? -9.641 -49.562 -15.469 1 93.12 118 LEU B C 1
ATOM 5712 O O . LEU B 1 118 ? -8.625 -49.844 -16.109 1 93.12 118 LEU B O 1
ATOM 5716 N N . GLN B 1 119 ? -10.578 -48.875 -15.93 1 91.38 119 GLN B N 1
ATOM 5717 C CA . GLN B 1 119 ? -10.516 -48.406 -17.312 1 91.38 119 GLN B CA 1
ATOM 5718 C C . GLN B 1 119 ? -9.414 -47.375 -17.484 1 91.38 119 GLN B C 1
ATOM 5720 O O . GLN B 1 119 ? -8.68 -47.375 -18.469 1 91.38 119 GLN B O 1
ATOM 5725 N N . TYR B 1 120 ? -9.328 -46.531 -16.516 1 90.69 120 TYR B N 1
ATOM 5726 C CA . TYR B 1 120 ? -8.375 -45.406 -16.609 1 90.69 120 TYR B CA 1
ATOM 5727 C C . TYR B 1 120 ? -6.945 -45.938 -16.516 1 90.69 120 TYR B C 1
ATOM 5729 O O . TYR B 1 120 ? -6.066 -45.469 -17.25 1 90.69 120 TYR B O 1
ATOM 5737 N N . ILE B 1 121 ? -6.664 -46.812 -15.594 1 89.62 121 ILE B N 1
ATOM 5738 C CA . ILE B 1 121 ? -5.293 -47.25 -15.375 1 89.62 121 ILE B CA 1
ATOM 5739 C C . ILE B 1 121 ? -4.852 -48.156 -16.516 1 89.62 121 ILE B C 1
ATOM 5741 O O . ILE B 1 121 ? -3.652 -48.312 -16.781 1 89.62 121 ILE B O 1
ATOM 5745 N N . ALA B 1 122 ? -5.828 -48.719 -17.188 1 87 122 ALA B N 1
ATOM 5746 C CA . ALA B 1 122 ? -5.523 -49.594 -18.312 1 87 122 ALA B CA 1
ATOM 5747 C C . ALA B 1 122 ? -4.883 -48.812 -19.453 1 87 122 ALA B C 1
ATOM 5749 O O . ALA B 1 122 ? -4.105 -49.344 -20.234 1 87 122 ALA B O 1
ATOM 5750 N N . GLN B 1 123 ? -5.152 -47.562 -19.578 1 81 123 GLN B N 1
ATOM 5751 C CA . GLN B 1 123 ? -4.586 -46.719 -20.625 1 81 123 GLN B CA 1
ATOM 5752 C C . GLN B 1 123 ? -3.092 -46.5 -20.391 1 81 123 GLN B C 1
ATOM 5754 O O . GLN B 1 123 ? -2.344 -46.25 -21.344 1 81 123 GLN B O 1
ATOM 5759 N N . ARG B 1 124 ? -2.535 -46.469 -19.219 1 82.38 124 ARG B N 1
ATOM 5760 C CA . ARG B 1 124 ? -1.146 -46.344 -18.797 1 82.38 124 ARG B CA 1
ATOM 5761 C C . ARG B 1 124 ? -0.578 -44.969 -19.172 1 82.38 124 ARG B C 1
ATOM 5763 O O . ARG B 1 124 ? 0.623 -44.844 -19.422 1 82.38 124 ARG B O 1
ATOM 5770 N N . THR B 1 125 ? -1.383 -44 -19.391 1 88.81 125 THR B N 1
ATOM 5771 C CA . THR B 1 125 ? -0.925 -42.656 -19.766 1 88.81 125 THR B CA 1
ATOM 5772 C C . THR B 1 125 ? -1.362 -41.625 -18.719 1 88.81 125 THR B C 1
ATOM 5774 O O . THR B 1 125 ? -0.953 -40.469 -18.781 1 88.81 125 THR B O 1
ATOM 5777 N N . LEU B 1 126 ? -2.1 -42.062 -17.812 1 92.5 126 LEU B N 1
ATOM 5778 C CA . LEU B 1 126 ? -2.658 -41.125 -16.875 1 92.5 126 LEU B CA 1
ATOM 5779 C C . LEU B 1 126 ? -1.67 -40.812 -15.742 1 92.5 126 LEU B C 1
ATOM 5781 O O . LEU B 1 126 ? -1.124 -41.75 -15.141 1 92.5 126 LEU B O 1
ATOM 5785 N N . ILE B 1 127 ? -1.424 -39.562 -15.523 1 93.62 127 ILE B N 1
ATOM 5786 C CA . ILE B 1 127 ? -0.626 -39.156 -14.375 1 93.62 127 ILE B CA 1
ATOM 5787 C C . ILE B 1 127 ? -1.4 -39.438 -13.086 1 93.62 127 ILE B C 1
ATOM 5789 O O . ILE B 1 127 ? -2.58 -39.094 -12.977 1 93.62 127 ILE B O 1
ATOM 5793 N N . PRO B 1 128 ? -0.787 -40 -12.117 1 93.31 128 PRO B N 1
ATOM 5794 C CA . PRO B 1 128 ? -1.499 -40.406 -10.898 1 93.31 128 PRO B CA 1
ATOM 5795 C C . PRO B 1 128 ? -2.281 -39.25 -10.273 1 93.31 128 PRO B C 1
ATOM 5797 O O . PRO B 1 128 ? -3.418 -39.438 -9.828 1 93.31 128 PRO B O 1
ATOM 5800 N N . SER B 1 129 ? -1.704 -38.062 -10.156 1 93.5 129 SER B N 1
ATOM 5801 C CA . SER B 1 129 ? -2.416 -36.906 -9.586 1 93.5 129 SER B CA 1
ATOM 5802 C C . SER B 1 129 ? -3.654 -36.562 -10.406 1 93.5 129 SER B C 1
ATOM 5804 O O . SER B 1 129 ? -4.684 -36.188 -9.852 1 93.5 129 SER B O 1
ATOM 5806 N N . ARG B 1 130 ? -3.584 -36.75 -11.719 1 94.38 130 ARG B N 1
ATOM 5807 C CA . ARG B 1 130 ? -4.719 -36.469 -12.602 1 94.38 130 ARG B CA 1
ATOM 5808 C C . ARG B 1 130 ? -5.805 -37.531 -12.414 1 94.38 130 ARG B C 1
ATOM 5810 O O . ARG B 1 130 ? -6.992 -37.25 -12.547 1 94.38 130 ARG B O 1
ATOM 5817 N N . LEU B 1 131 ? -5.352 -38.719 -12.125 1 94.44 131 LEU B N 1
ATOM 5818 C CA . LEU B 1 131 ? -6.305 -39.75 -11.812 1 94.44 131 LEU B CA 1
ATOM 5819 C C . LEU B 1 131 ? -7.125 -39.406 -10.578 1 94.44 131 LEU B C 1
ATOM 5821 O O . LEU B 1 131 ? -8.352 -39.562 -10.57 1 94.44 131 LEU B O 1
ATOM 5825 N N . VAL B 1 132 ? -6.449 -38.938 -9.57 1 94.44 132 VAL B N 1
ATOM 5826 C CA . VAL B 1 132 ? -7.141 -38.531 -8.352 1 94.44 132 VAL B CA 1
ATOM 5827 C C . VAL B 1 132 ? -8.172 -37.438 -8.688 1 94.44 132 VAL B C 1
ATOM 5829 O O . VAL B 1 132 ? -9.305 -37.5 -8.211 1 94.44 132 VAL B O 1
ATOM 5832 N N . LYS B 1 133 ? -7.789 -36.5 -9.438 1 94.44 133 LYS B N 1
ATOM 5833 C CA . LYS B 1 133 ? -8.68 -35.406 -9.828 1 94.44 133 LYS B CA 1
ATOM 5834 C C . LYS B 1 133 ? -9.906 -35.938 -10.562 1 94.44 133 LYS B C 1
ATOM 5836 O O . LYS B 1 133 ? -11.039 -35.594 -10.211 1 94.44 133 LYS B O 1
ATOM 5841 N N . ARG B 1 134 ? -9.688 -36.75 -11.531 1 92.5 134 ARG B N 1
ATOM 5842 C CA . ARG B 1 134 ? -10.773 -37.312 -12.336 1 92.5 134 ARG B CA 1
ATOM 5843 C C . ARG B 1 134 ? -11.734 -38.125 -11.484 1 92.5 134 ARG B C 1
ATOM 5845 O O . ARG B 1 134 ? -12.953 -37.969 -11.602 1 92.5 134 ARG B O 1
ATOM 5852 N N . MET B 1 135 ? -11.164 -38.969 -10.719 1 93.69 135 MET B N 1
ATOM 5853 C CA . MET B 1 135 ? -11.984 -39.812 -9.867 1 93.69 135 MET B CA 1
ATOM 5854 C C . MET B 1 135 ? -12.758 -39 -8.844 1 93.69 135 MET B C 1
ATOM 5856 O O . MET B 1 135 ? -13.914 -39.312 -8.547 1 93.69 135 MET B O 1
ATOM 5860 N N . THR B 1 136 ? -12.117 -38.031 -8.258 1 92.5 136 THR B N 1
ATOM 5861 C CA . THR B 1 136 ? -12.797 -37.156 -7.312 1 92.5 136 THR B CA 1
ATOM 5862 C C . THR B 1 136 ? -13.992 -36.469 -7.973 1 92.5 136 THR B C 1
ATOM 5864 O O . THR B 1 136 ? -15.07 -36.375 -7.379 1 92.5 136 THR B O 1
ATOM 5867 N N . ASP B 1 137 ? -13.789 -36 -9.164 1 90.38 137 ASP B N 1
ATOM 5868 C CA . ASP B 1 137 ? -14.875 -35.344 -9.898 1 90.38 137 ASP B CA 1
ATOM 5869 C C . ASP B 1 137 ? -16.031 -36.312 -10.117 1 90.38 137 ASP B C 1
ATOM 5871 O O . ASP B 1 137 ? -17.203 -35.906 -10.023 1 90.38 137 ASP B O 1
ATOM 5875 N N . LEU B 1 138 ? -15.688 -37.469 -10.367 1 89.06 138 LEU B N 1
ATOM 5876 C CA . LEU B 1 138 ? -16.719 -38.5 -10.602 1 89.06 138 LEU B CA 1
ATOM 5877 C C . LEU B 1 138 ? -17.516 -38.75 -9.336 1 89.06 138 LEU B C 1
ATOM 5879 O O . LEU B 1 138 ? -18.75 -38.844 -9.391 1 89.06 138 LEU B O 1
ATOM 5883 N N . VAL B 1 139 ? -16.844 -38.875 -8.281 1 89.75 139 VAL B N 1
ATOM 5884 C CA . VAL B 1 139 ? -17.516 -39.125 -7.008 1 89.75 139 VAL B CA 1
ATOM 5885 C C . VAL B 1 139 ? -18.438 -37.969 -6.664 1 89.75 139 VAL B C 1
ATOM 5887 O O . VAL B 1 139 ? -19.594 -38.188 -6.262 1 89.75 139 VAL B O 1
ATOM 5890 N N . LEU B 1 140 ? -17.969 -36.781 -6.82 1 88 140 LEU B N 1
ATOM 5891 C CA . LEU B 1 140 ? -18.766 -35.594 -6.488 1 88 140 LEU B CA 1
ATOM 5892 C C . LEU B 1 140 ? -19.984 -35.469 -7.398 1 88 140 LEU B C 1
ATOM 5894 O O . LEU B 1 140 ? -21.062 -35.062 -6.957 1 88 140 LEU B O 1
ATOM 5898 N N . ALA B 1 141 ? -19.812 -35.812 -8.602 1 84.12 141 ALA B N 1
ATOM 5899 C CA . ALA B 1 141 ? -20.922 -35.75 -9.555 1 84.12 141 ALA B CA 1
ATOM 5900 C C . ALA B 1 141 ? -22 -36.75 -9.211 1 84.12 141 ALA B C 1
ATOM 5902 O O . ALA B 1 141 ? -23.188 -36.5 -9.383 1 84.12 141 ALA B O 1
ATOM 5903 N N . GLN B 1 142 ? -21.656 -37.875 -8.742 1 81.12 142 GLN B N 1
ATOM 5904 C CA . GLN B 1 142 ? -22.578 -38.969 -8.461 1 81.12 142 GLN B CA 1
ATOM 5905 C C . GLN B 1 142 ? -23.312 -38.719 -7.137 1 81.12 142 GLN B C 1
ATOM 5907 O O . GLN B 1 142 ? -24.422 -39.219 -6.941 1 81.12 142 GLN B O 1
ATOM 5912 N N . SER B 1 143 ? -22.719 -38.125 -6.238 1 74.5 143 SER B N 1
ATOM 5913 C CA . SER B 1 143 ? -23.297 -37.969 -4.902 1 74.5 143 SER B CA 1
ATOM 5914 C C . SER B 1 143 ? -24.266 -36.812 -4.852 1 74.5 143 SER B C 1
ATOM 5916 O O . SER B 1 143 ? -24.953 -36.594 -3.846 1 74.5 143 SER B O 1
ATOM 5918 N N . TYR B 1 144 ? -24.734 -36.219 -5.832 1 61.41 144 TYR B N 1
ATOM 5919 C CA . TYR B 1 144 ? -25.672 -35.094 -5.883 1 61.41 144 TYR B CA 1
ATOM 5920 C C . TYR B 1 144 ? -25.344 -34.094 -4.793 1 61.41 144 TYR B C 1
ATOM 5922 O O . TYR B 1 144 ? -26.234 -33.344 -4.367 1 61.41 144 TYR B O 1
ATOM 5930 N N . SER B 1 145 ? -24.344 -34.281 -4.215 1 60.91 145 SER B N 1
ATOM 5931 C CA . SER B 1 145 ? -24 -33.344 -3.15 1 60.91 145 SER B CA 1
ATOM 5932 C C . SER B 1 145 ? -23.594 -31.984 -3.715 1 60.91 145 SER B C 1
ATOM 5934 O O . SER B 1 145 ? -22.781 -31.891 -4.637 1 60.91 145 SER B O 1
ATOM 5936 N N . LEU B 1 146 ? -24.547 -30.984 -3.574 1 61.5 146 LEU B N 1
ATOM 5937 C CA . LEU B 1 146 ? -24.438 -29.625 -4.121 1 61.5 146 LEU B CA 1
ATOM 5938 C C . LEU B 1 146 ? -23.375 -28.828 -3.393 1 61.5 146 LEU B C 1
ATOM 5940 O O . LEU B 1 146 ? -23.094 -27.688 -3.754 1 61.5 146 LEU B O 1
ATOM 5944 N N . GLY B 1 147 ? -22.203 -29.5 -2.924 1 74.62 147 GLY B N 1
ATOM 5945 C CA . GLY B 1 147 ? -21.281 -28.578 -2.281 1 74.62 147 GLY B CA 1
ATOM 5946 C C . GLY B 1 147 ? -19.938 -29.219 -1.944 1 74.62 147 GLY B C 1
ATOM 5947 O O . GLY B 1 147 ? -19.609 -30.297 -2.453 1 74.62 147 GLY B O 1
ATOM 5948 N N . ASP B 1 148 ? -19.047 -28.516 -1.395 1 87.38 148 ASP B N 1
ATOM 5949 C CA . ASP B 1 148 ? -17.75 -28.953 -0.899 1 87.38 148 ASP B CA 1
ATOM 5950 C C . ASP B 1 148 ? -17.906 -29.875 0.306 1 87.38 148 ASP B C 1
ATOM 5952 O O . ASP B 1 148 ? -18.297 -29.438 1.387 1 87.38 148 ASP B O 1
ATOM 5956 N N . PRO B 1 149 ? -17.688 -31.156 0.145 1 88.62 149 PRO B N 1
ATOM 5957 C CA . PRO B 1 149 ? -17.938 -32.125 1.203 1 88.62 149 PRO B CA 1
ATOM 5958 C C . PRO B 1 149 ? -17.016 -31.953 2.406 1 88.62 149 PRO B C 1
ATOM 5960 O O . PRO B 1 149 ? -17.281 -32.531 3.473 1 88.62 149 PRO B O 1
ATOM 5963 N N . TRP B 1 150 ? -15.977 -31.266 2.318 1 92.06 150 TRP B N 1
ATOM 5964 C CA . TRP B 1 150 ? -14.984 -31.172 3.385 1 92.06 150 TRP B CA 1
ATOM 5965 C C . TRP B 1 150 ? -15.055 -29.812 4.062 1 92.06 150 TRP B C 1
ATOM 5967 O O . TRP B 1 150 ? -14.172 -29.453 4.855 1 92.06 150 TRP B O 1
ATOM 5977 N N . ARG B 1 151 ? -16 -29 3.762 1 91.94 151 ARG B N 1
ATOM 5978 C CA . ARG B 1 151 ? -16.094 -27.641 4.293 1 91.94 151 ARG B CA 1
ATOM 5979 C C . ARG B 1 151 ? -16.141 -27.656 5.816 1 91.94 151 ARG B C 1
ATOM 5981 O O . ARG B 1 151 ? -15.391 -26.922 6.473 1 91.94 151 ARG B O 1
ATOM 5988 N N . GLU B 1 152 ? -16.938 -28.5 6.344 1 92.44 152 GLU B N 1
ATOM 5989 C CA . GLU B 1 152 ? -17.094 -28.578 7.793 1 92.44 152 GLU B CA 1
ATOM 5990 C C . GLU B 1 152 ? -15.836 -29.141 8.461 1 92.44 152 GLU B C 1
ATOM 5992 O O . GLU B 1 152 ? -15.445 -28.703 9.539 1 92.44 152 GLU B O 1
ATOM 5997 N N . ARG B 1 153 ? -15.258 -30.078 7.816 1 93.19 153 ARG B N 1
ATOM 5998 C CA . ARG B 1 153 ? -14.031 -30.672 8.344 1 93.19 153 ARG B CA 1
ATOM 5999 C C . ARG B 1 153 ? -12.906 -29.656 8.375 1 93.19 153 ARG B C 1
ATOM 6001 O O . ARG B 1 153 ? -12.133 -29.594 9.328 1 93.19 153 ARG B O 1
ATOM 6008 N N . ARG B 1 154 ? -12.82 -28.875 7.359 1 95.56 154 ARG B N 1
ATOM 6009 C CA . ARG B 1 154 ? -11.789 -27.844 7.312 1 95.56 154 ARG B CA 1
ATOM 6010 C C . ARG B 1 154 ? -12.031 -26.781 8.383 1 95.56 154 ARG B C 1
ATOM 6012 O O . ARG B 1 154 ? -11.094 -26.312 9.023 1 95.56 154 ARG B O 1
ATOM 6019 N N . SER B 1 155 ? -13.289 -26.453 8.57 1 95.81 155 SER B N 1
ATOM 6020 C CA . SER B 1 155 ? -13.633 -25.469 9.594 1 95.81 155 SER B CA 1
ATOM 6021 C C . SER B 1 155 ? -13.258 -25.969 10.992 1 95.81 155 SER B C 1
ATOM 6023 O O . SER B 1 155 ? -12.711 -25.219 11.797 1 95.81 155 SER B O 1
ATOM 6025 N N . ALA B 1 156 ? -13.531 -27.203 11.195 1 96.06 156 ALA B N 1
ATOM 6026 C CA . ALA B 1 156 ? -13.172 -27.797 12.477 1 96.06 156 ALA B CA 1
ATOM 6027 C C . ALA B 1 156 ? -11.656 -27.844 12.664 1 96.06 156 ALA B C 1
ATOM 6029 O O . ALA B 1 156 ? -11.148 -27.609 13.766 1 96.06 156 ALA B O 1
ATOM 6030 N N . SER B 1 157 ? -11.047 -28.172 11.617 1 96.25 157 SER B N 1
ATOM 6031 C CA . SER B 1 157 ? -9.586 -28.219 11.656 1 96.25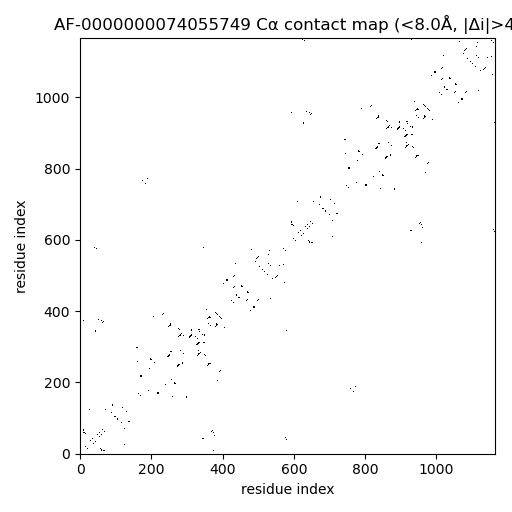 157 SER B CA 1
ATOM 6032 C C . SER B 1 157 ? -9 -26.844 11.953 1 96.25 157 SER B C 1
ATOM 6034 O O . SER B 1 157 ? -8.055 -26.719 12.734 1 96.25 157 SER B O 1
ATOM 6036 N N . THR B 1 158 ? -9.523 -25.797 11.352 1 97 158 THR B N 1
ATOM 6037 C CA . THR B 1 158 ? -9.062 -24.422 11.555 1 97 158 THR B CA 1
ATOM 6038 C C . THR B 1 158 ? -9.273 -23.984 13 1 97 158 THR B C 1
ATOM 6040 O O . THR B 1 158 ? -8.414 -23.328 13.586 1 97 158 THR B O 1
ATOM 6043 N N . LEU B 1 159 ? -10.375 -24.359 13.555 1 96.62 159 LEU B N 1
ATOM 6044 C CA . LEU B 1 159 ? -10.648 -24.047 14.953 1 96.62 159 LEU B CA 1
ATOM 6045 C C . LEU B 1 159 ? -9.633 -24.719 15.867 1 96.62 159 LEU B C 1
ATOM 6047 O O . LEU B 1 159 ? -9.148 -24.094 16.812 1 96.62 159 LEU B O 1
ATOM 6051 N N . ARG B 1 160 ? -9.375 -25.938 15.562 1 96.56 160 ARG B N 1
ATOM 6052 C CA . ARG B 1 160 ? -8.383 -26.672 16.344 1 96.56 160 ARG B CA 1
ATOM 6053 C C . ARG B 1 160 ? -7.008 -26 16.234 1 96.56 160 ARG B C 1
ATOM 6055 O O . ARG B 1 160 ? -6.27 -25.938 17.219 1 96.56 160 ARG B O 1
ATOM 6062 N N . GLN B 1 161 ? -6.668 -25.594 15.078 1 97.38 161 GLN B N 1
ATOM 6063 C CA . GLN B 1 161 ? -5.398 -24.906 14.859 1 97.38 161 GLN B CA 1
ATOM 6064 C C . GLN B 1 161 ? -5.309 -23.641 15.711 1 97.38 161 GLN B C 1
ATOM 6066 O O . GLN B 1 161 ? -4.266 -23.359 16.297 1 97.38 161 GLN B O 1
ATOM 6071 N N . GLN B 1 162 ? -6.375 -22.859 15.773 1 97 162 GLN B N 1
ATOM 6072 C CA . GLN B 1 162 ? -6.41 -21.656 16.594 1 97 162 GLN B CA 1
ATOM 6073 C C . GLN B 1 162 ? -6.18 -21.984 18.062 1 97 162 GLN B C 1
ATOM 6075 O O . GLN B 1 162 ? -5.418 -21.281 18.75 1 97 162 GLN B O 1
ATOM 6080 N N . GLU B 1 163 ? -6.816 -22.984 18.5 1 96.31 163 GLU B N 1
ATOM 6081 C CA . GLU B 1 163 ? -6.633 -23.438 19.875 1 96.31 163 GLU B CA 1
ATOM 6082 C C . GLU B 1 163 ? -5.176 -23.797 20.141 1 96.31 163 GLU B C 1
ATOM 6084 O O . GLU B 1 163 ? -4.629 -23.453 21.203 1 96.31 163 GLU B O 1
ATOM 6089 N N . MET B 1 164 ? -4.613 -24.469 19.25 1 96.38 164 MET B N 1
ATOM 6090 C CA . MET B 1 164 ? -3.23 -24.922 19.391 1 96.38 164 MET B CA 1
ATOM 6091 C C . MET B 1 164 ? -2.277 -23.734 19.453 1 96.38 164 MET B C 1
ATOM 6093 O O . MET B 1 164 ? -1.346 -23.719 20.25 1 96.38 164 MET B O 1
ATOM 6097 N N . LEU B 1 165 ? -2.5 -22.766 18.641 1 95.12 165 LEU B N 1
ATOM 6098 C CA . LEU B 1 165 ? -1.653 -21.578 18.625 1 95.12 165 LEU B CA 1
ATOM 6099 C C . LEU B 1 165 ? -1.704 -20.859 19.953 1 95.12 165 LEU B C 1
ATOM 6101 O O . LEU B 1 165 ? -0.74 -20.188 20.344 1 95.12 165 LEU B O 1
ATOM 6105 N N . ASP B 1 166 ? -2.797 -21.047 20.641 1 94.25 166 ASP B N 1
ATOM 6106 C CA . ASP B 1 166 ? -2.988 -20.344 21.922 1 94.25 166 ASP B CA 1
ATOM 6107 C C . ASP B 1 166 ? -2.398 -21.156 23.078 1 94.25 166 ASP B C 1
ATOM 6109 O O . ASP B 1 166 ? -2.264 -20.641 24.188 1 94.25 166 ASP B O 1
ATOM 6113 N N . MET B 1 167 ? -1.991 -22.375 22.828 1 95.5 167 MET B N 1
ATOM 6114 C CA . MET B 1 167 ? -1.411 -23.219 23.859 1 95.5 167 MET B CA 1
ATOM 6115 C C . MET B 1 167 ? -0.018 -22.719 24.25 1 95.5 167 MET B C 1
ATOM 6117 O O . MET B 1 167 ? 0.798 -22.422 23.375 1 95.5 167 MET B O 1
ATOM 6121 N N . PRO B 1 168 ? 0.268 -22.672 25.484 1 94.75 168 PRO B N 1
ATOM 6122 C CA . PRO B 1 168 ? 1.577 -22.203 25.938 1 94.75 168 PRO B CA 1
ATOM 6123 C C . PRO B 1 168 ? 2.73 -23.047 25.406 1 94.75 168 PRO B C 1
ATOM 6125 O O . PRO B 1 168 ? 3.816 -22.531 25.141 1 94.75 168 PRO B O 1
ATOM 6128 N N . GLU B 1 169 ? 2.477 -24.359 25.234 1 94.12 169 GLU B N 1
ATOM 6129 C CA . GLU B 1 169 ? 3.51 -25.266 24.734 1 94.12 169 GLU B CA 1
ATOM 6130 C C . GLU B 1 169 ? 3.996 -24.844 23.359 1 94.12 169 GLU B C 1
ATOM 6132 O O . GLU B 1 169 ? 5.195 -24.891 23.062 1 94.12 169 GLU B O 1
ATOM 6137 N N . ILE B 1 170 ? 3.074 -24.391 22.578 1 96.12 170 ILE B N 1
ATOM 6138 C CA . ILE B 1 170 ? 3.408 -23.984 21.219 1 96.12 170 ILE B CA 1
ATOM 6139 C C . ILE B 1 170 ? 3.926 -22.547 21.219 1 96.12 170 ILE B C 1
ATOM 6141 O O . ILE B 1 170 ? 4.988 -22.25 20.672 1 96.12 170 ILE B O 1
ATOM 6145 N N . ARG B 1 171 ? 3.271 -21.641 21.922 1 94.81 171 ARG B N 1
ATOM 6146 C CA . ARG B 1 171 ? 3.6 -20.219 21.953 1 94.81 171 ARG B CA 1
ATOM 6147 C C . ARG B 1 171 ? 4.996 -20 22.531 1 94.81 171 ARG B C 1
ATOM 6149 O O . ARG B 1 171 ? 5.781 -19.234 21.969 1 94.81 171 ARG B O 1
ATOM 6156 N N . ASN B 1 172 ? 5.301 -20.672 23.562 1 94.81 172 ASN B N 1
ATOM 6157 C CA . ASN B 1 172 ? 6.59 -20.5 24.219 1 94.81 172 ASN B CA 1
ATOM 6158 C C . ASN B 1 172 ? 7.742 -20.969 23.328 1 94.81 172 ASN B C 1
ATOM 6160 O O . ASN B 1 172 ? 8.82 -20.375 23.344 1 94.81 172 ASN B O 1
ATOM 6164 N N . ASN B 1 173 ? 7.484 -22 22.641 1 95.19 173 ASN B N 1
ATOM 6165 C CA . ASN B 1 173 ? 8.523 -22.5 21.75 1 95.19 173 ASN B CA 1
ATOM 6166 C C . ASN B 1 173 ? 8.695 -21.609 20.531 1 95.19 173 ASN B C 1
ATOM 6168 O O . ASN B 1 173 ? 9.82 -21.391 20.062 1 95.19 173 ASN B O 1
ATOM 6172 N N . LEU B 1 174 ? 7.605 -21.078 20.047 1 96 174 LEU B N 1
ATOM 6173 C CA . LEU B 1 174 ? 7.664 -20.172 18.906 1 96 174 LEU B CA 1
ATOM 6174 C C . LEU B 1 174 ? 8.414 -18.891 19.266 1 96 174 LEU B C 1
ATOM 6176 O O . LEU B 1 174 ? 9.156 -18.359 18.438 1 96 174 LEU B O 1
ATOM 6180 N N . GLU B 1 175 ? 8.312 -18.453 20.5 1 94.94 175 GLU B N 1
ATOM 6181 C CA . GLU B 1 175 ? 8.836 -17.156 20.906 1 94.94 175 GLU B CA 1
ATOM 6182 C C . GLU B 1 175 ? 10.133 -17.312 21.703 1 94.94 175 GLU B C 1
ATOM 6184 O O . GLU B 1 175 ? 10.711 -16.328 22.156 1 94.94 175 GLU B O 1
ATOM 6189 N N . ALA B 1 176 ? 10.625 -18.469 21.844 1 95.31 176 ALA B N 1
ATOM 6190 C CA . ALA B 1 176 ? 11.82 -18.719 22.641 1 95.31 176 ALA B CA 1
ATOM 6191 C C . ALA B 1 176 ? 13.047 -18.047 22.031 1 95.31 176 ALA B C 1
ATOM 6193 O O . ALA B 1 176 ? 13.195 -18 20.797 1 95.31 176 ALA B O 1
ATOM 6194 N N . MET B 1 177 ? 13.922 -17.531 22.875 1 94.88 177 MET B N 1
ATOM 6195 C CA . MET B 1 177 ? 15.164 -16.922 22.422 1 94.88 177 MET B CA 1
ATOM 6196 C C . MET B 1 177 ? 16.125 -17.969 21.875 1 94.88 177 MET B C 1
ATOM 6198 O O . MET B 1 177 ? 16.078 -19.141 22.297 1 94.88 177 MET B O 1
ATOM 6202 N N . PRO B 1 178 ? 16.875 -17.516 20.859 1 91.94 178 PRO B N 1
ATOM 6203 C CA . PRO B 1 178 ? 17.859 -18.484 20.344 1 91.94 178 PRO B CA 1
ATOM 6204 C C . PRO B 1 178 ? 18.859 -18.922 21.406 1 91.94 178 PRO B C 1
ATOM 6206 O O . PRO B 1 178 ? 19.172 -18.172 22.312 1 91.94 178 PRO B O 1
ATOM 6209 N N . ARG B 1 179 ? 19.297 -20.125 21.062 1 84.12 179 ARG B N 1
ATOM 6210 C CA . ARG B 1 179 ? 20.328 -20.656 21.938 1 84.12 179 ARG B CA 1
ATOM 6211 C C . ARG B 1 179 ? 21.719 -20.156 21.531 1 84.12 179 ARG B C 1
ATOM 6213 O O . ARG B 1 179 ? 21.984 -19.953 20.344 1 84.12 179 ARG B O 1
ATOM 6220 N N . GLY B 1 180 ? 22.422 -19.656 22.469 1 81.69 180 GLY B N 1
ATOM 6221 C CA . GLY B 1 180 ? 23.781 -19.25 22.156 1 81.69 180 GLY B CA 1
ATOM 6222 C C . GLY B 1 180 ? 23.984 -17.75 22.219 1 81.69 180 GLY B C 1
ATOM 6223 O O . GLY B 1 180 ? 23.109 -17.016 22.719 1 81.69 180 GLY B O 1
ATOM 6224 N N . LYS B 1 181 ? 25.125 -17.344 21.625 1 87.38 181 LYS B N 1
ATOM 6225 C CA . LYS B 1 181 ? 25.5 -15.93 21.656 1 87.38 181 LYS B CA 1
ATOM 6226 C C . LYS B 1 181 ? 24.797 -15.148 20.547 1 87.38 181 LYS B C 1
ATOM 6228 O O . LYS B 1 181 ? 24.703 -15.625 19.406 1 87.38 181 LYS B O 1
ATOM 6233 N N . LEU B 1 182 ? 24.266 -14.055 20.922 1 91.25 182 LEU B N 1
ATOM 6234 C CA . LEU B 1 182 ? 23.641 -13.164 19.938 1 91.25 182 LEU B CA 1
ATOM 6235 C C . LEU B 1 182 ? 24.703 -12.375 19.188 1 91.25 182 LEU B C 1
ATOM 6237 O O . LEU B 1 182 ? 25.812 -12.18 19.688 1 91.25 182 LEU B O 1
ATOM 6241 N N . PRO B 1 183 ? 24.359 -12 18 1 91 183 PRO B N 1
ATOM 6242 C CA . PRO B 1 183 ? 25.281 -11.141 17.25 1 91 183 PRO B CA 1
ATOM 6243 C C . PRO B 1 183 ? 25.594 -9.836 17.984 1 91 183 PRO B C 1
ATOM 6245 O O . PRO B 1 183 ? 24.891 -9.469 18.922 1 91 183 PRO B O 1
ATOM 6248 N N . ALA B 1 184 ? 26.625 -9.164 17.438 1 89.62 184 ALA B N 1
ATOM 6249 C CA . ALA B 1 184 ? 27.125 -7.977 18.125 1 89.62 184 ALA B CA 1
ATOM 6250 C C . ALA B 1 184 ? 26.297 -6.746 17.766 1 89.62 184 ALA B C 1
ATOM 6252 O O . ALA B 1 184 ? 26.359 -5.727 18.453 1 89.62 184 ALA B O 1
ATOM 6253 N N . ASP B 1 185 ? 25.594 -6.852 16.734 1 93 185 ASP B N 1
ATOM 6254 C CA . ASP B 1 185 ? 24.828 -5.668 16.359 1 93 185 ASP B CA 1
ATOM 6255 C C . ASP B 1 185 ? 23.344 -5.984 16.266 1 93 185 ASP B C 1
ATOM 6257 O O . ASP B 1 185 ? 22.953 -7.145 16.094 1 93 185 ASP B O 1
ATOM 6261 N N . MET B 1 186 ? 22.562 -4.934 16.391 1 93.94 186 MET B N 1
ATOM 6262 C CA . MET B 1 186 ? 21.109 -5.062 16.453 1 93.94 186 MET B CA 1
ATOM 6263 C C . MET B 1 186 ? 20.547 -5.559 15.133 1 93.94 186 MET B C 1
ATOM 6265 O O . MET B 1 186 ? 19.578 -6.328 15.117 1 93.94 186 MET B O 1
ATOM 6269 N N . CYS B 1 187 ? 21.141 -5.145 14.031 1 89.69 187 CYS B N 1
ATOM 6270 C CA . CYS B 1 187 ? 20.641 -5.539 12.719 1 89.69 187 CYS B CA 1
ATOM 6271 C C . CYS B 1 187 ? 20.781 -7.039 12.508 1 89.69 187 CYS B C 1
ATOM 6273 O O . CYS B 1 187 ? 19.812 -7.707 12.133 1 89.69 187 CYS B O 1
ATOM 6275 N N . GLU B 1 188 ? 21.906 -7.562 12.828 1 90.56 188 GLU B N 1
ATOM 6276 C CA . GLU B 1 188 ? 22.156 -8.992 12.688 1 90.56 188 GLU B CA 1
ATOM 6277 C C . GLU B 1 188 ? 21.297 -9.789 13.672 1 90.56 188 GLU B C 1
ATOM 6279 O O . GLU B 1 188 ? 20.844 -10.898 13.352 1 90.56 188 GLU B O 1
ATOM 6284 N N . THR B 1 189 ? 21.141 -9.25 14.828 1 93.88 189 THR B N 1
ATOM 6285 C CA . THR B 1 189 ? 20.297 -9.914 15.812 1 93.88 189 THR B CA 1
ATOM 6286 C C . THR B 1 189 ? 18.859 -9.992 15.336 1 93.88 189 THR B C 1
ATOM 6288 O O . THR B 1 189 ? 18.219 -11.039 15.461 1 93.88 189 THR B O 1
ATOM 6291 N N . ARG B 1 190 ? 18.375 -8.961 14.789 1 91.31 190 ARG B N 1
ATOM 6292 C CA . ARG B 1 190 ? 17.016 -8.953 14.25 1 91.31 190 ARG B CA 1
ATOM 6293 C C . ARG B 1 190 ? 16.859 -9.992 13.141 1 91.31 190 ARG B C 1
ATOM 6295 O O . ARG B 1 190 ? 15.859 -10.703 13.078 1 91.31 190 ARG B O 1
ATOM 6302 N N . GLN B 1 191 ? 17.828 -10.016 12.312 1 89.56 191 GLN B N 1
ATOM 6303 C CA . GLN B 1 191 ? 17.797 -10.984 11.219 1 89.56 191 GLN B CA 1
ATOM 6304 C C . GLN B 1 191 ? 17.766 -12.414 11.75 1 89.56 191 GLN B C 1
ATOM 6306 O O . GLN B 1 191 ? 17.062 -13.273 11.203 1 89.56 191 GLN B O 1
ATOM 6311 N N . LEU B 1 192 ? 18.562 -12.602 12.766 1 91.81 192 LEU B N 1
ATOM 6312 C CA . LEU B 1 192 ? 18.594 -13.914 13.383 1 91.81 192 LEU B CA 1
ATOM 6313 C C . LEU B 1 192 ? 17.234 -14.273 13.977 1 91.81 192 LEU B C 1
ATOM 6315 O O . LEU B 1 192 ? 16.734 -15.383 13.773 1 91.81 192 LEU B O 1
ATOM 6319 N N . LEU B 1 193 ? 16.641 -13.359 14.68 1 93.12 193 LEU B N 1
ATOM 6320 C CA . LEU B 1 193 ? 15.336 -13.602 15.297 1 93.12 193 LEU B CA 1
ATOM 6321 C C . LEU B 1 193 ? 14.273 -13.852 14.234 1 93.12 193 LEU B C 1
ATOM 6323 O O . LEU B 1 193 ? 13.445 -14.758 14.383 1 93.12 193 LEU B O 1
ATOM 6327 N N . ASP B 1 194 ? 14.328 -13.078 13.188 1 91.62 194 ASP B N 1
ATOM 6328 C CA . ASP B 1 194 ? 13.367 -13.227 12.102 1 91.62 194 ASP B CA 1
ATOM 6329 C C . ASP B 1 194 ? 13.5 -14.594 11.43 1 91.62 194 ASP B C 1
ATOM 6331 O O . ASP B 1 194 ? 12.5 -15.266 11.164 1 91.62 194 ASP B O 1
ATOM 6335 N N . SER B 1 195 ? 14.727 -14.992 11.148 1 91.56 195 SER B N 1
ATOM 6336 C CA . SER B 1 195 ? 14.977 -16.281 10.523 1 91.56 195 SER B CA 1
ATOM 6337 C C . SER B 1 195 ? 14.492 -17.422 11.406 1 91.56 195 SER B C 1
ATOM 6339 O O . SER B 1 195 ? 13.891 -18.391 10.914 1 91.56 195 SER B O 1
ATOM 6341 N N . LEU B 1 196 ? 14.766 -17.312 12.656 1 93.38 196 LEU B N 1
ATOM 6342 C CA . LEU B 1 196 ? 14.359 -18.344 13.602 1 93.38 196 LEU B CA 1
ATOM 6343 C C . LEU B 1 196 ? 12.844 -18.453 13.68 1 93.38 196 LEU B C 1
ATOM 6345 O O . LEU B 1 196 ? 12.297 -19.562 13.672 1 93.38 196 LEU B O 1
ATOM 6349 N N . GLU B 1 197 ? 12.211 -17.359 13.781 1 94.25 197 GLU B N 1
ATOM 6350 C CA . GLU B 1 197 ? 10.75 -17.328 13.812 1 94.25 197 GLU B CA 1
ATOM 6351 C C . GLU B 1 197 ? 10.156 -18 12.578 1 94.25 197 GLU B C 1
ATOM 6353 O O . GLU B 1 197 ? 9.25 -18.828 12.695 1 94.25 197 GLU B O 1
ATOM 6358 N N . LEU B 1 198 ? 10.688 -17.703 11.445 1 94.19 198 LEU B N 1
ATOM 6359 C CA . LEU B 1 198 ? 10.18 -18.234 10.188 1 94.19 198 LEU B CA 1
ATOM 6360 C C . LEU B 1 198 ? 10.328 -19.75 10.141 1 94.19 198 LEU B C 1
ATOM 6362 O O . LEU B 1 198 ? 9.383 -20.469 9.805 1 94.19 198 LEU B O 1
ATOM 6366 N N . VAL B 1 199 ? 11.477 -20.188 10.523 1 96.31 199 VAL B N 1
ATOM 6367 C CA . VAL B 1 199 ? 11.75 -21.625 10.453 1 96.31 199 VAL B CA 1
ATOM 6368 C C . VAL B 1 199 ? 10.852 -22.375 11.43 1 96.31 199 VAL B C 1
ATOM 6370 O O . VAL B 1 199 ? 10.367 -23.469 11.133 1 96.31 199 VAL B O 1
ATOM 6373 N N . ARG B 1 200 ? 10.641 -21.812 12.57 1 97.12 200 ARG B N 1
ATOM 6374 C CA . ARG B 1 200 ? 9.766 -22.453 13.555 1 97.12 200 ARG B CA 1
ATOM 6375 C C . ARG B 1 200 ? 8.328 -22.516 13.047 1 97.12 200 ARG B C 1
ATOM 6377 O O . ARG B 1 200 ? 7.633 -23.516 13.25 1 97.12 200 ARG B O 1
ATOM 6384 N N . PHE B 1 201 ? 7.914 -21.5 12.359 1 97.31 201 PHE B N 1
ATOM 6385 C CA . PHE B 1 201 ? 6.582 -21.531 11.766 1 97.31 201 PHE B CA 1
ATOM 6386 C C . PHE B 1 201 ? 6.527 -22.516 10.609 1 97.31 201 PHE B C 1
ATOM 6388 O O . PHE B 1 201 ? 5.496 -23.156 10.383 1 97.31 201 PHE B O 1
ATOM 6395 N N . PHE B 1 202 ? 7.656 -22.656 9.844 1 97.44 202 PHE B N 1
ATOM 6396 C CA . PHE B 1 202 ? 7.711 -23.688 8.82 1 97.44 202 PHE B CA 1
ATOM 6397 C C . PHE B 1 202 ? 7.477 -25.062 9.43 1 97.44 202 PHE B C 1
ATOM 6399 O O . PHE B 1 202 ? 6.727 -25.875 8.875 1 97.44 202 PHE B O 1
ATOM 6406 N N . CYS B 1 203 ? 8.094 -25.25 10.508 1 97.81 203 CYS B N 1
ATOM 6407 C CA . CYS B 1 203 ? 7.961 -26.516 11.195 1 97.81 203 CYS B CA 1
ATOM 6408 C C . CYS B 1 203 ? 6.52 -26.766 11.633 1 97.81 203 CYS B C 1
ATOM 6410 O O . CYS B 1 203 ? 5.953 -27.812 11.352 1 97.81 203 CYS B O 1
ATOM 6412 N N . LEU B 1 204 ? 5.949 -25.797 12.273 1 97.44 204 LEU B N 1
ATOM 6413 C CA . LEU B 1 204 ? 4.566 -25.906 12.734 1 97.44 204 LEU B CA 1
ATOM 6414 C C . LEU B 1 204 ? 3.627 -26.172 11.562 1 97.44 204 LEU B C 1
ATOM 6416 O O . LEU B 1 204 ? 2.74 -27.016 11.656 1 97.44 204 LEU B O 1
ATOM 6420 N N . SER B 1 205 ? 3.816 -25.453 10.469 1 97.56 205 SER B N 1
ATOM 6421 C CA . SER B 1 205 ? 3.01 -25.594 9.258 1 97.56 205 SER B CA 1
ATOM 6422 C C . SER B 1 205 ? 3.162 -26.969 8.648 1 97.56 205 SER B C 1
ATOM 6424 O O . SER B 1 205 ? 2.172 -27.609 8.297 1 97.56 205 SER B O 1
ATOM 6426 N N . ALA B 1 206 ? 4.375 -27.453 8.594 1 97.06 206 ALA B N 1
ATOM 6427 C CA . ALA B 1 206 ? 4.656 -28.75 7.98 1 97.06 206 ALA B CA 1
ATOM 6428 C C . ALA B 1 206 ? 4.094 -29.891 8.828 1 97.06 206 ALA B C 1
ATOM 6430 O O . ALA B 1 206 ? 3.686 -30.922 8.289 1 97.06 206 ALA B O 1
ATOM 6431 N N . MET B 1 207 ? 4.027 -29.703 10.156 1 95.31 207 MET B N 1
ATOM 6432 C CA . MET B 1 207 ? 3.613 -30.766 11.07 1 95.31 207 MET B CA 1
ATOM 6433 C C . MET B 1 207 ? 2.129 -30.656 11.398 1 95.31 207 MET B C 1
ATOM 6435 O O . MET B 1 207 ? 1.628 -31.359 12.273 1 95.31 207 MET B O 1
ATOM 6439 N N . ALA B 1 208 ? 1.43 -29.844 10.727 1 94.12 208 ALA B N 1
ATOM 6440 C CA . ALA B 1 208 ? 0.059 -29.469 11.07 1 94.12 208 ALA B CA 1
ATOM 6441 C C . ALA B 1 208 ? -0.831 -30.703 11.18 1 94.12 208 ALA B C 1
ATOM 6443 O O . ALA B 1 208 ? -1.545 -30.891 12.172 1 94.12 208 ALA B O 1
ATOM 6444 N N . LYS B 1 209 ? -0.835 -31.562 10.172 1 92.62 209 LYS B N 1
ATOM 6445 C CA . LYS B 1 209 ? -1.709 -32.75 10.148 1 92.62 209 LYS B CA 1
ATOM 6446 C C . LYS B 1 209 ? -1.423 -33.656 11.328 1 92.62 209 LYS B C 1
ATOM 6448 O O . LYS B 1 209 ? -2.332 -34.031 12.078 1 92.62 209 LYS B O 1
ATOM 6453 N N . GLU B 1 210 ? -0.209 -33.938 11.578 1 92.94 210 GLU B N 1
ATOM 6454 C CA . GLU B 1 210 ? 0.196 -34.875 12.617 1 92.94 210 GLU B CA 1
ATOM 6455 C C . GLU B 1 210 ? -0.069 -34.312 14.008 1 92.94 210 GLU B C 1
ATOM 6457 O O . GLU B 1 210 ? -0.556 -35 14.898 1 92.94 210 GLU B O 1
ATOM 6462 N N . TRP B 1 211 ? 0.256 -33.062 14.211 1 93.62 211 TRP B N 1
ATOM 6463 C CA . TRP B 1 211 ? 0.156 -32.469 15.539 1 93.62 211 TRP B CA 1
ATOM 6464 C C . TRP B 1 211 ? -1.302 -32.219 15.922 1 93.62 211 TRP B C 1
ATOM 6466 O O . TRP B 1 211 ? -1.639 -32.219 17.109 1 93.62 211 TRP B O 1
ATOM 6476 N N . GLN B 1 212 ? -2.186 -32.062 14.93 1 92.81 212 GLN B N 1
ATOM 6477 C CA . GLN B 1 212 ? -3.609 -31.953 15.227 1 92.81 212 GLN B CA 1
ATOM 6478 C C . GLN B 1 212 ? -4.184 -33.281 15.68 1 92.81 212 GLN B C 1
ATOM 6480 O O . GLN B 1 212 ? -5.121 -33.344 16.484 1 92.81 212 GLN B O 1
ATOM 6485 N N . GLU B 1 213 ? -3.637 -34.344 15.078 1 91.81 213 GLU B N 1
ATOM 6486 C CA . GLU B 1 213 ? -4.066 -35.688 15.477 1 91.81 213 GLU B CA 1
ATOM 6487 C C . GLU B 1 213 ? -3.533 -36.031 16.859 1 91.81 213 GLU B C 1
ATOM 6489 O O . GLU B 1 213 ? -4.273 -36.531 17.703 1 91.81 213 GLU B O 1
ATOM 6494 N N . ARG B 1 214 ? -2.225 -35.75 17.016 1 92.75 214 ARG B N 1
ATOM 6495 C CA . ARG B 1 214 ? -1.57 -35.969 18.297 1 92.75 214 ARG B CA 1
ATOM 6496 C C . ARG B 1 214 ? -0.512 -34.938 18.578 1 92.75 214 ARG B C 1
ATOM 6498 O O . ARG B 1 214 ? 0.584 -34.969 18.016 1 92.75 214 ARG B O 1
ATOM 6505 N N . LEU B 1 215 ? -0.786 -34.094 19.516 1 91.31 215 LEU B N 1
ATOM 6506 C CA . LEU B 1 215 ? 0.136 -33.031 19.859 1 91.31 215 LEU B CA 1
ATOM 6507 C C . LEU B 1 215 ? 1.316 -33.562 20.672 1 91.31 215 LEU B C 1
ATOM 6509 O O . LEU B 1 215 ? 1.128 -34.25 21.672 1 91.31 215 LEU B O 1
ATOM 6513 N N . PRO B 1 216 ? 2.428 -33.25 20.25 1 91.5 216 PRO B N 1
ATOM 6514 C CA . PRO B 1 216 ? 3.586 -33.656 21.047 1 91.5 216 PRO B CA 1
ATOM 6515 C C . PRO B 1 216 ? 3.701 -32.875 22.359 1 91.5 216 PRO B C 1
ATOM 6517 O O . PRO B 1 216 ? 3.002 -31.859 22.547 1 91.5 216 PRO B O 1
ATOM 6520 N N . SER B 1 217 ? 4.645 -33.344 23.219 1 93.44 217 SER B N 1
ATOM 6521 C CA . SER B 1 217 ? 4.965 -32.625 24.438 1 93.44 217 SER B CA 1
ATOM 6522 C C . SER B 1 217 ? 5.73 -31.344 24.141 1 93.44 217 SER B C 1
ATOM 6524 O O . SER B 1 217 ? 6.223 -31.156 23.016 1 93.44 217 SER B O 1
ATOM 6526 N N . ALA B 1 218 ? 5.797 -30.531 25.141 1 94.12 218 ALA B N 1
ATOM 6527 C CA . ALA B 1 218 ? 6.539 -29.281 24.984 1 94.12 218 ALA B CA 1
ATOM 6528 C C . ALA B 1 218 ? 7.98 -29.547 24.547 1 94.12 218 ALA B C 1
ATOM 6530 O O . ALA B 1 218 ? 8.523 -28.844 23.703 1 94.12 218 ALA B O 1
ATOM 6531 N N . GLN B 1 219 ? 8.508 -30.578 25.109 1 94.94 219 GLN B N 1
ATOM 6532 C CA . GLN B 1 219 ? 9.875 -30.953 24.766 1 94.94 219 GLN B CA 1
ATOM 6533 C C . GLN B 1 219 ? 9.953 -31.5 23.344 1 94.94 219 GLN B C 1
ATOM 6535 O O . GLN B 1 219 ? 10.945 -31.297 22.641 1 94.94 219 GLN B O 1
ATOM 6540 N N . GLY B 1 220 ? 8.922 -32.25 23.016 1 95.06 220 GLY B N 1
ATOM 6541 C CA . GLY B 1 220 ? 8.852 -32.75 21.656 1 95.06 220 GLY B CA 1
ATOM 6542 C C . GLY B 1 220 ? 8.773 -31.656 20.609 1 95.06 220 GLY B C 1
ATOM 6543 O O . GLY B 1 220 ? 9.422 -31.75 19.562 1 95.06 220 GLY B O 1
ATOM 6544 N N . ILE B 1 221 ? 8 -30.672 20.953 1 96.19 221 ILE B N 1
ATOM 6545 C CA . ILE B 1 221 ? 7.871 -29.516 20.062 1 96.19 221 ILE B CA 1
ATOM 6546 C C . ILE B 1 221 ? 9.211 -28.797 19.938 1 96.19 221 ILE B C 1
ATOM 6548 O O . ILE B 1 221 ? 9.641 -28.453 18.828 1 96.19 221 ILE B O 1
ATOM 6552 N N . HIS B 1 222 ? 9.875 -28.656 21.047 1 95.81 222 HIS B N 1
ATOM 6553 C CA . HIS B 1 222 ? 11.188 -28.016 21.078 1 95.81 222 HIS B CA 1
ATOM 6554 C C . HIS B 1 222 ? 12.188 -28.75 20.188 1 95.81 222 HIS B C 1
ATOM 6556 O O . HIS B 1 222 ? 12.922 -28.141 19.422 1 95.81 222 HIS B O 1
ATOM 6562 N N . ARG B 1 223 ? 12.164 -30 20.312 1 95.31 223 ARG B N 1
ATOM 6563 C CA . ARG B 1 223 ? 13.078 -30.828 19.531 1 95.31 223 ARG B CA 1
ATOM 6564 C C . ARG B 1 223 ? 12.773 -30.719 18.031 1 95.31 223 ARG B C 1
ATOM 6566 O O . ARG B 1 223 ? 13.68 -30.609 17.219 1 95.31 223 ARG B O 1
ATOM 6573 N N . ALA B 1 224 ? 11.531 -30.781 17.688 1 95.94 224 ALA B N 1
ATOM 6574 C CA . ALA B 1 224 ? 11.125 -30.703 16.297 1 95.94 224 ALA B CA 1
ATOM 6575 C C . ALA B 1 224 ? 11.539 -29.359 15.68 1 95.94 224 ALA B C 1
ATOM 6577 O O . ALA B 1 224 ? 12.047 -29.312 14.562 1 95.94 224 ALA B O 1
ATOM 6578 N N . MET B 1 225 ? 11.391 -28.312 16.438 1 95.94 225 MET B N 1
ATOM 6579 C CA . MET B 1 225 ? 11.719 -26.984 15.93 1 95.94 225 MET B CA 1
ATOM 6580 C C . MET B 1 225 ? 13.227 -26.797 15.82 1 95.94 225 MET B C 1
ATOM 6582 O O . MET B 1 225 ? 13.719 -26.156 14.898 1 95.94 225 MET B O 1
ATOM 6586 N N . ARG B 1 226 ? 13.922 -27.391 16.703 1 95.06 226 ARG B N 1
ATOM 6587 C CA . ARG B 1 226 ? 15.383 -27.344 16.625 1 95.06 226 ARG B CA 1
ATOM 6588 C C . ARG B 1 226 ? 15.883 -28.109 15.406 1 95.06 226 ARG B C 1
ATOM 6590 O O . ARG B 1 226 ? 16.828 -27.672 14.742 1 95.06 226 ARG B O 1
ATOM 6597 N N . GLU B 1 227 ? 15.281 -29.219 15.156 1 95.5 227 GLU B N 1
ATOM 6598 C CA . GLU B 1 227 ? 15.633 -29.984 13.969 1 95.5 227 GLU B CA 1
ATOM 6599 C C . GLU B 1 227 ? 15.336 -29.219 12.695 1 95.5 227 GLU B C 1
ATOM 6601 O O . GLU B 1 227 ? 16.109 -29.281 11.727 1 95.5 227 GLU B O 1
ATOM 6606 N N . ALA B 1 228 ? 14.266 -28.531 12.727 1 96.62 228 ALA B N 1
ATOM 6607 C CA . ALA B 1 228 ? 13.906 -27.703 11.578 1 96.62 228 ALA B CA 1
ATOM 6608 C C . ALA B 1 228 ? 14.93 -26.594 11.367 1 96.62 228 ALA B C 1
ATOM 6610 O O . ALA B 1 228 ? 15.273 -26.266 10.227 1 96.62 228 ALA B O 1
ATOM 6611 N N . GLU B 1 229 ? 15.414 -26.031 12.477 1 94.5 229 GLU B N 1
ATOM 6612 C CA . GLU B 1 229 ? 16.438 -25 12.406 1 94.5 229 GLU B CA 1
ATOM 6613 C C . GLU B 1 229 ? 17.719 -25.531 11.758 1 94.5 229 GLU B C 1
ATOM 6615 O O . GLU B 1 229 ? 18.344 -24.844 10.945 1 94.5 229 GLU B O 1
ATOM 6620 N N . GLN B 1 230 ? 18.016 -26.672 12.062 1 94 230 GLN B N 1
ATOM 6621 C CA . GLN B 1 230 ? 19.203 -27.312 11.5 1 94 230 GLN B CA 1
ATOM 6622 C C . GLN B 1 230 ? 19.016 -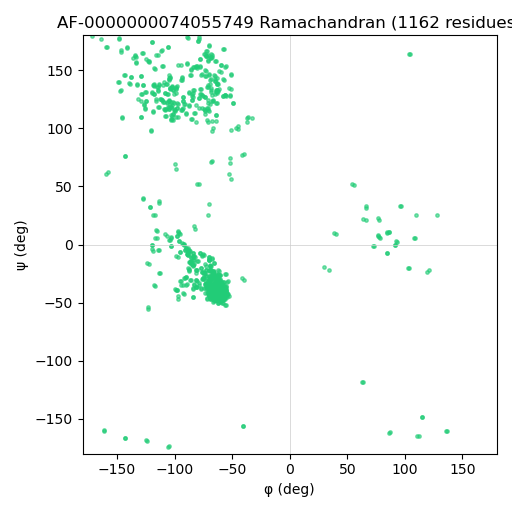27.609 10.016 1 94 230 GLN B C 1
ATOM 6624 O O . GLN B 1 230 ? 19.922 -27.375 9.211 1 94 230 GLN B O 1
ATOM 6629 N N . ALA B 1 231 ? 17.859 -28.047 9.719 1 95.56 231 ALA B N 1
ATOM 6630 C CA . ALA B 1 231 ? 17.562 -28.375 8.328 1 95.56 231 ALA B CA 1
ATOM 6631 C C . ALA B 1 231 ? 17.594 -27.109 7.461 1 95.56 231 ALA B C 1
ATOM 6633 O O . ALA B 1 231 ? 17.953 -27.172 6.289 1 95.56 231 ALA B O 1
ATOM 6634 N N . ALA B 1 232 ? 17.234 -26 8.039 1 95.12 232 ALA B N 1
ATOM 6635 C CA . ALA B 1 232 ? 17.094 -24.75 7.289 1 95.12 232 ALA B CA 1
ATOM 6636 C C . ALA B 1 232 ? 18.406 -23.969 7.297 1 95.12 232 ALA B C 1
ATOM 6638 O O . ALA B 1 232 ? 18.516 -22.938 6.625 1 95.12 232 ALA B O 1
ATOM 6639 N N . ALA B 1 233 ? 19.391 -24.375 7.973 1 92 233 ALA B N 1
ATOM 6640 C CA . ALA B 1 233 ? 20.641 -23.641 8.172 1 92 233 ALA B CA 1
ATOM 6641 C C . ALA B 1 233 ? 21.297 -23.297 6.836 1 92 233 ALA B C 1
ATOM 6643 O O . ALA B 1 233 ? 21.766 -22.172 6.652 1 92 233 ALA B O 1
ATOM 6644 N N . PRO B 1 234 ? 21.234 -24.156 5.863 1 91.44 234 PRO B N 1
ATOM 6645 C CA . PRO B 1 234 ? 21.859 -23.828 4.582 1 91.44 234 PRO B CA 1
ATOM 6646 C C . PRO B 1 234 ? 21.141 -22.703 3.842 1 91.44 234 PRO B C 1
ATOM 6648 O O . PRO B 1 234 ? 21.719 -22.078 2.953 1 91.44 234 PRO B O 1
ATOM 6651 N N . LEU B 1 235 ? 19.953 -22.516 4.16 1 91.75 235 LEU B N 1
ATOM 6652 C CA . LEU B 1 235 ? 19.156 -21.516 3.449 1 91.75 235 LEU B CA 1
ATOM 6653 C C . LEU B 1 235 ? 19.203 -20.172 4.16 1 91.75 235 LEU B C 1
ATOM 6655 O O . LEU B 1 235 ? 18.609 -19.203 3.699 1 91.75 235 LEU B O 1
ATOM 6659 N N . ARG B 1 236 ? 19.906 -20.078 5.234 1 86.06 236 ARG B N 1
ATOM 6660 C CA . ARG B 1 236 ? 19.969 -18.844 6.016 1 86.06 236 ARG B CA 1
ATOM 6661 C C . ARG B 1 236 ? 20.5 -17.688 5.164 1 86.06 236 ARG B C 1
ATOM 6663 O O . ARG B 1 236 ? 19.984 -16.562 5.246 1 86.06 236 ARG B O 1
ATOM 6670 N N . GLY B 1 237 ? 21.469 -17.938 4.426 1 82.94 237 GLY B N 1
ATOM 6671 C CA . GLY B 1 237 ? 22.016 -16.922 3.545 1 82.94 237 GLY B CA 1
ATOM 6672 C C . GLY B 1 237 ? 21.016 -16.438 2.508 1 82.94 237 GLY B C 1
ATOM 6673 O O . GLY B 1 237 ? 20.969 -15.242 2.199 1 82.94 237 GLY B O 1
ATOM 6674 N N . TYR B 1 238 ? 20.234 -17.344 2.047 1 85.62 238 TYR B N 1
ATOM 6675 C CA . TYR B 1 238 ? 19.234 -17 1.045 1 85.62 238 TYR B CA 1
ATOM 6676 C C . TYR B 1 238 ? 18.172 -16.094 1.633 1 85.62 238 TYR B C 1
ATOM 6678 O O . TYR B 1 238 ? 17.812 -15.07 1.032 1 85.62 238 TYR B O 1
ATOM 6686 N N . PHE B 1 239 ? 17.797 -16.391 2.785 1 80.19 239 PHE B N 1
ATOM 6687 C CA . PHE B 1 239 ? 16.75 -15.625 3.434 1 80.19 239 PHE B CA 1
ATOM 6688 C C . PHE B 1 239 ? 17.266 -14.266 3.885 1 80.19 239 PHE B C 1
ATOM 6690 O O . PHE B 1 239 ? 16.531 -13.273 3.861 1 80.19 239 PHE B O 1
ATOM 6697 N N . SER B 1 240 ? 18.469 -14.188 4.266 1 76.94 240 SER B N 1
ATOM 6698 C CA . SER B 1 240 ? 19.078 -12.945 4.738 1 76.94 240 SER B CA 1
ATOM 6699 C C . SER B 1 240 ? 19.281 -11.953 3.596 1 76.94 240 SER B C 1
ATOM 6701 O O . SER B 1 240 ? 19.141 -10.75 3.789 1 76.94 240 SER B O 1
ATOM 6703 N N . ARG B 1 241 ? 19.625 -12.445 2.457 1 73 241 ARG B N 1
ATOM 6704 C CA . ARG B 1 241 ? 19.844 -11.578 1.311 1 73 241 ARG B CA 1
ATOM 6705 C C . ARG B 1 241 ? 18.562 -10.898 0.88 1 73 241 ARG B C 1
ATOM 6707 O O . ARG B 1 241 ? 18.578 -9.789 0.343 1 73 241 ARG B O 1
ATOM 6714 N N . THR B 1 242 ? 17.641 -11.578 1.158 1 62.66 242 THR B N 1
ATOM 6715 C CA . THR B 1 242 ? 16.344 -11.031 0.8 1 62.66 242 THR B CA 1
ATOM 6716 C C . THR B 1 242 ? 15.789 -10.156 1.925 1 62.66 242 THR B C 1
ATOM 6718 O O . THR B 1 242 ? 14.82 -9.414 1.729 1 62.66 242 THR B O 1
ATOM 6721 N N . ALA B 1 243 ? 16.719 -10.344 3.047 1 59.56 243 ALA B N 1
ATOM 6722 C CA . ALA B 1 243 ? 16.328 -9.578 4.227 1 59.56 243 ALA B CA 1
ATOM 6723 C C . ALA B 1 243 ? 16.625 -8.094 4.035 1 59.56 243 ALA B C 1
ATOM 6725 O O . ALA B 1 243 ? 17.641 -7.73 3.438 1 59.56 243 ALA B O 1
ATOM 6726 N N . GLY B 1 244 ? 15.609 -7.207 4.031 1 59.59 244 GLY B N 1
ATOM 6727 C CA . GLY B 1 244 ? 15.773 -5.77 3.9 1 59.59 244 GLY B CA 1
ATOM 6728 C C . GLY B 1 244 ? 15.086 -5.199 2.678 1 59.59 244 GLY B C 1
ATOM 6729 O O . GLY B 1 244 ? 14.914 -3.98 2.564 1 59.59 244 GLY B O 1
ATOM 6730 N N . ARG B 1 245 ? 14.977 -6.234 1.831 1 69.62 245 ARG B N 1
ATOM 6731 C CA . ARG B 1 245 ? 14.211 -5.777 0.674 1 69.62 245 ARG B CA 1
ATOM 6732 C C . ARG B 1 245 ? 12.773 -6.277 0.737 1 69.62 245 ARG B C 1
ATOM 6734 O O . ARG B 1 245 ? 12.5 -7.332 1.314 1 69.62 245 ARG B O 1
ATOM 6741 N N . SER B 1 246 ? 11.922 -5.41 0.459 1 81 246 SER B N 1
ATOM 6742 C CA . SER B 1 246 ? 10.523 -5.82 0.393 1 81 246 SER B CA 1
ATOM 6743 C C . SER B 1 246 ? 10.281 -6.754 -0.787 1 81 246 SER B C 1
ATOM 6745 O O . SER B 1 246 ? 10.234 -6.312 -1.937 1 81 246 SER B O 1
ATOM 6747 N N . ALA B 1 247 ? 10.273 -8.062 -0.489 1 90.06 247 ALA B N 1
ATOM 6748 C CA . ALA B 1 247 ? 10.047 -9.062 -1.532 1 90.06 247 ALA B CA 1
ATOM 6749 C C . ALA B 1 247 ? 8.578 -9.461 -1.606 1 90.06 247 ALA B C 1
ATOM 6751 O O . ALA B 1 247 ? 7.82 -9.234 -0.661 1 90.06 247 ALA B O 1
ATOM 6752 N N . THR B 1 248 ? 8.211 -9.898 -2.783 1 94.25 248 THR B N 1
ATOM 6753 C CA . THR B 1 248 ? 6.891 -10.492 -2.971 1 94.25 248 THR B CA 1
ATOM 6754 C C . THR B 1 248 ? 6.961 -12.016 -2.902 1 94.25 248 THR B C 1
ATOM 6756 O O . THR B 1 248 ? 7.672 -12.641 -3.689 1 94.25 248 THR B O 1
ATOM 6759 N N . VAL B 1 249 ? 6.23 -12.625 -1.972 1 96.62 249 VAL B N 1
ATOM 6760 C CA . VAL B 1 249 ? 6.25 -14.07 -1.764 1 96.62 249 VAL B CA 1
ATOM 6761 C C . VAL B 1 249 ? 4.926 -14.672 -2.221 1 96.62 249 VAL B C 1
ATOM 6763 O O . VAL B 1 249 ? 3.855 -14.211 -1.821 1 96.62 249 VAL B O 1
ATOM 6766 N N . LEU B 1 250 ? 4.988 -15.625 -3.148 1 98.44 250 LEU B N 1
ATOM 6767 C CA . LEU B 1 250 ? 3.818 -16.422 -3.516 1 98.44 250 LEU B CA 1
ATOM 6768 C C . LEU B 1 250 ? 3.773 -17.719 -2.719 1 98.44 250 LEU B C 1
ATOM 6770 O O . LEU B 1 250 ? 4.688 -18.547 -2.809 1 98.44 250 LEU B O 1
ATOM 6774 N N . PHE B 1 251 ? 2.783 -17.891 -1.9 1 98.56 251 PHE B N 1
ATOM 6775 C CA . PHE B 1 251 ? 2.643 -19.078 -1.061 1 98.56 251 PHE B CA 1
ATOM 6776 C C . PHE B 1 251 ? 1.632 -20.047 -1.66 1 98.56 251 PHE B C 1
ATOM 6778 O O . PHE B 1 251 ? 0.525 -19.656 -2.029 1 98.56 251 PHE B O 1
ATOM 6785 N N . LEU B 1 252 ? 1.993 -21.312 -1.721 1 98.38 252 LEU B N 1
ATOM 6786 C CA . LEU B 1 252 ? 1.128 -22.391 -2.205 1 98.38 252 LEU B CA 1
ATOM 6787 C C . LEU B 1 252 ? 0.727 -23.328 -1.066 1 98.38 252 LEU B C 1
ATOM 6789 O O . LEU B 1 252 ? 1.586 -23.922 -0.423 1 98.38 252 LEU B O 1
ATOM 6793 N N . CYS B 1 253 ? -0.553 -23.484 -0.911 1 96.44 253 CYS B N 1
ATOM 6794 C CA . CYS B 1 253 ? -1.074 -24.344 0.151 1 96.44 253 CYS B CA 1
ATOM 6795 C C . CYS B 1 253 ? -1.004 -25.812 -0.246 1 96.44 253 CYS B C 1
ATOM 6797 O O . CYS B 1 253 ? -0.67 -26.125 -1.387 1 96.44 253 CYS B O 1
ATOM 6799 N N . ASP B 1 254 ? -1.361 -26.641 0.696 1 93.75 254 ASP B N 1
ATOM 6800 C CA . ASP B 1 254 ? -1.294 -28.078 0.485 1 93.75 254 ASP B CA 1
ATOM 6801 C C . ASP B 1 254 ? -2.574 -28.766 0.958 1 93.75 254 ASP B C 1
ATOM 6803 O O . ASP B 1 254 ? -3.34 -28.188 1.736 1 93.75 254 ASP B O 1
ATOM 6807 N N . ALA B 1 255 ? -2.75 -29.969 0.46 1 94.62 255 ALA B N 1
ATOM 6808 C CA . ALA B 1 255 ? -3.957 -30.734 0.763 1 94.62 255 ALA B CA 1
ATOM 6809 C C . ALA B 1 255 ? -3.916 -31.281 2.188 1 94.62 255 ALA B C 1
ATOM 6811 O O . ALA B 1 255 ? -4.93 -31.75 2.709 1 94.62 255 ALA B O 1
ATOM 6812 N N . ASP B 1 256 ? -2.83 -31.188 2.871 1 92.44 256 ASP B N 1
ATOM 6813 C CA . ASP B 1 256 ? -2.736 -31.641 4.254 1 92.44 256 ASP B CA 1
ATOM 6814 C C . ASP B 1 256 ? -3.328 -30.625 5.215 1 92.44 256 ASP B C 1
ATOM 6816 O O . ASP B 1 256 ? -3.52 -30.906 6.398 1 92.44 256 ASP B O 1
ATOM 6820 N N . GLY B 1 257 ? -3.535 -29.5 4.762 1 95.31 257 GLY B N 1
ATOM 6821 C CA . GLY B 1 257 ? -4.191 -28.484 5.57 1 95.31 257 GLY B CA 1
ATOM 6822 C C . GLY B 1 257 ? -3.225 -27.703 6.441 1 95.31 257 GLY B C 1
ATOM 6823 O O . GLY B 1 257 ? -2.055 -27.547 6.09 1 95.31 257 GLY B O 1
ATOM 6824 N N . GLY B 1 258 ? -3.756 -27 7.484 1 97 258 GLY B N 1
ATOM 6825 C CA . GLY B 1 258 ? -2.955 -26.188 8.375 1 97 258 GLY B CA 1
ATOM 6826 C C . GLY B 1 258 ? -2.951 -24.719 7.996 1 97 258 GLY B C 1
ATOM 6827 O O . GLY B 1 258 ? -1.953 -24.016 8.195 1 97 258 GLY B O 1
ATOM 6828 N N . ILE B 1 259 ? -4.047 -24.312 7.484 1 97.75 259 ILE B N 1
ATOM 6829 C CA . ILE B 1 259 ? -4.09 -23 6.852 1 97.75 259 ILE B CA 1
ATOM 6830 C C . ILE B 1 259 ? -3.834 -21.906 7.895 1 97.75 259 ILE B C 1
ATOM 6832 O O . ILE B 1 259 ? -3.223 -20.891 7.594 1 97.75 259 ILE B O 1
ATOM 6836 N N . LEU B 1 260 ? -4.25 -22.109 9.133 1 97.56 260 LEU B N 1
ATOM 6837 C CA . LEU B 1 260 ? -4.043 -21.078 10.141 1 97.56 260 LEU B CA 1
ATOM 6838 C C . LEU B 1 260 ? -2.566 -20.969 10.508 1 97.56 260 LEU B C 1
ATOM 6840 O O . LEU B 1 260 ? -2.059 -19.875 10.734 1 97.56 260 LEU B O 1
ATOM 6844 N N . PHE B 1 261 ? -1.886 -22.109 10.586 1 97.94 261 PHE B N 1
ATOM 6845 C CA . PHE B 1 261 ? -0.445 -22.094 10.812 1 97.94 261 PHE B CA 1
ATOM 6846 C C . PHE B 1 261 ? 0.274 -21.406 9.648 1 97.94 261 PHE B C 1
ATOM 6848 O O . PHE B 1 261 ? 1.237 -20.672 9.859 1 97.94 261 PHE B O 1
ATOM 6855 N N . ASP B 1 262 ? -0.23 -21.688 8.453 1 98.25 262 ASP B N 1
ATOM 6856 C CA . ASP B 1 262 ? 0.316 -21.031 7.266 1 98.25 262 ASP B CA 1
ATOM 6857 C C . ASP B 1 262 ? 0.15 -19.516 7.355 1 98.25 262 ASP B C 1
ATOM 6859 O O . ASP B 1 262 ? 1.091 -18.766 7.09 1 98.25 262 ASP B O 1
ATOM 6863 N N . LEU B 1 263 ? -1.051 -19.094 7.734 1 97.94 263 LEU B N 1
ATOM 6864 C CA . LEU B 1 263 ? -1.348 -17.672 7.816 1 97.94 263 LEU B CA 1
ATOM 6865 C C . LEU B 1 263 ? -0.502 -17 8.891 1 97.94 263 LEU B C 1
ATOM 6867 O O . LEU B 1 263 ? -0.057 -15.867 8.719 1 97.94 263 LEU B O 1
ATOM 6871 N N . ALA B 1 264 ? -0.285 -17.672 10.016 1 96.69 264 ALA B N 1
ATOM 6872 C CA . ALA B 1 264 ? 0.59 -17.125 11.055 1 96.69 264 ALA B CA 1
ATOM 6873 C C . ALA B 1 264 ? 2.004 -16.922 10.523 1 96.69 264 ALA B C 1
ATOM 6875 O O . ALA B 1 264 ? 2.631 -15.891 10.812 1 96.69 264 ALA B O 1
ATOM 6876 N N . MET B 1 265 ? 2.463 -17.859 9.797 1 97.12 265 MET B N 1
ATOM 6877 C CA . MET B 1 265 ? 3.77 -17.766 9.156 1 97.12 265 MET B CA 1
ATOM 6878 C C . MET B 1 265 ? 3.803 -16.594 8.172 1 97.12 265 MET B C 1
ATOM 6880 O O . MET B 1 265 ? 4.762 -15.82 8.148 1 97.12 265 MET B O 1
ATOM 6884 N N . LEU B 1 266 ? 2.783 -16.469 7.387 1 97.19 266 LEU B N 1
ATOM 6885 C CA . LEU B 1 266 ? 2.705 -15.414 6.391 1 97.19 266 LEU B CA 1
ATOM 6886 C C . LEU B 1 266 ? 2.652 -14.039 7.059 1 97.19 266 LEU B C 1
ATOM 6888 O O . LEU B 1 266 ? 3.213 -13.07 6.543 1 97.19 266 LEU B O 1
ATOM 6892 N N . GLN B 1 267 ? 1.949 -13.984 8.195 1 94.19 267 GLN B N 1
ATOM 6893 C CA . GLN B 1 267 ? 1.915 -12.734 8.945 1 94.19 267 GLN B CA 1
ATOM 6894 C C . GLN B 1 267 ? 3.309 -12.352 9.43 1 94.19 267 GLN B C 1
ATOM 6896 O O . GLN B 1 267 ? 3.637 -11.164 9.508 1 94.19 267 GLN B O 1
ATOM 6901 N N . SER B 1 268 ? 4.129 -13.32 9.742 1 93.12 268 SER B N 1
ATOM 6902 C CA . SER B 1 268 ? 5.516 -13.055 10.109 1 93.12 268 SER B CA 1
ATOM 6903 C C . SER B 1 268 ? 6.289 -12.453 8.938 1 93.12 268 SER B C 1
ATOM 6905 O O . SER B 1 268 ? 7.066 -11.516 9.117 1 93.12 268 SER B O 1
ATOM 6907 N N . LEU B 1 269 ? 6.07 -12.984 7.758 1 93.38 269 LEU B N 1
ATOM 6908 C CA . LEU B 1 269 ? 6.715 -12.453 6.562 1 93.38 269 LEU B CA 1
ATOM 6909 C C . LEU B 1 269 ? 6.289 -11.016 6.305 1 93.38 269 LEU B C 1
ATOM 6911 O O . LEU B 1 269 ? 7.113 -10.172 5.938 1 93.38 269 LEU B O 1
ATOM 6915 N N . ILE B 1 270 ? 5.043 -10.758 6.523 1 91.75 270 ILE B N 1
ATOM 6916 C CA . ILE B 1 270 ? 4.508 -9.414 6.34 1 91.75 270 ILE B CA 1
ATOM 6917 C C . ILE B 1 270 ? 5.152 -8.461 7.344 1 91.75 270 ILE B C 1
ATOM 6919 O O . ILE B 1 270 ? 5.555 -7.348 6.984 1 91.75 270 ILE B O 1
ATOM 6923 N N . ARG B 1 271 ? 5.254 -8.883 8.578 1 88.12 271 ARG B N 1
ATOM 6924 C CA . ARG B 1 271 ? 5.891 -8.07 9.602 1 88.12 271 ARG B CA 1
ATOM 6925 C C . ARG B 1 271 ? 7.328 -7.727 9.219 1 88.12 271 ARG B C 1
ATOM 6927 O O . ARG B 1 271 ? 7.805 -6.625 9.508 1 88.12 271 ARG B O 1
ATOM 6934 N N . MET B 1 272 ? 7.914 -8.633 8.523 1 88.56 272 MET B N 1
ATOM 6935 C CA . MET B 1 272 ? 9.305 -8.445 8.102 1 88.56 272 MET B CA 1
ATOM 6936 C C . MET B 1 272 ? 9.383 -7.5 6.91 1 88.56 272 MET B C 1
ATOM 6938 O O . MET B 1 272 ? 10.477 -7.195 6.43 1 88.56 272 MET B O 1
ATOM 6942 N N . GLY B 1 273 ? 8.258 -7.137 6.363 1 84.88 273 GLY B N 1
ATOM 6943 C CA . GLY B 1 273 ? 8.234 -6.129 5.316 1 84.88 273 GLY B CA 1
ATOM 6944 C C . GLY B 1 273 ? 7.922 -6.699 3.945 1 84.88 273 GLY B C 1
ATOM 6945 O O . GLY B 1 273 ? 7.934 -5.973 2.949 1 84.88 273 GLY B O 1
ATOM 6946 N N . HIS B 1 274 ? 7.602 -7.938 3.848 1 90.88 274 HIS B N 1
ATOM 6947 C CA . HIS B 1 274 ? 7.34 -8.578 2.564 1 90.88 274 HIS B CA 1
ATOM 6948 C C . HIS B 1 274 ? 5.871 -8.461 2.18 1 90.88 274 HIS B C 1
ATOM 6950 O O . HIS B 1 274 ? 5.016 -8.227 3.037 1 90.88 274 HIS B O 1
ATOM 6956 N N . ARG B 1 275 ? 5.609 -8.547 0.928 1 92.75 275 ARG B N 1
ATOM 6957 C CA . ARG B 1 275 ? 4.266 -8.742 0.392 1 92.75 275 ARG B CA 1
ATOM 6958 C C . ARG B 1 275 ? 3.982 -10.227 0.152 1 92.75 275 ARG B C 1
ATOM 6960 O O . ARG B 1 275 ? 4.859 -10.961 -0.297 1 92.75 275 ARG B O 1
ATOM 6967 N N . VAL B 1 276 ? 2.771 -10.586 0.442 1 97.19 276 VAL B N 1
ATOM 6968 C CA . VAL B 1 276 ? 2.492 -12.016 0.359 1 97.19 276 VAL B CA 1
ATOM 6969 C C . VAL B 1 276 ? 1.248 -12.25 -0.495 1 97.19 276 VAL B C 1
ATOM 6971 O O . VAL B 1 276 ? 0.236 -11.562 -0.331 1 97.19 276 VAL B O 1
ATOM 6974 N N . ILE B 1 277 ? 1.376 -13.133 -1.447 1 98.5 277 ILE B N 1
ATOM 6975 C CA . ILE B 1 277 ? 0.251 -13.672 -2.201 1 98.5 277 ILE B CA 1
ATOM 6976 C C . ILE B 1 277 ? -0.036 -15.102 -1.746 1 98.5 277 ILE B C 1
ATOM 6978 O O . ILE B 1 277 ? 0.842 -15.961 -1.802 1 98.5 277 ILE B O 1
ATOM 6982 N N . CYS B 1 278 ? -1.188 -15.297 -1.24 1 98.62 278 CYS B N 1
ATOM 6983 C CA . CYS B 1 278 ? -1.606 -16.625 -0.81 1 98.62 278 CYS B CA 1
ATOM 6984 C C . CYS B 1 278 ? -2.553 -17.25 -1.825 1 98.62 278 CYS B C 1
ATOM 6986 O O . CYS B 1 278 ? -3.68 -16.797 -2.002 1 98.62 278 CYS B O 1
ATOM 6988 N N . ALA B 1 279 ? -2.121 -18.281 -2.52 1 98.5 279 ALA B N 1
ATOM 6989 C CA . ALA B 1 279 ? -2.945 -18.953 -3.514 1 98.5 279 ALA B CA 1
ATOM 6990 C C . ALA B 1 279 ? -3.691 -20.141 -2.893 1 98.5 279 ALA B C 1
ATOM 6992 O O . ALA B 1 279 ? -3.078 -21.031 -2.299 1 98.5 279 ALA B O 1
ATOM 6993 N N . VAL B 1 280 ? -4.98 -20.109 -3.025 1 98.31 280 VAL B N 1
ATOM 6994 C CA . VAL B 1 280 ? -5.816 -21.188 -2.502 1 98.31 280 VAL B CA 1
ATOM 6995 C C . VAL B 1 280 ? -6.602 -21.828 -3.643 1 98.31 280 VAL B C 1
ATOM 6997 O O . VAL B 1 280 ? -6.531 -21.391 -4.785 1 98.31 280 VAL B O 1
ATOM 7000 N N . LYS B 1 281 ? -7.285 -22.875 -3.316 1 97.31 281 LYS B N 1
ATOM 7001 C CA . LYS B 1 281 ? -7.957 -23.672 -4.34 1 97.31 281 LYS B CA 1
ATOM 7002 C C . LYS B 1 281 ? -9.281 -23.047 -4.754 1 97.31 281 LYS B C 1
ATOM 7004 O O . LYS B 1 281 ? -9.938 -22.391 -3.941 1 97.31 281 LYS B O 1
ATOM 7009 N N . SER B 1 282 ? -9.641 -23.328 -5.996 1 94.56 282 SER B N 1
ATOM 7010 C CA . SER B 1 282 ? -10.906 -22.844 -6.539 1 94.56 282 SER B CA 1
ATOM 7011 C C . SER B 1 282 ? -12.086 -23.625 -5.98 1 94.56 282 SER B C 1
ATOM 7013 O O . SER B 1 282 ? -13.219 -23.125 -5.969 1 94.56 282 SER B O 1
ATOM 7015 N N . GLY B 1 283 ? -11.82 -24.812 -5.574 1 93.12 283 GLY B N 1
ATOM 7016 C CA . GLY B 1 283 ? -12.828 -25.703 -5.035 1 93.12 283 GLY B CA 1
ATOM 7017 C C . GLY B 1 283 ? -12.234 -26.844 -4.215 1 93.12 283 GLY B C 1
ATOM 7018 O O . GLY B 1 283 ? -11.07 -26.781 -3.818 1 93.12 283 GLY B O 1
ATOM 7019 N N . PHE B 1 284 ? -13 -27.844 -4.07 1 93.5 284 PHE B N 1
ATOM 7020 C CA . PHE B 1 284 ? -12.672 -28.906 -3.127 1 93.5 284 PHE B CA 1
ATOM 7021 C C . PHE B 1 284 ? -11.391 -29.625 -3.537 1 93.5 284 PHE B C 1
ATOM 7023 O O . PHE B 1 284 ? -11.25 -30.062 -4.68 1 93.5 284 PHE B O 1
ATOM 7030 N N . TYR B 1 285 ? -10.539 -29.766 -2.611 1 95.62 285 TYR B N 1
ATOM 7031 C CA . TYR B 1 285 ? -9.328 -30.578 -2.67 1 95.62 285 TYR B CA 1
ATOM 7032 C C . TYR B 1 285 ? -8.852 -30.953 -1.271 1 95.62 285 TYR B C 1
ATOM 7034 O O . TYR B 1 285 ? -7.812 -30.469 -0.814 1 95.62 285 TYR B O 1
ATOM 7042 N N . PHE B 1 286 ? -9.695 -31.688 -0.574 1 94.25 286 PHE B N 1
ATOM 7043 C CA . PHE B 1 286 ? -9.445 -32.219 0.755 1 94.25 286 PHE B CA 1
ATOM 7044 C C . PHE B 1 286 ? -9.25 -31.109 1.772 1 94.25 286 PHE B C 1
ATOM 7046 O O . PHE B 1 286 ? -10.141 -30.281 1.972 1 94.25 286 PHE B O 1
ATOM 7053 N N . PHE B 1 287 ? -8.016 -31.047 2.406 1 95.75 287 PHE B N 1
ATOM 7054 C CA . PHE B 1 287 ? -7.879 -30.062 3.467 1 95.75 287 PHE B CA 1
ATOM 7055 C C . PHE B 1 287 ? -7.246 -28.781 2.934 1 95.75 287 PHE B C 1
ATOM 7057 O O . PHE B 1 287 ? -6.988 -27.844 3.695 1 95.75 287 PHE B O 1
ATOM 7064 N N . ALA B 1 288 ? -7.004 -28.734 1.675 1 97 288 ALA B N 1
ATOM 7065 C CA . ALA B 1 288 ? -6.535 -27.484 1.108 1 97 288 ALA B CA 1
ATOM 7066 C C . ALA B 1 288 ? -7.598 -26.391 1.23 1 97 288 ALA B C 1
ATOM 7068 O O . ALA B 1 288 ? -8.773 -26.641 0.951 1 97 288 ALA B O 1
ATOM 7069 N N . PRO B 1 289 ? -7.195 -25.203 1.698 1 97.69 289 PRO B N 1
ATOM 7070 C CA . PRO B 1 289 ? -8.18 -24.125 1.797 1 97.69 289 PRO B CA 1
ATOM 7071 C C . PRO B 1 289 ? -8.711 -23.688 0.435 1 97.69 289 PRO B C 1
ATOM 7073 O O . PRO B 1 289 ? -7.961 -23.656 -0.544 1 97.69 289 PRO B O 1
ATOM 7076 N N . THR B 1 290 ? -9.969 -23.328 0.428 1 97 290 THR B N 1
ATOM 7077 C CA . THR B 1 290 ? -10.609 -22.844 -0.785 1 97 290 THR B CA 1
ATOM 7078 C C . THR B 1 290 ? -10.93 -21.344 -0.664 1 97 290 THR B C 1
ATOM 7080 O O . THR B 1 290 ? -10.852 -20.781 0.427 1 97 290 THR B O 1
ATOM 7083 N N . MET B 1 291 ? -11.266 -20.734 -1.797 1 95 291 MET B N 1
ATOM 7084 C CA . MET B 1 291 ? -11.688 -19.344 -1.8 1 95 291 MET B CA 1
ATOM 7085 C C . MET B 1 291 ? -12.859 -19.125 -0.851 1 95 291 MET B C 1
ATOM 7087 O O . MET B 1 291 ? -12.891 -18.141 -0.113 1 95 291 MET B O 1
ATOM 7091 N N . ASP B 1 292 ? -13.758 -20.047 -0.83 1 92.56 292 ASP B N 1
ATOM 7092 C CA . ASP B 1 292 ? -14.93 -19.953 0.028 1 92.56 292 ASP B CA 1
ATOM 7093 C C . ASP B 1 292 ? -14.539 -19.969 1.504 1 92.56 292 ASP B C 1
ATOM 7095 O O . ASP B 1 292 ? -15.117 -19.25 2.318 1 92.56 292 ASP B O 1
ATOM 7099 N N . ASP B 1 293 ? -13.609 -20.75 1.821 1 95.38 293 ASP B N 1
ATOM 7100 C CA . ASP B 1 293 ? -13.133 -20.812 3.199 1 95.38 293 ASP B CA 1
ATOM 7101 C C . ASP B 1 293 ? -12.562 -19.469 3.648 1 95.38 293 ASP B C 1
ATOM 7103 O O . ASP B 1 293 ? -12.867 -19 4.742 1 95.38 293 ASP B O 1
ATOM 7107 N N . MET B 1 294 ? -11.789 -18.875 2.787 1 95.5 294 MET B N 1
ATOM 7108 C CA . MET B 1 294 ? -11.094 -17.641 3.115 1 95.5 294 MET B CA 1
ATOM 7109 C C . MET B 1 294 ? -12.078 -16.484 3.32 1 95.5 294 MET B C 1
ATOM 7111 O O . MET B 1 294 ? -11.797 -15.539 4.051 1 95.5 294 MET B O 1
ATOM 7115 N N . GLU B 1 295 ? -13.211 -16.641 2.746 1 88.12 295 GLU B N 1
ATOM 7116 C CA . GLU B 1 295 ? -14.203 -15.578 2.826 1 88.12 295 GLU B CA 1
ATOM 7117 C C . GLU B 1 295 ? -15.18 -15.82 3.973 1 88.12 295 GLU B C 1
ATOM 7119 O O . GLU B 1 295 ? -15.68 -14.875 4.582 1 88.12 295 GLU B O 1
ATOM 7124 N N . SER B 1 296 ? -15.438 -17.062 4.281 1 87.75 296 SER B N 1
ATOM 7125 C CA . SER B 1 296 ? -16.609 -17.328 5.113 1 87.75 296 SER B CA 1
ATOM 7126 C C . SER B 1 296 ? -16.203 -17.859 6.484 1 87.75 296 SER B C 1
ATOM 7128 O O . SER B 1 296 ? -16.984 -17.812 7.43 1 87.75 296 SER B O 1
ATOM 7130 N N . ASP B 1 297 ? -15.047 -18.453 6.59 1 93.31 297 ASP B N 1
ATOM 7131 C CA . ASP B 1 297 ? -14.648 -19.031 7.875 1 93.31 297 ASP B CA 1
ATOM 7132 C C . ASP B 1 297 ? -14.328 -17.922 8.891 1 93.31 297 ASP B C 1
ATOM 7134 O O . ASP B 1 297 ? -13.367 -17.172 8.719 1 93.31 297 ASP B O 1
ATOM 7138 N N . PRO B 1 298 ? -15.07 -17.797 9.953 1 91.44 298 PRO B N 1
ATOM 7139 C CA . PRO B 1 298 ? -14.883 -16.719 10.93 1 91.44 298 PRO B CA 1
ATOM 7140 C C . PRO B 1 298 ? -13.531 -16.797 11.641 1 91.44 298 PRO B C 1
ATOM 7142 O O . PRO B 1 298 ? -12.977 -15.766 12.039 1 91.44 298 PRO B O 1
ATOM 7145 N N . THR B 1 299 ? -13.016 -18 11.742 1 95.06 299 THR B N 1
ATOM 7146 C CA . THR B 1 299 ? -11.75 -18.188 12.445 1 95.06 299 THR B CA 1
ATOM 7147 C C . THR B 1 299 ? -10.602 -17.562 11.648 1 95.06 299 THR B C 1
ATOM 7149 O O . THR B 1 299 ? -9.594 -17.141 12.219 1 95.06 299 THR B O 1
ATOM 7152 N N . LEU B 1 300 ? -10.805 -17.531 10.367 1 95.56 300 LEU B N 1
ATOM 7153 C CA . LEU B 1 300 ? -9.742 -17.031 9.5 1 95.56 300 LEU B CA 1
ATOM 7154 C C . LEU B 1 300 ? -9.82 -15.508 9.359 1 95.56 300 LEU B C 1
ATOM 7156 O O . LEU B 1 300 ? -8.859 -14.875 8.93 1 95.56 300 LEU B O 1
ATOM 7160 N N . GLU B 1 301 ? -10.875 -14.938 9.719 1 88.44 301 GLU B N 1
ATOM 7161 C CA . GLU B 1 301 ? -11.133 -13.516 9.5 1 88.44 301 GLU B CA 1
ATOM 7162 C C . GLU B 1 301 ? -10.062 -12.656 10.156 1 88.44 301 GLU B C 1
ATOM 7164 O O . GLU B 1 301 ? -9.547 -11.719 9.539 1 88.44 301 GLU B O 1
ATOM 7169 N N . ARG B 1 302 ? -9.719 -12.977 11.359 1 87.25 302 ARG B N 1
ATOM 7170 C CA . ARG B 1 302 ? -8.742 -12.188 12.109 1 87.25 302 ARG B CA 1
ATOM 7171 C C . ARG B 1 302 ? -7.371 -12.25 11.445 1 87.25 302 ARG B C 1
ATOM 7173 O O . ARG B 1 302 ? -6.609 -11.281 11.492 1 87.25 302 ARG B O 1
ATOM 7180 N N . TRP B 1 303 ? -7.082 -13.352 10.852 1 92.88 303 TRP B N 1
ATOM 7181 C CA . TRP B 1 303 ? -5.758 -13.578 10.273 1 92.88 303 TRP B CA 1
ATOM 7182 C C . TRP B 1 303 ? -5.668 -12.992 8.867 1 92.88 303 TRP B C 1
ATOM 7184 O O . TRP B 1 303 ? -4.574 -12.859 8.312 1 92.88 303 TRP B O 1
ATOM 7194 N N . LEU B 1 304 ? -6.852 -12.594 8.367 1 92.25 304 LEU B N 1
ATOM 7195 C CA . LEU B 1 304 ? -6.902 -12.047 7.02 1 92.25 304 LEU B CA 1
ATOM 7196 C C . LEU B 1 304 ? -7.035 -10.523 7.055 1 92.25 304 LEU B C 1
ATOM 7198 O O . LEU B 1 304 ? -7.098 -9.875 6.008 1 92.25 304 LEU B O 1
ATOM 7202 N N . ARG B 1 305 ? -6.957 -10 8.211 1 82.12 305 ARG B N 1
ATOM 7203 C CA . ARG B 1 305 ? -7.113 -8.562 8.367 1 82.12 305 ARG B CA 1
ATOM 7204 C C . ARG B 1 305 ? -6.004 -7.812 7.633 1 82.12 305 ARG B C 1
ATOM 7206 O O . ARG B 1 305 ? -4.84 -8.211 7.688 1 82.12 305 ARG B O 1
ATOM 7213 N N . GLY B 1 306 ? -6.387 -6.77 6.988 1 77.94 306 GLY B N 1
ATOM 7214 C CA . GLY B 1 306 ? -5.43 -5.969 6.246 1 77.94 306 GLY B CA 1
ATOM 7215 C C . GLY B 1 306 ? -5.16 -6.5 4.852 1 77.94 306 GLY B C 1
ATOM 7216 O O . GLY B 1 306 ? -4.477 -5.855 4.055 1 77.94 306 GLY B O 1
ATOM 7217 N N . GLY B 1 307 ? -5.719 -7.668 4.605 1 90.06 307 GLY B N 1
ATOM 7218 C CA . GLY B 1 307 ? -5.551 -8.25 3.281 1 90.06 307 GLY B CA 1
ATOM 7219 C C . GLY B 1 307 ? -6.805 -8.172 2.43 1 90.06 307 GLY B C 1
ATOM 7220 O O . GLY B 1 307 ? -7.742 -7.445 2.768 1 90.06 307 GLY B O 1
ATOM 7221 N N . ILE B 1 308 ? -6.738 -8.82 1.221 1 92.56 308 ILE B N 1
ATOM 7222 C CA . ILE B 1 308 ? -7.875 -8.844 0.309 1 92.56 308 ILE B CA 1
ATOM 7223 C C . ILE B 1 308 ? -8.016 -10.234 -0.31 1 92.56 308 ILE B C 1
ATOM 7225 O O . ILE B 1 308 ? -7.016 -10.906 -0.568 1 92.56 308 ILE B O 1
ATOM 7229 N N . VAL B 1 309 ? -9.219 -10.656 -0.393 1 93.44 309 VAL B N 1
ATOM 7230 C CA . VAL B 1 309 ? -9.539 -11.891 -1.099 1 93.44 309 VAL B CA 1
ATOM 7231 C C . VAL B 1 309 ? -10.055 -11.562 -2.502 1 93.44 309 VAL B C 1
ATOM 7233 O O . VAL B 1 309 ? -11.094 -10.922 -2.656 1 93.44 309 VAL B O 1
ATOM 7236 N N . LEU B 1 310 ? -9.273 -11.992 -3.543 1 93.31 310 LEU B N 1
ATOM 7237 C CA . LEU B 1 310 ? -9.602 -11.672 -4.926 1 93.31 310 LEU B CA 1
ATOM 7238 C C . LEU B 1 310 ? -10.102 -12.898 -5.672 1 93.31 310 LEU B C 1
ATOM 7240 O O . LEU B 1 310 ? -9.312 -13.789 -6.008 1 93.31 310 LEU B O 1
ATOM 7244 N N . ARG B 1 311 ? -11.312 -12.875 -6.082 1 89.25 311 ARG B N 1
ATOM 7245 C CA . ARG B 1 311 ? -11.906 -13.992 -6.801 1 89.25 311 ARG B CA 1
ATOM 7246 C C . ARG B 1 311 ? -11.617 -13.906 -8.297 1 89.25 311 ARG B C 1
ATOM 7248 O O . ARG B 1 311 ? -11.742 -14.891 -9.023 1 89.25 311 ARG B O 1
ATOM 7255 N N . GLU B 1 312 ? -11.172 -12.773 -8.742 1 89.12 312 GLU B N 1
ATOM 7256 C CA . GLU B 1 312 ? -10.945 -12.562 -10.172 1 89.12 312 GLU B CA 1
ATOM 7257 C C . GLU B 1 312 ? -9.844 -13.484 -10.688 1 89.12 312 GLU B C 1
ATOM 7259 O O . GLU B 1 312 ? -8.703 -13.422 -10.219 1 89.12 312 GLU B O 1
ATOM 7264 N N . THR B 1 313 ? -10.141 -14.312 -11.656 1 92 313 THR B N 1
ATOM 7265 C CA . THR B 1 313 ? -9.227 -15.328 -12.156 1 92 313 THR B CA 1
ATOM 7266 C C . THR B 1 313 ? -8.461 -14.82 -13.375 1 92 313 THR B C 1
ATOM 7268 O O . THR B 1 313 ? -7.562 -15.492 -13.883 1 92 313 THR B O 1
ATOM 7271 N N . GLN B 1 314 ? -8.781 -13.664 -13.891 1 89.31 314 GLN B N 1
ATOM 7272 C CA . GLN B 1 314 ? -8.141 -13.086 -15.07 1 89.31 314 GLN B CA 1
ATOM 7273 C C . GLN B 1 314 ? -7.66 -11.664 -14.797 1 89.31 314 GLN B C 1
ATOM 7275 O O . GLN B 1 314 ? -7.84 -10.773 -15.633 1 89.31 314 GLN B O 1
ATOM 7280 N N . LEU B 1 315 ? -7.156 -11.484 -13.648 1 87.81 315 LEU B N 1
ATOM 7281 C CA . LEU B 1 315 ? -6.699 -10.164 -13.234 1 87.81 315 LEU B CA 1
ATOM 7282 C C . LEU B 1 315 ? -5.551 -9.68 -14.117 1 87.81 315 LEU B C 1
ATOM 7284 O O . LEU B 1 315 ? -4.633 -10.445 -14.422 1 87.81 315 LEU B O 1
ATOM 7288 N N . GLY B 1 316 ? -5.629 -8.438 -14.586 1 86 316 GLY B N 1
ATOM 7289 C CA . GLY B 1 316 ? -4.523 -7.848 -15.328 1 86 316 GLY B CA 1
ATOM 7290 C C . GLY B 1 316 ? -3.324 -7.523 -14.453 1 86 316 GLY B C 1
ATOM 7291 O O . GLY B 1 316 ? -3.436 -7.496 -13.227 1 86 316 GLY B O 1
ATOM 7292 N N . LYS B 1 317 ? -2.191 -7.332 -15.055 1 87.75 317 LYS B N 1
ATOM 7293 C CA . LYS B 1 317 ? -0.962 -7.023 -14.328 1 87.75 317 LYS B CA 1
ATOM 7294 C C . LYS B 1 317 ? -1.108 -5.734 -13.523 1 87.75 317 LYS B C 1
ATOM 7296 O O . LYS B 1 317 ? -0.716 -5.676 -12.359 1 87.75 317 LYS B O 1
ATOM 7301 N N . ASN B 1 318 ? -1.729 -4.691 -14.102 1 84.38 318 ASN B N 1
ATOM 7302 C CA . ASN B 1 318 ? -1.89 -3.404 -13.438 1 84.38 318 ASN B CA 1
ATOM 7303 C C . ASN B 1 318 ? -2.709 -3.535 -12.156 1 84.38 318 ASN B C 1
ATOM 7305 O O . ASN B 1 318 ? -2.336 -2.986 -11.117 1 84.38 318 ASN B O 1
ATOM 7309 N N . ASP B 1 319 ? -3.74 -4.258 -12.328 1 87.81 319 ASP B N 1
ATOM 7310 C CA . ASP B 1 319 ? -4.613 -4.445 -11.172 1 87.81 319 ASP B CA 1
ATOM 7311 C C . ASP B 1 319 ? -3.918 -5.262 -10.086 1 87.81 319 ASP B C 1
ATOM 7313 O O . ASP B 1 319 ? -4.023 -4.941 -8.898 1 87.81 319 ASP B O 1
ATOM 7317 N N . LEU B 1 320 ? -3.248 -6.289 -10.516 1 92.12 320 LEU B N 1
ATOM 7318 C CA . LEU B 1 320 ? -2.525 -7.109 -9.547 1 92.12 320 LEU B CA 1
ATOM 7319 C C . LEU B 1 320 ? -1.489 -6.281 -8.797 1 92.12 320 LEU B C 1
ATOM 7321 O O . LEU B 1 320 ? -1.415 -6.336 -7.57 1 92.12 320 LEU B O 1
ATOM 7325 N N . LEU B 1 321 ? -0.707 -5.531 -9.523 1 91.12 321 LEU B N 1
ATOM 7326 C CA . LEU B 1 321 ? 0.327 -4.703 -8.914 1 91.12 321 LEU B CA 1
ATOM 7327 C C . LEU B 1 321 ? -0.288 -3.67 -7.977 1 91.12 321 LEU B C 1
ATOM 7329 O O . LEU B 1 321 ? 0.261 -3.393 -6.906 1 91.12 321 LEU B O 1
ATOM 7333 N N . ARG B 1 322 ? -1.392 -3.117 -8.383 1 88.44 322 ARG B N 1
ATOM 7334 C CA . ARG B 1 322 ? -2.09 -2.176 -7.512 1 88.44 322 ARG B CA 1
ATOM 7335 C C . ARG B 1 322 ? -2.504 -2.84 -6.203 1 88.44 322 ARG B C 1
ATOM 7337 O O . ARG B 1 322 ? -2.293 -2.283 -5.125 1 88.44 322 ARG B O 1
ATOM 7344 N N . HIS B 1 323 ? -3.094 -3.988 -6.289 1 92.44 323 HIS B N 1
ATOM 7345 C CA . HIS B 1 323 ? -3.5 -4.719 -5.094 1 92.44 323 HIS B CA 1
ATOM 7346 C C . HIS B 1 323 ? -2.301 -5.031 -4.203 1 92.44 323 HIS B C 1
ATOM 7348 O O . HIS B 1 323 ? -2.391 -4.938 -2.979 1 92.44 323 HIS B O 1
ATOM 7354 N N . LEU B 1 324 ? -1.209 -5.332 -4.828 1 92.69 324 LEU B N 1
ATOM 7355 C CA . LEU B 1 324 ? -0.011 -5.684 -4.07 1 92.69 324 LEU B CA 1
ATOM 7356 C C . LEU B 1 324 ? 0.563 -4.461 -3.363 1 92.69 324 LEU B C 1
ATOM 7358 O O . LEU B 1 324 ? 1.212 -4.59 -2.322 1 92.69 324 LEU B O 1
ATOM 7362 N N . ARG B 1 325 ? 0.332 -3.322 -3.898 1 88.69 325 ARG B N 1
ATOM 7363 C CA . ARG B 1 325 ? 0.764 -2.096 -3.234 1 88.69 325 ARG B CA 1
ATOM 7364 C C . ARG B 1 325 ? -0.167 -1.742 -2.08 1 88.69 325 ARG B C 1
ATOM 7366 O O . ARG B 1 325 ? 0.284 -1.268 -1.035 1 88.69 325 ARG B O 1
ATOM 7373 N N . GLU B 1 326 ? -1.424 -1.995 -2.328 1 88.94 326 GLU B N 1
ATOM 7374 C CA . GLU B 1 326 ? -2.447 -1.555 -1.384 1 88.94 326 GLU B CA 1
ATOM 7375 C C . GLU B 1 326 ? -2.58 -2.533 -0.221 1 88.94 326 GLU B C 1
ATOM 7377 O O . GLU B 1 326 ? -2.969 -2.145 0.883 1 88.94 326 GLU B O 1
ATOM 7382 N N . HIS B 1 327 ? -2.309 -3.787 -0.511 1 91.31 327 HIS B N 1
ATOM 7383 C CA . HIS B 1 327 ? -2.51 -4.828 0.49 1 91.31 327 HIS B CA 1
ATOM 7384 C C . HIS B 1 327 ? -1.252 -5.672 0.669 1 91.31 327 HIS B C 1
ATOM 7386 O O . HIS B 1 327 ? -0.601 -6.039 -0.312 1 91.31 327 HIS B O 1
ATOM 7392 N N . ARG B 1 328 ? -0.956 -5.945 1.958 1 91.06 328 ARG B N 1
ATOM 7393 C CA . ARG B 1 328 ? 0.24 -6.738 2.217 1 91.06 328 ARG B CA 1
ATOM 7394 C C . ARG B 1 328 ? -0.059 -8.234 2.102 1 91.06 328 ARG B C 1
ATOM 7396 O O . ARG B 1 328 ? 0.858 -9.047 1.987 1 91.06 328 ARG B O 1
ATOM 7403 N N . LEU B 1 329 ? -1.321 -8.617 2.168 1 96.06 329 LEU B N 1
ATOM 7404 C CA . LEU B 1 329 ? -1.779 -9.984 1.962 1 96.06 329 LEU B CA 1
ATOM 7405 C C . LEU B 1 329 ? -2.857 -10.039 0.885 1 96.06 329 LEU B C 1
ATOM 7407 O O . LEU B 1 329 ? -3.912 -9.422 1.022 1 96.06 329 LEU B O 1
ATOM 7411 N N . VAL B 1 330 ? -2.551 -10.727 -0.18 1 97.75 330 VAL B N 1
ATOM 7412 C CA . VAL B 1 330 ? -3.498 -10.898 -1.276 1 97.75 330 VAL B CA 1
ATOM 7413 C C . VAL B 1 330 ? -3.811 -12.383 -1.459 1 97.75 330 VAL B C 1
ATOM 7415 O O . VAL B 1 330 ? -2.92 -13.18 -1.765 1 97.75 330 VAL B O 1
ATOM 7418 N N . VAL B 1 331 ? -5.035 -12.758 -1.21 1 98.25 331 VAL B N 1
ATOM 7419 C CA . VAL B 1 331 ? -5.469 -14.133 -1.409 1 98.25 331 VAL B CA 1
ATOM 7420 C C . VAL B 1 331 ? -6.059 -14.297 -2.809 1 98.25 331 VAL B C 1
ATOM 7422 O O . VAL B 1 331 ? -6.938 -13.531 -3.209 1 98.25 331 VAL B O 1
ATOM 7425 N N . ILE B 1 332 ? -5.555 -15.266 -3.559 1 98.06 332 ILE B N 1
ATOM 7426 C CA . ILE B 1 332 ? -6.031 -15.461 -4.922 1 98.06 332 ILE B CA 1
ATOM 7427 C C . ILE B 1 332 ? -6.445 -16.922 -5.125 1 98.06 332 ILE B C 1
ATOM 7429 O O . ILE B 1 332 ? -6.121 -17.781 -4.309 1 98.06 332 ILE B O 1
ATOM 7433 N N . ASP B 1 333 ? -7.156 -17.094 -6.18 1 95.75 333 ASP B N 1
ATOM 7434 C CA . ASP B 1 333 ? -7.566 -18.406 -6.664 1 95.75 333 ASP B CA 1
ATOM 7435 C C . ASP B 1 333 ? -6.512 -19.016 -7.59 1 95.75 333 ASP B C 1
ATOM 7437 O O . ASP B 1 333 ? -6.199 -18.438 -8.633 1 95.75 333 ASP B O 1
ATOM 7441 N N . ASP B 1 334 ? -5.984 -20.188 -7.164 1 96.56 334 ASP B N 1
ATOM 7442 C CA . ASP B 1 334 ? -4.957 -20.734 -8.047 1 96.56 334 ASP B CA 1
ATOM 7443 C C . ASP B 1 334 ? -5.578 -21.375 -9.289 1 96.56 334 ASP B C 1
ATOM 7445 O O . ASP B 1 334 ? -4.863 -21.75 -10.219 1 96.56 334 ASP B O 1
ATOM 7449 N N . GLY B 1 335 ? -6.957 -21.516 -9.305 1 95.5 335 GLY B N 1
ATOM 7450 C CA . GLY B 1 335 ? -7.676 -21.984 -10.477 1 95.5 335 GLY B CA 1
ATOM 7451 C C . GLY B 1 335 ? -7.879 -23.484 -10.5 1 95.5 335 GLY B C 1
ATOM 7452 O O . GLY B 1 335 ? -8.531 -24.016 -11.406 1 95.5 335 GLY B O 1
ATOM 7453 N N . THR B 1 336 ? -7.375 -24.188 -9.477 1 95.31 336 THR B N 1
ATOM 7454 C CA . THR B 1 336 ? -7.387 -25.641 -9.57 1 95.31 336 THR B CA 1
ATOM 7455 C C . THR B 1 336 ? -8.156 -26.25 -8.406 1 95.31 336 THR B C 1
ATOM 7457 O O . THR B 1 336 ? -8.352 -25.609 -7.375 1 95.31 336 THR B O 1
ATOM 7460 N N . ARG B 1 337 ? -8.617 -27.484 -8.648 1 94.62 337 ARG B N 1
ATOM 7461 C CA . ARG B 1 337 ? -9.211 -28.344 -7.637 1 94.62 337 ARG B CA 1
ATOM 7462 C C . ARG B 1 337 ? -8.445 -29.656 -7.523 1 94.62 337 ARG B C 1
ATOM 7464 O O . ARG B 1 337 ? -9.047 -30.719 -7.387 1 94.62 337 ARG B O 1
ATOM 7471 N N . GLU B 1 338 ? -7.234 -29.562 -7.75 1 95.19 338 GLU B N 1
ATOM 7472 C CA . GLU B 1 338 ? -6.312 -30.688 -7.766 1 95.19 338 GLU B CA 1
ATOM 7473 C C . GLU B 1 338 ? -4.922 -30.281 -7.297 1 95.19 338 GLU B C 1
ATOM 7475 O O . GLU B 1 338 ? -4.707 -29.125 -6.914 1 95.19 338 GLU B O 1
ATOM 7480 N N . ARG B 1 339 ? -4.062 -31.344 -7.254 1 94.38 339 ARG B N 1
ATOM 7481 C CA . ARG B 1 339 ? -2.66 -31 -7.051 1 94.38 339 ARG B CA 1
ATOM 7482 C C . ARG B 1 339 ? -2.211 -29.938 -8.047 1 94.38 339 ARG B C 1
ATOM 7484 O O . ARG B 1 339 ? -2.693 -29.891 -9.18 1 94.38 339 ARG B O 1
ATOM 7491 N N . LEU B 1 340 ? -1.336 -29.109 -7.598 1 93.38 340 LEU B N 1
ATOM 7492 C CA . LEU B 1 340 ? -0.941 -28 -8.453 1 93.38 340 LEU B CA 1
ATOM 7493 C C . LEU B 1 340 ? -0.575 -28.484 -9.852 1 93.38 340 LEU B C 1
ATOM 7495 O O . LEU B 1 340 ? 0.23 -29.406 -10 1 93.38 340 LEU B O 1
ATOM 7499 N N . ASN B 1 341 ? -1.263 -27.969 -10.766 1 95 341 ASN B N 1
ATOM 7500 C CA . ASN B 1 341 ? -1.068 -28.203 -12.188 1 95 341 ASN B CA 1
ATOM 7501 C C . ASN B 1 341 ? -0.982 -26.891 -12.969 1 95 341 ASN B C 1
ATOM 7503 O O . ASN B 1 341 ? -1.997 -26.234 -13.195 1 95 341 ASN B O 1
ATOM 7507 N N . LEU B 1 342 ? 0.246 -26.625 -13.453 1 96.81 342 LEU B N 1
ATOM 7508 C CA . LEU B 1 342 ? 0.503 -25.312 -14.039 1 96.81 342 LEU B CA 1
ATOM 7509 C C . LEU B 1 342 ? -0.233 -25.156 -15.359 1 96.81 342 LEU B C 1
ATOM 7511 O O . LEU B 1 342 ? -0.371 -24.031 -15.867 1 96.81 342 LEU B O 1
ATOM 7515 N N . TYR B 1 343 ? -0.83 -26.25 -15.945 1 95.62 343 TYR B N 1
ATOM 7516 C CA . TYR B 1 343 ? -1.67 -26.172 -17.125 1 95.62 343 TYR B CA 1
ATOM 7517 C C . TYR B 1 343 ? -3.061 -25.656 -16.781 1 95.62 343 TYR B C 1
ATOM 7519 O O . TYR B 1 343 ? -3.777 -25.141 -17.641 1 95.62 343 TYR B O 1
ATOM 7527 N N . ARG B 1 344 ? -3.369 -25.781 -15.539 1 95.31 344 ARG B N 1
ATOM 7528 C CA . ARG B 1 344 ? -4.773 -25.594 -15.188 1 95.31 344 ARG B CA 1
ATOM 7529 C C . ARG B 1 344 ? -4.949 -24.391 -14.266 1 95.31 344 ARG B C 1
ATOM 7531 O O . ARG B 1 344 ? -6.055 -24.125 -13.797 1 95.31 344 ARG B O 1
ATOM 7538 N N . VAL B 1 345 ? -3.934 -23.672 -14.023 1 96.56 345 VAL B N 1
ATOM 7539 C CA . VAL B 1 345 ? -3.998 -22.547 -13.086 1 96.56 345 VAL B CA 1
ATOM 7540 C C . VAL B 1 345 ? -4.672 -21.344 -13.758 1 96.56 345 VAL B C 1
ATOM 7542 O O . VAL B 1 345 ? -4.754 -21.281 -14.984 1 96.56 345 VAL B O 1
ATOM 7545 N N . SER B 1 346 ? -5.164 -20.438 -12.977 1 94.75 346 SER B N 1
ATOM 7546 C CA . SER B 1 346 ? -5.785 -19.219 -13.477 1 94.75 346 SER B CA 1
ATOM 7547 C C . SER B 1 346 ? -4.742 -18.25 -14.031 1 94.75 346 SER B C 1
ATOM 7549 O O . SER B 1 346 ? -3.553 -18.375 -13.734 1 94.75 346 SER B O 1
ATOM 7551 N N . VAL B 1 347 ? -5.207 -17.312 -14.812 1 92.88 347 VAL B N 1
ATOM 7552 C CA . VAL B 1 347 ? -4.324 -16.266 -15.344 1 92.88 347 VAL B CA 1
ATOM 7553 C C . VAL B 1 347 ? -3.779 -15.422 -14.195 1 92.88 347 VAL B C 1
ATOM 7555 O O . VAL B 1 347 ? -2.598 -15.07 -14.18 1 92.88 347 VAL B O 1
ATOM 7558 N N . THR B 1 348 ? -4.656 -15.18 -13.242 1 95.31 348 THR B N 1
ATOM 7559 C CA . THR B 1 348 ? -4.258 -14.422 -12.062 1 95.31 348 THR B CA 1
ATOM 7560 C C . THR B 1 348 ? -3.104 -15.109 -11.344 1 95.31 348 THR B C 1
ATOM 7562 O O . THR B 1 348 ? -2.127 -14.461 -10.961 1 95.31 348 THR B O 1
ATOM 7565 N N . PHE B 1 349 ? -3.191 -16.359 -11.258 1 97.56 349 PHE B N 1
ATOM 7566 C CA . PHE B 1 349 ? -2.135 -17.125 -10.602 1 97.56 349 PHE B CA 1
ATOM 7567 C C . PHE B 1 349 ? -0.828 -17.016 -11.383 1 97.56 349 PHE B C 1
ATOM 7569 O O . PHE B 1 349 ? 0.236 -16.812 -10.789 1 97.56 349 PHE B O 1
ATOM 7576 N N . SER B 1 350 ? -0.936 -17.172 -12.633 1 96.44 350 SER B N 1
ATOM 7577 C CA . SER B 1 350 ? 0.259 -17.109 -13.469 1 96.44 350 SER B CA 1
ATOM 7578 C C . SER B 1 350 ? 0.933 -15.75 -13.375 1 96.44 350 SER B C 1
ATOM 7580 O O . SER B 1 350 ? 2.16 -15.664 -13.328 1 96.44 350 SER B O 1
ATOM 7582 N N . ARG B 1 351 ? 0.167 -14.766 -13.359 1 94.12 351 ARG B N 1
ATOM 7583 C CA . ARG B 1 351 ? 0.716 -13.422 -13.211 1 94.12 351 ARG B CA 1
ATOM 7584 C C . ARG B 1 351 ? 1.308 -13.219 -11.82 1 94.12 351 ARG B C 1
ATOM 7586 O O . ARG B 1 351 ? 2.324 -12.539 -11.656 1 94.12 351 ARG B O 1
ATOM 7593 N N . ALA B 1 352 ? 0.626 -13.766 -10.836 1 97.25 352 ALA B N 1
ATOM 7594 C CA . ALA B 1 352 ? 1.173 -13.727 -9.484 1 97.25 352 ALA B CA 1
ATOM 7595 C C . ALA B 1 352 ? 2.541 -14.398 -9.422 1 97.25 352 ALA B C 1
ATOM 7597 O O . ALA B 1 352 ? 3.463 -13.883 -8.781 1 97.25 352 ALA B O 1
ATOM 7598 N N . TRP B 1 353 ? 2.625 -15.531 -10.078 1 97.5 353 TRP B N 1
ATOM 7599 C CA . TRP B 1 353 ? 3.9 -16.234 -10.156 1 97.5 353 TRP B CA 1
ATOM 7600 C C . TRP B 1 353 ? 4.973 -15.344 -10.781 1 97.5 353 TRP B C 1
ATOM 7602 O O . TRP B 1 353 ? 6.094 -15.266 -10.273 1 97.5 353 TRP B O 1
ATOM 7612 N N . LYS B 1 354 ? 4.621 -14.711 -11.797 1 93.94 354 LYS B N 1
ATOM 7613 C CA . LYS B 1 354 ? 5.559 -13.852 -12.516 1 93.94 354 LYS B CA 1
ATOM 7614 C C . LYS B 1 354 ? 6.027 -12.695 -11.648 1 93.94 354 LYS B C 1
ATOM 7616 O O . LYS B 1 354 ? 7.18 -12.266 -11.742 1 93.94 354 LYS B O 1
ATOM 7621 N N . GLU B 1 355 ? 5.164 -12.227 -10.805 1 93.25 355 GLU B N 1
ATOM 7622 C CA . GLU B 1 355 ? 5.473 -11.055 -9.984 1 93.25 355 GLU B CA 1
ATOM 7623 C C . GLU B 1 355 ? 6.199 -11.461 -8.703 1 93.25 355 GLU B C 1
ATOM 7625 O O . GLU B 1 355 ? 6.793 -10.617 -8.031 1 93.25 355 GLU B O 1
ATOM 7630 N N . ALA B 1 356 ? 6.176 -12.719 -8.359 1 95.62 356 ALA B N 1
ATOM 7631 C CA . ALA B 1 356 ? 6.789 -13.203 -7.125 1 95.62 356 ALA B CA 1
ATOM 7632 C C . ALA B 1 356 ? 8.312 -13.211 -7.238 1 95.62 356 ALA B C 1
ATOM 7634 O O . ALA B 1 356 ? 8.859 -13.422 -8.32 1 95.62 356 ALA B O 1
ATOM 7635 N N . ASP B 1 357 ? 8.961 -12.906 -6.105 1 93.19 357 ASP B N 1
ATOM 7636 C CA . ASP B 1 357 ? 10.406 -13.07 -6.012 1 93.19 357 ASP B CA 1
ATOM 7637 C C . ASP B 1 357 ? 10.773 -14.492 -5.598 1 93.19 357 ASP B C 1
ATOM 7639 O O . ASP B 1 357 ? 11.836 -15 -5.965 1 93.19 357 ASP B O 1
ATOM 7643 N N . VAL B 1 358 ? 9.906 -15.062 -4.852 1 95.44 358 VAL B N 1
ATOM 7644 C CA . VAL B 1 358 ? 10.094 -16.438 -4.391 1 95.44 358 VAL B CA 1
ATOM 7645 C C . VAL B 1 358 ? 8.734 -17.109 -4.227 1 95.44 358 VAL B C 1
ATOM 7647 O O . VAL B 1 358 ? 7.75 -16.469 -3.846 1 95.44 358 VAL B O 1
ATOM 7650 N N . VAL B 1 359 ? 8.703 -18.359 -4.625 1 97.81 359 VAL B N 1
ATOM 7651 C CA . VAL B 1 359 ? 7.516 -19.188 -4.422 1 97.81 359 VAL B CA 1
ATOM 7652 C C . VAL B 1 359 ? 7.746 -20.141 -3.252 1 97.81 359 VAL B C 1
ATOM 7654 O O . VAL B 1 359 ? 8.695 -20.938 -3.264 1 97.81 359 VAL B O 1
ATOM 7657 N N . LEU B 1 360 ? 6.945 -20 -2.246 1 97.81 360 LEU B N 1
ATOM 7658 C CA . LEU B 1 360 ? 6.996 -20.859 -1.073 1 97.81 360 LEU B CA 1
ATOM 7659 C C . LEU B 1 360 ? 5.941 -21.969 -1.166 1 97.81 360 LEU B C 1
ATOM 7661 O O . LEU B 1 360 ? 4.742 -21.688 -1.195 1 97.81 360 LEU B O 1
ATOM 7665 N N . CYS B 1 361 ? 6.367 -23.172 -1.202 1 97.88 361 CYS B N 1
ATOM 7666 C CA . CYS B 1 361 ? 5.469 -24.297 -1.448 1 97.88 361 CYS B CA 1
ATOM 7667 C C . CYS B 1 361 ? 5.441 -25.25 -0.254 1 97.88 361 CYS B C 1
ATOM 7669 O O . CYS B 1 361 ? 6.484 -25.734 0.177 1 97.88 361 CYS B O 1
ATOM 7671 N N . LYS B 1 362 ? 4.301 -25.531 0.144 1 97.75 362 LYS B N 1
ATOM 7672 C CA . LYS B 1 362 ? 4.121 -26.438 1.28 1 97.75 362 LYS B CA 1
ATOM 7673 C C . LYS B 1 362 ? 3.812 -27.844 0.814 1 97.75 362 LYS B C 1
ATOM 7675 O O . LYS B 1 362 ? 3.008 -28.047 -0.098 1 97.75 362 LYS B O 1
ATOM 7680 N N . GLY B 1 363 ? 4.488 -28.844 1.422 1 96.75 363 GLY B N 1
ATOM 7681 C CA . GLY B 1 363 ? 4.047 -30.234 1.301 1 96.75 363 GLY B CA 1
ATOM 7682 C C . GLY B 1 363 ? 4.898 -31.047 0.346 1 96.75 363 GLY B C 1
ATOM 7683 O O . GLY B 1 363 ? 5.582 -30.484 -0.517 1 96.75 363 GLY B O 1
ATOM 7684 N N . TRP B 1 364 ? 4.746 -32.312 0.457 1 94.12 364 TRP B N 1
ATOM 7685 C CA . TRP B 1 364 ? 5.535 -33.25 -0.352 1 94.12 364 TRP B CA 1
ATOM 7686 C C . TRP B 1 364 ? 5.047 -33.25 -1.797 1 94.12 364 TRP B C 1
ATOM 7688 O O . TRP B 1 364 ? 5.82 -33.531 -2.717 1 94.12 364 TRP B O 1
ATOM 7698 N N . ARG B 1 365 ? 3.787 -33 -2.016 1 94.19 365 ARG B N 1
ATOM 7699 C CA . ARG B 1 365 ? 3.232 -32.969 -3.365 1 94.19 365 ARG B CA 1
ATOM 7700 C C . ARG B 1 365 ? 3.906 -31.906 -4.227 1 94.19 365 ARG B C 1
ATOM 7702 O O . ARG B 1 365 ? 4.281 -32.188 -5.367 1 94.19 365 ARG B O 1
ATOM 7709 N N . ALA B 1 366 ? 4.039 -30.75 -3.631 1 94.62 366 ALA B N 1
ATOM 7710 C CA . ALA B 1 366 ? 4.727 -29.672 -4.34 1 94.62 366 ALA B CA 1
ATOM 7711 C C . ALA B 1 366 ? 6.203 -30.016 -4.543 1 94.62 366 ALA B C 1
ATOM 7713 O O . ALA B 1 366 ? 6.77 -29.734 -5.602 1 94.62 366 ALA B O 1
ATOM 7714 N N . ALA B 1 367 ? 6.785 -30.594 -3.521 1 95.5 367 ALA B N 1
ATOM 7715 C CA . ALA B 1 367 ? 8.195 -30.984 -3.629 1 95.5 367 ALA B CA 1
ATOM 7716 C C . ALA B 1 367 ? 8.406 -31.969 -4.773 1 95.5 367 ALA B C 1
ATOM 7718 O O . ALA B 1 367 ? 9.391 -31.875 -5.504 1 95.5 367 ALA B O 1
ATOM 7719 N N . ASP B 1 368 ? 7.48 -32.812 -4.953 1 93.5 368 ASP B N 1
ATOM 7720 C CA . ASP B 1 368 ? 7.574 -33.812 -6.004 1 93.5 368 ASP B CA 1
ATOM 7721 C C . ASP B 1 368 ? 7.559 -33.188 -7.391 1 93.5 368 ASP B C 1
ATOM 7723 O O . ASP B 1 368 ? 8.258 -33.625 -8.297 1 93.5 368 ASP B O 1
ATOM 7727 N N . ILE B 1 369 ? 6.793 -32.188 -7.52 1 91.81 369 ILE B N 1
ATOM 7728 C CA . ILE B 1 369 ? 6.598 -31.578 -8.82 1 91.81 369 ILE B CA 1
ATOM 7729 C C . ILE B 1 369 ? 7.734 -30.594 -9.102 1 91.81 369 ILE B C 1
ATOM 7731 O O . ILE B 1 369 ? 8.195 -30.469 -10.242 1 91.81 369 ILE B O 1
ATOM 7735 N N . PHE B 1 370 ? 8.234 -29.938 -8.117 1 96.25 370 PHE B N 1
ATOM 7736 C CA . PHE B 1 370 ? 9.18 -28.859 -8.367 1 96.25 370 PHE B CA 1
ATOM 7737 C C . PHE B 1 370 ? 10.617 -29.344 -8.188 1 96.25 370 PHE B C 1
ATOM 7739 O O . PHE B 1 370 ? 11.5 -28.969 -8.961 1 96.25 370 PHE B O 1
ATOM 7746 N N . LEU B 1 371 ? 10.789 -30.156 -7.195 1 96.31 371 LEU B N 1
ATOM 7747 C CA . LEU B 1 371 ? 12.141 -30.641 -6.934 1 96.31 371 LEU B CA 1
ATOM 7748 C C . LEU B 1 371 ? 12.406 -31.938 -7.684 1 96.31 371 LEU B C 1
ATOM 7750 O O . LEU B 1 371 ? 13.547 -32.25 -8.055 1 96.31 371 LEU B O 1
ATOM 7754 N N . GLY B 1 372 ? 11.359 -32.688 -7.918 1 95.5 372 GLY B N 1
ATOM 7755 C CA . GLY B 1 372 ? 11.5 -33.969 -8.578 1 95.5 372 GLY B CA 1
ATOM 7756 C C . GLY B 1 372 ? 11.531 -33.875 -10.094 1 95.5 372 GLY B C 1
ATOM 7757 O O . GLY B 1 372 ? 11.766 -34.875 -10.789 1 95.5 372 GLY B O 1
ATOM 7758 N N . SER B 1 373 ? 11.297 -32.75 -10.594 1 95.25 373 SER B N 1
ATOM 7759 C CA . SER B 1 373 ? 11.258 -32.5 -12.031 1 95.25 373 SER B CA 1
ATOM 7760 C C . SER B 1 373 ? 12.516 -31.781 -12.5 1 95.25 373 SER B C 1
ATOM 7762 O O . SER B 1 373 ? 13.062 -30.953 -11.781 1 95.25 373 SER B O 1
ATOM 7764 N N . SER B 1 374 ? 12.953 -32.125 -13.703 1 96 374 SER B N 1
ATOM 7765 C CA . SER B 1 374 ? 14.133 -31.484 -14.258 1 96 374 SER B CA 1
ATOM 7766 C C . SER B 1 374 ? 13.766 -30.188 -14.992 1 96 374 SER B C 1
ATOM 7768 O O . SER B 1 374 ? 14.648 -29.469 -15.453 1 96 374 SER B O 1
ATOM 7770 N N . HIS B 1 375 ? 12.492 -29.906 -15.109 1 95.5 375 HIS B N 1
ATOM 7771 C CA . HIS B 1 375 ? 12.086 -28.656 -15.719 1 95.5 375 HIS B CA 1
ATOM 7772 C C . HIS B 1 375 ? 12.711 -27.453 -15 1 95.5 375 HIS B C 1
ATOM 7774 O O . HIS B 1 375 ? 13.062 -27.562 -13.82 1 95.5 375 HIS B O 1
ATOM 7780 N N . GLU B 1 376 ? 12.875 -26.438 -15.688 1 96.12 376 GLU B N 1
ATOM 7781 C CA . GLU B 1 376 ? 13.352 -25.203 -15.078 1 96.12 376 GLU B CA 1
ATOM 7782 C C . GLU B 1 376 ? 12.211 -24.203 -14.922 1 96.12 376 GLU B C 1
ATOM 7784 O O . GLU B 1 376 ? 11.344 -24.094 -15.789 1 96.12 376 GLU B O 1
ATOM 7789 N N . PHE B 1 377 ? 12.25 -23.5 -13.836 1 97.38 377 PHE B N 1
ATOM 7790 C CA . PHE B 1 377 ? 11.172 -22.578 -13.531 1 97.38 377 PHE B CA 1
ATOM 7791 C C . PHE B 1 377 ? 11.68 -21.141 -13.516 1 97.38 377 PHE B C 1
ATOM 7793 O O . PHE B 1 377 ? 12.891 -20.906 -13.422 1 97.38 377 PHE B O 1
ATOM 7800 N N . THR B 1 378 ? 10.727 -20.188 -13.594 1 95.81 378 THR B N 1
ATOM 7801 C CA . THR B 1 378 ? 11.109 -18.781 -13.805 1 95.81 378 THR B CA 1
ATOM 7802 C C . THR B 1 378 ? 11.422 -18.109 -12.469 1 95.81 378 THR B C 1
ATOM 7804 O O . THR B 1 378 ? 12.008 -17.031 -12.445 1 95.81 378 THR B O 1
ATOM 7807 N N . ARG B 1 379 ? 11.086 -18.781 -11.336 1 96.38 379 ARG B N 1
ATOM 7808 C CA . ARG B 1 379 ? 11.297 -18.188 -10.016 1 96.38 379 ARG B CA 1
ATOM 7809 C C . ARG B 1 379 ? 11.953 -19.188 -9.07 1 96.38 379 ARG B C 1
ATOM 7811 O O . ARG B 1 379 ? 11.891 -20.406 -9.297 1 96.38 379 ARG B O 1
ATOM 7818 N N . ASP B 1 380 ? 12.625 -18.594 -8.055 1 96.06 380 ASP B N 1
ATOM 7819 C CA . ASP B 1 380 ? 13.086 -19.453 -6.965 1 96.06 380 ASP B CA 1
ATOM 7820 C C . ASP B 1 380 ? 11.914 -20.109 -6.246 1 96.06 380 ASP B C 1
ATOM 7822 O O . ASP B 1 380 ? 10.867 -19.484 -6.047 1 96.06 380 ASP B O 1
ATOM 7826 N N . ILE B 1 381 ? 12.141 -21.375 -5.957 1 97.94 381 ILE B N 1
ATOM 7827 C CA . ILE B 1 381 ? 11.094 -22.125 -5.277 1 97.94 381 ILE B CA 1
ATOM 7828 C C . ILE B 1 381 ? 11.648 -22.734 -3.994 1 97.94 381 ILE B C 1
ATOM 7830 O O . ILE B 1 381 ? 12.688 -23.406 -4.016 1 97.94 381 ILE B O 1
ATOM 7834 N N . VAL B 1 382 ? 11.031 -22.438 -2.887 1 97.31 382 VAL B N 1
ATOM 7835 C CA . VAL B 1 382 ? 11.367 -23.078 -1.615 1 97.31 382 VAL B CA 1
ATOM 7836 C C . VAL B 1 382 ? 10.266 -24.047 -1.213 1 97.31 382 VAL B C 1
ATOM 7838 O O . VAL B 1 382 ? 9.117 -23.656 -1.015 1 97.31 382 VAL B O 1
ATOM 7841 N N . CYS B 1 383 ? 10.648 -25.297 -1.151 1 97.94 383 CYS B N 1
ATOM 7842 C CA . CYS B 1 383 ? 9.711 -26.328 -0.707 1 97.94 383 CYS B CA 1
ATOM 7843 C C . CYS B 1 383 ? 10.023 -26.766 0.718 1 97.94 383 CYS B C 1
ATOM 7845 O O . CYS B 1 383 ? 11.188 -26.922 1.082 1 97.94 383 CYS B O 1
ATOM 7847 N N . TYR B 1 384 ? 9.031 -26.875 1.527 1 97.94 384 TYR B N 1
ATOM 7848 C CA . TYR B 1 384 ? 9.203 -27.453 2.857 1 97.94 384 TYR B CA 1
ATOM 7849 C C . TYR B 1 384 ? 8.117 -28.484 3.152 1 97.94 384 TYR B C 1
ATOM 7851 O O . TYR B 1 384 ? 6.973 -28.328 2.717 1 97.94 384 TYR B O 1
ATOM 7859 N N . TRP B 1 385 ? 8.477 -29.562 3.721 1 97.06 385 TRP B N 1
ATOM 7860 C CA . TRP B 1 385 ? 7.547 -30.641 3.996 1 97.06 385 TRP B CA 1
ATOM 7861 C C . TRP B 1 385 ? 8.078 -31.547 5.102 1 97.06 385 TRP B C 1
ATOM 7863 O O . TRP B 1 385 ? 9.148 -31.297 5.656 1 97.06 385 TRP B O 1
ATOM 7873 N N . ARG B 1 386 ? 7.215 -32.406 5.531 1 94.75 386 ARG B N 1
ATOM 7874 C CA . ARG B 1 386 ? 7.59 -33.438 6.48 1 94.75 386 ARG B CA 1
ATOM 7875 C C . ARG B 1 386 ? 7.633 -34.812 5.805 1 94.75 386 ARG B C 1
ATOM 7877 O O . ARG B 1 386 ? 6.754 -35.156 5.008 1 94.75 386 ARG B O 1
ATOM 7884 N N . ASP B 1 387 ? 8.688 -35.469 6.012 1 90.69 387 ASP B N 1
ATOM 7885 C CA . ASP B 1 387 ? 8.742 -36.875 5.586 1 90.69 387 ASP B CA 1
ATOM 7886 C C . ASP B 1 387 ? 9.094 -37.781 6.754 1 90.69 387 ASP B C 1
ATOM 7888 O O . ASP B 1 387 ? 8.953 -37.406 7.914 1 90.69 387 ASP B O 1
ATOM 7892 N N . GLU B 1 388 ? 9.375 -39 6.402 1 87.5 388 GLU B N 1
ATOM 7893 C CA . GLU B 1 388 ? 9.656 -40 7.441 1 87.5 388 GLU B CA 1
ATOM 7894 C C . GLU B 1 388 ? 10.859 -39.594 8.281 1 87.5 388 GLU B C 1
ATOM 7896 O O . GLU B 1 388 ? 10.938 -39.906 9.469 1 87.5 388 GLU B O 1
ATOM 7901 N N . SER B 1 389 ? 11.727 -38.812 7.684 1 87.25 389 SER B N 1
ATOM 7902 C CA . SER B 1 389 ? 12.945 -38.375 8.367 1 87.25 389 SER B CA 1
ATOM 7903 C C . SER B 1 389 ? 12.719 -37.094 9.141 1 87.25 389 SER B C 1
ATOM 7905 O O . SER B 1 389 ? 13.594 -36.656 9.883 1 87.25 389 SER B O 1
ATOM 7907 N N . GLY B 1 390 ? 11.57 -36.562 9 1 91.19 390 GLY B N 1
ATOM 7908 C CA . GLY B 1 390 ? 11.273 -35.344 9.719 1 91.19 390 GLY B CA 1
ATOM 7909 C C . GLY B 1 390 ? 11.047 -34.156 8.805 1 91.19 390 GLY B C 1
ATOM 7910 O O . GLY B 1 390 ? 10.5 -34.312 7.707 1 91.19 390 GLY B O 1
ATOM 7911 N N . PHE B 1 391 ? 11.414 -33.031 9.344 1 96.19 391 PHE B N 1
ATOM 7912 C CA . PHE B 1 391 ? 11.203 -31.781 8.617 1 96.19 391 PHE B CA 1
ATOM 7913 C C . PHE B 1 391 ? 12.25 -31.594 7.527 1 96.19 391 PHE B C 1
ATOM 7915 O O . PHE B 1 391 ? 13.438 -31.844 7.754 1 96.19 391 PHE B O 1
ATOM 7922 N N . ARG B 1 392 ? 11.758 -31.203 6.316 1 96.25 392 ARG B N 1
ATOM 7923 C CA . ARG B 1 392 ? 12.648 -30.938 5.184 1 96.25 392 ARG B CA 1
ATOM 7924 C C . ARG B 1 392 ? 12.344 -29.594 4.555 1 96.25 392 ARG B C 1
ATOM 7926 O O . ARG B 1 392 ? 11.195 -29.141 4.539 1 96.25 392 ARG B O 1
ATOM 7933 N N . ILE B 1 393 ? 13.43 -28.953 4.086 1 97.31 393 ILE B N 1
ATOM 7934 C CA . ILE B 1 393 ? 13.297 -27.703 3.352 1 97.31 393 ILE B CA 1
ATOM 7935 C C . ILE B 1 393 ? 14.391 -27.609 2.295 1 97.31 393 ILE B C 1
ATOM 7937 O O . ILE B 1 393 ? 15.547 -27.953 2.555 1 97.31 393 ILE B O 1
ATOM 7941 N N . GLU B 1 394 ? 13.977 -27.234 1.049 1 97 394 GLU B N 1
ATOM 7942 C CA . GLU B 1 394 ? 14.938 -27.172 -0.048 1 97 394 GLU B CA 1
ATOM 7943 C C . GLU B 1 394 ? 14.625 -26 -0.985 1 97 394 GLU B C 1
ATOM 7945 O O . GLU B 1 394 ? 13.461 -25.625 -1.138 1 97 394 GLU B O 1
ATOM 7950 N N . LEU B 1 395 ? 15.695 -25.453 -1.488 1 96.5 395 LEU B N 1
ATOM 7951 C CA . LEU B 1 395 ? 15.594 -24.344 -2.438 1 96.5 395 LEU B CA 1
ATOM 7952 C C . LEU B 1 395 ? 15.898 -24.812 -3.855 1 96.5 395 LEU B C 1
ATOM 7954 O O . LEU B 1 395 ? 16.906 -25.484 -4.086 1 96.5 395 LEU B O 1
ATOM 7958 N N . ARG B 1 396 ? 14.961 -24.594 -4.75 1 96.75 396 ARG B N 1
ATOM 7959 C CA . ARG B 1 396 ? 15.195 -24.719 -6.184 1 96.75 396 ARG B CA 1
ATOM 7960 C C . ARG B 1 396 ? 15.398 -23.344 -6.824 1 96.75 396 ARG B C 1
ATOM 7962 O O . ARG B 1 396 ? 14.477 -22.531 -6.852 1 96.75 396 ARG B O 1
ATOM 7969 N N . ARG B 1 397 ? 16.578 -23.156 -7.34 1 95.38 397 ARG B N 1
ATOM 7970 C CA . ARG B 1 397 ? 16.891 -21.859 -7.953 1 95.38 397 ARG B CA 1
ATOM 7971 C C . ARG B 1 397 ? 16.188 -21.703 -9.297 1 95.38 397 ARG B C 1
ATOM 7973 O O . ARG B 1 397 ? 15.953 -22.703 -9.992 1 95.38 397 ARG B O 1
ATOM 7980 N N . HIS B 1 398 ? 15.891 -20.516 -9.617 1 95.81 398 HIS B N 1
ATOM 7981 C CA . HIS B 1 398 ? 15.273 -20.234 -10.906 1 95.81 398 HIS B CA 1
ATOM 7982 C C . HIS B 1 398 ? 16.25 -20.5 -12.055 1 95.81 398 HIS B C 1
ATOM 7984 O O . HIS B 1 398 ? 17.453 -20.609 -11.836 1 95.81 398 HIS B O 1
ATOM 7990 N N . ALA B 1 399 ? 15.617 -20.641 -13.234 1 95.38 399 ALA B N 1
ATOM 7991 C CA . ALA B 1 399 ? 16.438 -20.812 -14.438 1 95.38 399 ALA B CA 1
ATOM 7992 C C . ALA B 1 399 ? 17.391 -19.641 -14.625 1 95.38 399 ALA B C 1
ATOM 7994 O O . ALA B 1 399 ? 17.031 -18.484 -14.375 1 95.38 399 ALA B O 1
ATOM 7995 N N . ALA B 1 400 ? 18.594 -19.875 -15.078 1 92.12 400 ALA B N 1
ATOM 7996 C CA . ALA B 1 400 ? 19.625 -18.859 -15.266 1 92.12 400 ALA B CA 1
ATOM 7997 C C . ALA B 1 400 ? 19.172 -17.812 -16.281 1 92.12 400 ALA B C 1
ATOM 7999 O O . ALA B 1 400 ? 19.516 -16.625 -16.156 1 92.12 400 ALA B O 1
ATOM 8000 N N . ALA B 1 401 ? 18.406 -18.25 -17.219 1 87.94 401 ALA B N 1
ATOM 8001 C CA . ALA B 1 401 ? 17.984 -17.359 -18.297 1 87.94 401 ALA B CA 1
ATOM 8002 C C . ALA B 1 401 ? 16.781 -16.531 -17.875 1 87.94 401 ALA B C 1
ATOM 8004 O O . ALA B 1 401 ? 16.453 -15.523 -18.531 1 87.94 401 ALA B O 1
ATOM 8005 N N . ALA B 1 402 ? 16.203 -16.938 -16.797 1 88.81 402 ALA B N 1
ATOM 8006 C CA . ALA B 1 402 ? 15 -16.219 -16.375 1 88.81 402 ALA B CA 1
ATOM 8007 C C . ALA B 1 402 ? 15.359 -14.906 -15.688 1 88.81 402 ALA B C 1
ATOM 8009 O O . ALA B 1 402 ? 16.234 -14.867 -14.82 1 88.81 402 ALA B O 1
ATOM 8010 N N . ARG B 1 403 ? 14.789 -13.773 -16.172 1 84.31 403 ARG B N 1
ATOM 8011 C CA . ARG B 1 403 ? 15.016 -12.461 -15.586 1 84.31 403 ARG B CA 1
ATOM 8012 C C . ARG B 1 403 ? 13.711 -11.844 -15.102 1 84.31 403 ARG B C 1
ATOM 8014 O O . ARG B 1 403 ? 12.711 -11.844 -15.828 1 84.31 403 ARG B O 1
ATOM 8021 N N . LYS B 1 404 ? 13.766 -11.383 -13.891 1 85.69 404 LYS B N 1
ATOM 8022 C CA . LYS B 1 404 ? 12.594 -10.695 -13.359 1 85.69 404 LYS B CA 1
ATOM 8023 C C . LYS B 1 404 ? 12.773 -9.18 -13.422 1 85.69 404 LYS B C 1
ATOM 8025 O O . LYS B 1 404 ? 13.836 -8.656 -13.07 1 85.69 404 LYS B O 1
ATOM 8030 N N . PHE B 1 405 ? 11.789 -8.523 -13.961 1 84.25 405 PHE B N 1
ATOM 8031 C CA . PHE B 1 405 ? 11.727 -7.07 -13.914 1 84.25 405 PHE B CA 1
ATOM 8032 C C . PHE B 1 405 ? 10.766 -6.598 -12.836 1 84.25 405 PHE B C 1
ATOM 8034 O O . PHE B 1 405 ? 9.555 -6.816 -12.938 1 84.25 405 PHE B O 1
ATOM 8041 N N . SER B 1 406 ? 11.391 -5.992 -11.859 1 84.31 406 SER B N 1
ATOM 8042 C CA . SER B 1 406 ? 10.547 -5.496 -10.773 1 84.31 406 SER B CA 1
ATOM 8043 C C . SER B 1 406 ? 9.711 -4.301 -11.227 1 84.31 406 SER B C 1
ATOM 8045 O O . SER B 1 406 ? 10.008 -3.686 -12.258 1 84.31 406 SER B O 1
ATOM 8047 N N . GLU B 1 407 ? 8.633 -4.062 -10.516 1 84.94 407 GLU B N 1
ATOM 8048 C CA . GLU B 1 407 ? 7.828 -2.879 -10.805 1 84.94 407 GLU B CA 1
ATOM 8049 C C . GLU B 1 407 ? 8.688 -1.615 -10.773 1 84.94 407 GLU B C 1
ATOM 8051 O O . GLU B 1 407 ? 8.5 -0.718 -11.602 1 84.94 407 GLU B O 1
ATOM 8056 N N . GLU B 1 408 ? 9.547 -1.551 -9.805 1 80.94 408 GLU B N 1
ATOM 8057 C CA . GLU B 1 408 ? 10.422 -0.388 -9.68 1 80.94 408 GLU B CA 1
ATOM 8058 C C . GLU B 1 408 ? 11.305 -0.226 -10.906 1 80.94 408 GLU B C 1
ATOM 8060 O O . GLU B 1 408 ? 11.539 0.894 -11.367 1 80.94 408 GLU B O 1
ATOM 8065 N N . ASP B 1 409 ? 11.773 -1.318 -11.383 1 83.38 409 ASP B N 1
ATOM 8066 C CA . ASP B 1 409 ? 12.602 -1.285 -12.578 1 83.38 409 ASP B CA 1
ATOM 8067 C C . ASP B 1 409 ? 11.812 -0.769 -13.781 1 83.38 409 ASP B C 1
ATOM 8069 O O . ASP B 1 409 ? 12.312 0.06 -14.547 1 83.38 409 ASP B O 1
ATOM 8073 N N . ILE B 1 410 ? 10.68 -1.304 -13.93 1 86.62 410 ILE B N 1
ATOM 8074 C CA . ILE B 1 410 ? 9.836 -0.912 -15.055 1 86.62 410 ILE B CA 1
ATOM 8075 C C . ILE B 1 410 ? 9.438 0.556 -14.914 1 86.62 410 ILE B C 1
ATOM 8077 O O . ILE B 1 410 ? 9.469 1.31 -15.883 1 86.62 410 ILE B O 1
ATOM 8081 N N . ALA B 1 411 ? 9.125 0.964 -13.727 1 84.5 411 ALA B N 1
ATOM 8082 C CA . ALA B 1 411 ? 8.758 2.354 -13.453 1 84.5 411 ALA B CA 1
ATOM 8083 C C . ALA B 1 411 ? 9.922 3.293 -13.75 1 84.5 411 ALA B C 1
ATOM 8085 O O . ALA B 1 411 ? 9.727 4.395 -14.266 1 84.5 411 ALA B O 1
ATOM 8086 N N . ALA B 1 412 ? 11.086 2.855 -13.344 1 83.44 412 ALA B N 1
ATOM 8087 C CA . ALA B 1 412 ? 12.273 3.668 -13.602 1 83.44 412 ALA B CA 1
ATOM 8088 C C . ALA B 1 412 ? 12.461 3.898 -15.102 1 83.44 412 ALA B C 1
ATOM 8090 O O . ALA B 1 412 ? 12.852 4.988 -15.523 1 83.44 412 ALA B O 1
ATOM 8091 N N . GLN B 1 413 ? 12.188 2.875 -15.859 1 86.88 413 GLN B N 1
ATOM 8092 C CA . GLN B 1 413 ? 12.281 3.002 -17.312 1 86.88 413 GLN B CA 1
ATOM 8093 C C . GLN B 1 413 ? 11.219 3.965 -17.844 1 86.88 413 GLN B C 1
ATOM 8095 O O . GLN B 1 413 ? 11.508 4.801 -18.703 1 86.88 413 GLN B O 1
ATOM 8100 N N . ALA B 1 414 ? 10.047 3.799 -17.406 1 89.5 414 ALA B N 1
ATOM 8101 C CA . ALA B 1 414 ? 8.977 4.711 -17.781 1 89.5 414 ALA B CA 1
ATOM 8102 C C . ALA B 1 414 ? 9.312 6.148 -17.391 1 89.5 414 ALA B C 1
ATOM 8104 O O . ALA B 1 414 ? 9.117 7.078 -18.172 1 89.5 414 ALA B O 1
ATOM 8105 N N . ASP B 1 415 ? 9.859 6.305 -16.219 1 85.44 415 ASP B N 1
ATOM 8106 C CA . ASP B 1 415 ? 10.18 7.633 -15.703 1 85.44 415 ASP B CA 1
ATOM 8107 C C . ASP B 1 415 ? 11.273 8.297 -16.531 1 85.44 415 ASP B C 1
ATOM 8109 O O . ASP B 1 415 ? 11.281 9.516 -16.703 1 85.44 415 ASP B O 1
ATOM 8113 N N . ALA B 1 416 ? 12.141 7.492 -16.938 1 86.94 416 ALA B N 1
ATOM 8114 C CA . ALA B 1 416 ? 13.18 8.023 -17.812 1 86.94 416 ALA B CA 1
ATOM 8115 C C . ALA B 1 416 ? 12.586 8.602 -19.094 1 86.94 416 ALA B C 1
ATOM 8117 O O . ALA B 1 416 ? 13.008 9.672 -19.562 1 86.94 416 ALA B O 1
ATOM 8118 N N . ILE B 1 417 ? 11.656 7.926 -19.672 1 91.19 417 ILE B N 1
ATOM 8119 C CA . ILE B 1 417 ? 10.984 8.391 -20.875 1 91.19 417 ILE B CA 1
ATOM 8120 C C . ILE B 1 417 ? 10.172 9.641 -20.578 1 91.19 417 ILE B C 1
ATOM 8122 O O . ILE B 1 417 ? 10.18 10.602 -21.344 1 91.19 417 ILE B O 1
ATOM 8126 N N . ILE B 1 418 ? 9.562 9.648 -19.453 1 90.19 418 ILE B N 1
ATOM 8127 C CA . ILE B 1 418 ? 8.75 10.781 -19.031 1 90.19 418 ILE B CA 1
ATOM 8128 C C . ILE B 1 418 ? 9.648 12 -18.812 1 90.19 418 ILE B C 1
ATOM 8130 O O . ILE B 1 418 ? 9.273 13.125 -19.172 1 90.19 418 ILE B O 1
ATOM 8134 N N . LYS B 1 419 ? 10.75 11.742 -18.219 1 86 419 LYS B N 1
ATOM 8135 C CA . LYS B 1 419 ? 11.711 12.828 -18.031 1 86 419 LYS B CA 1
ATOM 8136 C C . LYS B 1 419 ? 12.125 13.43 -19.359 1 86 419 LYS B C 1
ATOM 8138 O O . LYS B 1 419 ? 12.266 14.648 -19.484 1 86 419 LYS B O 1
ATOM 8143 N N . GLU B 1 420 ? 12.289 12.602 -20.312 1 90.94 420 GLU B N 1
ATOM 8144 C CA . GLU B 1 420 ? 12.625 13.062 -21.656 1 90.94 420 GLU B CA 1
ATOM 8145 C C . GLU B 1 420 ? 11.484 13.883 -22.266 1 90.94 420 GLU B C 1
ATOM 8147 O O . GLU B 1 420 ? 11.727 14.898 -22.922 1 90.94 420 GLU B O 1
ATOM 8152 N N . MET B 1 421 ? 10.328 13.453 -22.062 1 92.69 421 MET B N 1
ATOM 8153 C CA . MET B 1 421 ? 9.156 14.164 -22.562 1 92.69 421 MET B CA 1
ATOM 8154 C C . MET B 1 421 ? 9.016 15.523 -21.891 1 92.69 421 MET B C 1
ATOM 8156 O O . MET B 1 421 ? 8.703 16.516 -22.547 1 92.69 421 MET B O 1
ATOM 8160 N N . ARG B 1 422 ? 9.297 15.531 -20.672 1 88 422 ARG B N 1
ATOM 8161 C CA . ARG B 1 422 ? 9.234 16.781 -19.922 1 88 422 ARG B CA 1
ATOM 8162 C C . ARG B 1 422 ? 10.297 17.766 -20.406 1 88 422 ARG B C 1
ATOM 8164 O O . ARG B 1 422 ? 10.047 18.969 -20.5 1 88 422 ARG B O 1
ATOM 8171 N N . ALA B 1 423 ? 11.422 17.25 -20.562 1 89.44 423 ALA B N 1
ATOM 8172 C CA . ALA B 1 423 ? 12.508 18.078 -21.109 1 89.44 423 ALA B CA 1
ATOM 8173 C C . ALA B 1 423 ? 12.125 18.656 -22.469 1 89.44 423 ALA B C 1
ATOM 8175 O O . ALA B 1 423 ? 12.422 19.812 -22.75 1 89.44 423 ALA B O 1
ATOM 8176 N N . ALA B 1 424 ? 11.516 17.875 -23.312 1 91.94 424 ALA B N 1
ATOM 8177 C CA . ALA B 1 424 ? 11.062 18.344 -24.625 1 91.94 424 ALA B CA 1
ATOM 8178 C C . ALA B 1 424 ? 10.055 19.484 -24.484 1 91.94 424 ALA B C 1
ATOM 8180 O O . ALA B 1 424 ? 10.148 20.484 -25.188 1 91.94 424 ALA B O 1
ATOM 8181 N N . HIS B 1 425 ? 9.211 19.375 -23.609 1 89.88 425 HIS B N 1
ATOM 8182 C CA . HIS B 1 425 ? 8.219 20.422 -23.359 1 89.88 425 HIS B CA 1
ATOM 8183 C C . HIS B 1 425 ? 8.883 21.703 -22.891 1 89.88 425 HIS B C 1
ATOM 8185 O O . HIS B 1 425 ? 8.492 22.797 -23.297 1 89.88 425 HIS B O 1
ATOM 8191 N N . SER B 1 426 ? 9.844 21.516 -22.016 1 86.25 426 SER B N 1
ATOM 8192 C CA . SER B 1 426 ? 10.562 22.672 -21.5 1 86.25 426 SER B CA 1
ATOM 8193 C C . SER B 1 426 ? 11.305 23.406 -22.609 1 86.25 426 SER B C 1
ATOM 8195 O O . SER B 1 426 ? 11.516 24.625 -22.516 1 86.25 426 SER B O 1
ATOM 8197 N N . GLU B 1 427 ? 11.633 22.719 -23.641 1 90.44 427 GLU B N 1
ATOM 8198 C CA . GLU B 1 427 ? 12.328 23.281 -24.781 1 90.44 427 GLU B CA 1
ATOM 8199 C C . GLU B 1 427 ? 11.344 23.812 -25.812 1 90.44 427 GLU B C 1
ATOM 8201 O O . GLU B 1 427 ? 11.75 24.359 -26.844 1 90.44 427 GLU B O 1
ATOM 8206 N N . GLY B 1 428 ? 10.133 23.641 -25.578 1 89.5 428 GLY B N 1
ATOM 8207 C CA . GLY B 1 428 ? 9.109 24.109 -26.5 1 89.5 428 GLY B CA 1
ATOM 8208 C C . GLY B 1 428 ? 8.797 23.125 -27.609 1 89.5 428 GLY B C 1
ATOM 8209 O O . GLY B 1 428 ? 8.164 23.484 -28.594 1 89.5 428 GLY B O 1
ATOM 8210 N N . ARG B 1 429 ? 9.242 21.969 -27.562 1 92.81 429 ARG B N 1
ATOM 8211 C CA . ARG B 1 429 ? 8.969 20.938 -28.547 1 92.81 429 ARG B CA 1
ATOM 8212 C C . ARG B 1 429 ? 7.676 20.188 -28.219 1 92.81 429 ARG B C 1
ATOM 8214 O O . ARG B 1 429 ? 7.355 19.984 -27.047 1 92.81 429 ARG B O 1
ATOM 8221 N N . SER B 1 430 ? 6.93 19.766 -29.203 1 93.69 430 SER B N 1
ATOM 8222 C CA . SER B 1 430 ? 5.754 18.922 -29.016 1 93.69 430 SER B CA 1
ATOM 8223 C C . SER B 1 430 ? 6.141 17.453 -28.891 1 93.69 430 SER B C 1
ATOM 8225 O O . SER B 1 430 ? 7.199 17.031 -29.359 1 93.69 430 SER B O 1
ATOM 8227 N N . VAL B 1 431 ? 5.348 16.688 -28.203 1 96.31 431 VAL B N 1
ATOM 8228 C CA . VAL B 1 431 ? 5.613 15.273 -28 1 96.31 431 VAL B CA 1
ATOM 8229 C C . VAL B 1 431 ? 4.566 14.438 -28.734 1 96.31 431 VAL B C 1
ATOM 8231 O O . VAL B 1 431 ? 3.363 14.633 -28.547 1 96.31 431 VAL B O 1
ATOM 8234 N N . MET B 1 432 ? 5.055 13.523 -29.594 1 96.06 432 MET B N 1
ATOM 8235 C CA . MET B 1 432 ? 4.188 12.602 -30.328 1 96.06 432 MET B CA 1
ATOM 8236 C C . MET B 1 432 ? 4.434 11.164 -29.891 1 96.06 432 MET B C 1
ATOM 8238 O O . MET B 1 432 ? 5.578 10.758 -29.688 1 96.06 432 MET B O 1
ATOM 8242 N N . PHE B 1 433 ? 3.367 10.453 -29.625 1 96.56 433 PHE B N 1
ATOM 8243 C CA . PHE B 1 433 ? 3.439 9.031 -29.328 1 96.56 433 PHE B CA 1
ATOM 8244 C C . PHE B 1 433 ? 2.908 8.211 -30.5 1 96.56 433 PHE B C 1
ATOM 8246 O O . PHE B 1 433 ? 1.784 8.422 -30.969 1 96.56 433 PHE B O 1
ATOM 8253 N N . TYR B 1 434 ? 3.705 7.324 -31.062 1 95.69 434 TYR B N 1
ATOM 8254 C CA . TYR B 1 434 ? 3.326 6.527 -32.219 1 95.69 434 TYR B CA 1
ATOM 8255 C C . TYR B 1 434 ? 2.928 5.117 -31.812 1 95.69 434 TYR B C 1
ATOM 8257 O O . TYR B 1 434 ? 3.775 4.32 -31.406 1 95.69 434 TYR B O 1
ATOM 8265 N N . SER B 1 435 ? 1.641 4.801 -31.859 1 94.06 435 SER B N 1
ATOM 8266 C CA . SER B 1 435 ? 1.112 3.475 -31.578 1 94.06 435 SER B CA 1
ATOM 8267 C C . SER B 1 435 ? 1.009 2.629 -32.844 1 94.06 435 SER B C 1
ATOM 8269 O O . SER B 1 435 ? 0.333 3.014 -33.781 1 94.06 435 SER B O 1
ATOM 8271 N N . CYS B 1 436 ? 1.702 1.505 -32.812 1 91.62 436 CYS B N 1
ATOM 8272 C CA . CYS B 1 436 ? 1.733 0.693 -34.031 1 91.62 436 CYS B CA 1
ATOM 8273 C C . CYS B 1 436 ? 1.676 -0.792 -33.688 1 91.62 436 CYS B C 1
ATOM 8275 O O . CYS B 1 436 ? 1.81 -1.175 -32.531 1 91.62 436 CYS B O 1
ATOM 8277 N N . VAL B 1 437 ? 1.479 -1.572 -34.688 1 85.62 437 VAL B N 1
ATOM 8278 C CA . VAL B 1 437 ? 1.453 -3.025 -34.531 1 85.62 437 VAL B CA 1
ATOM 8279 C C . VAL B 1 437 ? 2.869 -3.549 -34.312 1 85.62 437 VAL B C 1
ATOM 8281 O O . VAL B 1 437 ? 3.779 -3.26 -35.094 1 85.62 437 VAL B O 1
ATOM 8284 N N . ILE B 1 438 ? 3.008 -4.297 -33.25 1 79.19 438 ILE B N 1
ATOM 8285 C CA . ILE B 1 438 ? 4.32 -4.867 -33 1 79.19 438 ILE B CA 1
ATOM 8286 C C . ILE B 1 438 ? 4.219 -6.387 -32.906 1 79.19 438 ILE B C 1
ATOM 8288 O O . ILE B 1 438 ? 4.84 -7.102 -33.688 1 79.19 438 ILE B O 1
ATOM 8292 N N . GLY B 1 439 ? 3.34 -6.938 -32.031 1 71.62 439 GLY B N 1
ATOM 8293 C CA . GLY B 1 439 ? 3.301 -8.375 -31.797 1 71.62 439 GLY B CA 1
ATOM 8294 C C . GLY B 1 439 ? 1.995 -9.016 -32.219 1 71.62 439 GLY B C 1
ATOM 8295 O O . GLY B 1 439 ? 1.778 -10.203 -32 1 71.62 439 GLY B O 1
ATOM 8296 N N . SER B 1 440 ? 1.188 -8.344 -32.938 1 73.31 440 SER B N 1
ATOM 8297 C CA . SER B 1 440 ? -0.151 -8.859 -33.219 1 73.31 440 SER B CA 1
ATOM 8298 C C . SER B 1 440 ? -0.159 -9.75 -34.438 1 73.31 440 SER B C 1
ATOM 8300 O O . SER B 1 440 ? -1.108 -10.5 -34.688 1 73.31 440 SER B O 1
ATOM 8302 N N . ILE B 1 441 ? 0.819 -9.57 -35.281 1 73.25 441 ILE B N 1
ATOM 8303 C CA . ILE B 1 441 ? 0.951 -10.43 -36.469 1 73.25 441 ILE B CA 1
ATOM 8304 C C . ILE B 1 441 ? 1.957 -11.539 -36.188 1 73.25 441 ILE B C 1
ATOM 8306 O O . ILE B 1 441 ? 3.143 -11.273 -35.969 1 73.25 441 ILE B O 1
ATOM 8310 N N . PRO B 1 442 ? 1.456 -12.789 -36.062 1 71.06 442 PRO B N 1
ATOM 8311 C CA . PRO B 1 442 ? 2.314 -13.906 -35.656 1 71.06 442 PRO B CA 1
ATOM 8312 C C . PRO B 1 442 ? 3.582 -14.016 -36.5 1 71.06 442 PRO B C 1
ATOM 8314 O O . PRO B 1 442 ? 3.512 -14 -37.75 1 71.06 442 PRO B O 1
ATOM 8317 N N . GLY B 1 443 ? 4.695 -14.086 -35.938 1 71.62 443 GLY B N 1
ATOM 8318 C CA . GLY B 1 443 ? 5.977 -14.312 -36.594 1 71.62 443 GLY B CA 1
ATOM 8319 C C . GLY B 1 443 ? 6.516 -13.078 -37.312 1 71.62 443 GLY B C 1
ATOM 8320 O O . GLY B 1 443 ? 7.527 -13.148 -38 1 71.62 443 GLY B O 1
ATOM 8321 N N . GLN B 1 444 ? 5.879 -11.977 -37.125 1 80.31 444 GLN B N 1
ATOM 8322 C CA . GLN B 1 444 ? 6.266 -10.789 -37.906 1 80.31 444 GLN B CA 1
ATOM 8323 C C . GLN B 1 444 ? 6.73 -9.672 -36.969 1 80.31 444 GLN B C 1
ATOM 8325 O O . GLN B 1 444 ? 6.648 -8.492 -37.312 1 80.31 444 GLN B O 1
ATOM 8330 N N . THR B 1 445 ? 7.215 -10.023 -35.781 1 81.31 445 THR B N 1
ATOM 8331 C CA . THR B 1 445 ? 7.598 -9 -34.812 1 81.31 445 THR B CA 1
ATOM 8332 C C . THR B 1 445 ? 8.797 -8.203 -35.312 1 81.31 445 THR B C 1
ATOM 8334 O O . THR B 1 445 ? 8.836 -6.977 -35.188 1 81.31 445 THR B O 1
ATOM 8337 N N . SER B 1 446 ? 9.711 -8.906 -35.906 1 85.5 446 SER B N 1
ATOM 8338 C CA . SER B 1 446 ? 10.898 -8.227 -36.406 1 85.5 446 SER B CA 1
ATOM 8339 C C . SER B 1 446 ? 10.539 -7.277 -37.562 1 85.5 446 SER B C 1
ATOM 8341 O O . SER B 1 446 ? 11.07 -6.168 -37.625 1 85.5 446 SER B O 1
ATOM 8343 N N . VAL B 1 447 ? 9.68 -7.766 -38.375 1 89.5 447 VAL B N 1
ATOM 8344 C CA . VAL B 1 447 ? 9.227 -6.926 -39.469 1 89.5 447 VAL B CA 1
ATOM 8345 C C . VAL B 1 447 ? 8.484 -5.707 -38.938 1 89.5 447 VAL B C 1
ATOM 8347 O O . VAL B 1 447 ? 8.695 -4.586 -39.406 1 89.5 447 VAL B O 1
ATOM 8350 N N . ALA B 1 448 ? 7.688 -5.914 -37.938 1 89.06 448 ALA B N 1
ATOM 8351 C CA . ALA B 1 448 ? 6.906 -4.84 -37.344 1 89.06 448 ALA B CA 1
ATOM 8352 C C . ALA B 1 448 ? 7.812 -3.764 -36.75 1 89.06 448 ALA B C 1
ATOM 8354 O O . ALA B 1 448 ? 7.559 -2.568 -36.938 1 89.06 448 ALA B O 1
ATOM 8355 N N . VAL B 1 449 ? 8.82 -4.219 -36.094 1 90.19 449 VAL B N 1
ATOM 8356 C CA . VAL B 1 449 ? 9.766 -3.301 -35.469 1 90.19 449 VAL B CA 1
ATOM 8357 C C . VAL B 1 449 ? 10.5 -2.494 -36.531 1 90.19 449 VAL B C 1
ATOM 8359 O O . VAL B 1 449 ? 10.68 -1.283 -36.406 1 90.19 449 VAL B O 1
ATOM 8362 N N . THR B 1 450 ? 10.867 -3.17 -37.562 1 92.75 450 THR B N 1
ATOM 8363 C CA . THR B 1 450 ? 11.562 -2.51 -38.656 1 92.75 450 THR B CA 1
ATOM 8364 C C . THR B 1 450 ? 10.672 -1.471 -39.312 1 92.75 450 THR B C 1
ATOM 8366 O O . THR B 1 450 ? 11.117 -0.368 -39.625 1 92.75 450 THR B O 1
ATOM 8369 N N . LEU B 1 451 ? 9.477 -1.831 -39.531 1 93.44 451 LEU B N 1
ATOM 8370 C CA . LEU B 1 451 ? 8.531 -0.908 -40.156 1 93.44 451 LEU B CA 1
ATOM 8371 C C . LEU B 1 451 ? 8.344 0.338 -39.281 1 93.44 451 LEU B C 1
ATOM 8373 O O . LEU B 1 451 ? 8.359 1.459 -39.812 1 93.44 451 LEU B O 1
ATOM 8377 N N . ALA B 1 452 ? 8.148 0.129 -38 1 93.56 452 ALA B N 1
ATOM 8378 C CA . ALA B 1 452 ? 7.922 1.233 -37.062 1 93.56 452 ALA B CA 1
ATOM 8379 C C . ALA B 1 452 ? 9.125 2.17 -37.031 1 93.56 452 ALA B C 1
ATOM 8381 O O . ALA B 1 452 ? 8.969 3.393 -37.031 1 93.56 452 ALA B O 1
ATOM 8382 N N . ARG B 1 453 ? 10.266 1.621 -37 1 94.06 453 ARG B N 1
ATOM 8383 C CA . ARG B 1 453 ? 11.492 2.414 -36.969 1 94.06 453 ARG B CA 1
ATOM 8384 C C . ARG B 1 453 ? 11.664 3.219 -38.25 1 94.06 453 ARG B C 1
ATOM 8386 O O . ARG B 1 453 ? 12 4.402 -38.219 1 94.06 453 ARG B O 1
ATOM 8393 N N . THR B 1 454 ? 11.492 2.555 -39.344 1 95.44 454 THR B N 1
ATOM 8394 C CA . THR B 1 454 ? 11.648 3.193 -40.656 1 95.44 454 THR B CA 1
ATOM 8395 C C . THR B 1 454 ? 10.688 4.371 -40.781 1 95.44 454 THR B C 1
ATOM 8397 O O . THR B 1 454 ? 11.086 5.449 -41.25 1 95.44 454 THR B O 1
ATOM 8400 N N . PHE B 1 455 ? 9.555 4.125 -40.406 1 95.12 455 PHE B N 1
ATOM 8401 C CA . PHE B 1 455 ? 8.539 5.164 -40.562 1 95.12 455 PHE B CA 1
ATOM 8402 C C . PHE B 1 455 ? 8.852 6.359 -39.656 1 95.12 455 PHE B C 1
ATOM 8404 O O . PHE B 1 455 ? 8.812 7.504 -40.125 1 95.12 455 PHE B O 1
ATOM 8411 N N . VAL B 1 456 ? 9.125 6.121 -38.406 1 94.88 456 VAL B N 1
ATOM 8412 C CA . VAL B 1 456 ? 9.359 7.184 -37.438 1 94.88 456 VAL B CA 1
ATOM 8413 C C . VAL B 1 456 ? 10.625 7.957 -37.812 1 94.88 456 VAL B C 1
ATOM 8415 O O . VAL B 1 456 ? 10.688 9.18 -37.656 1 94.88 456 VAL B O 1
ATOM 8418 N N . ASP B 1 457 ? 11.594 7.25 -38.312 1 94.62 457 ASP B N 1
ATOM 8419 C CA . ASP B 1 457 ? 12.797 7.926 -38.781 1 94.62 457 ASP B CA 1
ATOM 8420 C C . ASP B 1 457 ? 12.461 8.898 -39.906 1 94.62 457 ASP B C 1
ATOM 8422 O O . ASP B 1 457 ? 13.008 10 -39.969 1 94.62 457 ASP B O 1
ATOM 8426 N N . ASN B 1 458 ? 11.672 8.461 -40.781 1 94.5 458 ASN B N 1
ATOM 8427 C CA . ASN B 1 458 ? 11.234 9.328 -41.875 1 94.5 458 ASN B CA 1
ATOM 8428 C C . ASN B 1 458 ? 10.445 10.523 -41.344 1 94.5 458 ASN B C 1
ATOM 8430 O O . ASN B 1 458 ? 10.578 11.633 -41.875 1 94.5 458 ASN B O 1
ATOM 8434 N N . LEU B 1 459 ? 9.57 10.289 -40.375 1 92.88 459 LEU B N 1
ATOM 8435 C CA . LEU B 1 459 ? 8.789 11.359 -39.781 1 92.88 459 LEU B CA 1
ATOM 8436 C C . LEU B 1 459 ? 9.695 12.398 -39.125 1 92.88 459 LEU B C 1
ATOM 8438 O O . LEU B 1 459 ? 9.43 13.594 -39.188 1 92.88 459 LEU B O 1
ATOM 8442 N N . ARG B 1 460 ? 10.727 11.875 -38.438 1 93.69 460 ARG B N 1
ATOM 8443 C CA . ARG B 1 460 ? 11.672 12.758 -37.75 1 93.69 460 ARG B CA 1
ATOM 8444 C C . ARG B 1 460 ? 12.383 13.672 -38.75 1 93.69 460 ARG B C 1
ATOM 8446 O O . ARG B 1 460 ? 12.734 14.805 -38.406 1 93.69 460 ARG B O 1
ATOM 8453 N N . LYS B 1 461 ? 12.57 13.242 -39.938 1 92.5 461 LYS B N 1
ATOM 8454 C CA . LYS B 1 461 ? 13.203 14.047 -40.969 1 92.5 461 LYS B CA 1
ATOM 8455 C C . LYS B 1 461 ? 12.25 15.117 -41.5 1 92.5 461 LYS B C 1
ATOM 8457 O O . LYS B 1 461 ? 12.688 16.188 -41.938 1 92.5 461 LYS B O 1
ATOM 8462 N N . LYS B 1 462 ? 11.039 14.82 -41.438 1 90.06 462 LYS B N 1
ATOM 8463 C CA . LYS B 1 462 ? 10.031 15.695 -42.031 1 90.06 462 LYS B CA 1
ATOM 8464 C C . LYS B 1 462 ? 9.531 16.734 -41.031 1 90.06 462 LYS B C 1
ATOM 8466 O O . LYS B 1 462 ? 9.016 17.781 -41.406 1 90.06 462 LYS B O 1
ATOM 8471 N N . MET B 1 463 ? 9.578 16.422 -39.781 1 87.69 463 MET B N 1
ATOM 8472 C CA . MET B 1 463 ? 8.961 17.266 -38.75 1 87.69 463 MET B CA 1
ATOM 8473 C C . MET B 1 463 ? 10.031 17.953 -37.906 1 87.69 463 MET B C 1
ATOM 8475 O O . MET B 1 463 ? 11.039 17.359 -37.562 1 87.69 463 MET B O 1
ATOM 8479 N N . ASP B 1 464 ? 9.742 19.266 -37.594 1 85.69 464 ASP B N 1
ATOM 8480 C CA . ASP B 1 464 ? 10.648 20.047 -36.75 1 85.69 464 ASP B CA 1
ATOM 8481 C C . ASP B 1 464 ? 10.086 20.219 -35.344 1 85.69 464 ASP B C 1
ATOM 8483 O O . ASP B 1 464 ? 8.867 20.297 -35.188 1 85.69 464 ASP B O 1
ATOM 8487 N N . ASN B 1 465 ? 10.906 20.188 -34.375 1 89.62 465 ASN B N 1
ATOM 8488 C CA . ASN B 1 465 ? 10.617 20.562 -32.969 1 89.62 465 ASN B CA 1
ATOM 8489 C C . ASN B 1 465 ? 9.625 19.594 -32.344 1 89.62 465 ASN B C 1
ATOM 8491 O O . ASN B 1 465 ? 8.672 20.016 -31.688 1 89.62 465 ASN B O 1
ATOM 8495 N N . ILE 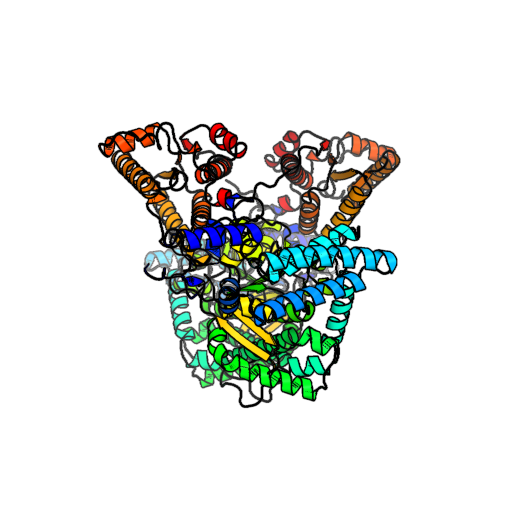B 1 466 ? 9.711 18.312 -32.781 1 91.81 466 ILE B N 1
ATOM 8496 C CA . ILE B 1 466 ? 8.82 17.297 -32.219 1 91.81 466 ILE B CA 1
ATOM 8497 C C . ILE B 1 466 ? 9.641 16.125 -31.688 1 91.81 466 ILE B C 1
ATOM 8499 O O . ILE B 1 466 ? 10.625 15.719 -32.312 1 91.81 466 ILE B O 1
ATOM 8503 N N . LEU B 1 467 ? 9.383 15.688 -30.5 1 95.5 467 LEU B N 1
ATOM 8504 C CA . LEU B 1 467 ? 9.914 14.445 -29.953 1 95.5 467 LEU B CA 1
ATOM 8505 C C . LEU B 1 467 ? 8.945 13.289 -30.203 1 95.5 467 LEU B C 1
ATOM 8507 O O . LEU B 1 467 ? 7.793 13.336 -29.781 1 95.5 467 LEU B O 1
ATOM 8511 N N . ILE B 1 468 ? 9.414 12.328 -30.953 1 95.12 468 ILE B N 1
ATOM 8512 C CA . ILE B 1 468 ? 8.555 11.188 -31.25 1 95.12 468 ILE B CA 1
ATOM 8513 C C . ILE B 1 468 ? 8.969 9.984 -30.422 1 95.12 468 ILE B C 1
ATOM 8515 O O . ILE B 1 468 ? 10.117 9.539 -30.484 1 95.12 468 ILE B O 1
ATOM 8519 N N . ILE B 1 469 ? 8.062 9.508 -29.625 1 95.12 469 ILE B N 1
ATOM 8520 C CA . ILE B 1 469 ? 8.273 8.297 -28.828 1 95.12 469 ILE B CA 1
ATOM 8521 C C . ILE B 1 469 ? 7.809 7.078 -29.625 1 95.12 469 ILE B C 1
ATOM 8523 O O . ILE B 1 469 ? 6.613 6.926 -29.906 1 95.12 469 ILE B O 1
ATOM 8527 N N . ASN B 1 470 ? 8.766 6.27 -30 1 92.94 470 ASN B N 1
ATOM 8528 C CA . ASN B 1 470 ? 8.516 5.039 -30.734 1 92.94 470 ASN B CA 1
ATOM 8529 C C . ASN B 1 470 ? 8.727 3.805 -29.859 1 92.94 470 ASN B C 1
ATOM 8531 O O . ASN B 1 470 ? 9.859 3.465 -29.531 1 92.94 470 ASN B O 1
ATOM 8535 N N . PRO B 1 471 ? 7.59 3.094 -29.531 1 89.31 471 PRO B N 1
ATOM 8536 C CA . PRO B 1 471 ? 7.723 1.913 -28.672 1 89.31 471 PRO B CA 1
ATOM 8537 C C . PRO B 1 471 ? 8.695 0.88 -29.234 1 89.31 471 PRO B C 1
ATOM 8539 O O . PRO B 1 471 ? 9.336 0.152 -28.484 1 89.31 471 PRO B O 1
ATOM 8542 N N . ALA B 1 472 ? 8.875 0.881 -30.484 1 87 472 ALA B N 1
ATOM 8543 C CA . ALA B 1 472 ? 9.75 -0.096 -31.141 1 87 472 ALA B CA 1
ATOM 8544 C C . ALA B 1 472 ? 11.211 0.171 -30.797 1 87 472 ALA B C 1
ATOM 8546 O O . ALA B 1 472 ? 12.07 -0.698 -30.984 1 87 472 ALA B O 1
ATOM 8547 N N . GLU B 1 473 ? 11.469 1.271 -30.266 1 87.44 473 GLU B N 1
ATOM 8548 C CA . GLU B 1 473 ? 12.844 1.649 -29.938 1 87.44 473 GLU B CA 1
ATOM 8549 C C . GLU B 1 473 ? 13.172 1.362 -28.484 1 87.44 473 GLU B C 1
ATOM 8551 O O . GLU B 1 473 ? 14.32 1.504 -28.062 1 87.44 473 GLU B O 1
ATOM 8556 N N . HIS B 1 474 ? 12.211 1.052 -27.719 1 80.62 474 HIS B N 1
ATOM 8557 C CA . HIS B 1 474 ? 12.391 0.892 -26.281 1 80.62 474 HIS B CA 1
ATOM 8558 C C . HIS B 1 474 ? 12.18 -0.557 -25.859 1 80.62 474 HIS B C 1
ATOM 8560 O O . HIS B 1 474 ? 11.688 -0.82 -24.75 1 80.62 474 HIS B O 1
ATOM 8566 N N . PHE B 1 475 ? 12.602 -1.445 -26.641 1 72.38 475 PHE B N 1
ATOM 8567 C CA . PHE B 1 475 ? 12.492 -2.855 -26.297 1 72.38 475 PHE B CA 1
ATOM 8568 C C . PHE B 1 475 ? 13.578 -3.254 -25.312 1 72.38 475 PHE B C 1
ATOM 8570 O O . PHE B 1 475 ? 14.75 -2.912 -25.5 1 72.38 475 PHE B O 1
ATOM 8577 N N . VAL B 1 476 ? 13.133 -3.631 -24.219 1 70.81 476 VAL B N 1
ATOM 8578 C CA . VAL B 1 476 ? 14.078 -4.16 -23.234 1 70.81 476 VAL B CA 1
ATOM 8579 C C . VAL B 1 476 ? 14.023 -5.688 -23.25 1 70.81 476 VAL B C 1
ATOM 8581 O O . VAL B 1 476 ? 12.961 -6.277 -23.078 1 70.81 476 VAL B O 1
ATOM 8584 N N . GLU B 1 477 ? 15.172 -6.227 -23.516 1 68.62 477 GLU B N 1
ATOM 8585 C CA . GLU B 1 477 ? 15.25 -7.684 -23.578 1 68.62 477 GLU B CA 1
ATOM 8586 C C . GLU B 1 477 ? 14.758 -8.312 -22.281 1 68.62 477 GLU B C 1
ATOM 8588 O O . GLU B 1 477 ? 15.133 -7.883 -21.188 1 68.62 477 GLU B O 1
ATOM 8593 N N . GLY B 1 478 ? 13.875 -9.211 -22.5 1 70.12 478 GLY B N 1
ATOM 8594 C CA . GLY B 1 478 ? 13.398 -9.945 -21.344 1 70.12 478 GLY B CA 1
ATOM 8595 C C . GLY B 1 478 ? 12.031 -9.5 -20.875 1 70.12 478 GLY B C 1
ATOM 8596 O O . GLY B 1 478 ? 11.352 -10.219 -20.141 1 70.12 478 GLY B O 1
ATOM 8597 N N . MET B 1 479 ? 11.664 -8.305 -21.281 1 77.44 479 MET B N 1
ATOM 8598 C CA . MET B 1 479 ? 10.336 -7.844 -20.891 1 77.44 479 MET B CA 1
ATOM 8599 C C . MET B 1 479 ? 9.258 -8.5 -21.734 1 77.44 479 MET B C 1
ATOM 8601 O O . MET B 1 479 ? 9.383 -8.57 -22.969 1 77.44 479 MET B O 1
ATOM 8605 N N . ASP B 1 480 ? 8.336 -9 -21.031 1 77.31 480 ASP B N 1
ATOM 8606 C CA . ASP B 1 480 ? 7.238 -9.586 -21.797 1 77.31 480 ASP B CA 1
ATOM 8607 C C . ASP B 1 480 ? 6.156 -8.555 -22.094 1 77.31 480 ASP B C 1
ATOM 8609 O O . ASP B 1 480 ? 6.332 -7.363 -21.797 1 77.31 480 ASP B O 1
ATOM 8613 N N . GLY B 1 481 ? 5.125 -9.008 -22.812 1 74.56 481 GLY B N 1
ATOM 8614 C CA . GLY B 1 481 ? 4.055 -8.117 -23.234 1 74.56 481 GLY B CA 1
ATOM 8615 C C . GLY B 1 481 ? 3.387 -7.402 -22.062 1 74.56 481 GLY B C 1
ATOM 8616 O O . GLY B 1 481 ? 3.088 -6.207 -22.156 1 74.56 481 GLY B O 1
ATOM 8617 N N . ASP B 1 482 ? 3.256 -8.078 -20.969 1 78.44 482 ASP B N 1
ATOM 8618 C CA . ASP B 1 482 ? 2.619 -7.508 -19.781 1 78.44 482 ASP B CA 1
ATOM 8619 C C . ASP B 1 482 ? 3.463 -6.379 -19.203 1 78.44 482 ASP B C 1
ATOM 8621 O O . ASP B 1 482 ? 2.93 -5.344 -18.797 1 78.44 482 ASP B O 1
ATOM 8625 N N . ASP B 1 483 ? 4.703 -6.59 -19.203 1 83.81 483 ASP B N 1
ATOM 8626 C CA . ASP B 1 483 ? 5.625 -5.594 -18.656 1 83.81 483 ASP B CA 1
ATOM 8627 C C . ASP B 1 483 ? 5.645 -4.34 -19.531 1 83.81 483 ASP B C 1
ATOM 8629 O O . ASP B 1 483 ? 5.602 -3.221 -19.031 1 83.81 483 ASP B O 1
ATOM 8633 N N . LEU B 1 484 ? 5.652 -4.609 -20.766 1 82.19 484 LEU B N 1
ATOM 8634 C CA . LEU B 1 484 ? 5.699 -3.5 -21.703 1 82.19 484 LEU B CA 1
ATOM 8635 C C . LEU B 1 484 ? 4.426 -2.664 -21.641 1 82.19 484 LEU B C 1
ATOM 8637 O O . LEU B 1 484 ? 4.488 -1.433 -21.641 1 82.19 484 LEU B O 1
ATOM 8641 N N . MET B 1 485 ? 3.373 -3.338 -21.594 1 81.56 485 MET B N 1
ATOM 8642 C CA . MET B 1 485 ? 2.098 -2.631 -21.531 1 81.56 485 MET B CA 1
ATOM 8643 C C . MET B 1 485 ? 2 -1.803 -20.25 1 81.56 485 MET B C 1
ATOM 8645 O O . MET B 1 485 ? 1.471 -0.69 -20.266 1 81.56 485 MET B O 1
ATOM 8649 N N . PHE B 1 486 ? 2.518 -2.318 -19.266 1 84.38 486 PHE B N 1
ATOM 8650 C CA . PHE B 1 486 ? 2.539 -1.596 -18 1 84.38 486 PHE B CA 1
ATOM 8651 C C . PHE B 1 486 ? 3.416 -0.353 -18.094 1 84.38 486 PHE B C 1
ATOM 8653 O O . PHE B 1 486 ? 3.018 0.73 -17.672 1 84.38 486 PHE B O 1
ATOM 8660 N N . MET B 1 487 ? 4.516 -0.493 -18.609 1 85.88 487 MET B N 1
ATOM 8661 C CA . MET B 1 487 ? 5.461 0.609 -18.766 1 85.88 487 MET B CA 1
ATOM 8662 C C . MET B 1 487 ? 4.863 1.717 -19.625 1 85.88 487 MET B C 1
ATOM 8664 O O . MET B 1 487 ? 4.898 2.889 -19.25 1 85.88 487 MET B O 1
ATOM 8668 N N . TRP B 1 488 ? 4.277 1.271 -20.672 1 88.31 488 TRP B N 1
ATOM 8669 C CA . TRP B 1 488 ? 3.775 2.246 -21.625 1 88.31 488 TRP B CA 1
ATOM 8670 C C . TRP B 1 488 ? 2.564 2.986 -21.078 1 88.31 488 TRP B C 1
ATOM 8672 O O . TRP B 1 488 ? 2.389 4.18 -21.328 1 88.31 488 TRP B O 1
ATOM 8682 N N . GLU B 1 489 ? 1.764 2.24 -20.375 1 88.62 489 GLU B N 1
ATOM 8683 C CA . GLU B 1 489 ? 0.615 2.92 -19.797 1 88.62 489 GLU B CA 1
ATOM 8684 C C . GLU B 1 489 ? 1.058 4.043 -18.859 1 88.62 489 GLU B C 1
ATOM 8686 O O . GLU B 1 489 ? 0.424 5.098 -18.797 1 88.62 489 GLU B O 1
ATOM 8691 N N . ARG B 1 490 ? 2.062 3.818 -18.141 1 88.19 490 ARG B N 1
ATOM 8692 C CA . ARG B 1 490 ? 2.602 4.844 -17.266 1 88.19 490 ARG B CA 1
ATOM 8693 C C . ARG B 1 490 ? 3.053 6.07 -18.047 1 88.19 490 ARG B C 1
ATOM 8695 O O . ARG B 1 490 ? 2.785 7.203 -17.656 1 88.19 490 ARG B O 1
ATOM 8702 N N . VAL B 1 491 ? 3.691 5.828 -19.156 1 91.75 491 VAL B N 1
ATOM 8703 C CA . VAL B 1 491 ? 4.168 6.902 -20.016 1 91.75 491 VAL B CA 1
ATOM 8704 C C . VAL B 1 491 ? 2.977 7.621 -20.656 1 91.75 491 VAL B C 1
ATOM 8706 O O . VAL B 1 491 ? 2.918 8.852 -20.656 1 91.75 491 VAL B O 1
ATOM 8709 N N . GLN B 1 492 ? 2.094 6.785 -21.094 1 92.94 492 GLN B N 1
ATOM 8710 C CA . GLN B 1 492 ? 0.941 7.27 -21.844 1 92.94 492 GLN B CA 1
ATOM 8711 C C . GLN B 1 492 ? 0.01 8.094 -20.953 1 92.94 492 GLN B C 1
ATOM 8713 O O . GLN B 1 492 ? -0.634 9.031 -21.422 1 92.94 492 GLN B O 1
ATOM 8718 N N . ARG B 1 493 ? -0.047 7.844 -19.703 1 89.88 493 ARG B N 1
ATOM 8719 C CA . ARG B 1 493 ? -0.934 8.555 -18.797 1 89.88 493 ARG B CA 1
ATOM 8720 C C . ARG B 1 493 ? -0.197 9.68 -18.078 1 89.88 493 ARG B C 1
ATOM 8722 O O . ARG B 1 493 ? -0.724 10.281 -17.141 1 89.88 493 ARG B O 1
ATOM 8729 N N . SER B 1 494 ? 0.962 9.992 -18.516 1 86.94 494 SER B N 1
ATOM 8730 C CA . SER B 1 494 ? 1.769 11.039 -17.891 1 86.94 494 SER B CA 1
ATOM 8731 C C . SER B 1 494 ? 1.18 12.414 -18.141 1 86.94 494 SER B C 1
ATOM 8733 O O . SER B 1 494 ? 1.509 13.383 -17.453 1 86.94 494 SER B O 1
ATOM 8735 N N . GLY B 1 495 ? 0.334 12.57 -19.234 1 87.75 495 GLY B N 1
ATOM 8736 C CA . GLY B 1 495 ? -0.261 13.852 -19.594 1 87.75 495 GLY B CA 1
ATOM 8737 C C . GLY B 1 495 ? 0.657 14.719 -20.438 1 87.75 495 GLY B C 1
ATOM 8738 O O . GLY B 1 495 ? 0.369 15.891 -20.672 1 87.75 495 GLY B O 1
ATOM 8739 N N . LEU B 1 496 ? 1.738 14.164 -20.906 1 91.69 496 LEU B N 1
ATOM 8740 C CA . LEU B 1 496 ? 2.744 14.961 -21.594 1 91.69 496 LEU B CA 1
ATOM 8741 C C . LEU B 1 496 ? 2.66 14.758 -23.109 1 91.69 496 LEU B C 1
ATOM 8743 O O . LEU B 1 496 ? 3.398 15.391 -23.875 1 91.69 496 LEU B O 1
ATOM 8747 N N . ILE B 1 497 ? 1.732 13.891 -23.594 1 94.56 497 ILE B N 1
ATOM 8748 C CA . ILE B 1 497 ? 1.59 13.609 -25.016 1 94.56 497 ILE B CA 1
ATOM 8749 C C . ILE B 1 497 ? 0.688 14.656 -25.672 1 94.56 497 ILE B C 1
ATOM 8751 O O . ILE B 1 497 ? -0.45 14.859 -25.234 1 94.56 497 ILE B O 1
ATOM 8755 N N . ASP B 1 498 ? 1.212 15.266 -26.672 1 94.5 498 ASP B N 1
ATOM 8756 C CA . ASP B 1 498 ? 0.437 16.281 -27.375 1 94.5 498 ASP B CA 1
ATOM 8757 C C . ASP B 1 498 ? -0.311 15.664 -28.562 1 94.5 498 ASP B C 1
ATOM 8759 O O . ASP B 1 498 ? -1.438 16.062 -28.859 1 94.5 498 ASP B O 1
ATOM 8763 N N . VAL B 1 499 ? 0.39 14.797 -29.266 1 94.75 499 VAL B N 1
ATOM 8764 C CA . VAL B 1 499 ? -0.182 14.141 -30.438 1 94.75 499 VAL B CA 1
ATOM 8765 C C . VAL B 1 499 ? -0.034 12.625 -30.297 1 94.75 499 VAL B C 1
ATOM 8767 O O . VAL B 1 499 ? 1.077 12.117 -30.125 1 94.75 499 VAL B O 1
ATOM 8770 N N . TRP B 1 500 ? -1.162 11.961 -30.312 1 96.75 500 TRP B N 1
ATOM 8771 C CA . TRP B 1 500 ? -1.166 10.5 -30.312 1 96.75 500 TRP B CA 1
ATOM 8772 C C . TRP B 1 500 ? -1.478 9.961 -31.703 1 96.75 500 TRP B C 1
ATOM 8774 O O . TRP B 1 500 ? -2.611 10.07 -32.188 1 96.75 500 TRP B O 1
ATOM 8784 N N . ARG B 1 501 ? -0.482 9.43 -32.375 1 95.94 501 ARG B N 1
ATOM 8785 C CA . ARG B 1 501 ? -0.667 8.93 -33.75 1 95.94 501 ARG B CA 1
ATOM 8786 C C . ARG B 1 501 ? -0.75 7.41 -33.781 1 95.94 501 ARG B C 1
ATOM 8788 O O . ARG B 1 501 ? 0.153 6.727 -33.281 1 95.94 501 ARG B O 1
ATOM 8795 N N . PHE B 1 502 ? -1.83 6.895 -34.312 1 96.44 502 PHE B N 1
ATOM 8796 C CA . PHE B 1 502 ? -2.014 5.461 -34.5 1 96.44 502 PHE B CA 1
ATOM 8797 C C . PHE B 1 502 ? -1.682 5.059 -35.938 1 96.44 502 PHE B C 1
ATOM 8799 O O . PHE B 1 502 ? -2.062 5.75 -36.875 1 96.44 502 PHE B O 1
ATOM 8806 N N . GLN B 1 503 ? -0.99 4.004 -36.031 1 94.94 503 GLN B N 1
ATOM 8807 C CA . GLN B 1 503 ? -0.496 3.51 -37.312 1 94.94 503 GLN B CA 1
ATOM 8808 C C . GLN B 1 503 ? -1.645 3.25 -38.281 1 94.94 503 GLN B C 1
ATOM 8810 O O . GLN B 1 503 ? -2.59 2.529 -37.938 1 94.94 503 GLN B O 1
ATOM 8815 N N . THR B 1 504 ? -1.546 3.826 -39.5 1 94.25 504 THR B N 1
ATOM 8816 C CA . THR B 1 504 ? -2.551 3.635 -40.531 1 94.25 504 THR B CA 1
ATOM 8817 C C . THR B 1 504 ? -2.033 2.691 -41.625 1 94.25 504 THR B C 1
ATOM 8819 O O . THR B 1 504 ? -0.858 2.32 -41.625 1 94.25 504 THR B O 1
ATOM 8822 N N . VAL B 1 505 ? -3.02 2.338 -42.469 1 92.88 505 VAL B N 1
ATOM 8823 C CA . VAL B 1 505 ? -2.652 1.52 -43.594 1 92.88 505 VAL B CA 1
ATOM 8824 C C . VAL B 1 505 ? -1.625 2.26 -44.469 1 92.88 505 VAL B C 1
ATOM 8826 O O . VAL B 1 505 ? -0.683 1.653 -44.969 1 92.88 505 VAL B O 1
ATOM 8829 N N . GLU B 1 506 ? -1.808 3.561 -44.531 1 93 506 GLU B N 1
ATOM 8830 C CA . GLU B 1 506 ? -0.899 4.395 -45.312 1 93 506 GLU B CA 1
ATOM 8831 C C . GLU B 1 506 ? 0.499 4.41 -44.688 1 93 506 GLU B C 1
ATOM 8833 O O . GLU B 1 506 ? 1.497 4.418 -45.438 1 93 506 GLU B O 1
ATOM 8838 N N . ASP B 1 507 ? 0.566 4.441 -43.438 1 95.5 507 ASP B N 1
ATOM 8839 C CA . ASP B 1 507 ? 1.86 4.395 -42.75 1 95.5 507 ASP B CA 1
ATOM 8840 C C . ASP B 1 507 ? 2.621 3.119 -43.125 1 95.5 507 ASP B C 1
ATOM 8842 O O . ASP B 1 507 ? 3.834 3.154 -43.344 1 95.5 507 ASP B O 1
ATOM 8846 N N . ILE B 1 508 ? 1.902 2.01 -43.062 1 94.31 508 ILE B N 1
ATOM 8847 C CA . ILE B 1 508 ? 2.498 0.709 -43.344 1 94.31 508 ILE B CA 1
ATOM 8848 C C . ILE B 1 508 ? 2.965 0.663 -44.812 1 94.31 508 ILE B C 1
ATOM 8850 O O . ILE B 1 508 ? 4.078 0.221 -45.094 1 94.31 508 ILE B O 1
ATOM 8854 N N . GLU B 1 509 ? 2.131 1.153 -45.719 1 94.06 509 GLU B N 1
ATOM 8855 C CA . GLU B 1 509 ? 2.484 1.187 -47.125 1 94.06 509 GLU B CA 1
ATOM 8856 C C . GLU B 1 509 ? 3.701 2.072 -47.375 1 94.06 509 GLU B C 1
ATOM 8858 O O . GLU B 1 509 ? 4.609 1.699 -48.125 1 94.06 509 GLU B O 1
ATOM 8863 N N . GLU B 1 510 ? 3.658 3.182 -46.719 1 95.06 510 GLU B N 1
ATOM 8864 C CA . GLU B 1 510 ? 4.785 4.098 -46.844 1 95.06 510 GLU B CA 1
ATOM 8865 C C . GLU B 1 510 ? 6.07 3.473 -46.312 1 95.06 510 GLU B C 1
ATOM 8867 O O . GLU B 1 510 ? 7.145 3.658 -46.875 1 95.06 510 GLU B O 1
ATOM 8872 N N . SER B 1 511 ? 6 2.805 -45.25 1 95.31 511 SER B N 1
ATOM 8873 C CA . SER B 1 511 ? 7.164 2.164 -44.625 1 95.31 511 SER B CA 1
ATOM 8874 C C . SER B 1 511 ? 7.762 1.114 -45.562 1 95.31 511 SER B C 1
ATOM 8876 O O . SER B 1 511 ? 8.977 1.052 -45.75 1 95.31 511 SER B O 1
ATOM 8878 N N . PHE B 1 512 ? 6.914 0.319 -46.062 1 94.94 512 PHE B N 1
ATOM 8879 C CA . PHE B 1 512 ? 7.402 -0.688 -47 1 94.94 512 PHE B CA 1
ATOM 8880 C C . PHE B 1 512 ? 8.016 -0.032 -48.25 1 94.94 512 PHE B C 1
ATOM 8882 O O . PHE B 1 512 ? 9.023 -0.511 -48.781 1 94.94 512 PHE B O 1
ATOM 8889 N N . ALA B 1 513 ? 7.426 1.044 -48.719 1 95.12 513 ALA B N 1
ATOM 8890 C CA . ALA B 1 513 ? 7.961 1.788 -49.844 1 95.12 513 ALA B CA 1
ATOM 8891 C C . ALA B 1 513 ? 9.352 2.33 -49.562 1 95.12 513 ALA B C 1
ATOM 8893 O O . ALA B 1 513 ? 10.25 2.285 -50.406 1 95.12 513 ALA B O 1
ATOM 8894 N N . LEU B 1 514 ? 9.477 2.814 -48.406 1 95.69 514 LEU B N 1
ATOM 8895 C CA . LEU B 1 514 ? 10.758 3.371 -48 1 95.69 514 LEU B CA 1
ATOM 8896 C C . LEU B 1 514 ? 11.828 2.281 -47.906 1 95.69 514 LEU B C 1
ATOM 8898 O O . LEU B 1 514 ? 13.016 2.553 -48.125 1 95.69 514 LEU B O 1
ATOM 8902 N N . LEU B 1 515 ? 11.414 1.089 -47.656 1 95.12 515 LEU B N 1
ATOM 8903 C CA . LEU B 1 515 ? 12.328 -0.042 -47.562 1 95.12 515 LEU B CA 1
ATOM 8904 C C . LEU B 1 515 ? 12.555 -0.679 -48.906 1 95.12 515 LEU B C 1
ATOM 8906 O O . LEU B 1 515 ? 13.375 -1.59 -49.062 1 95.12 515 LEU B O 1
ATOM 8910 N N . GLY B 1 516 ? 11.852 -0.257 -49.844 1 93.06 516 GLY B N 1
ATOM 8911 C CA . GLY B 1 516 ? 11.984 -0.793 -51.188 1 93.06 516 GLY B CA 1
ATOM 8912 C C . GLY B 1 516 ? 11.32 -2.15 -51.344 1 93.06 516 GLY B C 1
ATOM 8913 O O . GLY B 1 516 ? 11.766 -2.965 -52.156 1 93.06 516 GLY B O 1
ATOM 8914 N N . ARG B 1 517 ? 10.398 -2.475 -50.531 1 93.94 517 ARG B N 1
ATOM 8915 C CA . ARG B 1 517 ? 9.711 -3.764 -50.562 1 93.94 517 ARG B CA 1
ATOM 8916 C C . ARG B 1 517 ? 8.219 -3.586 -50.844 1 93.94 517 ARG B C 1
ATOM 8918 O O . ARG B 1 517 ? 7.648 -2.547 -50.5 1 93.94 517 ARG B O 1
ATOM 8925 N N . LYS B 1 518 ? 7.637 -4.574 -51.438 1 91.81 518 LYS B N 1
ATOM 8926 C CA . LYS B 1 518 ? 6.184 -4.598 -51.594 1 91.81 518 LYS B CA 1
ATOM 8927 C C . LYS B 1 518 ? 5.508 -5.082 -50.312 1 91.81 518 LYS B C 1
ATOM 8929 O O . LYS B 1 518 ? 6.105 -5.824 -49.531 1 91.81 518 LYS B O 1
ATOM 8934 N N . VAL B 1 519 ? 4.301 -4.676 -50.094 1 91.88 519 VAL B N 1
ATOM 8935 C CA . VAL B 1 519 ? 3.559 -5.078 -48.906 1 91.88 519 VAL B CA 1
ATOM 8936 C C . VAL B 1 519 ? 3.162 -6.547 -49 1 91.88 519 VAL B C 1
ATOM 8938 O O . VAL B 1 519 ? 2.432 -6.934 -49.938 1 91.88 519 VAL B O 1
ATOM 8941 N N . PRO B 1 520 ? 3.596 -7.316 -48.188 1 91.88 520 PRO B N 1
ATOM 8942 C CA . PRO B 1 520 ? 3.191 -8.727 -48.219 1 91.88 520 PRO B CA 1
ATOM 8943 C C . PRO B 1 520 ? 1.721 -8.922 -47.844 1 91.88 520 PRO B C 1
ATOM 8945 O O . PRO B 1 520 ? 1.118 -8.055 -47.219 1 91.88 520 PRO B O 1
ATOM 8948 N N . PRO B 1 521 ? 1.189 -10.109 -48.156 1 87.38 521 PRO B N 1
ATOM 8949 C CA . PRO B 1 521 ? -0.222 -10.375 -47.875 1 87.38 521 PRO B CA 1
ATOM 8950 C C . PRO B 1 521 ? -0.542 -10.336 -46.375 1 87.38 521 PRO B C 1
ATOM 8952 O O . PRO B 1 521 ? -1.638 -9.93 -45.969 1 87.38 521 PRO B O 1
ATOM 8955 N N . SER B 1 522 ? 0.391 -10.664 -45.594 1 87.06 522 SER B N 1
ATOM 8956 C CA . SER B 1 522 ? 0.166 -10.695 -44.156 1 87.06 522 SER B CA 1
ATOM 8957 C C . SER B 1 522 ? -0.04 -9.289 -43.594 1 87.06 522 SER B C 1
ATOM 8959 O O . SER B 1 522 ? -0.624 -9.125 -42.5 1 87.06 522 SER B O 1
ATOM 8961 N N . TRP B 1 523 ? 0.349 -8.312 -44.281 1 90.31 523 TRP B N 1
ATOM 8962 C CA . TRP B 1 523 ? 0.3 -6.941 -43.781 1 90.31 523 TRP B CA 1
ATOM 8963 C C . TRP B 1 523 ? -0.712 -6.117 -44.594 1 90.31 523 TRP B C 1
ATOM 8965 O O . TRP B 1 523 ? -1.039 -4.988 -44.188 1 90.31 523 TRP B O 1
ATOM 8975 N N . SER B 1 524 ? -1.281 -6.723 -45.625 1 87.44 524 SER B N 1
ATOM 8976 C CA . SER B 1 524 ? -2.172 -5.988 -46.531 1 87.44 524 SER B CA 1
ATOM 8977 C C . SER B 1 524 ? -3.449 -5.57 -45.812 1 87.44 524 SER B C 1
ATOM 8979 O O . SER B 1 524 ? -4.145 -6.406 -45.219 1 87.44 524 SER B O 1
ATOM 8981 N N . GLY B 1 525 ? -3.732 -4.32 -45.812 1 85.5 525 GLY B N 1
ATOM 8982 C CA . GLY B 1 525 ? -4.961 -3.787 -45.25 1 85.5 525 GLY B CA 1
ATOM 8983 C C . GLY B 1 525 ? -4.918 -3.689 -43.719 1 85.5 525 GLY B C 1
ATOM 8984 O O . GLY B 1 525 ? -5.934 -3.396 -43.094 1 85.5 525 GLY B O 1
ATOM 8985 N N . LYS B 1 526 ? -3.82 -3.967 -43.156 1 87.88 526 LYS B N 1
ATOM 8986 C CA . LYS B 1 526 ? -3.738 -3.971 -41.688 1 87.88 526 LYS B CA 1
ATOM 8987 C C . LYS B 1 526 ? -3.27 -2.617 -41.156 1 87.88 526 LYS B C 1
ATOM 8989 O O . LYS B 1 526 ? -2.604 -1.864 -41.875 1 87.88 526 LYS B O 1
ATOM 8994 N N . ASP B 1 527 ? -3.77 -2.207 -40.094 1 90.38 527 ASP B N 1
ATOM 8995 C CA . ASP B 1 527 ? -3.369 -1.004 -39.375 1 90.38 527 ASP B CA 1
ATOM 8996 C C . ASP B 1 527 ? -3.43 -1.225 -37.875 1 90.38 527 ASP B C 1
ATOM 8998 O O . ASP B 1 527 ? -3.426 -2.365 -37.406 1 90.38 527 ASP B O 1
ATOM 9002 N N . ALA B 1 528 ? -3.359 -0.151 -37.094 1 90.38 528 ALA B N 1
ATOM 9003 C CA . ALA B 1 528 ? -3.285 -0.244 -35.656 1 90.38 528 ALA B CA 1
ATOM 9004 C C . ALA B 1 528 ? -4.535 -0.903 -35.062 1 90.38 528 ALA B C 1
ATOM 9006 O O . ALA B 1 528 ? -4.512 -1.43 -33.969 1 90.38 528 ALA B O 1
ATOM 9007 N N . THR B 1 529 ? -5.656 -0.887 -35.812 1 86.88 529 THR B N 1
ATOM 9008 C CA . THR B 1 529 ? -6.91 -1.449 -35.344 1 86.88 529 THR B CA 1
ATOM 9009 C C . THR B 1 529 ? -6.812 -2.967 -35.219 1 86.88 529 THR B C 1
ATOM 9011 O O . THR B 1 529 ? -7.625 -3.594 -34.531 1 86.88 529 THR B O 1
ATOM 9014 N N . TYR B 1 530 ? -5.746 -3.5 -35.781 1 81.31 530 TYR B N 1
ATOM 9015 C CA . TYR B 1 530 ? -5.551 -4.945 -35.75 1 81.31 530 TYR B CA 1
ATOM 9016 C C . TYR B 1 530 ? -4.812 -5.367 -34.469 1 81.31 530 TYR B C 1
ATOM 9018 O O . TYR B 1 530 ? -4.684 -6.562 -34.188 1 81.31 530 TYR B O 1
ATOM 9026 N N . SER B 1 531 ? -4.434 -4.465 -33.75 1 82.44 531 SER B N 1
ATOM 9027 C CA . SER B 1 531 ? -3.609 -4.742 -32.562 1 82.44 531 SER B CA 1
ATOM 9028 C C . SER B 1 531 ? -4.41 -4.59 -31.281 1 82.44 531 SER B C 1
ATOM 9030 O O . SER B 1 531 ? -5.02 -3.547 -31.047 1 82.44 531 SER B O 1
ATOM 9032 N N . THR B 1 532 ? -4.34 -5.594 -30.438 1 76.88 532 THR B N 1
ATOM 9033 C CA . THR B 1 532 ? -4.984 -5.527 -29.125 1 76.88 532 THR B CA 1
ATOM 9034 C C . THR B 1 532 ? -4.316 -4.48 -28.25 1 76.88 532 THR B C 1
ATOM 9036 O O . THR B 1 532 ? -4.984 -3.803 -27.453 1 76.88 532 THR B O 1
ATOM 9039 N N . GLY B 1 533 ? -3.066 -4.398 -28.438 1 81 533 GLY B N 1
ATOM 9040 C CA . GLY B 1 533 ? -2.354 -3.373 -27.688 1 81 533 GLY B CA 1
ATOM 9041 C C . GLY B 1 533 ? -2.777 -1.963 -28.062 1 81 533 GLY B C 1
ATOM 9042 O O . GLY B 1 533 ? -3 -1.126 -27.188 1 81 533 GLY B O 1
ATOM 9043 N N . CYS B 1 534 ? -2.963 -1.802 -29.297 1 87.88 534 CYS B N 1
ATOM 9044 C CA . CYS B 1 534 ? -3.359 -0.479 -29.766 1 87.88 534 CYS B CA 1
ATOM 9045 C C . CYS B 1 534 ? -4.789 -0.158 -29.359 1 87.88 534 CYS B C 1
ATOM 9047 O O . CYS B 1 534 ? -5.125 1.003 -29.109 1 87.88 534 CYS B O 1
ATOM 9049 N N . THR B 1 535 ? -5.598 -1.183 -29.281 1 85.19 535 THR B N 1
ATOM 9050 C CA . THR B 1 535 ? -6.965 -0.972 -28.812 1 85.19 535 THR B CA 1
ATOM 9051 C C . THR B 1 535 ? -6.973 -0.444 -27.391 1 85.19 535 THR B C 1
ATOM 9053 O O . THR B 1 535 ? -7.727 0.477 -27.062 1 85.19 535 THR B O 1
ATOM 9056 N N . LYS B 1 536 ? -6.184 -1.042 -26.625 1 84.19 536 LYS B N 1
ATOM 9057 C CA . LYS B 1 536 ? -6.062 -0.562 -25.25 1 84.19 536 LYS B CA 1
ATOM 9058 C C . LYS B 1 536 ? -5.516 0.863 -25.203 1 84.19 536 LYS B C 1
ATOM 9060 O O . LYS B 1 536 ? -5.969 1.685 -24.406 1 84.19 536 LYS B O 1
ATOM 9065 N N . GLU B 1 537 ? -4.598 1.084 -26.062 1 90.19 537 GLU B N 1
ATOM 9066 C CA . GLU B 1 537 ? -3.988 2.408 -26.109 1 90.19 537 GLU B CA 1
ATOM 9067 C C . GLU B 1 537 ? -5 3.467 -26.531 1 90.19 537 GLU B C 1
ATOM 9069 O O . GLU B 1 537 ? -4.953 4.605 -26.062 1 90.19 537 GLU B O 1
ATOM 9074 N N . MET B 1 538 ? -5.859 3.07 -27.453 1 91.06 538 MET B N 1
ATOM 9075 C CA . MET B 1 538 ? -6.887 4.008 -27.891 1 91.06 538 MET B CA 1
ATOM 9076 C C . MET B 1 538 ? -7.805 4.395 -26.734 1 91.06 538 MET B C 1
ATOM 9078 O O . MET B 1 538 ? -8.188 5.559 -26.609 1 91.06 538 MET B O 1
ATOM 9082 N N . ARG B 1 539 ? -8.133 3.465 -25.906 1 87.31 539 ARG B N 1
ATOM 9083 C CA . ARG B 1 539 ? -8.938 3.764 -24.734 1 87.31 539 ARG B CA 1
ATOM 9084 C C . ARG B 1 539 ? -8.211 4.754 -23.812 1 87.31 539 ARG B C 1
ATOM 9086 O O . ARG B 1 539 ? -8.828 5.684 -23.297 1 87.31 539 ARG B O 1
ATOM 9093 N N . ILE B 1 540 ? -6.973 4.52 -23.656 1 90.5 540 ILE B N 1
ATOM 9094 C CA . ILE B 1 540 ? -6.172 5.406 -22.828 1 90.5 540 ILE B CA 1
ATOM 9095 C C . ILE B 1 540 ? -6.121 6.797 -23.453 1 90.5 540 ILE B C 1
ATOM 9097 O O . ILE B 1 540 ? -6.234 7.805 -22.75 1 90.5 540 ILE B O 1
ATOM 9101 N N . ALA B 1 541 ? -5.926 6.781 -24.734 1 93.56 541 ALA B N 1
ATOM 9102 C CA . ALA B 1 541 ? -5.848 8.055 -25.453 1 93.56 541 ALA B CA 1
ATOM 9103 C C . ALA B 1 541 ? -7.125 8.867 -25.266 1 93.56 541 ALA B C 1
ATOM 9105 O O . ALA B 1 541 ? -7.074 10.078 -25.047 1 93.56 541 ALA B O 1
ATOM 9106 N N . LEU B 1 542 ? -8.188 8.211 -25.344 1 90.25 542 LEU B N 1
ATOM 9107 C CA . LEU B 1 542 ? -9.469 8.891 -25.172 1 90.25 542 LEU B CA 1
ATOM 9108 C C . LEU B 1 542 ? -9.633 9.398 -23.734 1 90.25 542 LEU B C 1
ATOM 9110 O O . LEU B 1 542 ? -10.125 10.508 -23.531 1 90.25 542 LEU B O 1
ATOM 9114 N N . ASP B 1 543 ? -9.25 8.617 -22.859 1 87.62 543 ASP B N 1
ATOM 9115 C CA . ASP B 1 543 ? -9.281 9.023 -21.453 1 87.62 543 ASP B CA 1
ATOM 9116 C C . ASP B 1 543 ? -8.43 10.273 -21.219 1 87.62 543 ASP B C 1
ATOM 9118 O O . ASP B 1 543 ? -8.852 11.203 -20.531 1 87.62 543 ASP B O 1
ATOM 9122 N N . MET B 1 544 ? -7.281 10.258 -21.766 1 90.12 544 MET B N 1
ATOM 9123 C CA . MET B 1 544 ? -6.34 11.359 -21.578 1 90.12 544 MET B CA 1
ATOM 9124 C C . MET B 1 544 ? -6.812 12.609 -22.312 1 90.12 544 MET B C 1
ATOM 9126 O O . MET B 1 544 ? -6.586 13.734 -21.859 1 90.12 544 MET B O 1
ATOM 9130 N N . GLN B 1 545 ? -7.41 12.383 -23.438 1 89.88 545 GLN B N 1
ATOM 9131 C CA . GLN B 1 545 ? -7.941 13.516 -24.188 1 89.88 545 GLN B CA 1
ATOM 9132 C C . GLN B 1 545 ? -9.062 14.211 -23.406 1 89.88 545 GLN B C 1
ATOM 9134 O O . GLN B 1 545 ? -9.211 15.43 -23.484 1 89.88 545 GLN B O 1
ATOM 9139 N N . ALA B 1 546 ? -9.797 13.453 -22.703 1 82.75 546 ALA B N 1
ATOM 9140 C CA . ALA B 1 546 ? -10.859 14.008 -21.875 1 82.75 546 ALA B CA 1
ATOM 9141 C C . ALA B 1 546 ? -10.281 14.906 -20.781 1 82.75 546 ALA B C 1
ATOM 9143 O O . ALA B 1 546 ? -10.891 15.914 -20.406 1 82.75 546 ALA B O 1
ATOM 9144 N N . LYS B 1 547 ? -9.156 14.586 -20.328 1 81 547 LYS B N 1
ATOM 9145 C CA . LYS B 1 547 ? -8.492 15.359 -19.281 1 81 547 LYS B CA 1
ATOM 9146 C C . LYS B 1 547 ? -7.73 16.547 -19.875 1 81 547 LYS B C 1
ATOM 9148 O O . LYS B 1 547 ? -7.613 17.594 -19.234 1 81 547 LYS B O 1
ATOM 9153 N N . ASN B 1 548 ? -7.168 16.266 -20.984 1 86.69 548 ASN B N 1
ATOM 9154 C CA . ASN B 1 548 ? -6.441 17.281 -21.75 1 86.69 548 ASN B CA 1
ATOM 9155 C C . ASN B 1 548 ? -7.039 17.469 -23.141 1 86.69 548 ASN B C 1
ATOM 9157 O O . ASN B 1 548 ? -6.547 16.906 -24.109 1 86.69 548 ASN B O 1
ATOM 9161 N N . ARG B 1 549 ? -7.836 18.453 -23.281 1 83.88 549 ARG B N 1
ATOM 9162 C CA . ARG B 1 549 ? -8.641 18.625 -24.484 1 83.88 549 ARG B CA 1
ATOM 9163 C C . ARG B 1 549 ? -7.77 19.078 -25.656 1 83.88 549 ARG B C 1
ATOM 9165 O O . ARG B 1 549 ? -8.148 18.891 -26.812 1 83.88 549 ARG B O 1
ATOM 9172 N N . GLU B 1 550 ? -6.625 19.547 -25.391 1 89.69 550 GLU B N 1
ATOM 9173 C CA . GLU B 1 550 ? -5.762 20.031 -26.469 1 89.69 550 GLU B CA 1
ATOM 9174 C C . GLU B 1 550 ? -4.992 18.891 -27.125 1 89.69 550 GLU B C 1
ATOM 9176 O O . GLU B 1 550 ? -4.445 19.047 -28.219 1 89.69 550 GLU B O 1
ATOM 9181 N N . MET B 1 551 ? -5.027 17.734 -26.547 1 92.5 551 MET B N 1
ATOM 9182 C CA . MET B 1 551 ? -4.324 16.594 -27.109 1 92.5 551 MET B CA 1
ATOM 9183 C C . MET B 1 551 ? -5 16.109 -28.391 1 92.5 551 MET B C 1
ATOM 9185 O O . MET B 1 551 ? -6.227 16.047 -28.453 1 92.5 551 MET B O 1
ATOM 9189 N N . GLN B 1 552 ? -4.211 15.797 -29.406 1 93.75 552 GLN B N 1
ATOM 9190 C CA . GLN B 1 552 ? -4.742 15.367 -30.688 1 93.75 552 GLN B CA 1
ATOM 9191 C C . GLN B 1 552 ? -4.539 13.867 -30.906 1 93.75 552 GLN B C 1
ATOM 9193 O O . GLN B 1 552 ? -3.49 13.32 -30.547 1 93.75 552 GLN B O 1
ATOM 9198 N N . ILE B 1 553 ? -5.512 13.211 -31.422 1 95.19 553 ILE B N 1
ATOM 9199 C CA . ILE B 1 553 ? -5.426 11.805 -31.797 1 95.19 553 ILE B CA 1
ATOM 9200 C C . ILE B 1 553 ? -5.535 11.664 -33.312 1 95.19 553 ILE B C 1
ATOM 9202 O O . ILE B 1 553 ? -6.512 12.117 -33.906 1 95.19 553 ILE B O 1
ATOM 9206 N N . ILE B 1 554 ? -4.504 11.141 -33.875 1 94.94 554 ILE B N 1
ATOM 9207 C CA . ILE B 1 554 ? -4.465 10.969 -35.344 1 94.94 554 ILE B CA 1
ATOM 9208 C C . ILE B 1 554 ? -4.461 9.477 -35.688 1 94.94 554 ILE B C 1
ATOM 9210 O O . ILE B 1 554 ? -3.801 8.68 -35 1 94.94 554 ILE B O 1
ATOM 9214 N N . GLY B 1 555 ? -5.203 9.062 -36.656 1 93 555 GLY B N 1
ATOM 9215 C CA . GLY B 1 555 ? -5.273 7.676 -37.062 1 93 555 GLY B CA 1
ATOM 9216 C C . GLY B 1 555 ? -6.688 7.199 -37.344 1 93 555 GLY B C 1
ATOM 9217 O O . GLY B 1 555 ? -7.57 8 -37.656 1 93 555 GLY B O 1
ATOM 9218 N N . PRO B 1 556 ? -6.84 5.871 -37.312 1 91.88 556 PRO B N 1
ATOM 9219 C CA . PRO B 1 556 ? -8.18 5.328 -37.562 1 91.88 556 PRO B CA 1
ATOM 9220 C C . PRO B 1 556 ? -9.188 5.742 -36.469 1 91.88 556 PRO B C 1
ATOM 9222 O O . PRO B 1 556 ? -8.797 6.078 -35.344 1 91.88 556 PRO B O 1
ATOM 9225 N N . GLU B 1 557 ? -10.477 5.676 -36.875 1 90.44 557 GLU B N 1
ATOM 9226 C CA . GLU B 1 557 ? -11.539 6.059 -35.938 1 90.44 557 GLU B CA 1
ATOM 9227 C C . GLU B 1 557 ? -11.594 5.121 -34.75 1 90.44 557 GLU B C 1
ATOM 9229 O O . GLU B 1 557 ? -11.414 3.908 -34.875 1 90.44 557 GLU B O 1
ATOM 9234 N N . PRO B 1 558 ? -11.836 5.703 -33.562 1 89.12 558 PRO B N 1
ATOM 9235 C CA . PRO B 1 558 ? -11.891 4.902 -32.312 1 89.12 558 PRO B CA 1
ATOM 9236 C C . PRO B 1 558 ? -12.875 3.742 -32.406 1 89.12 558 PRO B C 1
ATOM 9238 O O . PRO B 1 558 ? -12.617 2.664 -31.875 1 89.12 558 PRO B O 1
ATOM 9241 N N . ARG B 1 559 ? -13.977 3.918 -33.188 1 85.12 559 ARG B N 1
ATOM 9242 C CA . ARG B 1 559 ? -15.008 2.893 -33.25 1 85.12 559 ARG B CA 1
ATOM 9243 C C . ARG B 1 559 ? -14.461 1.616 -33.906 1 85.12 559 ARG B C 1
ATOM 9245 O O . ARG B 1 559 ? -14.914 0.516 -33.562 1 85.12 559 ARG B O 1
ATOM 9252 N N . LEU B 1 560 ? -13.492 1.757 -34.719 1 83.94 560 LEU B N 1
ATOM 9253 C CA . LEU B 1 560 ? -12.922 0.614 -35.438 1 83.94 560 LEU B CA 1
ATOM 9254 C C . LEU B 1 560 ? -12.078 -0.238 -34.5 1 83.94 560 LEU B C 1
ATOM 9256 O O . LEU B 1 560 ? -11.898 -1.436 -34.719 1 83.94 560 LEU B O 1
ATOM 9260 N N . PHE B 1 561 ? -11.562 0.353 -33.469 1 85.19 561 PHE B N 1
ATOM 9261 C CA . PHE B 1 561 ? -10.766 -0.369 -32.469 1 85.19 561 PHE B CA 1
ATOM 9262 C C . PHE B 1 561 ? -11.664 -1.248 -31.594 1 85.19 561 PHE B C 1
ATOM 9264 O O . PHE B 1 561 ? -11.281 -2.365 -31.25 1 85.19 561 PHE B O 1
ATOM 9271 N N . PHE B 1 562 ? -12.836 -0.758 -31.25 1 77.31 562 PHE B N 1
ATOM 9272 C CA . PHE B 1 562 ? -13.68 -1.388 -30.25 1 77.31 562 PHE B CA 1
ATOM 9273 C C . PHE B 1 562 ? -14.586 -2.439 -30.875 1 77.31 562 PHE B C 1
ATOM 9275 O O . PHE B 1 562 ? -15.148 -3.283 -30.188 1 77.31 562 PHE B O 1
ATOM 9282 N N . ARG B 1 563 ? -14.82 -2.348 -32.125 1 58.5 563 ARG B N 1
ATOM 9283 C CA . ARG B 1 563 ? -15.602 -3.365 -32.844 1 58.5 563 ARG B CA 1
ATOM 9284 C C . ARG B 1 563 ? -14.961 -4.742 -32.688 1 58.5 563 ARG B C 1
ATOM 9286 O O . ARG B 1 563 ? -15.664 -5.75 -32.594 1 58.5 563 ARG B O 1
ATOM 9293 N N . ARG B 1 564 ? -13.75 -4.688 -32.688 1 49.72 564 ARG B N 1
ATOM 9294 C CA . ARG B 1 564 ? -13.047 -5.969 -32.688 1 49.72 564 ARG B CA 1
ATOM 9295 C C . ARG B 1 564 ? -13.016 -6.594 -31.297 1 49.72 564 ARG B C 1
ATOM 9297 O O . ARG B 1 564 ? -12.664 -7.766 -31.156 1 49.72 564 ARG B O 1
ATOM 9304 N N . GLY B 1 565 ? -12.922 -5.926 -30.25 1 47.47 565 GLY B N 1
ATOM 9305 C CA . GLY B 1 565 ? -13.023 -6.52 -28.938 1 47.47 565 GLY B CA 1
ATOM 9306 C C . GLY B 1 565 ? -14.109 -7.57 -28.828 1 47.47 565 GLY B C 1
ATOM 9307 O O . GLY B 1 565 ? -13.969 -8.547 -28.094 1 47.47 565 GLY B O 1
ATOM 9308 N N . GLU B 1 566 ? -15.211 -7.418 -29.672 1 38.97 566 GLU B N 1
ATOM 9309 C CA . GLU B 1 566 ? -16.312 -8.375 -29.781 1 38.97 566 GLU B CA 1
ATOM 9310 C C . GLU B 1 566 ? -15.875 -9.625 -30.547 1 38.97 566 GLU B C 1
ATOM 9312 O O . GLU B 1 566 ? -16.359 -10.719 -30.266 1 38.97 566 GLU B O 1
ATOM 9317 N N . TYR B 1 567 ? -15.148 -9.445 -31.594 1 29.78 567 TYR B N 1
ATOM 9318 C CA . TYR B 1 567 ? -14.906 -10.602 -32.438 1 29.78 567 TYR B CA 1
ATOM 9319 C C . TYR B 1 567 ? -13.547 -11.227 -32.156 1 29.78 567 TYR B C 1
ATOM 9321 O O . TYR B 1 567 ? -12.508 -10.664 -32.5 1 29.78 567 TYR B O 1
ATOM 9329 N N . GLY B 1 568 ? -13.266 -11.766 -31.062 1 35.88 568 GLY B N 1
ATOM 9330 C CA . GLY B 1 568 ? -12.211 -12.688 -30.672 1 35.88 568 GLY B CA 1
ATOM 9331 C C . GLY B 1 568 ? -10.906 -12.438 -31.422 1 35.88 568 GLY B C 1
ATOM 9332 O O . GLY B 1 568 ? -9.938 -13.188 -31.25 1 35.88 568 GLY B O 1
ATOM 9333 N N . VAL B 1 569 ? -10.711 -11.773 -32.688 1 31.56 569 VAL B N 1
ATOM 9334 C CA . VAL B 1 569 ? -9.625 -11.555 -33.625 1 31.56 569 VAL B CA 1
ATOM 9335 C C . VAL B 1 569 ? -8.75 -10.398 -33.156 1 31.56 569 VAL B C 1
ATOM 9337 O O . VAL B 1 569 ? -9.258 -9.328 -32.812 1 31.56 569 VAL B O 1
ATOM 9340 N N . GLY B 1 570 ? -7.551 -10.617 -32.625 1 32.66 570 GLY B N 1
ATOM 9341 C CA . GLY B 1 570 ? -6.434 -9.75 -32.281 1 32.66 570 GLY B CA 1
ATOM 9342 C C . GLY B 1 570 ? -5.945 -9.922 -30.859 1 32.66 570 GLY B C 1
ATOM 9343 O O . GLY B 1 570 ? -5.473 -8.977 -30.234 1 32.66 570 GLY B O 1
ATOM 9344 N N . LYS B 1 571 ? -6.195 -10.984 -30.453 1 40.31 571 LYS B N 1
ATOM 9345 C CA . LYS B 1 571 ? -5.941 -11.273 -29.031 1 40.31 571 LYS B CA 1
ATOM 9346 C C . LYS B 1 571 ? -4.445 -11.305 -28.734 1 40.31 571 LYS B C 1
ATOM 9348 O O . LYS B 1 571 ? -3.723 -12.164 -29.25 1 40.31 571 LYS B O 1
ATOM 9353 N N . TYR B 1 572 ? -3.746 -10.18 -28.75 1 37.12 572 TYR B N 1
ATOM 9354 C CA . TYR B 1 572 ? -2.369 -10.125 -28.281 1 37.12 572 TYR B CA 1
ATOM 9355 C C . TYR B 1 572 ? -2.193 -10.969 -27.016 1 37.12 572 TYR B C 1
ATOM 9357 O O . TYR B 1 572 ? -3.139 -11.609 -26.562 1 37.12 572 TYR B O 1
ATOM 9365 N N . PHE B 1 573 ? -1.145 -10.531 -26.312 1 39.91 573 PHE B N 1
ATOM 9366 C CA . PHE B 1 573 ? -0.648 -11.188 -25.109 1 39.91 573 PHE B CA 1
ATOM 9367 C C . PHE B 1 573 ? -1.764 -11.359 -24.094 1 39.91 573 PHE B C 1
ATOM 9369 O O . PHE B 1 573 ? -1.941 -12.445 -23.531 1 39.91 573 PHE B O 1
ATOM 9376 N N . ASP B 1 574 ? -2.484 -10.398 -23.953 1 41.44 574 ASP B N 1
ATOM 9377 C CA . ASP B 1 574 ? -3.555 -10.523 -22.969 1 41.44 574 ASP B CA 1
ATOM 9378 C C . ASP B 1 574 ? -4.699 -11.383 -23.5 1 41.44 574 ASP B C 1
ATOM 9380 O O . ASP B 1 574 ? -5.34 -12.109 -22.75 1 41.44 574 ASP B O 1
ATOM 9384 N N . ALA B 1 575 ? -4.875 -11.352 -24.797 1 44.84 575 ALA B N 1
ATOM 9385 C CA . ALA B 1 575 ? -5.941 -12.164 -25.375 1 44.84 575 ALA B CA 1
ATOM 9386 C C . ALA B 1 575 ? -5.613 -13.648 -25.281 1 44.84 575 ALA B C 1
ATOM 9388 O O . ALA B 1 575 ? -6.508 -14.477 -25.094 1 44.84 575 ALA B O 1
ATOM 9389 N N . SER B 1 576 ? -4.301 -13.875 -25.594 1 45.09 576 SER B N 1
ATOM 9390 C CA . SER B 1 576 ? -3.922 -15.273 -25.469 1 45.09 576 SER B CA 1
ATOM 9391 C C . SER B 1 576 ? -3.951 -15.734 -24.016 1 45.09 576 SER B C 1
ATOM 9393 O O . SER B 1 576 ? -4.078 -16.922 -23.734 1 45.09 576 SER B O 1
ATOM 9395 N N . ILE B 1 577 ? -3.814 -14.656 -23.188 1 45.34 577 ILE B N 1
ATOM 9396 C CA . ILE B 1 577 ? -3.809 -15.008 -21.766 1 45.34 577 ILE B CA 1
ATOM 9397 C C . ILE B 1 577 ? -5.227 -14.914 -21.203 1 45.34 577 ILE B C 1
ATOM 9399 O O . ILE B 1 577 ? -5.605 -15.695 -20.328 1 45.34 577 ILE B O 1
ATOM 9403 N N . SER B 1 578 ? -6.012 -13.891 -21.75 1 48.59 578 SER B N 1
ATOM 9404 C CA . SER B 1 578 ? -7.359 -13.711 -21.219 1 48.59 578 SER B CA 1
ATOM 9405 C C . SER B 1 578 ? -8.297 -14.812 -21.703 1 48.59 578 SER B C 1
ATOM 9407 O O . SER B 1 578 ? -8.242 -15.211 -22.875 1 48.59 578 SER B O 1
ATOM 9409 N N . ARG B 1 579 ? -8.773 -15.695 -20.844 1 52 579 ARG B N 1
ATOM 9410 C CA . ARG B 1 579 ? -9.742 -16.734 -21.156 1 52 579 ARG B CA 1
ATOM 9411 C C . ARG B 1 579 ? -11.102 -16.141 -21.484 1 52 579 ARG B C 1
ATOM 9413 O O . ARG B 1 579 ? -11.477 -15.102 -20.938 1 52 579 ARG B O 1
ATOM 9420 N N . PRO B 1 580 ? -11.719 -16.391 -22.641 1 39.31 580 PRO B N 1
ATOM 9421 C CA . PRO B 1 580 ? -13.07 -15.906 -22.938 1 39.31 580 PRO B CA 1
ATOM 9422 C C . PRO B 1 580 ? -14.039 -16.125 -21.766 1 39.31 580 PRO B C 1
ATOM 9424 O O . PRO B 1 580 ? -14.008 -17.172 -21.125 1 39.31 580 PRO B O 1
ATOM 9427 N N . THR B 1 581 ? -14.273 -15.109 -21 1 35 581 THR B N 1
ATOM 9428 C CA . THR B 1 581 ? -15.328 -15.242 -20 1 35 581 THR B CA 1
ATOM 9429 C C . THR B 1 581 ? -16.625 -15.734 -20.641 1 35 581 THR B C 1
ATOM 9431 O O . THR B 1 581 ? -17.141 -15.102 -21.578 1 35 581 THR B O 1
ATOM 9434 N N . GLY B 1 582 ? -16.688 -16.984 -21.078 1 28.03 582 GLY B N 1
ATOM 9435 C CA . GLY B 1 582 ? -18.016 -17.438 -21.5 1 28.03 582 GLY B CA 1
ATOM 9436 C C . GLY B 1 582 ? -19.125 -16.891 -20.625 1 28.03 582 GLY B C 1
ATOM 9437 O O . GLY B 1 582 ? -19.047 -16.969 -19.391 1 28.03 582 GLY B O 1
ATOM 9438 N N . ARG B 1 583 ? -19.938 -15.992 -21.047 1 26.44 583 ARG B N 1
ATOM 9439 C CA . ARG B 1 583 ? -21.328 -16.234 -20.672 1 26.44 583 ARG B CA 1
ATOM 9440 C C . ARG B 1 583 ? -21.828 -17.562 -21.219 1 26.44 583 ARG B C 1
ATOM 9442 O O . ARG B 1 583 ? -21.562 -17.891 -22.375 1 26.44 583 ARG B O 1
#

Sequence (1166 aa):
MKKSREPSSVRDIRLGRDVCFDAWLYSMLMDNNLAYRMNPDIIASPEQLAFMIQLDDNQVYLPCSDATFAMLRADNLLPKLQAQYNRAWRIIMRLIRSMVQDRVERRRILHFCRYRFLQYIAQRTLIPSRLVKRMTDLVLAQSYSLGDPWRERRSASTLRQQEMLDMPEIRNNLEAMPRGKLPADMCETRQLLDSLELVRFFCLSAMAKEWQERLPSAQGIHRAMREAEQAAAPLRGYFSRTAGRSATVLFLCDADGGILFDLAMLQSLIRMGHRVICAVKSGFYFFAPTMDDMESDPTLERWLRGGIVLRETQLGKNDLLRHLREHRLVVIDDGTRERLNLYRVSVTFSRAWKEADVVLCKGWRAADIFLGSSHEFTRDIVCYWRDESGFRIELRRHAAAARKFSEEDIAAQADAIIKEMRAAHSEGRSVMFYSCVIGSIPGQTSVAVTLARTFVDNLRKKMDNILIINPAEHFVEGMDGDDLMFMWERVQRSGLIDVWRFQTVEDIEESFALLGRKVPPSWSGKDATYSTGCTKEMRIALDMQAKNREMQIIGPEPRLFFRRGEYGVGKYFDASISRPTGRMKKSREPSSVRDIRLGRDVCFDAWLYSMLMDNNLAYRMNPDIIASPEQLAFMIQLDDNQVYLPCSDATFAMLRADNLLPKLQAQYNRAWRIIMRLIRSMVQDRVERRRILHFCRYRFLQYIAQRTLIPSRLVKRMTDLVLAQSYSLGDPWRERRSASTLRQQEMLDMPEIRNNLEAMPRGKLPADMCETRQLLDSLELVRFFCLSAMAKEWQERLPSAQGIHRAMREAEQAAAPLRGYFSRTAGRSATVLFLCDADGGILFDLAMLQSLIRMGHRVICAVKSGFYFFAPTMDDMESDPTLERWLRGGIVLRETQLGKNDLLRHLREHRLVVIDDGTRERLNLYRVSVTFSRAWKEADVVLCKGWRAADIFLGSSHEFTRDIVCYWRDESGFRIELRRHAAAARKFSEEDIAAQADAIIKEMRAAHSEGRSVMFYSCVIGSIPGQTSVAVTLARTFVDNLRKKMDNILIINPAEHFVEGMDGDDLMFMWERVQRSGLIDVWRFQTVEDIEESFALLGRKVPPSWSGKDATYSTGCTKEMRIALDMQAKNREMQIIGPEPRLFFRRGEYGVGKYFDASISRPTGR

InterPro domains:
  IPR002791 Damage-control phosphatase ARMT1-like, metal-binding domain [PF01937] (243-363)
  IPR036075 Damage-control phosphatase ARMT1-like, metal-binding domain superfamily [SSF111321] (123-366)

Organism: NCBI:txid44742

Solvent-accessible surface area (backbone atoms only — not comparable to full-atom values): 62322 Å² total; per-residue (Å²): 132,83,83,73,84,65,60,87,40,53,56,58,31,54,62,88,77,42,72,70,57,41,52,50,50,51,50,31,29,52,73,59,71,57,41,31,89,80,40,56,73,59,22,40,34,73,72,43,40,51,38,49,34,61,68,58,91,57,42,49,88,65,96,48,21,29,68,54,51,53,45,52,66,41,93,54,89,41,67,69,55,51,50,48,48,49,49,38,48,51,52,52,50,53,51,47,60,72,70,40,79,53,66,69,60,37,50,50,51,50,52,52,48,50,54,52,49,54,57,50,62,68,67,53,50,61,51,54,66,55,47,40,38,53,53,50,51,50,53,48,64,69,61,70,54,92,62,62,88,41,53,65,57,43,51,52,49,44,51,51,46,54,54,47,60,68,32,64,58,47,42,50,58,58,31,44,56,77,85,74,85,73,60,76,32,42,67,57,35,49,52,49,52,52,52,50,42,50,39,38,30,48,38,52,27,48,41,29,57,58,40,72,75,52,66,68,50,55,65,51,48,46,50,52,36,51,50,25,46,60,50,41,51,82,48,46,64,61,54,50,70,49,52,89,48,71,42,36,35,30,36,39,67,31,55,68,30,39,63,58,43,45,44,54,38,50,51,52,44,37,54,68,47,25,31,37,36,41,36,28,22,62,39,66,38,72,40,26,56,24,55,65,48,71,72,63,39,72,81,48,46,75,74,44,61,74,39,47,80,43,80,63,44,70,52,50,69,67,58,50,52,50,47,53,36,51,20,49,33,36,34,38,34,33,46,32,51,52,71,92,41,78,46,38,33,20,45,26,34,35,51,47,51,51,66,26,60,34,37,41,31,37,32,58,71,49,34,39,48,62,70,44,20,66,58,39,29,46,42,30,32,39,30,34,21,56,53,97,90,36,64,43,58,49,77,43,73,37,34,86,83,48,70,84,78,48,69,67,56,42,48,51,53,27,46,52,53,44,52,50,51,50,51,37,47,74,72,69,25,47,30,33,37,52,41,59,52,42,72,44,49,85,92,35,40,67,58,27,34,50,41,51,49,51,38,50,55,53,47,56,74,73,49,78,65,58,48,72,47,50,65,68,74,66,74,54,90,78,61,48,65,68,54,49,51,52,28,46,49,56,46,67,67,64,75,67,62,41,32,40,37,37,35,34,48,64,50,54,54,49,22,28,53,74,69,72,44,80,79,48,79,92,54,60,88,44,35,18,61,50,15,41,64,39,34,54,47,49,54,50,49,52,55,49,29,72,76,36,74,81,37,42,77,45,56,73,62,70,68,60,31,58,58,34,75,75,49,83,70,29,54,25,65,59,44,61,44,46,52,76,74,73,127,135,83,83,75,86,65,60,87,40,50,57,57,32,54,62,88,79,45,72,70,58,42,51,48,50,51,48,32,30,52,73,57,69,58,40,31,89,82,40,58,74,59,21,40,35,71,72,43,39,50,38,48,32,60,68,60,91,57,42,49,89,64,94,49,20,30,68,54,50,54,45,52,68,40,93,54,89,40,67,69,55,50,50,46,45,50,50,39,48,52,54,52,52,52,50,46,60,73,70,41,79,53,65,70,59,37,51,50,52,50,51,54,49,49,53,51,48,54,57,50,62,68,67,52,51,62,50,53,68,55,46,40,38,53,52,49,51,51,53,48,63,71,61,70,54,93,64,62,88,41,54,66,58,43,51,52,49,44,50,50,45,55,53,47,60,68,32,63,58,50,41,52,57,57,31,45,57,76,85,74,84,74,58,78,33,43,65,58,36,49,52,50,53,53,52,50,43,49,38,35,31,49,39,51,28,47,40,29,56,58,40,71,75,52,66,68,50,56,66,50,49,48,50,51,35,52,50,25,46,60,49,41,51,83,49,47,64,62,55,50,69,48,51,88,47,71,42,34,36,31,36,39,69,30,55,69,32,38,64,58,43,44,44,55,39,49,50,51,44,38,55,69,46,25,31,38,35,42,36,27,22,61,38,66,38,71,39,24,58,24,54,65,48,71,73,65,39,71,82,48,46,74,75,44,61,74,39,45,81,43,80,64,44,68,52,51,69,68,58,50,53,49,46,54,37,52,20,49,33,38,34,36,32,32,47,32,50,52,73,91,42,76,47,37,34,20,45,28,34,36,51,47,52,50,65,25,61,32,35,41,31,38,32,58,70,48,34,39,47,60,69,41,19,66,59,42,27,44,42,30,34,38,30,33,21,56,54,98,90,35,64,44,56,48,77,43,74,36,34,88,85,47,68,83,79,49,67,66,55,42,48,52,54,26,45,53,53,44,51,52,51,49,52,35,48,75,71,68,25,47,30,32,39,51,42,59,53,42,72,51,50,84,93,34,40,68,58,26,34,48,39,51,48,51,37,50,53,53,47,55,74,73,48,79,66,59,48,73,49,49,65,68,75,66,74,53,89,77,60,49,66,68,53,48,51,51,28,46,48,57,44,68,69,63,75,66,62,40,32,40,36,37,35,32,47,64,51,51,53,49,21,28,52,74,68,72,42,79,79,49,79,92,54,60,88,44,34,20,62,51,15,41,65,39,35,55,46,49,54,49,49,52,55,48,30,72,76,36,74,82,39,43,79,45,58,72,62,72,67,60,30,58,57,34,76,74,50,82,71,33,54,28,67,59,41,61,46,46,53,76,76,74,126

Foldseek 3Di:
DPDQCPDLALLPDFPDRDPVVNVLVVVLCVLLVADCVVPVQFFFFPLLLVLWFPHDPRRDHDQFFSVQVVQLPDPDNDPVNVVLLVVLLVVLLVVLVLQDDDPVLSVVLNVVLVVVSVVSVVVSSYRSQSSSVVSVVSSCVSSPPPAQSCLVVLLVLLVLLVVVCVDCLLVCLLQPDDPDDADPDPVRNVLVNLVLNLLLLLQCQQCSLVCSVPNDGSVVSNVQSVVSCVQCVVCSVVSVVCQPPAFEEEEEWDLSAPVVSVLVSLVSSVVSRYAYEYEFACGHAHNTDHLCCCPPNPSNVVSQPQADEDADLQDALVRLVVRSVRGSYYYYYQQHNTQDDSRRGGSSNSSSSSQGQEYEYEEVSVCRRQVSHPTFTLHKYWYWHQDPVHTHIDIDHHDPPRDHDHPVNLQVLLVVVLVVLVVLVVVVAAEEEEQWDAPLQPPCNVVRLQLQVQLVVVVPVVDPSYHYDGLSVPDDPNDDPSSSLVSVLSNLLSLSHQEYEWWEQVSSCVSCVSVVHGDDPSSHRDTSLQAPSSLVSLVSVVVSCVVPVNHYYHYDDNVSNVVCVVPLGRQPSSSSNPNPPDD/DPPQCPDLALLPAFPDRDPVVNVLVVVLCVLLVADCVVPVQFFFDPLLLVLWFPHDDRRDHDQFFSVQVVQLPDPDNDPVVVVLLVVLLVVLLVVLVLQDDDPVLSVVLNVVLVVVSVVSVVVSSYRSQSSSVVSVVSSCVSSPPPAASCLVVLLVLLVLLVVVCPDCLLVCLLQPDDPDDADPDPVRNVLVNLVLNLLLLLQCQQCSLVCSVPNDGSVVSNVQSVVSCVQCVVCSVVSVVCQPPAFEEEEEWDLSADVVSVLVSLVSSVVSRYAYEYEFACGHAHNTDHLCCCPPNPSNVVSQPQADEDADLQDALVRLVVRSVRGSYYYYYQQHNTQDDSRRGGSSNSSSSSQGQEYEYEEVSVCRRQVSHPTFTLHKYWYWHQDPVHTHIDIDHHDPPRDHQHPVNLQVLLVVVLVVLVVLVVVVAAEEEEQWDAPQQPPCNVVRLQLQVQLVVVVVVVDPSYHYDGLSVPDDPNDDPSSSLVSVLSNLLSLSHQEYEWWEQVSSCVSCVSVVHGDDPSSHRDTSLQAPSSLVSLVSVVVSCVVPVNHYYHYDDNVSNVVCVPPLGRQPSSSSNPNPPDD

Radius of gyration: 34.35 Å; Cα contacts (8 Å, |Δi|>4): 1816; chains: 2; bounding box: 81×103×89 Å

Secondary structure (DSSP, 8-state):
-------SSGGG-BTTS-HHHHHHHHHHHHHTT--TTT-TTTSPPHHHHTTTEE--TTB---SS-HHHHHHHHSSS--HHHHHHHHHHHHHHHHHHHHH---HHHHHHHHHHHHHHHHHHHHTS---HHHHHHHHHHHHHHHTT--S-TTHHHHHHHHHHHHHHHHSHHHHHHHHBPPSSPPPSBHHHHHHHHHHHHHHHHHHHHHTHHHHHHSPPPHHHHHHHHHHHHHHHGGGHHHHHHTTTS--EEEEE--TT--HHHHHHHHHHHHHTT-EEEEEEBSS--TTS-BHHHHHH-HHHHGGGTT-EEE--SS--HHHHHHHHHH-SEEEEE-S-SSS--TTT--HHHHHHHHH-SEEEEESHHHHHHHTS---EESSEEEEEEEETTEEEEEEEPPPTT-----HHHHHHHHHHHHHHHHHHHHTT-EEEEEE--SSSSTT-HHHHHHHHHHHHHHHHHH-SSEEEE-GGG-PPTT--HHHHHHHHHHHHTTS--SEEEE--HHHHHHHHHHHT-PPPTTTTT--GGG-HHHHHHHHHHHHHHHH-TT-EEESS-HHHHHHHHHSS----HHHHHS-----/-------SSGGG-BTTS-HHHHHHHHHHHHHTT--TTT-TTTSPPHHHHTTTEE--TTB---SS-HHHHHHHHSSS--HHHHHHHHHHHHHHHHHHHHH---HHHHHHHHHHHHHHHHHHHHTS---HHHHHHHHHHHHHHHTT--S-TTHHHHHHHHHHHHHHHHSHHHHHHHHBPPSSPPPSBHHHHHHHHHHHHHHHHHHHHHTHHHHHHSPPPHHHHHHHHHHHHHHHGGGHHHHHHTTTS--EEEEE--TT--HHHHHHHHHHHHHTT-EEEEEEBSS--TTS-BHHHHHH-HHHHGGGTT-EEE--SS--HHHHHHHHHH-SEEEEE-S-SSS--TTT--HHHHHHHHH-SEEEEESHHHHHHHTS---EESSEEEEEEEETTEEEEEEEPPPTT-----HHHHHHHHHHHHHHHHHHHHTT-EEEEEE--SSSSTT-HHHHHHHHHHHHHHHHHH-SSEEEE-GGG-PPTT--HHHHHHHHHHHHTTS--SEEEEP-HHHHHHHHHHHT-PPPTTTTT--GGG-HHHHHHHHHHHHHHHH-TT-EEESS-HHHHHHHHHSSTT--HHHHHS-----